Protein AF-0000000081061338 (afdb_homodimer)

InterPro domains:
  IPR000101 Gamma-glutamyltranspeptidase [PTHR11686] (64-704)
  IPR029055 Nucleophile aminohydrolases, N-terminal [SSF56235] (80-704)
  IPR043137 Gamma-glutamyltranspeptidase, small subunit, C-terminal domain [G3DSA:3.60.20.40] (489-704)
  IPR043138 Gamma-glutamyltranspeptidase, large subunit [G3DSA:1.10.246.130] (345-452)

Foldseek 3Di:
DDDDYDDDDDYDDDDDDDDDDDDDDDDDDDDDDDDPDPPPPPPPPPVPPPCVCPPPCPVPVPPDPPLLVVCCVFFKDFQFFFKWKFWLAAVLQVQLFVCQVVPKFQLLSVLLSLLQCCQQAVQFFHQQFWKKKKWKAAQVQLVVLVVVPVPDDAQDAAEPAPDPFQDADRITIWMKGQGFFAAQPDDLCVCVPHPPCQLFAFLALGTQGGHQQRSLNSCSRHIDDQLLVSLVVSLCCQAVFDFHAQLSQLLLVVVLPDPCNVVPPLVVLQPQQADPPPDSPGGDHGGDTRHQNLQSVLSVQCSVPNPCSCLHDDNLVLVQVLSVVRVHDHDSVSSNPRHMYIYHWAWADAPQKIKTKDAPLALQRLLLLLLRNLLSLDPCSCPDPVDLLNQLSSQLSNLQSLLLSLQAFFCVQVPPSNVVSSCLRGDDCNSVVSSVVADSQAGDQLQQRNHPVRRDDDSCWQPDDDDAALLAQVSPPPPPDPDDPDNNNWHFSKIWMWMAGNVGIIMTMMRGLTIRLANSRASSNNRRRHHSQSQLADDPPDAGPFQDHHRPNRGHDHRTRGRFNWIFMWMAGHDPPPDDSHRHHTFKTKFWGTTVLRNQLRSQLCCVCPVVNDDSSVSNLAWTKDHNCHGNRHRATETEFAQFPSGDTHGDDPVSVVSSVSRHGVHYYYHHDRIWMWMKGADPVPRGIMTGGHSNSDIGMDHD/DDDDDDDDDDDDDDDDDDDDDDDDDDDDDDPDDDPPPPDPPPPPPPVPPVPVCPPPCPVPVPPDPPLLVVCCVFFKDFQFFFKWKFWLAAVLQVQLFVCQVVPKAFLLSVLLSLLQCCQQAVQFFHQQFWKKKKWKAAQVQLVVLVVVPVPDDAQDAAEPAPDPFQDADRITIWMKGQGFFAAQPDDLQVCVPHDPCQLFAFLALGTQGGHQQRSLNSCSRHIDDQLLVSLVVSLCCQAVFDFHAQLSQLLLVVVLPDPCNVVPPLVVLVPQQADDPPDSPGGDHGGDTRHQNLQSVLSVQCSVPNCCSCLHDDNLVLVVVLSVVRVHPHDSVSSNPRHMYIYHWAWADAPQKIKTKDAPLALQRLLLLLLRNLLSLDPCSCDDPVDLLNQLSSQLSNLQSLLLSLQAFFCVQVPPSNVVSSCLRGDDCNSVVSSVVADSQAGDQLQQRNHPVRRDDDSCWQPDDDDAALLAQVSPPPPPDPDDPDNNNWHFSKIWMWMAGNVGIIMTMMRGLTIRLANSRASSNNRRRHHSQSQLADDPPDAGPFQDHHHPNRGHDGRTRGRFNWIFMWMAGHDPPPDDSHRHHTFKTKFWTTTVLRNQLRSQLCCVCPVVNDDSSVSNLAWTKDHNCHGNRHRATETEFAQFPSGDTHGDDPVSVVSSVSRHGVHYYYYHDRIWMWMKGADPVPRGIMTGGHSNSDIGMDHD

Nearest PDB structures (foldseek):
  2e0w-assembly1_A  TM=9.041E-01  e=1.246E-39  Escherichia coli K-12
  4y23-assembly1_A  TM=8.844E-01  e=1.683E-40  Bacillus licheniformis
  2e0w-assembly2_B  TM=9.032E-01  e=5.740E-39  Escherichia coli K-12
  2dbx-assembly1_A  TM=8.922E-01  e=1.754E-20  Escherichia coli K-12
  2v36-assembly2_C  TM=8.513E-01  e=5.893E-20  Bacillus subtilis

Organism: NCBI:txid2856

Solvent-accessible surface area (backbone atoms only — not comparable to full-atom values): 71264 Å² total; per-residue (Å²): 144,84,86,88,88,91,81,93,82,88,88,88,95,88,82,88,88,88,83,85,84,87,84,84,78,88,83,84,81,90,85,84,91,77,78,72,83,70,71,73,70,69,73,69,61,72,73,63,67,75,64,71,69,63,70,73,72,66,66,71,64,70,74,71,70,60,61,63,66,65,48,42,75,59,17,39,47,67,79,27,69,42,30,35,18,6,16,62,35,49,68,29,8,46,50,16,36,50,38,36,75,72,69,25,40,22,50,31,15,48,45,26,22,52,49,24,36,24,63,63,39,50,44,16,17,34,68,22,9,17,27,42,37,37,38,37,36,50,37,68,58,30,53,53,35,48,61,60,35,77,70,74,83,66,67,75,64,43,83,65,47,87,55,77,73,51,51,41,93,67,27,32,39,46,26,40,40,5,56,31,25,33,28,71,76,46,46,63,62,70,59,71,92,46,62,85,54,43,35,43,40,36,18,61,0,40,37,42,52,18,27,52,50,28,43,51,42,48,35,62,43,61,34,68,58,60,67,44,66,40,43,43,62,32,28,51,33,18,54,73,28,36,61,30,43,65,58,55,22,33,49,50,56,53,52,62,68,31,69,72,45,57,72,62,41,52,56,56,36,52,56,70,50,30,72,62,97,80,50,92,85,48,58,54,45,60,66,39,68,49,64,36,55,38,31,18,51,46,44,50,42,26,44,72,54,36,59,52,34,53,32,34,66,68,52,24,50,50,48,32,50,48,37,39,72,47,62,21,64,55,45,62,66,46,43,56,66,61,57,20,31,38,36,47,58,40,67,36,79,43,60,56,25,26,41,34,20,40,46,61,31,26,46,11,20,38,32,36,43,16,24,48,46,24,43,54,69,40,79,44,44,57,37,10,76,79,32,50,61,36,54,49,50,49,44,54,23,28,30,30,22,43,28,36,46,55,51,44,19,28,50,90,81,47,40,66,58,22,49,51,45,42,44,40,31,45,41,84,59,53,36,47,54,54,46,70,74,53,56,91,67,34,65,77,62,57,39,52,34,34,40,92,85,36,34,82,51,49,66,71,54,27,76,57,92,77,88,71,66,55,32,42,48,35,65,67,57,70,83,71,50,84,77,75,81,82,70,54,54,58,27,46,2,38,36,28,37,8,30,37,30,65,86,68,23,27,29,14,34,22,31,24,12,45,34,56,42,20,10,46,45,40,27,70,82,43,44,42,53,30,11,12,48,49,31,51,23,25,39,92,96,39,57,38,92,80,16,42,75,52,32,82,66,27,43,46,39,51,60,38,38,46,43,38,33,53,26,25,30,42,34,15,42,47,51,93,77,41,80,78,60,36,51,47,48,76,34,36,30,27,24,20,19,37,48,70,28,15,29,41,38,48,45,49,31,45,44,31,29,56,54,48,12,39,57,67,64,62,23,64,66,50,56,41,62,45,49,62,59,32,52,67,55,24,52,42,45,33,33,21,48,24,73,36,92,89,61,42,72,37,53,54,53,67,69,44,53,52,46,40,46,69,24,50,45,86,42,76,39,67,27,44,46,54,43,37,46,15,27,32,37,39,40,87,88,76,61,28,28,33,22,27,7,32,65,83,59,58,8,14,33,27,62,81,142,90,87,84,95,88,97,87,91,95,88,98,88,95,82,92,95,83,91,87,90,94,85,86,80,89,84,82,86,83,83,73,77,91,70,74,85,63,75,75,66,64,78,69,55,73,76,60,66,75,61,71,69,64,68,73,71,64,67,71,64,70,74,70,71,61,62,64,64,65,48,42,75,59,16,38,47,68,78,27,67,43,30,34,19,6,18,62,34,50,68,29,8,45,49,16,36,49,38,36,74,72,69,26,40,21,50,28,14,48,44,24,22,53,48,24,37,25,61,61,38,52,44,15,18,32,66,23,9,18,26,41,38,36,37,36,37,50,37,67,59,30,54,52,36,47,60,59,34,76,70,70,83,66,69,75,62,41,82,63,46,88,54,77,72,51,50,39,94,67,28,32,40,46,26,39,41,5,55,32,26,34,27,73,77,46,46,62,62,71,59,70,92,46,62,85,54,42,34,42,39,36,17,62,0,39,36,41,53,17,26,53,49,28,44,49,41,50,37,61,41,60,36,67,59,59,67,43,65,39,43,44,62,31,27,52,32,18,53,72,28,35,60,28,42,64,59,56,24,35,49,50,57,53,52,61,69,30,70,72,44,58,74,62,42,51,56,56,37,53,54,68,50,29,72,60,96,81,51,90,85,47,57,55,45,58,66,40,69,48,64,35,54,36,30,17,52,47,45,49,41,25,42,70,55,36,58,52,35,52,32,35,66,67,52,23,48,50,48,31,51,49,35,38,74,47,62,20,65,56,45,62,66,47,41,56,66,60,57,20,30,36,39,46,58,40,67,35,80,46,58,55,25,27,41,35,20,40,45,61,31,24,46,11,20,34,30,36,44,15,23,49,45,24,42,54,69,41,78,45,44,56,36,10,76,79,32,50,61,38,54,47,49,50,45,53,24,28,30,30,23,44,28,38,45,55,51,44,20,30,50,89,81,45,38,66,59,22,50,50,44,41,43,37,32,45,41,84,58,51,35,49,54,52,45,71,74,53,56,92,66,34,64,76,60,57,38,51,35,33,40,93,86,36,34,81,50,48,67,71,56,27,76,58,94,76,88,73,66,54,33,42,48,34,66,66,56,70,84,72,53,85,78,74,81,82,69,56,55,60,27,47,1,36,37,27,40,7,30,38,29,63,87,67,23,28,31,13,34,22,31,24,12,46,34,56,41,20,9,46,44,41,28,71,82,44,43,43,54,29,11,12,50,49,32,50,23,25,39,92,98,38,58,38,93,79,17,42,75,53,34,81,67,26,42,45,40,52,60,37,36,47,42,36,31,51,29,25,30,41,34,15,41,46,52,93,78,40,79,77,61,35,49,47,48,75,34,37,30,27,25,21,20,38,48,69,30,14,29,44,38,48,46,50,31,46,42,31,30,56,54,47,13,39,56,65,63,61,23,63,67,52,55,42,62,45,50,63,57,33,53,65,56,23,52,41,44,32,32,22,48,23,73,37,93,89,60,42,70,36,52,55,53,67,67,45,54,51,46,38,44,70,23,51,46,87,41,77,38,67,27,45,43,52,44,37,46,14,28,31,36,38,39,86,89,76,62,28,28,31,21,26,8,31,65,82,60,59,9,15,33,26,62,80

Radius of gyration: 39.05 Å; Cα contacts (8 Å, |Δi|>4): 3330; chains: 2; bounding box: 108×105×151 Å

pLDDT: mean 83.04, std 23.68, range [14.08, 98.94]

Sequence (1408 aa):
MKDLSPDATETTPFVKQTKKYPAPRRPNPSWVGCGFLVYLLGVGTVLLLFRVHVPQLSGQDEYHLDPIKSLQEDSSIENISHGVVASDHEVCSKIGVSILSDGGNAIDAAVSTMLCLGVANPASSGLGGGAFILIQGDKSHFENRTAAQQTANMPPFHDARDKPPLESRGKILEVIDCRETAPSASTEDMFGDMPASASSFGGLAIAVPGELRGLELAHARHGKLPWKTVVSPAISLAENGVPISTHLATDISEILNKDELKIGKFANLRAFLTKTDSGWGNYRKTGELLKNPALAETLRIVAQKGGDGFYMGEIAQQLVDDVGAENGILTIEDMKNYKATLRSPLLSSVNGFSIVGVPPPSSGGATLIGAARFLSGYKSPLASESDTLSVHRTVEALRHAFALRMSLCDPAFNTNKTREAVKDLVEGEYMENLRRISKDRDTLPLSMYGGKKWAQLQDSDGRIKSIEDAHEGDRRLKRRRLGRPFGYLEDSGTSHLSVVDIEGNAVSVTSSINQVFGSYVFSESTGVLMGNTMDDFGNPGRSNYYGLKPSPENFVAPGKRPLSSMSPTFVFREDENCGHGDIGALKLVIGGSGGPKIISSVLQVFINYCLLGMPLFEALVRPRIHEQLVYHNAAVTTTENDHLDQGPLLQVPQRTKDALLSRGHKALLDIDYAGTVQAVGVDLETDLMTGVSDPRKGGTPAGYMKDLSPDATETTPFVKQTKKYPAPRRPNPSWVGCGFLVYLLGVGTVLLLFRVHVPQLSGQDEYHLDPIKSLQEDSSIENISHGVVASDHEVCSKIGVSILSDGGNAIDAAVSTMLCLGVANPASSGLGGGAFILIQGDKSHFENRTAAQQTANMPPFHDARDKPPLESRGKILEVIDCRETAPSASTEDMFGDMPASASSFGGLAIAVPGELRGLELAHARHGKLPWKTVVSPAISLAENGVPISTHLATDISEILNKDELKIGKFANLRAFLTKTDSGWGNYRKTGELLKNPALAETLRIVAQKGGDGFYMGEIAQQLVDDVGAENGILTIEDMKNYKATLRSPLLSSVNGFSIVGVPPPSSGGATLIGAARFLSGYKSPLASESDTLSVHRTVEALRHAFALRMSLCDPAFNTNKTREAVKDLVEGEYMENLRRISKDRDTLPLSMYGGKKWAQLQDSDGRIKSIEDAHEGDRRLKRRRLGRPFGYLEDSGTSHLSVVDIEGNAVSVTSSINQVFGSYVFSESTGVLMGNTMDDFGNPGRSNYYGLKPSPENFVAPGKRPLSSMSPTFVFREDENCGHGDIGALKLVIGGSGGPKIISSVLQVFINYCLLGMPLFEALVRPRIHEQLVYHNAAVTTTENDHLDQGPLLQVPQRTKDALLSRGHKALLDIDYAGTVQAVGVDLETDLMTGVSDPRKGGTPAGY

Structure (mmCIF, N/CA/C/O backbone):
data_AF-0000000081061338-model_v1
#
loop_
_entity.id
_entity.type
_entity.pdbx_description
1 polymer Gamma-glutamyltransferase
#
loop_
_atom_site.group_PDB
_atom_site.id
_atom_site.type_symbol
_atom_site.label_atom_id
_atom_site.label_alt_id
_atom_site.label_comp_id
_atom_site.label_asym_id
_atom_site.label_entity_id
_atom_site.label_seq_id
_atom_site.pdbx_PDB_ins_code
_atom_site.Cartn_x
_atom_site.Cartn_y
_atom_site.Cartn_z
_atom_site.occupancy
_atom_site.B_iso_or_equiv
_atom_site.auth_seq_id
_atom_site.auth_comp_id
_atom_site.auth_asym_id
_atom_site.auth_atom_id
_atom_site.pdbx_PDB_model_num
ATOM 1 N N . MET A 1 1 ? 4.816 -44.406 59.094 1 15.98 1 MET A N 1
ATOM 2 C CA . MET A 1 1 ? 5.492 -44.625 60.344 1 15.98 1 MET A CA 1
ATOM 3 C C . MET A 1 1 ? 6.777 -43.781 60.438 1 15.98 1 MET A C 1
ATOM 5 O O . MET A 1 1 ? 7.738 -44.062 59.719 1 15.98 1 MET A O 1
ATOM 9 N N . LYS A 1 2 ? 6.629 -42.406 60.75 1 17.62 2 LYS A N 1
ATOM 10 C CA . LYS A 1 2 ? 6.371 -40.969 60.719 1 17.62 2 LYS A CA 1
ATOM 11 C C . LYS A 1 2 ? 7.289 -40.219 61.688 1 17.62 2 LYS A C 1
ATOM 13 O O . LYS A 1 2 ? 7.051 -39.062 62.031 1 17.62 2 LYS A O 1
ATOM 18 N N . ASP A 1 3 ? 8.656 -40.594 61.844 1 15.07 3 ASP A N 1
ATOM 19 C CA . ASP A 1 3 ? 9.414 -40.656 63.094 1 15.07 3 ASP A CA 1
ATOM 20 C C . ASP A 1 3 ? 9.914 -39.25 63.5 1 15.07 3 ASP A C 1
ATOM 22 O O . ASP A 1 3 ? 10.023 -38.375 62.656 1 15.07 3 ASP A O 1
ATOM 26 N N . LEU A 1 4 ? 10.961 -38.938 64.5 1 16.05 4 LEU A N 1
ATOM 27 C CA . LEU A 1 4 ? 11.164 -38.281 65.75 1 16.05 4 LEU A CA 1
ATOM 28 C C . LEU A 1 4 ? 11.914 -36.969 65.562 1 16.05 4 LEU A C 1
ATOM 30 O O . LEU A 1 4 ? 11.461 -35.906 66.062 1 16.05 4 LEU A O 1
ATOM 34 N N . SER A 1 5 ? 13.375 -36.594 65.688 1 15.38 5 SER A N 1
ATOM 35 C CA . SER A 1 5 ? 14.008 -36.156 66.938 1 15.38 5 SER A CA 1
ATOM 36 C C . SER A 1 5 ? 14.586 -34.75 66.75 1 15.38 5 SER A C 1
ATOM 38 O O . SER A 1 5 ? 14.789 -34.281 65.625 1 15.38 5 SER A O 1
ATOM 40 N N . PRO A 1 6 ? 15.867 -34.312 67.375 1 16.34 6 PRO A N 1
ATOM 41 C CA . PRO A 1 6 ? 16.328 -33.469 68.5 1 16.34 6 PRO A CA 1
ATOM 42 C C . PRO A 1 6 ? 17.047 -32.219 68.062 1 16.34 6 PRO A C 1
ATOM 44 O O . PRO A 1 6 ? 16.953 -31.828 66.875 1 16.34 6 PRO A O 1
ATOM 47 N N . ASP A 1 7 ? 18.562 -31.969 68.188 1 14.08 7 ASP A N 1
ATOM 48 C CA . ASP A 1 7 ? 19.328 -31.312 69.25 1 14.08 7 ASP A CA 1
ATOM 49 C C . ASP A 1 7 ? 20.125 -30.125 68.688 1 14.08 7 ASP A C 1
ATOM 51 O O . ASP A 1 7 ? 20.453 -29.188 69.438 1 14.08 7 ASP A O 1
ATOM 55 N N . ALA A 1 8 ? 20.734 -29.953 67.5 1 15.57 8 ALA A N 1
ATOM 56 C CA . ALA A 1 8 ? 22.172 -29.781 67.625 1 15.57 8 ALA A CA 1
ATOM 57 C C . ALA A 1 8 ? 22.531 -28.359 68.062 1 15.57 8 ALA A C 1
ATOM 59 O O . ALA A 1 8 ? 21.938 -27.391 67.562 1 15.57 8 ALA A O 1
ATOM 60 N N . THR A 1 9 ? 23.719 -28.016 68.625 1 15.18 9 THR A N 1
ATOM 61 C CA . THR A 1 9 ? 24.453 -27.359 69.688 1 15.18 9 THR A CA 1
ATOM 62 C C . THR A 1 9 ? 25.031 -26.031 69.188 1 15.18 9 THR A C 1
ATOM 64 O O . THR A 1 9 ? 24.828 -24.984 69.812 1 15.18 9 THR A O 1
ATOM 67 N N . GLU A 1 10 ? 26.438 -25.859 68.938 1 15.06 10 GLU A N 1
ATOM 68 C CA . GLU A 1 10 ? 27.344 -25.188 69.875 1 15.06 10 GLU A CA 1
ATOM 69 C C . GLU A 1 10 ? 27.594 -23.75 69.438 1 15.06 10 GLU A C 1
ATOM 71 O O . GLU A 1 10 ? 27.25 -23.344 68.312 1 15.06 10 GLU A O 1
ATOM 76 N N . THR A 1 11 ? 29 -23.312 69.312 1 14.88 11 THR A N 1
ATOM 77 C CA . THR A 1 11 ? 29.906 -22.562 70.125 1 14.88 11 THR A CA 1
ATOM 78 C C . THR A 1 11 ? 30.188 -21.172 69.562 1 14.88 11 THR A C 1
ATOM 80 O O . THR A 1 11 ? 29.859 -20.906 68.375 1 14.88 11 THR A O 1
ATOM 83 N N . THR A 1 12 ? 31.609 -20.719 69.25 1 14.95 12 THR A N 1
ATOM 84 C CA . THR A 1 12 ? 32.438 -19.828 70.062 1 14.95 12 THR A CA 1
ATOM 85 C C . THR A 1 12 ? 32.594 -18.469 69.375 1 14.95 12 THR A C 1
ATOM 87 O O . THR A 1 12 ? 32.344 -17.438 70 1 14.95 12 THR A O 1
ATOM 90 N N . PRO A 1 13 ? 33.875 -17.953 68.625 1 15.41 13 PRO A N 1
ATOM 91 C CA . PRO A 1 13 ? 34.875 -17.047 69.188 1 15.41 13 PRO A CA 1
ATOM 92 C C . PRO A 1 13 ? 34.781 -15.633 68.625 1 15.41 13 PRO A C 1
ATOM 94 O O . PRO A 1 13 ? 34.25 -15.43 67.562 1 15.41 13 PRO A O 1
ATOM 97 N N . PHE A 1 14 ? 35.406 -14.43 69.312 1 15.82 14 PHE A N 1
ATOM 98 C CA . PHE A 1 14 ? 35.375 -13.039 69.812 1 15.82 14 PHE A CA 1
ATOM 99 C C . PHE A 1 14 ? 36.125 -12.133 68.812 1 15.82 14 PHE A C 1
ATOM 101 O O . PHE A 1 14 ? 35.656 -11.031 68.5 1 15.82 14 PHE A O 1
ATOM 108 N N . VAL A 1 15 ? 37.375 -12.25 68.125 1 14.63 15 VAL A N 1
ATOM 109 C CA . VAL A 1 15 ? 38.469 -11.375 68.562 1 14.63 15 VAL A CA 1
ATOM 110 C C . VAL A 1 15 ? 38.469 -10.078 67.75 1 14.63 15 VAL A C 1
ATOM 112 O O . VAL A 1 15 ? 38.719 -9 68.312 1 14.63 15 VAL A O 1
ATOM 115 N N . LYS A 1 16 ? 38.469 -9.797 66.5 1 15.79 16 LYS A N 1
ATOM 116 C CA . LYS A 1 16 ? 39.625 -9.195 65.812 1 15.79 16 LYS A CA 1
ATOM 117 C C . LYS A 1 16 ? 39.656 -7.68 66 1 15.79 16 LYS A C 1
ATOM 119 O O . LYS A 1 16 ? 38.625 -7.016 65.875 1 15.79 16 LYS A O 1
ATOM 124 N N . GLN A 1 17 ? 40.875 -6.977 66.062 1 14.85 17 GLN A N 1
ATOM 125 C CA . GLN A 1 17 ? 41.594 -5.898 66.75 1 14.85 17 GLN A CA 1
ATOM 126 C C . GLN A 1 17 ? 41.25 -4.543 66.125 1 14.85 17 GLN A C 1
ATOM 128 O O . GLN A 1 17 ? 40.75 -4.48 65 1 14.85 17 GLN A O 1
ATOM 133 N N . THR A 1 18 ? 42.375 -3.557 66.188 1 14.45 18 THR A N 1
ATOM 134 C CA . THR A 1 18 ? 42.719 -2.297 66.812 1 14.45 18 THR A CA 1
ATOM 135 C C . THR A 1 18 ? 42.656 -1.143 65.812 1 14.45 18 THR A C 1
ATOM 137 O O . THR A 1 18 ? 42.781 -1.351 64.625 1 14.45 18 THR A O 1
ATOM 140 N N . LYS A 1 19 ? 42.625 0.262 66.312 1 16.73 19 LYS A N 1
ATOM 141 C CA . LYS A 1 19 ? 42.031 1.588 66.25 1 16.73 19 LYS A CA 1
ATOM 142 C C . LYS A 1 19 ? 43 2.615 65.688 1 16.73 19 LYS A C 1
ATOM 144 O O . LYS A 1 19 ? 42.719 3.82 65.75 1 16.73 19 LYS A O 1
ATOM 149 N N . LYS A 1 20 ? 43.938 2.311 64.688 1 15.84 20 LYS A N 1
ATOM 150 C CA . LYS A 1 20 ? 45.125 3.146 64.75 1 15.84 20 LYS A CA 1
ATOM 151 C C . LYS A 1 20 ? 44.781 4.625 64.625 1 15.84 20 LYS A C 1
ATOM 153 O O . LYS A 1 20 ? 43.781 4.969 63.969 1 15.84 20 LYS A O 1
ATOM 158 N N . TYR A 1 21 ? 45.906 5.605 64.75 1 14.96 21 TYR A N 1
ATOM 159 C CA . TYR A 1 21 ? 46.219 6.809 65.5 1 14.96 21 TYR A CA 1
ATOM 160 C C . TYR A 1 21 ? 45.938 8.062 64.688 1 14.96 21 TYR A C 1
ATOM 162 O O . TYR A 1 21 ? 45.156 8.93 65.125 1 14.96 21 TYR A O 1
ATOM 170 N N . PRO A 1 22 ? 46.969 8.883 64.062 1 16.25 22 PRO A N 1
ATOM 171 C CA . PRO A 1 22 ? 47.469 10.094 64.688 1 16.25 22 PRO A CA 1
ATOM 172 C C . PRO A 1 22 ? 46.938 11.375 64.062 1 16.25 22 PRO A C 1
ATOM 174 O O . PRO A 1 22 ? 46.438 11.344 62.938 1 16.25 22 PRO A O 1
ATOM 177 N N . ALA A 1 23 ? 47.562 12.547 64.562 1 17.2 23 ALA A N 1
ATOM 178 C CA . ALA A 1 23 ? 47.219 13.891 65 1 17.2 23 ALA A CA 1
ATOM 179 C C . ALA A 1 23 ? 47.25 14.883 63.844 1 17.2 23 ALA A C 1
ATOM 181 O O . ALA A 1 23 ? 47.969 14.672 62.875 1 17.2 23 ALA A O 1
ATOM 182 N N . PRO A 1 24 ? 46.781 16.172 64 1 17.2 24 PRO A N 1
ATOM 183 C CA . PRO A 1 24 ? 46 17.203 63.344 1 17.2 24 PRO A CA 1
ATOM 184 C C . PRO A 1 24 ? 46.875 18.281 62.688 1 17.2 24 PRO A C 1
ATOM 186 O O . PRO A 1 24 ? 46.375 19.25 62.125 1 17.2 24 PRO A O 1
ATOM 189 N N . ARG A 1 25 ? 48.281 18.016 62.469 1 16.66 25 ARG A N 1
ATOM 190 C CA . ARG A 1 25 ? 48.969 19.219 62.875 1 16.66 25 ARG A CA 1
ATOM 191 C C . ARG A 1 25 ? 48.594 20.406 62.031 1 16.66 25 ARG A C 1
ATOM 193 O O . ARG A 1 25 ? 48.062 20.25 60.938 1 16.66 25 ARG A O 1
ATOM 200 N N . ARG A 1 26 ? 49.625 21.484 61.938 1 16.02 26 ARG A N 1
ATOM 201 C CA . ARG A 1 26 ? 49.719 22.906 62.25 1 16.02 26 ARG A CA 1
ATOM 202 C C . ARG A 1 26 ? 49.438 23.75 61 1 16.02 26 ARG A C 1
ATOM 204 O O . ARG A 1 26 ? 49.594 23.281 59.875 1 16.02 26 ARG A O 1
ATOM 211 N N . PRO A 1 27 ? 49.438 25.219 61.125 1 18.81 27 PRO A N 1
ATOM 212 C CA . PRO A 1 27 ? 48.562 26.359 60.781 1 18.81 27 PRO A CA 1
ATOM 213 C C . PRO A 1 27 ? 49.031 27.141 59.562 1 18.81 27 PRO A C 1
ATOM 215 O O . PRO A 1 27 ? 48.312 28 59.062 1 18.81 27 PRO A O 1
ATOM 218 N N . ASN A 1 28 ? 50.219 26.703 58.875 1 17.64 28 ASN A N 1
ATOM 219 C CA . ASN A 1 28 ? 51.094 27.859 58.656 1 17.64 28 ASN A CA 1
ATOM 220 C C . ASN A 1 28 ? 50.438 28.859 57.719 1 17.64 28 ASN A C 1
ATOM 222 O O . ASN A 1 28 ? 49.75 28.484 56.781 1 17.64 28 ASN A O 1
ATOM 226 N N . PRO A 1 29 ? 50.844 30.219 57.781 1 18.27 29 PRO A N 1
ATOM 227 C CA . PRO A 1 29 ? 50.125 31.516 57.688 1 18.27 29 PRO A CA 1
ATOM 228 C C . PRO A 1 29 ? 49.906 31.969 56.25 1 18.27 29 PRO A C 1
ATOM 230 O O . PRO A 1 29 ? 48.844 32.438 55.906 1 18.27 29 PRO A O 1
ATOM 233 N N . SER A 1 30 ? 51.031 32.188 55.438 1 19.58 30 SER A N 1
ATOM 234 C CA . SER A 1 30 ? 51.375 33.531 54.969 1 19.58 30 SER A CA 1
ATOM 235 C C . SER A 1 30 ? 50.656 33.875 53.656 1 19.58 30 SER A C 1
ATOM 237 O O . SER A 1 30 ? 50.5 33 52.781 1 19.58 30 SER A O 1
ATOM 239 N N . TRP A 1 31 ? 49.969 35.125 53.344 1 18.89 31 TRP A N 1
ATOM 240 C CA . TRP A 1 31 ? 48.75 35.75 52.844 1 18.89 31 TRP A CA 1
ATOM 241 C C . TRP A 1 31 ? 48.812 35.906 51.344 1 18.89 31 TRP A C 1
ATOM 243 O O . TRP A 1 31 ? 47.875 35.531 50.625 1 18.89 31 TRP A O 1
ATOM 253 N N . VAL A 1 32 ? 49.406 37 50.719 1 20.12 32 VAL A N 1
ATOM 254 C CA . VAL A 1 32 ? 48.688 38.188 50.25 1 20.12 32 VAL A CA 1
ATOM 255 C C . VAL A 1 32 ? 48.562 38.094 48.719 1 20.12 32 VAL A C 1
ATOM 257 O O . VAL A 1 32 ? 47.5 38.344 48.156 1 20.12 32 VAL A O 1
ATOM 260 N N . GLY A 1 33 ? 49.688 38.219 47.875 1 22.03 33 GLY A N 1
ATOM 261 C CA . GLY A 1 33 ? 50 39.188 46.875 1 22.03 33 GLY A CA 1
ATOM 262 C C . GLY A 1 33 ? 49.469 38.812 45.5 1 22.03 33 GLY A C 1
ATOM 263 O O . GLY A 1 33 ? 49.812 39.469 44.5 1 22.03 33 GLY A O 1
ATOM 264 N N . CYS A 1 34 ? 48.812 37.594 45.188 1 19.94 34 CYS A N 1
ATOM 265 C CA . CYS A 1 34 ? 48.938 36.75 44 1 19.94 34 CYS A CA 1
ATOM 266 C C . CYS A 1 34 ? 48.031 37.281 42.875 1 19.94 34 CYS A C 1
ATOM 268 O O . CYS A 1 34 ? 47.969 36.656 41.812 1 19.94 34 CYS A O 1
ATOM 270 N N . GLY A 1 35 ? 46.875 38 43.031 1 21.56 35 GLY A N 1
ATOM 271 C CA . GLY A 1 35 ? 45.656 37.5 42.406 1 21.56 35 GLY A CA 1
ATOM 272 C C . GLY A 1 35 ? 45.531 37.875 40.938 1 21.56 35 GLY A C 1
ATOM 273 O O . GLY A 1 35 ? 44.531 37.531 40.281 1 21.56 35 GLY A O 1
ATOM 274 N N . PHE A 1 36 ? 46.094 39.062 40.562 1 23.72 36 PHE A N 1
ATOM 275 C CA . PHE A 1 36 ? 45.406 39.938 39.656 1 23.72 36 PHE A CA 1
ATOM 276 C C . PHE A 1 36 ? 45.438 39.375 38.25 1 23.72 36 PHE A C 1
ATOM 278 O O . PHE A 1 36 ? 44.438 39.438 37.5 1 23.72 36 PHE A O 1
ATOM 285 N N . LEU A 1 37 ? 46.656 39.219 37.688 1 25 37 LEU A N 1
ATOM 286 C CA . LEU A 1 37 ? 46.938 39.375 36.281 1 25 37 LEU A CA 1
ATOM 287 C C . LEU A 1 37 ? 46.438 38.188 35.469 1 25 37 LEU A C 1
ATOM 289 O O . LEU A 1 37 ? 46.594 38.156 34.25 1 25 37 LEU A O 1
ATOM 293 N N . VAL A 1 38 ? 46 37.094 36.094 1 24.36 38 VAL A N 1
ATOM 294 C CA . VAL A 1 38 ? 45.938 35.781 35.469 1 24.36 38 VAL A CA 1
ATOM 295 C C . VAL A 1 38 ? 44.75 35.719 34.5 1 24.36 38 VAL A C 1
ATOM 297 O O . VAL A 1 38 ? 44.594 34.719 33.781 1 24.36 38 VAL A O 1
ATOM 300 N N . TYR A 1 39 ? 43.688 36.531 34.812 1 24.78 39 TYR A N 1
ATOM 301 C CA . TYR A 1 39 ? 42.406 36.062 34.312 1 24.78 39 TYR A CA 1
ATOM 302 C C . TYR A 1 39 ? 42.312 36.219 32.812 1 24.78 39 TYR A C 1
ATOM 304 O O . TYR A 1 39 ? 41.281 35.844 32.219 1 24.78 39 TYR A O 1
ATOM 312 N N . LEU A 1 40 ? 43.094 37.125 32.25 1 26.14 40 LEU A N 1
ATOM 313 C CA . LEU A 1 40 ? 42.719 37.625 30.922 1 26.14 40 LEU A CA 1
ATOM 314 C C . LEU A 1 40 ? 42.875 36.562 29.859 1 26.14 40 LEU A C 1
ATOM 316 O O . LEU A 1 40 ? 42.312 36.656 28.781 1 26.14 40 LEU A O 1
ATOM 320 N N . LEU A 1 41 ? 43.969 35.781 29.953 1 25.48 41 LEU A N 1
ATOM 321 C CA . LEU A 1 41 ? 44.5 35.031 28.812 1 25.48 41 LEU A CA 1
ATOM 322 C C . LEU A 1 41 ? 43.562 33.906 28.406 1 25.48 41 LEU A C 1
ATOM 324 O O . LEU A 1 41 ? 43.781 33.25 27.375 1 25.48 41 LEU A O 1
ATOM 328 N N . GLY A 1 42 ? 42.844 33.281 29.328 1 24.62 42 GLY A N 1
ATOM 329 C CA . GLY A 1 42 ? 42.344 31.922 29.141 1 24.62 42 GLY A CA 1
ATOM 330 C C . GLY A 1 42 ? 41.25 31.828 28.094 1 24.62 42 GLY A C 1
ATOM 331 O O . GLY A 1 42 ? 40.75 30.734 27.812 1 24.62 42 GLY A O 1
ATOM 332 N N . VAL A 1 43 ? 40.531 32.906 27.828 1 28.02 43 VAL A N 1
ATOM 333 C CA . VAL A 1 43 ? 39.25 32.75 27.109 1 28.02 43 VAL A CA 1
ATOM 334 C C . VAL A 1 43 ? 39.531 32.406 25.641 1 28.02 43 VAL A C 1
ATOM 336 O O . VAL A 1 43 ? 38.625 32.031 24.906 1 28.02 43 VAL A O 1
ATOM 339 N N . GLY A 1 44 ? 40.688 32.812 25.109 1 26.62 44 GLY A N 1
ATOM 340 C CA . GLY A 1 44 ? 40.781 32.781 23.672 1 26.62 44 GLY A CA 1
ATOM 341 C C . GLY A 1 44 ? 40.844 31.375 23.109 1 26.62 44 GLY A C 1
ATOM 342 O O . GLY A 1 44 ? 40.625 31.172 21.906 1 26.62 44 GLY A O 1
ATOM 343 N N . THR A 1 45 ? 41.594 30.516 23.781 1 26.89 45 THR A N 1
ATOM 344 C CA . THR A 1 45 ? 42.156 29.312 23.172 1 26.89 45 THR A CA 1
ATOM 345 C C . THR A 1 45 ? 41.031 28.328 22.828 1 26.89 45 THR A C 1
ATOM 347 O O . THR A 1 45 ? 41.25 27.344 22.109 1 26.89 45 THR A O 1
ATOM 350 N N . VAL A 1 46 ? 40.031 28.312 23.672 1 26.77 46 VAL A N 1
ATOM 351 C CA . VAL A 1 46 ? 39.25 27.062 23.578 1 26.77 46 VAL A CA 1
ATOM 352 C C . VAL A 1 46 ? 38.594 26.969 22.203 1 26.77 46 VAL A C 1
ATOM 354 O O . VAL A 1 46 ? 38.031 25.938 21.844 1 26.77 46 VAL A O 1
ATOM 357 N N . LEU A 1 47 ? 38.469 28.156 21.609 1 26.81 47 LEU A N 1
ATOM 358 C CA . LEU A 1 47 ? 37.594 28.016 20.453 1 26.81 47 LEU A CA 1
ATOM 359 C C . LEU A 1 47 ? 38.281 27.188 19.359 1 26.81 47 LEU A C 1
ATOM 361 O O . LEU A 1 47 ? 37.719 26.953 18.297 1 26.81 47 LEU A O 1
ATOM 365 N N . LEU A 1 48 ? 39.656 27.219 19.453 1 25.62 48 LEU A N 1
ATOM 366 C CA . LEU A 1 48 ? 40.344 26.812 18.234 1 25.62 48 LEU A CA 1
ATOM 367 C C . LEU A 1 48 ? 40.062 25.344 17.906 1 25.62 48 LEU A C 1
ATOM 369 O O . LEU A 1 48 ? 39.938 24.984 16.734 1 25.62 48 LEU A O 1
ATOM 373 N N . LEU A 1 49 ? 40.406 24.5 18.875 1 26.25 49 LEU A N 1
ATOM 374 C CA . LEU A 1 49 ? 40.938 23.203 18.438 1 26.25 49 LEU A CA 1
ATOM 375 C C . LEU A 1 49 ? 39.844 22.359 17.812 1 26.25 49 LEU A C 1
ATOM 377 O O . LEU A 1 49 ? 40.062 21.234 17.375 1 26.25 49 LEU A O 1
ATOM 381 N N . PHE A 1 50 ? 38.656 22.547 18.344 1 25.45 50 PHE A N 1
ATOM 382 C CA . PHE A 1 50 ? 37.938 21.359 17.859 1 25.45 50 PHE A CA 1
ATOM 383 C C . PHE A 1 50 ? 37.812 21.391 16.344 1 25.45 50 PHE A C 1
ATOM 385 O O . PHE A 1 50 ? 36.938 22.094 15.812 1 25.45 50 PHE A O 1
ATOM 392 N N . ARG A 1 51 ? 38.938 21.422 15.641 1 25.81 51 ARG A N 1
ATOM 393 C CA . ARG A 1 51 ? 38.812 21.047 14.234 1 25.81 51 ARG A CA 1
ATOM 394 C C . ARG A 1 51 ? 37.938 19.812 14.07 1 25.81 51 ARG A C 1
ATOM 396 O O . ARG A 1 51 ? 38.344 18.688 14.344 1 25.81 51 ARG A O 1
ATOM 403 N N . VAL A 1 52 ? 36.75 20 14.414 1 25.53 52 VAL A N 1
ATOM 404 C CA . VAL A 1 52 ? 35.938 18.875 13.914 1 25.53 52 VAL A CA 1
ATOM 405 C C . VAL A 1 52 ? 36.312 18.609 12.453 1 25.53 52 VAL A C 1
ATOM 407 O O . VAL A 1 52 ? 36.062 19.453 11.586 1 25.53 52 VAL A O 1
ATOM 410 N N . HIS A 1 53 ? 37.469 18.125 12.273 1 26.06 53 HIS A N 1
ATOM 411 C CA . HIS A 1 53 ? 37.719 17.531 10.969 1 26.06 53 HIS A CA 1
ATOM 412 C C . HIS A 1 53 ? 36.5 16.781 10.461 1 26.06 53 HIS A C 1
ATOM 414 O O . HIS A 1 53 ? 36.156 15.727 10.984 1 26.06 53 HIS A O 1
ATOM 420 N N . VAL A 1 54 ? 35.594 17.516 10.117 1 26.03 54 VAL A N 1
ATOM 421 C CA . VAL A 1 54 ? 34.562 16.812 9.336 1 26.03 54 VAL A CA 1
ATOM 422 C C . VAL A 1 54 ? 35.219 16.172 8.109 1 26.03 54 VAL A C 1
ATOM 424 O O . VAL A 1 54 ? 35.75 16.891 7.254 1 26.03 54 VAL A O 1
ATOM 427 N N . PRO A 1 55 ? 35.844 15.078 8.312 1 28.84 55 PRO A N 1
ATOM 428 C CA . PRO A 1 55 ? 36.375 14.5 7.07 1 28.84 55 PRO A CA 1
ATOM 429 C C . PRO A 1 55 ? 35.469 14.781 5.871 1 28.84 55 PRO A C 1
ATOM 431 O O . PRO A 1 55 ? 34.25 14.828 6.012 1 28.84 55 PRO A O 1
ATOM 434 N N . GLN A 1 56 ? 36.031 15.555 5.016 1 26.66 56 GLN A N 1
ATOM 435 C CA . GLN A 1 56 ? 35.406 15.648 3.703 1 26.66 56 GLN A CA 1
ATOM 436 C C . GLN A 1 56 ? 35.062 14.266 3.148 1 26.66 56 GLN A C 1
ATOM 438 O O . GLN A 1 56 ? 35.969 13.508 2.773 1 26.66 56 GLN A O 1
ATOM 443 N N . LEU A 1 57 ? 34.312 13.516 3.84 1 26.55 57 LEU A N 1
ATOM 444 C CA . LEU A 1 57 ? 33.969 12.305 3.09 1 26.55 57 LEU A CA 1
ATOM 445 C C . LEU A 1 57 ? 33.688 12.633 1.626 1 26.55 57 LEU A C 1
ATOM 447 O O . LEU A 1 57 ? 32.688 13.281 1.305 1 26.55 57 LEU A O 1
ATOM 451 N N . SER A 1 58 ? 34.75 13.055 0.959 1 28.75 58 SER A N 1
ATOM 452 C CA . SER A 1 58 ? 34.75 13.07 -0.5 1 28.75 58 SER A CA 1
ATOM 453 C C . SER A 1 58 ? 34.125 11.805 -1.066 1 28.75 58 SER A C 1
ATOM 455 O O . SER A 1 58 ? 34.281 11.492 -2.246 1 28.75 58 SER A O 1
ATOM 457 N N . GLY A 1 59 ? 34 10.789 -0.166 1 26.73 59 GLY A N 1
ATOM 458 C CA . GLY A 1 59 ? 33.562 9.625 -0.914 1 26.73 59 GLY A CA 1
ATOM 459 C C . GLY A 1 59 ? 32.375 9.93 -1.822 1 26.73 59 GLY A C 1
ATOM 460 O O . GLY A 1 59 ? 31.312 10.336 -1.354 1 26.73 59 GLY A O 1
ATOM 461 N N . GLN A 1 60 ? 32.719 10.469 -2.902 1 28.38 60 GLN A N 1
ATOM 462 C CA . GLN A 1 60 ? 31.75 10.367 -3.996 1 28.38 60 GLN A CA 1
ATOM 463 C C . GLN A 1 60 ? 30.953 9.07 -3.904 1 28.38 60 GLN A C 1
ATOM 465 O O . GLN A 1 60 ? 31.422 8.023 -4.363 1 28.38 60 GLN A O 1
ATOM 470 N N . ASP A 1 61 ? 30.625 8.727 -2.75 1 30.64 61 ASP A N 1
ATOM 471 C CA . ASP A 1 61 ? 29.844 7.492 -2.699 1 30.64 61 ASP A CA 1
ATOM 472 C C . ASP A 1 61 ? 28.859 7.418 -3.869 1 30.64 61 ASP A C 1
ATOM 474 O O . ASP A 1 61 ? 27.984 8.266 -4.008 1 30.64 61 ASP A O 1
ATOM 478 N N . GLU A 1 62 ? 29.391 7.059 -4.941 1 31.45 62 GLU A N 1
ATOM 479 C CA . GLU A 1 62 ? 28.609 6.566 -6.07 1 31.45 62 GLU A CA 1
ATOM 480 C C . GLU A 1 62 ? 27.312 5.902 -5.594 1 31.45 62 GLU A C 1
ATOM 482 O O . GLU A 1 62 ? 27.359 4.918 -4.852 1 31.45 62 GLU A O 1
ATOM 487 N N . TYR A 1 63 ? 26.422 6.629 -5.105 1 33.97 63 TYR A N 1
ATOM 488 C CA . TYR A 1 63 ? 25.094 6.145 -4.715 1 33.97 63 TYR A CA 1
ATOM 489 C C . TYR A 1 63 ? 24.656 4.984 -5.602 1 33.97 63 TYR A C 1
ATOM 491 O O . TYR A 1 63 ? 24.625 5.113 -6.828 1 33.97 63 TYR A O 1
ATOM 499 N N . HIS A 1 64 ? 25.109 3.887 -5.434 1 41.69 64 HIS A N 1
ATOM 500 C CA . HIS A 1 64 ? 24.797 2.627 -6.094 1 41.69 64 HIS A CA 1
ATOM 501 C C . HIS A 1 64 ? 23.281 2.414 -6.172 1 41.69 64 HIS A C 1
ATOM 503 O O . HIS A 1 64 ? 22.562 2.701 -5.215 1 41.69 64 HIS A O 1
ATOM 509 N N . LEU A 1 65 ? 22.656 2.467 -7.387 1 47.28 65 LEU A N 1
ATOM 510 C CA . LEU A 1 65 ? 21.297 2.074 -7.75 1 47.28 65 LEU A CA 1
ATOM 511 C C . LEU A 1 65 ? 20.844 0.878 -6.918 1 47.28 65 LEU A C 1
ATOM 513 O O . LEU A 1 65 ? 21.656 0.033 -6.539 1 47.28 65 LEU A O 1
ATOM 517 N N . ASP A 1 66 ? 19.625 0.95 -6.445 1 65.88 66 ASP A N 1
ATOM 518 C CA . ASP A 1 66 ? 19.016 -0.256 -5.906 1 65.88 66 ASP A CA 1
ATOM 519 C C . ASP A 1 66 ? 19.188 -1.439 -6.852 1 65.88 66 ASP A C 1
ATOM 521 O O . ASP A 1 66 ? 18.703 -1.415 -7.984 1 65.88 66 ASP A O 1
ATOM 525 N N . PRO A 1 67 ? 20.172 -2.258 -6.605 1 73.69 67 PRO A N 1
ATOM 526 C CA . PRO A 1 67 ? 20.484 -3.393 -7.477 1 73.69 67 PRO A CA 1
ATOM 527 C C . PRO A 1 67 ? 19.234 -4.121 -7.965 1 73.69 67 PRO A C 1
ATOM 529 O O . PRO A 1 67 ? 19.234 -4.652 -9.078 1 73.69 67 PRO A O 1
ATOM 532 N N . ILE A 1 68 ? 18.234 -4.051 -7.285 1 83.56 68 ILE A N 1
ATOM 533 C CA . ILE A 1 68 ? 17.016 -4.73 -7.688 1 83.56 68 ILE A CA 1
ATOM 534 C C . ILE A 1 68 ? 16.312 -3.924 -8.781 1 83.56 68 ILE A C 1
ATOM 536 O O . ILE A 1 68 ? 15.789 -4.492 -9.742 1 83.56 68 ILE A O 1
ATOM 540 N N . LYS A 1 69 ? 16.297 -2.65 -8.664 1 80.56 69 LYS A N 1
ATOM 541 C CA . LYS A 1 69 ? 15.641 -1.79 -9.633 1 80.56 69 LYS A CA 1
ATOM 542 C C . LYS A 1 69 ? 16.312 -1.883 -11 1 80.56 69 LYS A C 1
ATOM 544 O O . LYS A 1 69 ? 15.656 -1.71 -12.031 1 80.56 69 LYS A O 1
ATOM 549 N N . SER A 1 70 ? 17.547 -2.229 -11.016 1 82.25 70 SER A N 1
ATOM 550 C CA . SER A 1 70 ? 18.281 -2.344 -12.273 1 82.25 70 SER A CA 1
ATOM 551 C C . SER A 1 70 ? 17.766 -3.523 -13.102 1 82.25 70 SER A C 1
ATOM 553 O O . SER A 1 70 ? 17.953 -3.561 -14.32 1 82.25 70 SER A O 1
ATOM 555 N N . LEU A 1 71 ? 17.125 -4.43 -12.508 1 89.56 71 LEU A N 1
ATOM 556 C CA . LEU A 1 71 ? 16.625 -5.617 -13.188 1 89.56 71 LEU A CA 1
ATOM 557 C C . LEU A 1 71 ? 15.344 -5.297 -13.961 1 89.56 71 LEU A C 1
ATOM 559 O O . LEU A 1 71 ? 14.898 -6.09 -14.789 1 89.56 71 LEU A O 1
ATOM 563 N N . GLN A 1 72 ? 14.789 -4.184 -13.703 1 90.19 72 GLN A N 1
ATOM 564 C CA . GLN A 1 72 ? 13.516 -3.816 -14.312 1 90.19 72 GLN A CA 1
ATOM 565 C C . GLN A 1 72 ? 13.648 -3.703 -15.828 1 90.19 72 GLN A C 1
ATOM 567 O O . GLN A 1 72 ? 12.727 -4.051 -16.562 1 90.19 72 GLN A O 1
ATOM 572 N N . GLU A 1 73 ? 14.734 -3.262 -16.344 1 88 73 GLU A N 1
ATOM 573 C CA . GLU A 1 73 ? 14.945 -3.037 -17.766 1 88 73 GLU A CA 1
ATOM 574 C C . GLU A 1 73 ? 14.766 -4.328 -18.562 1 88 73 GLU A C 1
ATOM 576 O O . GLU A 1 73 ? 14.211 -4.316 -19.656 1 88 73 GLU A O 1
ATOM 581 N N . ASP A 1 74 ? 15.164 -5.398 -17.969 1 90.06 74 ASP A N 1
ATOM 582 C CA . ASP A 1 74 ? 15.102 -6.676 -18.688 1 90.06 74 ASP A CA 1
ATOM 583 C C . ASP A 1 74 ? 13.836 -7.445 -18.312 1 90.06 74 ASP A C 1
ATOM 585 O O . ASP A 1 74 ? 13.344 -8.25 -19.109 1 90.06 74 ASP A O 1
ATOM 589 N N . SER A 1 75 ? 13.344 -7.195 -17.203 1 95.38 75 SER A N 1
ATOM 590 C CA . SER A 1 75 ? 12.297 -8.055 -16.641 1 95.38 75 SER A CA 1
ATOM 591 C C . SER A 1 75 ? 10.922 -7.43 -16.812 1 95.38 75 SER A C 1
ATOM 593 O O . SER A 1 75 ? 9.906 -8.023 -16.422 1 95.38 75 SER A O 1
ATOM 595 N N . SER A 1 76 ? 10.891 -6.23 -17.406 1 96.38 76 SER A N 1
ATOM 596 C CA . SER A 1 76 ? 9.602 -5.547 -17.5 1 96.38 76 SER A CA 1
ATOM 597 C C . SER A 1 76 ? 9.484 -4.758 -18.797 1 96.38 76 SER A C 1
ATOM 599 O O . SER A 1 76 ? 10.484 -4.262 -19.312 1 96.38 76 SER A O 1
ATOM 601 N N . ILE A 1 77 ? 8.312 -4.766 -19.375 1 96.75 77 ILE A N 1
ATOM 602 C CA . ILE A 1 77 ? 7.941 -3.842 -20.453 1 96.75 77 ILE A CA 1
ATOM 603 C C . ILE A 1 77 ? 6.664 -3.092 -20.062 1 96.75 77 ILE A C 1
ATOM 605 O O . ILE A 1 77 ? 5.773 -3.658 -19.422 1 96.75 77 ILE A O 1
ATOM 609 N N . GLU A 1 78 ? 6.629 -1.825 -20.344 1 94.38 78 GLU A N 1
ATOM 610 C CA . GLU A 1 78 ? 5.516 -0.987 -19.922 1 94.38 78 GLU A CA 1
ATOM 611 C C . GLU A 1 78 ? 4.93 -0.202 -21.094 1 94.38 78 GLU A C 1
ATOM 613 O O . GLU A 1 78 ? 5.562 -0.09 -22.141 1 94.38 78 GLU A O 1
ATOM 618 N N . ASN A 1 79 ? 3.732 0.201 -20.922 1 93.56 79 ASN A N 1
ATOM 619 C CA . ASN A 1 79 ? 3.039 1.071 -21.859 1 93.56 79 ASN A CA 1
ATOM 620 C C . ASN A 1 79 ? 2.91 0.419 -23.234 1 93.56 79 ASN A C 1
ATOM 622 O O . ASN A 1 79 ? 3.205 1.045 -24.266 1 93.56 79 ASN A O 1
ATOM 626 N N . ILE A 1 80 ? 2.516 -0.833 -23.188 1 97.19 80 ILE A N 1
ATOM 627 C CA . ILE A 1 80 ? 2.328 -1.573 -24.422 1 97.19 80 ILE A CA 1
ATOM 628 C C . ILE A 1 80 ? 0.856 -1.538 -24.828 1 97.19 80 ILE A C 1
ATOM 630 O O . ILE A 1 80 ? -0.026 -1.795 -24.016 1 97.19 80 ILE A O 1
ATOM 634 N N . SER A 1 81 ? 0.552 -1.322 -26.125 1 96.19 81 SER A N 1
ATOM 635 C CA . SER A 1 81 ? -0.828 -1.059 -26.531 1 96.19 81 SER A CA 1
ATOM 636 C C . SER A 1 81 ? -1.429 -2.252 -27.266 1 96.19 81 SER A C 1
ATOM 638 O O . SER A 1 81 ? -2.648 -2.428 -27.281 1 96.19 81 SER A O 1
ATOM 640 N N . HIS A 1 82 ? -0.641 -3.143 -27.859 1 96.81 82 HIS A N 1
ATOM 641 C CA . HIS A 1 82 ? -1.219 -4.078 -28.828 1 96.81 82 HIS A CA 1
ATOM 642 C C . HIS A 1 82 ? -1.25 -5.496 -28.25 1 96.81 82 HIS A C 1
ATOM 644 O O . HIS A 1 82 ? -2.182 -6.258 -28.531 1 96.81 82 HIS A O 1
ATOM 650 N N . GLY A 1 83 ? -0.205 -5.914 -27.578 1 98.25 83 GLY A N 1
ATOM 651 C CA . GLY A 1 83 ? -0.155 -7.242 -26.984 1 98.25 83 GLY A CA 1
ATOM 652 C C . GLY A 1 83 ? 1.097 -7.488 -26.172 1 98.25 83 GLY A C 1
ATOM 653 O O . GLY A 1 83 ? 2.162 -6.949 -26.469 1 98.25 83 GLY A O 1
ATOM 654 N N . VAL A 1 84 ? 0.925 -8.312 -25.125 1 98.81 84 VAL A N 1
ATOM 655 C CA . VAL A 1 84 ? 2.045 -8.617 -24.234 1 98.81 84 VAL A CA 1
ATOM 656 C C . VAL A 1 84 ? 2.094 -10.117 -23.953 1 98.81 84 VAL A C 1
ATOM 658 O O . VAL A 1 84 ? 1.053 -10.758 -23.781 1 98.81 84 VAL A O 1
ATOM 661 N N . VAL A 1 85 ? 3.244 -10.672 -24.016 1 98.88 85 VAL A N 1
ATOM 662 C CA . VAL A 1 85 ? 3.531 -12.047 -23.625 1 98.88 85 VAL A CA 1
ATOM 663 C C . VAL A 1 85 ? 4.637 -12.055 -22.562 1 98.88 85 VAL A C 1
ATOM 665 O O . VAL A 1 85 ? 5.738 -11.555 -22.812 1 98.88 85 VAL A O 1
ATOM 668 N N . ALA A 1 86 ? 4.355 -12.562 -21.438 1 98.75 86 ALA A N 1
ATOM 669 C CA . ALA A 1 86 ? 5.348 -12.75 -20.375 1 98.75 86 ALA A CA 1
ATOM 670 C C . ALA A 1 86 ? 5.602 -14.227 -20.125 1 98.75 86 ALA A C 1
ATOM 672 O O . ALA A 1 86 ? 4.688 -14.969 -19.734 1 98.75 86 ALA A O 1
ATOM 673 N N . SER A 1 87 ? 6.809 -14.68 -20.328 1 96.75 87 SER A N 1
ATOM 674 C CA . SER A 1 87 ? 7.203 -16.062 -20.094 1 96.75 87 SER A CA 1
ATOM 675 C C . SER A 1 87 ? 8.594 -16.141 -19.484 1 96.75 87 SER A C 1
ATOM 677 O O . SER A 1 87 ? 9.211 -15.117 -19.188 1 96.75 87 SER A O 1
ATOM 679 N N . ASP A 1 88 ? 9.117 -17.391 -19.312 1 89.81 88 ASP A N 1
ATOM 680 C CA . ASP A 1 88 ? 10.391 -17.625 -18.641 1 89.81 88 ASP A CA 1
ATOM 681 C C . ASP A 1 88 ? 11.555 -17.578 -19.641 1 89.81 88 ASP A C 1
ATOM 683 O O . ASP A 1 88 ? 12.695 -17.859 -19.266 1 89.81 88 ASP A O 1
ATOM 687 N N . HIS A 1 89 ? 11.219 -17.266 -20.812 1 93.69 89 HIS A N 1
ATOM 688 C CA . HIS A 1 89 ? 12.273 -17.266 -21.812 1 93.69 89 HIS A CA 1
ATOM 689 C C . HIS A 1 89 ? 12.07 -16.141 -22.828 1 93.69 89 HIS A C 1
ATOM 691 O O . HIS A 1 89 ? 11.008 -16.047 -23.453 1 93.69 89 HIS A O 1
ATOM 697 N N . GLU A 1 90 ? 13.133 -15.445 -23.094 1 94.75 90 GLU A N 1
ATOM 698 C CA . GLU A 1 90 ? 13.062 -14.266 -23.953 1 94.75 90 GLU A CA 1
ATOM 699 C C . GLU A 1 90 ? 12.617 -14.641 -25.375 1 94.75 90 GLU A C 1
ATOM 701 O O . GLU A 1 90 ? 11.719 -14.008 -25.938 1 94.75 90 GLU A O 1
ATOM 706 N N . VAL A 1 91 ? 13.164 -15.633 -25.922 1 96.5 91 VAL A N 1
ATOM 707 C CA . VAL A 1 91 ? 12.883 -16.047 -27.297 1 96.5 91 VAL A CA 1
ATOM 708 C C . VAL A 1 91 ? 11.414 -16.453 -27.422 1 96.5 91 VAL A C 1
ATOM 710 O O . VAL A 1 91 ? 10.758 -16.141 -28.406 1 96.5 91 VAL A O 1
ATOM 713 N N . CYS A 1 92 ? 10.953 -17.125 -26.469 1 97.75 92 CYS A N 1
ATOM 714 C CA . CYS A 1 92 ? 9.578 -17.625 -26.516 1 97.75 92 CYS A CA 1
ATOM 715 C C . CYS A 1 92 ? 8.578 -16.484 -26.375 1 97.75 92 CYS A C 1
ATOM 717 O O . CYS A 1 92 ? 7.531 -16.484 -27.016 1 97.75 92 CYS A O 1
ATOM 719 N N . SER A 1 93 ? 8.875 -15.523 -25.469 1 98.25 93 SER A N 1
ATOM 720 C CA . SER A 1 93 ? 8.031 -14.336 -25.391 1 98.25 93 SER A CA 1
ATOM 721 C C . SER A 1 93 ? 7.961 -13.617 -26.734 1 98.25 93 SER A C 1
ATOM 723 O O . SER A 1 93 ? 6.887 -13.195 -27.172 1 98.25 93 SER A O 1
ATOM 725 N N . LYS A 1 94 ? 9.062 -13.5 -27.422 1 97.94 94 LYS A N 1
ATOM 726 C CA . LYS A 1 94 ? 9.133 -12.828 -28.719 1 97.94 94 LYS A CA 1
ATOM 727 C C . LYS A 1 94 ? 8.352 -13.594 -29.781 1 97.94 94 LYS A C 1
ATOM 729 O O . LYS A 1 94 ? 7.703 -12.992 -30.641 1 97.94 94 LYS A O 1
ATOM 734 N N . ILE A 1 95 ? 8.406 -14.859 -29.703 1 98.19 95 ILE A N 1
ATOM 735 C CA . ILE A 1 95 ? 7.648 -15.688 -30.641 1 98.19 95 ILE A CA 1
ATOM 736 C C . ILE A 1 95 ? 6.152 -15.461 -30.422 1 98.19 95 ILE A C 1
ATOM 738 O O . ILE A 1 95 ? 5.398 -15.312 -31.391 1 98.19 95 ILE A O 1
ATOM 742 N N . GLY A 1 96 ? 5.754 -15.477 -29.172 1 98.62 96 GLY A N 1
ATOM 743 C CA . GLY A 1 96 ? 4.359 -15.188 -28.875 1 98.62 96 GLY A CA 1
ATOM 744 C C . GLY A 1 96 ? 3.891 -13.867 -29.469 1 98.62 96 GLY A C 1
ATOM 745 O O . GLY A 1 96 ? 2.818 -13.797 -30.078 1 98.62 96 GLY A O 1
ATOM 746 N N . VAL A 1 97 ? 4.703 -12.859 -29.312 1 98.56 97 VAL A N 1
ATOM 747 C CA . VAL A 1 97 ? 4.344 -11.531 -29.812 1 98.56 97 VAL A CA 1
ATOM 748 C C . VAL A 1 97 ? 4.32 -11.547 -31.328 1 98.56 97 VAL A C 1
ATOM 750 O O . VAL A 1 97 ? 3.498 -10.867 -31.953 1 98.56 97 VAL A O 1
ATOM 753 N N . SER A 1 98 ? 5.234 -12.234 -31.922 1 98.38 98 SER A N 1
ATOM 754 C CA . SER A 1 98 ? 5.23 -12.352 -33.375 1 98.38 98 SER A CA 1
ATOM 755 C C . SER A 1 98 ? 3.932 -12.969 -33.875 1 98.38 98 SER A C 1
ATOM 757 O O . SER A 1 98 ? 3.387 -12.539 -34.906 1 98.38 98 SER A O 1
ATOM 759 N N . ILE A 1 99 ? 3.453 -13.945 -33.219 1 98.62 99 ILE A N 1
ATOM 760 C CA . ILE A 1 99 ? 2.188 -14.578 -33.562 1 98.62 99 ILE A CA 1
ATOM 761 C C . ILE A 1 99 ? 1.054 -13.562 -33.469 1 98.62 99 ILE A C 1
ATOM 763 O O . ILE A 1 99 ? 0.175 -13.523 -34.344 1 98.62 99 ILE A O 1
ATOM 767 N N . LEU A 1 100 ? 1.069 -12.773 -32.438 1 98.5 100 LEU A N 1
ATOM 768 C CA . LEU A 1 100 ? 0.067 -11.727 -32.281 1 98.5 100 LEU A CA 1
ATOM 769 C C . LEU A 1 100 ? 0.148 -10.727 -33.438 1 98.5 100 LEU A C 1
ATOM 771 O O . LEU A 1 100 ? -0.877 -10.352 -34 1 98.5 100 LEU A O 1
ATOM 775 N N . SER A 1 101 ? 1.372 -10.32 -33.75 1 97.38 101 SER A N 1
ATOM 776 C CA . SER A 1 101 ? 1.592 -9.328 -34.781 1 97.38 101 SER A CA 1
ATOM 777 C C . SER A 1 101 ? 1.182 -9.867 -36.156 1 97.38 101 SER A C 1
ATOM 779 O O . SER A 1 101 ? 0.808 -9.102 -37.062 1 97.38 101 SER A O 1
ATOM 781 N N . ASP A 1 102 ? 1.158 -11.117 -36.312 1 97.31 102 ASP A N 1
ATOM 782 C CA . ASP A 1 102 ? 0.772 -11.773 -37.562 1 97.31 102 ASP A CA 1
ATOM 783 C C . ASP A 1 102 ? -0.74 -11.977 -37.625 1 97.31 102 ASP A C 1
ATOM 785 O O . ASP A 1 102 ? -1.239 -12.672 -38.531 1 97.31 102 ASP A O 1
ATOM 789 N N . GLY A 1 103 ? -1.413 -11.477 -36.688 1 97.19 103 GLY A N 1
ATOM 790 C CA . GLY A 1 103 ? -2.865 -11.484 -36.75 1 97.19 103 GLY A CA 1
ATOM 791 C C . GLY A 1 103 ? -3.49 -12.531 -35.844 1 97.19 103 GLY A C 1
ATOM 792 O O . GLY A 1 103 ? -4.711 -12.695 -35.812 1 97.19 103 GLY A O 1
ATOM 793 N N . GLY A 1 104 ? -2.703 -13.266 -35.125 1 98.44 104 GLY A N 1
ATOM 794 C CA . GLY A 1 104 ? -3.232 -14.227 -34.156 1 98.44 104 GLY A CA 1
ATOM 795 C C . GLY A 1 104 ? -3.781 -13.578 -32.906 1 98.44 104 GLY A C 1
ATOM 796 O O . GLY A 1 104 ? -3.557 -12.391 -32.656 1 98.44 104 GLY A O 1
ATOM 797 N N . ASN A 1 105 ? -4.555 -14.336 -32.156 1 98.44 105 ASN A N 1
ATOM 798 C CA . ASN A 1 105 ? -5.043 -13.859 -30.875 1 98.44 105 ASN A CA 1
ATOM 799 C C . ASN A 1 105 ? -4.227 -14.422 -29.719 1 98.44 105 ASN A C 1
ATOM 801 O O . ASN A 1 105 ? -3.176 -15.031 -29.938 1 98.44 105 ASN A O 1
ATOM 805 N N . ALA A 1 106 ? -4.594 -14.141 -28.5 1 98.81 106 ALA A N 1
ATOM 806 C CA . ALA A 1 106 ? -3.852 -14.531 -27.297 1 98.81 106 ALA A CA 1
ATOM 807 C C . ALA A 1 106 ? -3.699 -16.047 -27.219 1 98.81 106 ALA A C 1
ATOM 809 O O . ALA A 1 106 ? -2.682 -16.547 -26.734 1 98.81 106 ALA A O 1
ATOM 810 N N . ILE A 1 107 ? -4.715 -16.797 -27.656 1 98.75 107 ILE A N 1
ATOM 811 C CA . ILE A 1 107 ? -4.68 -18.25 -27.594 1 98.75 107 ILE A CA 1
ATOM 812 C C . ILE A 1 107 ? -3.646 -18.781 -28.578 1 98.75 107 ILE A C 1
ATOM 814 O O . ILE A 1 107 ? -2.85 -19.672 -28.234 1 98.75 107 ILE A O 1
ATOM 818 N N . ASP A 1 108 ? -3.592 -18.219 -29.781 1 98.75 108 ASP A N 1
ATOM 819 C CA . ASP A 1 108 ? -2.561 -18.594 -30.75 1 98.75 108 ASP A CA 1
ATOM 820 C C . ASP A 1 108 ? -1.164 -18.375 -30.172 1 98.75 108 ASP A C 1
ATOM 822 O O . ASP A 1 108 ? -0.295 -19.234 -30.281 1 98.75 108 ASP A O 1
ATOM 826 N N . ALA A 1 109 ? -1.031 -17.203 -29.625 1 98.94 109 ALA A N 1
ATOM 827 C CA . ALA A 1 109 ? 0.259 -16.844 -29.047 1 98.94 109 ALA A CA 1
ATOM 828 C C . ALA A 1 109 ? 0.63 -17.797 -27.906 1 98.94 109 ALA A C 1
ATOM 830 O O . ALA A 1 109 ? 1.794 -18.172 -27.766 1 98.94 109 ALA A O 1
ATOM 831 N N . ALA A 1 110 ? -0.298 -18.141 -27.078 1 98.88 110 ALA A N 1
ATOM 832 C CA . ALA A 1 110 ? -0.048 -19.031 -25.938 1 98.88 110 ALA A CA 1
ATOM 833 C C . ALA A 1 110 ? 0.404 -20.406 -26.422 1 98.88 110 ALA A C 1
ATOM 835 O O . ALA A 1 110 ? 1.353 -20.969 -25.875 1 98.88 110 ALA A O 1
ATOM 836 N N . VAL A 1 111 ? -0.261 -20.938 -27.391 1 98.81 111 VAL A N 1
ATOM 837 C CA . VAL A 1 111 ? 0.083 -22.25 -27.922 1 98.81 111 VAL A CA 1
ATOM 838 C C . VAL A 1 111 ? 1.513 -22.234 -28.469 1 98.81 111 VAL A C 1
ATOM 840 O O . VAL A 1 111 ? 2.322 -23.094 -28.125 1 98.81 111 VAL A O 1
ATOM 843 N N . SER A 1 112 ? 1.798 -21.266 -29.234 1 98.81 112 SER A N 1
ATOM 844 C CA . SER A 1 112 ? 3.123 -21.188 -29.844 1 98.81 112 SER A CA 1
ATOM 845 C C . SER A 1 112 ? 4.203 -21 -28.781 1 98.81 112 SER A C 1
ATOM 847 O O . SER A 1 112 ? 5.27 -21.609 -28.859 1 98.81 112 SER A O 1
ATOM 849 N N . THR A 1 113 ? 3.941 -20.125 -27.859 1 98.75 113 THR A N 1
ATOM 850 C CA . THR A 1 113 ? 4.906 -19.844 -26.797 1 98.75 113 THR A CA 1
ATOM 851 C C . THR A 1 113 ? 5.141 -21.078 -25.938 1 98.75 113 THR A C 1
ATOM 853 O O . THR A 1 113 ? 6.277 -21.359 -25.562 1 98.75 113 THR A O 1
ATOM 856 N N . MET A 1 114 ? 4.098 -21.797 -25.562 1 98.5 114 MET A N 1
ATOM 857 C CA . MET A 1 114 ? 4.242 -23 -24.734 1 98.5 114 MET A CA 1
ATOM 858 C C . MET A 1 114 ? 5.055 -24.062 -25.453 1 98.5 114 MET A C 1
ATOM 860 O O . MET A 1 114 ? 5.898 -24.719 -24.844 1 98.5 114 MET A O 1
ATOM 864 N N . LEU A 1 115 ? 4.766 -24.234 -26.734 1 98.69 115 LEU A N 1
ATOM 865 C CA . LEU A 1 115 ? 5.551 -25.188 -27.516 1 98.69 115 LEU A CA 1
ATOM 866 C C . LEU A 1 115 ? 7.012 -24.766 -27.594 1 98.69 115 LEU A C 1
ATOM 868 O O . LEU A 1 115 ? 7.914 -25.594 -27.516 1 98.69 115 LEU A O 1
ATOM 872 N N . CYS A 1 116 ? 7.211 -23.5 -27.734 1 98.25 116 CYS A N 1
ATOM 873 C CA . CYS A 1 116 ? 8.562 -22.953 -27.719 1 98.25 116 CYS A CA 1
ATOM 874 C C . CYS A 1 116 ? 9.258 -23.25 -26.391 1 98.25 116 CYS A C 1
ATOM 876 O O . CYS A 1 116 ? 10.422 -23.656 -26.375 1 98.25 116 CYS A O 1
ATOM 878 N N . LEU A 1 117 ? 8.594 -23.047 -25.312 1 97.31 117 LEU A N 1
ATOM 879 C CA . LEU A 1 117 ? 9.172 -23.297 -23.984 1 97.31 117 LEU A CA 1
ATOM 880 C C . LEU A 1 117 ? 9.578 -24.75 -23.828 1 97.31 117 LEU A C 1
ATOM 882 O O . LEU A 1 117 ? 10.578 -25.062 -23.188 1 97.31 117 LEU A O 1
ATOM 886 N N . GLY A 1 118 ? 8.781 -25.641 -24.406 1 97.25 118 GLY A N 1
ATOM 887 C CA . GLY A 1 118 ? 9.125 -27.047 -24.375 1 97.25 118 GLY A CA 1
ATOM 888 C C . GLY A 1 118 ? 10.445 -27.344 -25.047 1 97.25 118 GLY A C 1
ATOM 889 O O . GLY A 1 118 ? 11.117 -28.328 -24.719 1 97.25 118 GLY A O 1
ATOM 890 N N . VAL A 1 119 ? 10.812 -26.516 -26 1 97.56 119 VAL A N 1
ATOM 891 C CA . VAL A 1 119 ? 12.07 -26.672 -26.719 1 97.56 119 VAL A CA 1
ATOM 892 C C . VAL A 1 119 ? 13.18 -25.922 -26 1 97.56 119 VAL A C 1
ATOM 894 O O . VAL A 1 119 ? 14.258 -26.469 -25.75 1 97.56 119 VAL A O 1
ATOM 897 N N . ALA A 1 120 ? 12.867 -24.734 -25.594 1 96.06 120 ALA A N 1
ATOM 898 C CA . ALA A 1 120 ? 13.875 -23.797 -25.078 1 96.06 120 ALA A CA 1
ATOM 899 C C . ALA A 1 120 ? 14.203 -24.094 -23.625 1 96.06 120 ALA A C 1
ATOM 901 O O . ALA A 1 120 ? 15.32 -23.828 -23.172 1 96.06 120 ALA A O 1
ATOM 902 N N . ASN A 1 121 ? 13.25 -24.594 -22.938 1 94.69 121 ASN A N 1
ATOM 903 C CA . ASN A 1 121 ? 13.445 -24.938 -21.531 1 94.69 121 ASN A CA 1
ATOM 904 C C . ASN A 1 121 ? 12.867 -26.312 -21.219 1 94.69 121 ASN A C 1
ATOM 906 O O . ASN A 1 121 ? 11.984 -26.453 -20.375 1 94.69 121 ASN A O 1
ATOM 910 N N . PRO A 1 122 ? 13.461 -27.297 -21.734 1 95.44 122 PRO A N 1
ATOM 911 C CA . PRO A 1 122 ? 12.922 -28.656 -21.562 1 95.44 122 PRO A CA 1
ATOM 912 C C . PRO A 1 122 ? 13.016 -29.141 -20.125 1 95.44 122 PRO A C 1
ATOM 914 O O . PRO A 1 122 ? 12.375 -30.141 -19.766 1 95.44 122 PRO A O 1
ATOM 917 N N . ALA A 1 123 ? 13.812 -28.484 -19.297 1 94.06 123 ALA A N 1
ATOM 918 C CA . ALA A 1 123 ? 13.93 -28.859 -17.891 1 94.06 123 ALA A CA 1
ATOM 919 C C . ALA A 1 123 ? 12.617 -28.625 -17.141 1 94.06 123 ALA A C 1
ATOM 921 O O . ALA A 1 123 ? 12.398 -29.172 -16.062 1 94.06 123 ALA A O 1
ATOM 922 N N . SER A 1 124 ? 11.742 -27.844 -17.734 1 94.38 124 SER A N 1
ATOM 923 C CA . SER A 1 124 ? 10.602 -27.375 -16.969 1 94.38 124 SER A CA 1
ATOM 924 C C . SER A 1 124 ? 9.281 -27.828 -17.594 1 94.38 124 SER A C 1
ATOM 926 O O . SER A 1 124 ? 8.281 -27.984 -16.906 1 94.38 124 SER A O 1
ATOM 928 N N . SER A 1 125 ? 9.266 -27.828 -18.875 1 95.31 125 SER A N 1
ATOM 929 C CA . SER A 1 125 ? 8.008 -28.125 -19.562 1 95.31 125 SER A CA 1
ATOM 930 C C . SER A 1 125 ? 8.25 -28.75 -20.938 1 95.31 125 SER A C 1
ATOM 932 O O . SER A 1 125 ? 9.375 -28.75 -21.422 1 95.31 125 SER A O 1
ATOM 934 N N . GLY A 1 126 ? 7.113 -29.312 -21.5 1 97.25 126 GLY A N 1
ATOM 935 C CA . GLY A 1 126 ? 7.164 -29.922 -22.812 1 97.25 126 GLY A CA 1
ATOM 936 C C . GLY A 1 126 ? 6.082 -30.953 -23.031 1 97.25 126 GLY A C 1
ATOM 937 O O . GLY A 1 126 ? 5.258 -31.203 -22.156 1 97.25 126 GLY A O 1
ATOM 938 N N . LEU A 1 127 ? 6.211 -31.594 -24.125 1 98.25 127 LEU A N 1
ATOM 939 C CA . LEU A 1 127 ? 5.184 -32.531 -24.578 1 98.25 127 LEU A CA 1
ATOM 940 C C . LEU A 1 127 ? 5.07 -33.719 -23.625 1 98.25 127 LEU A C 1
ATOM 942 O O . LEU A 1 127 ? 4.07 -34.438 -23.641 1 98.25 127 LEU A O 1
ATOM 946 N N . GLY A 1 128 ? 6.055 -33.969 -22.828 1 98.38 128 GLY A N 1
ATOM 947 C CA . GLY A 1 128 ? 6.047 -35.094 -21.906 1 98.38 128 GLY A CA 1
ATOM 948 C C . GLY A 1 128 ? 5.324 -34.781 -20.609 1 98.38 128 GLY A C 1
ATOM 949 O O . GLY A 1 128 ? 5.25 -35.656 -19.719 1 98.38 128 GLY A O 1
ATOM 950 N N . GLY A 1 129 ? 4.801 -33.625 -20.516 1 97.88 129 GLY A N 1
ATOM 951 C CA . GLY A 1 129 ? 4.137 -33.219 -19.297 1 97.88 129 GLY A CA 1
ATOM 952 C C . GLY A 1 129 ? 2.674 -32.875 -19.484 1 97.88 129 GLY A C 1
ATOM 953 O O . GLY A 1 129 ? 1.989 -33.469 -20.312 1 97.88 129 GLY A O 1
ATOM 954 N N . GLY A 1 130 ? 2.154 -32.031 -18.578 1 98.12 130 GLY A N 1
ATOM 955 C CA . GLY A 1 130 ? 0.78 -31.547 -18.578 1 98.12 130 GLY A CA 1
ATOM 956 C C . GLY A 1 130 ? 0.65 -30.094 -18.188 1 98.12 130 GLY A C 1
ATOM 957 O O . GLY A 1 130 ? 1.639 -29.453 -17.828 1 98.12 130 GLY A O 1
ATOM 958 N N . ALA A 1 131 ? -0.586 -29.594 -18.328 1 98.44 131 ALA A N 1
ATOM 959 C CA . ALA A 1 131 ? -0.795 -28.172 -18.094 1 98.44 131 ALA A CA 1
ATOM 960 C C . ALA A 1 131 ? -2.223 -27.891 -17.641 1 98.44 131 ALA A C 1
ATOM 962 O O . ALA A 1 131 ? -3.08 -28.781 -17.688 1 98.44 131 ALA A O 1
ATOM 963 N N . PHE A 1 132 ? -2.377 -26.75 -17.062 1 98.75 132 PHE A N 1
ATOM 964 C CA . PHE A 1 132 ? -3.674 -26.109 -16.875 1 98.75 132 PHE A CA 1
ATOM 965 C C . PHE A 1 132 ? -3.74 -24.781 -17.625 1 98.75 132 PHE A C 1
ATOM 967 O O . PHE A 1 132 ? -2.824 -23.969 -17.531 1 98.75 132 PHE A O 1
ATOM 974 N N . ILE A 1 133 ? -4.824 -24.625 -18.406 1 98.81 133 ILE A N 1
ATOM 975 C CA . ILE A 1 133 ? -4.969 -23.438 -19.25 1 98.81 133 ILE A CA 1
ATOM 976 C C . ILE A 1 133 ? -6.223 -22.672 -18.844 1 98.81 133 ILE A C 1
ATOM 978 O O . ILE A 1 133 ? -7.332 -23.219 -18.891 1 98.81 133 ILE A O 1
ATOM 982 N N . LEU A 1 134 ? -6.047 -21.484 -18.422 1 98.81 134 LEU A N 1
ATOM 983 C CA . LEU A 1 134 ? -7.145 -20.547 -18.172 1 98.81 134 LEU A CA 1
ATOM 984 C C . LEU A 1 134 ? -7.25 -19.531 -19.297 1 98.81 134 LEU A C 1
ATOM 986 O O . LEU A 1 134 ? -6.281 -18.828 -19.609 1 98.81 134 LEU A O 1
ATOM 990 N N . ILE A 1 135 ? -8.492 -19.438 -19.906 1 98.56 135 ILE A N 1
ATOM 991 C CA . ILE A 1 135 ? -8.648 -18.656 -21.125 1 98.56 135 ILE A CA 1
ATOM 992 C C . ILE A 1 135 ? -9.773 -17.641 -20.953 1 98.56 135 ILE A C 1
ATOM 994 O O . ILE A 1 135 ? -10.812 -17.938 -20.375 1 98.56 135 ILE A O 1
ATOM 998 N N . GLN A 1 136 ? -9.508 -16.484 -21.312 1 98.38 136 GLN A N 1
ATOM 999 C CA . GLN A 1 136 ? -10.523 -15.492 -21.641 1 98.38 136 GLN A CA 1
ATOM 1000 C C . GLN A 1 136 ? -10.523 -15.188 -23.141 1 98.38 136 GLN A C 1
ATOM 1002 O O . GLN A 1 136 ? -9.555 -14.641 -23.672 1 98.38 136 GLN A O 1
ATOM 1007 N N . GLY A 1 137 ? -11.586 -15.586 -23.859 1 97.56 137 GLY A N 1
ATOM 1008 C CA . GLY A 1 137 ? -11.695 -15.383 -25.297 1 97.56 137 GLY A CA 1
ATOM 1009 C C . GLY A 1 137 ? -12.922 -14.57 -25.688 1 97.56 137 GLY A C 1
ATOM 1010 O O . GLY A 1 137 ? -13.836 -14.391 -24.891 1 97.56 137 GLY A O 1
ATOM 1011 N N . ASP A 1 138 ? -12.867 -14.086 -26.906 1 97.25 138 ASP A N 1
ATOM 1012 C CA . ASP A 1 138 ? -14.016 -13.375 -27.453 1 97.25 138 ASP A CA 1
ATOM 1013 C C . ASP A 1 138 ? -15.211 -14.312 -27.609 1 97.25 138 ASP A C 1
ATOM 1015 O O . ASP A 1 138 ? -15.109 -15.367 -28.234 1 97.25 138 ASP A O 1
ATOM 1019 N N . LYS A 1 139 ? -16.328 -13.883 -27.078 1 94.94 139 LYS A N 1
ATOM 1020 C CA . LYS A 1 139 ? -17.5 -14.742 -27.062 1 94.94 139 LYS A CA 1
ATOM 1021 C C . LYS A 1 139 ? -17.984 -15.039 -28.484 1 94.94 139 LYS A C 1
ATOM 1023 O O . LYS A 1 139 ? -18.25 -16.188 -28.828 1 94.94 139 LYS A O 1
ATOM 1028 N N . SER A 1 140 ? -18.062 -14.062 -29.281 1 94.25 140 SER A N 1
ATOM 1029 C CA . SER A 1 140 ? -18.562 -14.242 -30.641 1 94.25 140 SER A CA 1
ATOM 1030 C C . SER A 1 140 ? -17.641 -15.141 -31.453 1 94.25 140 SER A C 1
ATOM 1032 O O . SER A 1 140 ? -18.094 -16.016 -32.188 1 94.25 140 SER A O 1
ATOM 1034 N N . HIS A 1 141 ? -16.406 -14.914 -31.297 1 92.75 141 HIS A N 1
ATOM 1035 C CA . HIS A 1 141 ? -15.438 -15.75 -31.984 1 92.75 141 HIS A CA 1
ATOM 1036 C C . HIS A 1 141 ? -15.523 -17.203 -31.531 1 92.75 141 HIS A C 1
ATOM 1038 O O . HIS A 1 141 ? -15.5 -18.125 -32.344 1 92.75 141 HIS A O 1
ATOM 1044 N N . PHE A 1 142 ? -15.594 -17.391 -30.328 1 92.12 142 PHE A N 1
ATOM 1045 C CA . PHE A 1 142 ? -15.711 -18.719 -29.719 1 92.12 142 PHE A CA 1
ATOM 1046 C C . PHE A 1 142 ? -16.938 -19.453 -30.25 1 92.12 142 PHE A C 1
ATOM 1048 O O . PHE A 1 142 ? -16.859 -20.609 -30.641 1 92.12 142 PHE A O 1
ATOM 1055 N N . GLU A 1 143 ? -18.078 -18.812 -30.266 1 90.88 143 GLU A N 1
ATOM 1056 C CA . GLU A 1 143 ? -19.328 -19.406 -30.719 1 90.88 143 GLU A CA 1
ATOM 1057 C C . GLU A 1 143 ? -19.266 -19.766 -32.188 1 90.88 143 GLU A C 1
ATOM 1059 O O . GLU A 1 143 ? -19.75 -20.828 -32.625 1 90.88 143 GLU A O 1
ATOM 1064 N N . ASN A 1 144 ? -18.656 -18.938 -32.938 1 88.56 144 ASN A N 1
ATOM 1065 C CA . ASN A 1 144 ? -18.5 -19.219 -34.375 1 88.56 144 ASN A CA 1
ATOM 1066 C C . ASN A 1 144 ? -17.578 -20.406 -34.594 1 88.56 144 ASN A C 1
ATOM 1068 O O . ASN A 1 144 ? -17.828 -21.234 -35.469 1 88.56 144 ASN A O 1
ATOM 1072 N N . ARG A 1 145 ? -16.531 -20.422 -33.812 1 86.56 145 ARG A N 1
ATOM 1073 C CA . ARG A 1 145 ? -15.555 -21.5 -33.938 1 86.56 145 ARG A CA 1
ATOM 1074 C C . ARG A 1 145 ? -16.156 -22.844 -33.531 1 86.56 145 ARG A C 1
ATOM 1076 O O . ARG A 1 145 ? -15.906 -23.859 -34.188 1 86.56 145 ARG A O 1
ATOM 1083 N N . THR A 1 146 ? -16.812 -22.859 -32.469 1 82.69 146 THR A N 1
ATOM 1084 C CA . THR A 1 146 ? -17.359 -24.109 -31.922 1 82.69 146 THR A CA 1
ATOM 1085 C C . THR A 1 146 ? -18.547 -24.578 -32.75 1 82.69 146 THR A C 1
ATOM 1087 O O . THR A 1 146 ? -18.812 -25.781 -32.875 1 82.69 146 THR A O 1
ATOM 1090 N N . ALA A 1 147 ? -19.266 -23.688 -33.375 1 78.56 147 ALA A N 1
ATOM 1091 C CA . ALA A 1 147 ? -20.344 -24.062 -34.312 1 78.56 147 ALA A CA 1
ATOM 1092 C C . ALA A 1 147 ? -19.766 -24.688 -35.562 1 78.56 147 ALA A C 1
ATOM 1094 O O . ALA A 1 147 ? -20.328 -25.656 -36.094 1 78.56 147 ALA A O 1
ATOM 1095 N N . ALA A 1 148 ? -18.75 -24.109 -36.031 1 67.81 148 ALA A N 1
ATOM 1096 C CA . ALA A 1 148 ? -18.109 -24.594 -37.25 1 67.81 148 ALA A CA 1
ATOM 1097 C C . ALA A 1 148 ? -17.484 -25.969 -37.031 1 67.81 148 ALA A C 1
ATOM 1099 O O . ALA A 1 148 ? -17.484 -26.797 -37.969 1 67.81 148 ALA A O 1
ATOM 1100 N N . GLN A 1 149 ? -16.938 -26.172 -35.938 1 63.38 149 GLN A N 1
ATOM 1101 C CA . GLN A 1 149 ? -16.188 -27.375 -35.656 1 63.38 149 GLN A CA 1
ATOM 1102 C C . GLN A 1 149 ? -17.109 -28.547 -35.344 1 63.38 149 GLN A C 1
ATOM 1104 O O . GLN A 1 149 ? -16.688 -29.703 -35.375 1 63.38 149 GLN A O 1
ATOM 1109 N N . GLN A 1 150 ? -18.344 -28.422 -34.75 1 56.88 150 GLN A N 1
ATOM 1110 C CA . GLN A 1 150 ? -19.266 -29.547 -34.625 1 56.88 150 GLN A CA 1
ATOM 1111 C C . GLN A 1 150 ? -19.25 -30.391 -35.906 1 56.88 150 GLN A C 1
ATOM 1113 O O . GLN A 1 150 ? -19.531 -31.594 -35.844 1 56.88 150 GLN A O 1
ATOM 1118 N N . THR A 1 151 ? -18.812 -29.953 -36.906 1 46.38 151 THR A N 1
ATOM 1119 C CA . THR A 1 151 ? -18.859 -30.75 -38.125 1 46.38 151 THR A CA 1
ATOM 1120 C C . THR A 1 151 ? -17.531 -31.453 -38.344 1 46.38 151 THR A C 1
ATOM 1122 O O . THR A 1 151 ? -17.484 -32.531 -38.938 1 46.38 151 THR A O 1
ATOM 1125 N N . ALA A 1 152 ? -16.438 -31.016 -38.25 1 55.75 152 ALA A N 1
ATOM 1126 C CA . ALA A 1 152 ? -15.336 -31.75 -38.844 1 55.75 152 ALA A CA 1
ATOM 1127 C C . ALA A 1 152 ? -14.266 -32.062 -37.781 1 55.75 152 ALA A C 1
ATOM 1129 O O . ALA A 1 152 ? -13.875 -33.219 -37.625 1 55.75 152 ALA A O 1
ATOM 1130 N N . ASN A 1 153 ? -13.258 -31.234 -37.188 1 68.31 153 ASN A N 1
ATOM 1131 C CA . ASN A 1 153 ? -11.906 -31.562 -36.75 1 68.31 153 ASN A CA 1
ATOM 1132 C C . ASN A 1 153 ? -11.656 -31.109 -35.312 1 68.31 153 ASN A C 1
ATOM 1134 O O . ASN A 1 153 ? -10.547 -30.672 -34.969 1 68.31 153 ASN A O 1
ATOM 1138 N N . MET A 1 154 ? -12.609 -31.438 -34.25 1 86.5 154 MET A N 1
ATOM 1139 C CA . MET A 1 154 ? -12.359 -31.125 -32.844 1 86.5 154 MET A CA 1
ATOM 1140 C C . MET A 1 154 ? -11.594 -32.25 -32.188 1 86.5 154 MET A C 1
ATOM 1142 O O . MET A 1 154 ? -11.953 -33.438 -32.312 1 86.5 154 MET A O 1
ATOM 1146 N N . PRO A 1 155 ? -10.516 -31.859 -31.469 1 92.88 155 PRO A N 1
ATOM 1147 C CA . PRO A 1 155 ? -9.852 -32.906 -30.703 1 92.88 155 PRO A CA 1
ATOM 1148 C C . PRO A 1 155 ? -10.75 -33.5 -29.625 1 92.88 155 PRO A C 1
ATOM 1150 O O . PRO A 1 155 ? -11.648 -32.844 -29.125 1 92.88 155 PRO A O 1
ATOM 1153 N N . PRO A 1 156 ? -10.578 -34.875 -29.359 1 92.75 156 PRO A N 1
ATOM 1154 C CA . PRO A 1 156 ? -11.375 -35.469 -28.297 1 92.75 156 PRO A CA 1
ATOM 1155 C C . PRO A 1 156 ? -11.141 -34.781 -26.938 1 92.75 156 PRO A C 1
ATOM 1157 O O . PRO A 1 156 ? -10.008 -34.438 -26.609 1 92.75 156 PRO A O 1
ATOM 1160 N N . PHE A 1 157 ? -12.227 -34.594 -26.203 1 95.69 157 PHE A N 1
ATOM 1161 C CA . PHE A 1 157 ? -12.125 -34.031 -24.859 1 95.69 157 PHE A CA 1
ATOM 1162 C C . PHE A 1 157 ? -13.258 -34.5 -23.969 1 95.69 157 PHE A C 1
ATOM 1164 O O . PHE A 1 157 ? -14.234 -35.094 -24.453 1 95.69 157 PHE A O 1
ATOM 1171 N N . HIS A 1 158 ? -13.016 -34.438 -22.672 1 96 158 HIS A N 1
ATOM 1172 C CA . HIS A 1 158 ? -14.047 -34.656 -21.672 1 96 158 HIS A CA 1
ATOM 1173 C C . HIS A 1 158 ? -14.633 -33.344 -21.156 1 96 158 HIS A C 1
ATOM 1175 O O . HIS A 1 158 ? -13.891 -32.438 -20.797 1 96 158 HIS A O 1
ATOM 1181 N N . ASP A 1 159 ? -15.953 -33.219 -21.125 1 95.88 159 ASP A N 1
ATOM 1182 C CA . ASP A 1 159 ? -16.609 -32.031 -20.578 1 95.88 159 ASP A CA 1
ATOM 1183 C C . ASP A 1 159 ? -17.062 -32.281 -19.141 1 95.88 159 ASP A C 1
ATOM 1185 O O . ASP A 1 159 ? -18.125 -32.875 -18.922 1 95.88 159 ASP A O 1
ATOM 1189 N N . ALA A 1 160 ? -16.25 -31.781 -18.219 1 95.94 160 ALA A N 1
ATOM 1190 C CA . ALA A 1 160 ? -16.562 -31.969 -16.797 1 95.94 160 ALA A CA 1
ATOM 1191 C C . ALA A 1 160 ? -17.078 -30.672 -16.188 1 95.94 160 ALA A C 1
ATOM 1193 O O . ALA A 1 160 ? -17.078 -30.516 -14.961 1 95.94 160 ALA A O 1
ATOM 1194 N N . ARG A 1 161 ? -17.562 -29.719 -16.859 1 94.31 161 ARG A N 1
ATOM 1195 C CA . ARG A 1 161 ? -18.094 -28.469 -16.359 1 94.31 161 ARG A CA 1
ATOM 1196 C C . ARG A 1 161 ? -19.406 -28.688 -15.602 1 94.31 161 ARG A C 1
ATOM 1198 O O . ARG A 1 161 ? -20.25 -29.453 -16.047 1 94.31 161 ARG A O 1
ATOM 1205 N N . ASP A 1 162 ? -19.516 -28.047 -14.531 1 89.75 162 ASP A N 1
ATOM 1206 C CA . ASP A 1 162 ? -20.75 -28.172 -13.742 1 89.75 162 ASP A CA 1
ATOM 1207 C C . ASP A 1 162 ? -21.594 -26.906 -13.859 1 89.75 162 ASP A C 1
ATOM 1209 O O . ASP A 1 162 ? -22.703 -26.859 -13.328 1 89.75 162 ASP A O 1
ATOM 1213 N N . LYS A 1 163 ? -21.062 -25.906 -14.531 1 89.25 163 LYS A N 1
ATOM 1214 C CA . LYS A 1 163 ? -21.734 -24.641 -14.82 1 89.25 163 LYS A CA 1
ATOM 1215 C C . LYS A 1 163 ? -21.5 -24.203 -16.266 1 89.25 163 LYS A C 1
ATOM 1217 O O . LYS A 1 163 ? -20.531 -24.641 -16.891 1 89.25 163 LYS A O 1
ATOM 1222 N N . PRO A 1 164 ? -22.438 -23.375 -16.766 1 84.12 164 PRO A N 1
ATOM 1223 C CA . PRO A 1 164 ? -22.141 -22.797 -18.078 1 84.12 164 PRO A CA 1
ATOM 1224 C C . PRO A 1 164 ? -20.859 -21.953 -18.062 1 84.12 164 PRO A C 1
ATOM 1226 O O . PRO A 1 164 ? -20.422 -21.5 -17 1 84.12 164 PRO A O 1
ATOM 1229 N N . PRO A 1 165 ? -20.344 -21.766 -19.219 1 83.94 165 PRO A N 1
ATOM 1230 C CA . PRO A 1 165 ? -19.141 -20.922 -19.25 1 83.94 165 PRO A CA 1
ATOM 1231 C C . PRO A 1 165 ? -19.375 -19.531 -18.641 1 83.94 165 PRO A C 1
ATOM 1233 O O . PRO A 1 165 ? -20.438 -18.953 -18.797 1 83.94 165 PRO A O 1
ATOM 1236 N N . LEU A 1 166 ? -18.422 -19.125 -17.891 1 89.44 166 LEU A N 1
ATOM 1237 C CA . LEU A 1 166 ? -18.484 -17.797 -17.312 1 89.44 166 LEU A CA 1
ATOM 1238 C C . LEU A 1 166 ? -18.375 -16.734 -18.406 1 89.44 166 LEU A C 1
ATOM 1240 O O . LEU A 1 166 ? -17.453 -16.766 -19.234 1 89.44 166 LEU A O 1
ATOM 1244 N N . GLU A 1 167 ? -19.391 -15.906 -18.484 1 91.31 167 GLU A N 1
ATOM 1245 C CA . GLU A 1 167 ? -19.438 -14.844 -19.484 1 91.31 167 GLU A CA 1
ATOM 1246 C C . GLU A 1 167 ? -19.484 -13.469 -18.828 1 91.31 167 GLU A C 1
ATOM 1248 O O . GLU A 1 167 ? -20.203 -13.266 -17.844 1 91.31 167 GLU A O 1
ATOM 1253 N N . SER A 1 168 ? -18.656 -12.664 -19.328 1 92.25 168 SER A N 1
ATOM 1254 C CA . SER A 1 168 ? -18.656 -11.297 -18.828 1 92.25 168 SER A CA 1
ATOM 1255 C C . SER A 1 168 ? -18.109 -10.32 -19.859 1 92.25 168 SER A C 1
ATOM 1257 O O . SER A 1 168 ? -17.047 -10.539 -20.438 1 92.25 168 SER A O 1
ATOM 1259 N N . ARG A 1 169 ? -18.859 -9.289 -20.156 1 92.94 169 ARG A N 1
ATOM 1260 C CA . ARG A 1 169 ? -18.469 -8.164 -21 1 92.94 169 ARG A CA 1
ATOM 1261 C C . ARG A 1 169 ? -18.016 -8.641 -22.375 1 92.94 169 ARG A C 1
ATOM 1263 O O . ARG A 1 169 ? -16.953 -8.234 -22.844 1 92.94 169 ARG A O 1
ATOM 1270 N N . GLY A 1 170 ? -18.719 -9.555 -22.938 1 93.81 170 GLY A N 1
ATOM 1271 C CA . GLY A 1 170 ? -18.469 -10.039 -24.281 1 93.81 170 GLY A CA 1
ATOM 1272 C C . GLY A 1 170 ? -17.359 -11.07 -24.344 1 93.81 170 GLY A C 1
ATOM 1273 O O . GLY A 1 170 ? -16.891 -11.422 -25.438 1 93.81 170 GLY A O 1
ATOM 1274 N N . LYS A 1 171 ? -16.938 -11.492 -23.234 1 96.94 171 LYS A N 1
ATOM 1275 C CA . LYS A 1 171 ? -15.883 -12.5 -23.156 1 96.94 171 LYS A CA 1
ATOM 1276 C C . LYS A 1 171 ? -16.422 -13.797 -22.547 1 96.94 171 LYS A C 1
ATOM 1278 O O . LYS A 1 171 ? -17.422 -13.789 -21.844 1 96.94 171 LYS A O 1
ATOM 1283 N N . ILE A 1 172 ? -15.781 -14.828 -22.891 1 96.5 172 ILE A N 1
ATOM 1284 C CA . ILE A 1 172 ? -16.062 -16.125 -22.297 1 96.5 172 ILE A CA 1
ATOM 1285 C C . ILE A 1 172 ? -14.805 -16.672 -21.625 1 96.5 172 ILE A C 1
ATOM 1287 O O . ILE A 1 172 ? -13.695 -16.516 -22.156 1 96.5 172 ILE A O 1
ATOM 1291 N N . LEU A 1 173 ? -14.961 -17.219 -20.438 1 97.75 173 LEU A N 1
ATOM 1292 C CA . LEU A 1 173 ? -13.836 -17.797 -19.703 1 97.75 173 LEU A CA 1
ATOM 1293 C C . LEU A 1 173 ? -13.977 -19.312 -19.609 1 97.75 173 LEU A C 1
ATOM 1295 O O . LEU A 1 173 ? -15.055 -19.828 -19.297 1 97.75 173 LEU A O 1
ATOM 1299 N N . GLU A 1 174 ? -12.852 -20.016 -19.891 1 96.31 174 GLU A N 1
ATOM 1300 C CA . GLU A 1 174 ? -12.828 -21.484 -19.844 1 96.31 174 GLU A CA 1
ATOM 1301 C C . GLU A 1 174 ? -11.547 -21.984 -19.188 1 96.31 174 GLU A C 1
ATOM 1303 O O . GLU A 1 174 ? -10.516 -21.312 -19.219 1 96.31 174 GLU A O 1
ATOM 1308 N N . VAL A 1 175 ? -11.68 -23.172 -18.625 1 98.38 175 VAL A N 1
ATOM 1309 C CA . VAL A 1 175 ? -10.523 -23.891 -18.109 1 98.38 175 VAL A CA 1
ATOM 1310 C C . VAL A 1 175 ? -10.336 -25.188 -18.875 1 98.38 175 VAL A C 1
ATOM 1312 O O . VAL A 1 175 ? -11.273 -25.984 -19 1 98.38 175 VAL A O 1
ATOM 1315 N N . ILE A 1 176 ? -9.164 -25.375 -19.375 1 98.44 176 ILE A N 1
ATOM 1316 C CA . ILE A 1 176 ? -8.773 -26.656 -19.969 1 98.44 176 ILE A CA 1
ATOM 1317 C C . ILE A 1 176 ? -7.762 -27.359 -19.062 1 98.44 176 ILE A C 1
ATOM 1319 O O . ILE A 1 176 ? -6.664 -26.844 -18.844 1 98.44 176 ILE A O 1
ATOM 1323 N N . ASP A 1 177 ? -8.164 -28.484 -18.547 1 98.62 177 ASP A N 1
ATOM 1324 C CA . ASP A 1 177 ? -7.316 -29.375 -17.75 1 98.62 177 ASP A CA 1
ATOM 1325 C C . ASP A 1 177 ? -6.648 -30.438 -18.641 1 98.62 177 ASP A C 1
ATOM 1327 O O . ASP A 1 177 ? -7.316 -31.328 -19.141 1 98.62 177 ASP A O 1
ATOM 1331 N N . CYS A 1 178 ? -5.395 -30.312 -18.844 1 98.56 178 CYS A N 1
ATOM 1332 C CA . CYS A 1 178 ? -4.641 -31.312 -19.578 1 98.56 178 CYS A CA 1
ATOM 1333 C C . CYS A 1 178 ? -3.498 -31.859 -18.734 1 98.56 178 CYS A C 1
ATOM 1335 O O . CYS A 1 178 ? -2.395 -32.094 -19.234 1 98.56 178 CYS A O 1
ATOM 1337 N N . ARG A 1 179 ? -3.76 -31.938 -17.438 1 98.19 179 ARG A N 1
ATOM 1338 C CA . ARG A 1 179 ? -2.891 -32.656 -16.516 1 98.19 179 ARG A CA 1
ATOM 1339 C C . ARG A 1 179 ? -2.738 -34.125 -16.906 1 98.19 179 ARG A C 1
ATOM 1341 O O . ARG A 1 179 ? -3.672 -34.719 -17.453 1 98.19 179 ARG A O 1
ATOM 1348 N N . GLU A 1 180 ? -1.606 -34.656 -16.641 1 98.31 180 GLU A N 1
ATOM 1349 C CA . GLU A 1 180 ? -1.336 -36.062 -16.969 1 98.31 180 GLU A CA 1
ATOM 1350 C C . GLU A 1 180 ? -2.234 -37 -16.172 1 98.31 180 GLU A C 1
ATOM 1352 O O . GLU A 1 180 ? -2.678 -36.656 -15.07 1 98.31 180 GLU A O 1
ATOM 1357 N N . THR A 1 181 ? -2.477 -38.156 -16.703 1 98.19 181 THR A N 1
ATOM 1358 C CA . THR A 1 181 ? -3.236 -39.188 -16 1 98.19 181 THR A CA 1
ATOM 1359 C C . THR A 1 181 ? -2.359 -40.406 -15.719 1 98.19 181 THR A C 1
ATOM 1361 O O . THR A 1 181 ? -1.472 -40.75 -16.516 1 98.19 181 THR A O 1
ATOM 1364 N N . ALA A 1 182 ? -2.65 -41.031 -14.609 1 98.06 182 ALA A N 1
ATOM 1365 C CA . ALA A 1 182 ? -1.966 -42.312 -14.32 1 98.06 182 ALA A CA 1
ATOM 1366 C C . ALA A 1 182 ? -2.293 -43.375 -15.367 1 98.06 182 ALA A C 1
ATOM 1368 O O . ALA A 1 182 ? -3.447 -43.5 -15.773 1 98.06 182 ALA A O 1
ATOM 1369 N N . PRO A 1 183 ? -1.256 -44.062 -15.805 1 98.38 183 PRO A N 1
ATOM 1370 C CA . PRO A 1 183 ? -1.508 -45.156 -16.75 1 98.38 183 PRO A CA 1
ATOM 1371 C C . PRO A 1 183 ? -2.525 -46.188 -16.234 1 98.38 183 PRO A C 1
ATOM 1373 O O . PRO A 1 183 ? -2.676 -46.344 -15.023 1 98.38 183 PRO A O 1
ATOM 1376 N N . SER A 1 184 ? -3.131 -46.938 -17.156 1 98 184 SER A N 1
ATOM 1377 C CA . SER A 1 184 ? -4.203 -47.875 -16.812 1 98 184 SER A CA 1
ATOM 1378 C C . SER A 1 184 ? -3.688 -49 -15.953 1 98 184 SER A C 1
ATOM 1380 O O . SER A 1 184 ? -4.441 -49.594 -15.18 1 98 184 SER A O 1
ATOM 1382 N N . ALA A 1 185 ? -2.443 -49.281 -16 1 97.19 185 ALA A N 1
ATOM 1383 C CA . ALA A 1 185 ? -1.859 -50.406 -15.258 1 97.19 185 ALA A CA 1
ATOM 1384 C C . ALA A 1 185 ? -1.409 -49.969 -13.867 1 97.19 185 ALA A C 1
ATOM 1386 O O . ALA A 1 185 ? -0.924 -50.781 -13.078 1 97.19 185 ALA A O 1
ATOM 1387 N N . SER A 1 186 ? -1.631 -48.719 -13.539 1 96.31 186 SER A N 1
ATOM 1388 C CA . SER A 1 186 ? -1.208 -48.219 -12.242 1 96.31 186 SER A CA 1
ATOM 1389 C C . SER A 1 186 ? -2.043 -48.812 -11.109 1 96.31 186 SER A C 1
ATOM 1391 O O . SER A 1 186 ? -3.219 -49.125 -11.305 1 96.31 186 SER A O 1
ATOM 1393 N N . THR A 1 187 ? -1.36 -48.938 -9.945 1 93.69 187 THR A N 1
ATOM 1394 C CA . THR A 1 187 ? -2.047 -49.406 -8.742 1 93.69 187 THR A CA 1
ATOM 1395 C C . THR A 1 187 ? -1.673 -48.531 -7.539 1 93.69 187 THR A C 1
ATOM 1397 O O . THR A 1 187 ? -0.633 -47.875 -7.547 1 93.69 187 THR A O 1
ATOM 1400 N N . GLU A 1 188 ? -2.51 -48.562 -6.605 1 90.25 188 GLU A N 1
ATOM 1401 C CA . GLU A 1 188 ? -2.359 -47.719 -5.438 1 90.25 188 GLU A CA 1
ATOM 1402 C C . GLU A 1 188 ? -1.025 -47.969 -4.738 1 90.25 188 GLU A C 1
ATOM 1404 O O . GLU A 1 188 ? -0.373 -47 -4.285 1 90.25 188 GLU A O 1
ATOM 1409 N N . ASP A 1 189 ? -0.568 -49.156 -4.691 1 88.81 189 ASP A N 1
ATOM 1410 C CA . ASP A 1 189 ? 0.605 -49.531 -3.91 1 88.81 189 ASP A CA 1
ATOM 1411 C C . ASP A 1 189 ? 1.808 -49.781 -4.816 1 88.81 189 ASP A C 1
ATOM 1413 O O . ASP A 1 189 ? 2.787 -50.406 -4.395 1 88.81 189 ASP A O 1
ATOM 1417 N N . MET A 1 190 ? 1.784 -49.312 -5.977 1 91.25 190 MET A N 1
ATOM 1418 C CA . MET A 1 190 ? 2.771 -49.688 -6.984 1 91.25 190 MET A CA 1
ATOM 1419 C C . MET A 1 190 ? 4.172 -49.25 -6.562 1 91.25 190 MET A C 1
ATOM 1421 O O . MET A 1 190 ? 5.164 -49.812 -7.012 1 91.25 190 MET A O 1
ATOM 1425 N N . PHE A 1 191 ? 4.262 -48.281 -5.699 1 89.94 191 PHE A N 1
ATOM 1426 C CA . PHE A 1 191 ? 5.574 -47.812 -5.289 1 89.94 191 PHE A CA 1
ATOM 1427 C C . PHE A 1 191 ? 5.934 -48.344 -3.9 1 89.94 191 PHE A C 1
ATOM 1429 O O . PHE A 1 191 ? 6.992 -48 -3.363 1 89.94 191 PHE A O 1
ATOM 1436 N N . GLY A 1 192 ? 5.129 -49 -3.191 1 83.69 192 GLY A N 1
ATOM 1437 C CA . GLY A 1 192 ? 5.277 -49.438 -1.804 1 83.69 192 GLY A CA 1
ATOM 1438 C C . GLY A 1 192 ? 6.574 -50.156 -1.535 1 83.69 192 GLY A C 1
ATOM 1439 O O . GLY A 1 192 ? 7.242 -49.906 -0.53 1 83.69 192 GLY A O 1
ATOM 1440 N N . ASP A 1 193 ? 6.953 -51.094 -2.311 1 83.69 193 ASP A N 1
ATOM 1441 C CA . ASP A 1 193 ? 8.133 -51.906 -2.07 1 83.69 193 ASP A CA 1
ATOM 1442 C C . ASP A 1 193 ? 9.305 -51.469 -2.947 1 83.69 193 ASP A C 1
ATOM 1444 O O . ASP A 1 193 ? 10.266 -52.219 -3.137 1 83.69 193 ASP A O 1
ATOM 1448 N N . MET A 1 194 ? 9.219 -50.281 -3.35 1 87.5 194 MET A N 1
ATOM 1449 C CA . MET A 1 194 ? 10.258 -49.75 -4.242 1 87.5 194 MET A CA 1
ATOM 1450 C C . MET A 1 194 ? 11.07 -48.656 -3.564 1 87.5 194 MET A C 1
ATOM 1452 O O . MET A 1 194 ? 10.648 -48.094 -2.555 1 87.5 194 MET A O 1
ATOM 1456 N N . PRO A 1 195 ? 12.258 -48.438 -4.121 1 84.88 195 PRO A N 1
ATOM 1457 C CA . PRO A 1 195 ? 13.008 -47.312 -3.6 1 84.88 195 PRO A CA 1
ATOM 1458 C C . PRO A 1 195 ? 12.266 -45.969 -3.773 1 84.88 195 PRO A C 1
ATOM 1460 O O . PRO A 1 195 ? 11.445 -45.844 -4.688 1 84.88 195 PRO A O 1
ATOM 1463 N N . ALA A 1 196 ? 12.562 -45.062 -2.926 1 78.62 196 ALA A N 1
ATOM 1464 C CA . ALA A 1 196 ? 11.906 -43.75 -2.93 1 78.62 196 ALA A CA 1
ATOM 1465 C C . ALA A 1 196 ? 12.07 -43.062 -4.277 1 78.62 196 ALA A C 1
ATOM 1467 O O . ALA A 1 196 ? 11.203 -42.281 -4.699 1 78.62 196 ALA A O 1
ATOM 1468 N N . SER A 1 197 ? 13.023 -43.406 -4.988 1 84.62 197 SER A N 1
ATOM 1469 C CA . SER A 1 197 ? 13.336 -42.75 -6.254 1 84.62 197 SER A CA 1
ATOM 1470 C C . SER A 1 197 ? 12.477 -43.312 -7.387 1 84.62 197 SER A C 1
ATOM 1472 O O . SER A 1 197 ? 12.422 -42.719 -8.469 1 84.62 197 SER A O 1
ATOM 1474 N N . ALA A 1 198 ? 11.742 -44.281 -7.113 1 87.06 198 ALA A N 1
ATOM 1475 C CA . ALA A 1 198 ? 11.008 -44.969 -8.18 1 87.06 198 ALA A CA 1
ATOM 1476 C C . ALA A 1 198 ? 9.891 -44.094 -8.727 1 87.06 198 ALA A C 1
ATOM 1478 O O . ALA A 1 198 ? 9.539 -44.188 -9.898 1 87.06 198 ALA A O 1
ATOM 1479 N N . SER A 1 199 ? 9.375 -43.312 -7.91 1 88.69 199 SER A N 1
ATOM 1480 C CA . SER A 1 199 ? 8.328 -42.406 -8.383 1 88.69 199 SER A CA 1
ATOM 1481 C C . SER A 1 199 ? 8.914 -41.125 -8.984 1 88.69 199 SER A C 1
ATOM 1483 O O . SER A 1 199 ? 8.195 -40.344 -9.625 1 88.69 199 SER A O 1
ATOM 1485 N N . SER A 1 200 ? 10.195 -40.906 -8.891 1 89.06 200 SER A N 1
ATOM 1486 C CA . SER A 1 200 ? 10.828 -39.688 -9.352 1 89.06 200 SER A CA 1
ATOM 1487 C C . SER A 1 200 ? 11.594 -39.938 -10.656 1 89.06 200 SER A C 1
ATOM 1489 O O . SER A 1 200 ? 11.664 -39.031 -11.508 1 89.06 200 SER A O 1
ATOM 1491 N N . PHE A 1 201 ? 12.18 -41.094 -10.734 1 91.69 201 PHE A N 1
ATOM 1492 C CA . PHE A 1 201 ? 13.016 -41.375 -11.906 1 91.69 201 PHE A CA 1
ATOM 1493 C C . PHE A 1 201 ? 12.648 -42.688 -12.555 1 91.69 201 PHE A C 1
ATOM 1495 O O . PHE A 1 201 ? 12.266 -43.625 -11.875 1 91.69 201 PHE A O 1
ATOM 1502 N N . GLY A 1 202 ? 12.75 -42.656 -13.914 1 93.94 202 GLY A N 1
ATOM 1503 C CA . GLY A 1 202 ? 12.516 -43.875 -14.656 1 93.94 202 GLY A CA 1
ATOM 1504 C C . GLY A 1 202 ? 11.109 -43.969 -15.219 1 93.94 202 GLY A C 1
ATOM 1505 O O . GLY A 1 202 ? 10.328 -43.031 -15.125 1 93.94 202 GLY A O 1
ATOM 1506 N N . GLY A 1 203 ? 10.859 -45.125 -15.781 1 96 203 GLY A N 1
ATOM 1507 C CA . GLY A 1 203 ? 9.633 -45.281 -16.547 1 96 203 GLY A CA 1
ATOM 1508 C C . GLY A 1 203 ? 8.391 -45.312 -15.672 1 96 203 GLY A C 1
ATOM 1509 O O . GLY A 1 203 ? 7.324 -44.875 -16.094 1 96 203 GLY A O 1
ATOM 1510 N N . LEU A 1 204 ? 8.484 -45.844 -14.453 1 95.75 204 LEU A N 1
ATOM 1511 C CA . LEU A 1 204 ? 7.332 -45.938 -13.562 1 95.75 204 LEU A CA 1
ATOM 1512 C C . LEU A 1 204 ? 6.871 -44.562 -13.094 1 95.75 204 LEU A C 1
ATOM 1514 O O . LEU A 1 204 ? 5.742 -44.406 -12.617 1 95.75 204 LEU A O 1
ATOM 1518 N N . ALA A 1 205 ? 7.773 -43.625 -13.219 1 95.94 205 ALA A N 1
ATOM 1519 C CA . ALA A 1 205 ? 7.477 -42.25 -12.781 1 95.94 205 ALA A CA 1
ATOM 1520 C C . ALA A 1 205 ? 6.656 -41.5 -13.828 1 95.94 205 ALA A C 1
ATOM 1522 O O . ALA A 1 205 ? 6.184 -40.406 -13.57 1 95.94 205 ALA A O 1
ATOM 1523 N N . ILE A 1 206 ? 6.426 -42.094 -14.945 1 98.06 206 ILE A N 1
ATOM 1524 C CA . ILE A 1 206 ? 5.879 -41.406 -16.109 1 98.06 206 ILE A CA 1
ATOM 1525 C C . ILE A 1 206 ? 4.371 -41.625 -16.188 1 98.06 206 ILE A C 1
ATOM 1527 O O . ILE A 1 206 ? 3.904 -42.781 -16.156 1 98.06 206 ILE A O 1
ATOM 1531 N N . ALA A 1 207 ? 3.596 -40.562 -16.219 1 98.25 207 ALA A N 1
ATOM 1532 C CA . ALA A 1 207 ? 2.16 -40.594 -16.484 1 98.25 207 ALA A CA 1
ATOM 1533 C C . ALA A 1 207 ? 1.88 -40.344 -17.969 1 98.25 207 ALA A C 1
ATOM 1535 O O . ALA A 1 207 ? 2.803 -40.062 -18.75 1 98.25 207 ALA A O 1
ATOM 1536 N N . VAL A 1 208 ? 0.651 -40.469 -18.391 1 98.69 208 VAL A N 1
ATOM 1537 C CA . VAL A 1 208 ? 0.281 -40.188 -19.781 1 98.69 208 VAL A CA 1
ATOM 1538 C C . VAL A 1 208 ? 0.366 -38.688 -20.047 1 98.69 208 VAL A C 1
ATOM 1540 O O . VAL A 1 208 ? -0.327 -37.906 -19.391 1 98.69 208 VAL A O 1
ATOM 1543 N N . PRO A 1 209 ? 1.198 -38.25 -20.953 1 98.5 209 PRO A N 1
ATOM 1544 C CA . PRO A 1 209 ? 1.362 -36.812 -21.172 1 98.5 209 PRO A CA 1
ATOM 1545 C C . PRO A 1 209 ? 0.097 -36.156 -21.703 1 98.5 209 PRO A C 1
ATOM 1547 O O . PRO A 1 209 ? -0.628 -36.75 -22.5 1 98.5 209 PRO A O 1
ATOM 1550 N N . GLY A 1 210 ? -0.159 -34.906 -21.312 1 98.56 210 GLY A N 1
ATOM 1551 C CA . GLY A 1 210 ? -1.429 -34.312 -21.688 1 98.56 210 GLY A CA 1
ATOM 1552 C C . GLY A 1 210 ? -1.276 -32.938 -22.312 1 98.56 210 GLY A C 1
ATOM 1553 O O . GLY A 1 210 ? -2.223 -32.406 -22.891 1 98.56 210 GLY A O 1
ATOM 1554 N N . GLU A 1 211 ? -0.104 -32.281 -22.328 1 98.25 211 GLU A N 1
ATOM 1555 C CA . GLU A 1 211 ? 0.085 -30.891 -22.703 1 98.25 211 GLU A CA 1
ATOM 1556 C C . GLU A 1 211 ? -0.419 -30.625 -24.109 1 98.25 211 GLU A C 1
ATOM 1558 O O . GLU A 1 211 ? -1.194 -29.688 -24.328 1 98.25 211 GLU A O 1
ATOM 1563 N N . LEU A 1 212 ? -0.016 -31.438 -25.047 1 98.62 212 LEU A N 1
ATOM 1564 C CA . LEU A 1 212 ? -0.323 -31.188 -26.453 1 98.62 212 LEU A CA 1
ATOM 1565 C C . LEU A 1 212 ? -1.828 -31.234 -26.688 1 98.62 212 LEU A C 1
ATOM 1567 O O . LEU A 1 212 ? -2.365 -30.406 -27.438 1 98.62 212 LEU A O 1
ATOM 1571 N N . ARG A 1 213 ? -2.512 -32.25 -26.109 1 98.19 213 ARG A N 1
ATOM 1572 C CA . ARG A 1 213 ? -3.955 -32.344 -26.281 1 98.19 213 ARG A CA 1
ATOM 1573 C C . ARG A 1 213 ? -4.668 -31.094 -25.766 1 98.19 213 ARG A C 1
ATOM 1575 O O . ARG A 1 213 ? -5.668 -30.672 -26.328 1 98.19 213 ARG A O 1
ATOM 1582 N N . GLY A 1 214 ? -4.215 -30.609 -24.672 1 98.44 214 GLY A N 1
ATOM 1583 C CA . GLY A 1 214 ? -4.793 -29.391 -24.125 1 98.44 214 GLY A CA 1
ATOM 1584 C C . GLY A 1 214 ? -4.562 -28.172 -25.016 1 98.44 214 GLY A C 1
ATOM 1585 O O . GLY A 1 214 ? -5.48 -27.391 -25.25 1 98.44 214 GLY A O 1
ATOM 1586 N N . LEU A 1 215 ? -3.361 -27.984 -25.484 1 98.62 215 LEU A N 1
ATOM 1587 C CA . LEU A 1 215 ? -3.035 -26.875 -26.375 1 98.62 215 LEU A CA 1
ATOM 1588 C C . LEU A 1 215 ? -3.842 -26.953 -27.672 1 98.62 215 LEU A C 1
ATOM 1590 O O . LEU A 1 215 ? -4.332 -25.938 -28.156 1 98.62 215 LEU A O 1
ATOM 1594 N N . GLU A 1 216 ? -3.982 -28.141 -28.188 1 97.88 216 GLU A N 1
ATOM 1595 C CA . GLU A 1 216 ? -4.781 -28.344 -29.391 1 97.88 216 GLU A CA 1
ATOM 1596 C C . GLU A 1 216 ? -6.238 -27.969 -29.156 1 97.88 216 GLU A C 1
ATOM 1598 O O . GLU A 1 216 ? -6.855 -27.312 -30 1 97.88 216 GLU A O 1
ATOM 1603 N N . LEU A 1 217 ? -6.715 -28.422 -28.031 1 97.12 217 LEU A N 1
ATOM 1604 C CA . LEU A 1 217 ? -8.109 -28.125 -27.703 1 97.12 217 LEU A CA 1
ATOM 1605 C C . LEU A 1 217 ? -8.32 -26.625 -27.562 1 97.12 217 LEU A C 1
ATOM 1607 O O . LEU A 1 217 ? -9.312 -26.078 -28.047 1 97.12 217 LEU A O 1
ATOM 1611 N N . ALA A 1 218 ? -7.445 -25.984 -26.891 1 97.62 218 ALA A N 1
ATOM 1612 C CA . ALA A 1 218 ? -7.523 -24.531 -26.75 1 97.62 218 ALA A CA 1
ATOM 1613 C C . ALA A 1 218 ? -7.551 -23.844 -28.109 1 97.62 218 ALA A C 1
ATOM 1615 O O . ALA A 1 218 ? -8.359 -22.953 -28.344 1 97.62 218 ALA A O 1
ATOM 1616 N N . HIS A 1 219 ? -6.664 -24.219 -28.969 1 97.44 219 HIS A N 1
ATOM 1617 C CA . HIS A 1 219 ? -6.578 -23.641 -30.312 1 97.44 219 HIS A CA 1
ATOM 1618 C C . HIS A 1 219 ? -7.852 -23.906 -31.109 1 97.44 219 HIS A C 1
ATOM 1620 O O . HIS A 1 219 ? -8.367 -23.016 -31.781 1 97.44 219 HIS A O 1
ATOM 1626 N N . ALA A 1 220 ? -8.32 -25.109 -31.016 1 95.69 220 ALA A N 1
ATOM 1627 C CA . ALA A 1 220 ? -9.516 -25.5 -31.766 1 95.69 220 ALA A CA 1
ATOM 1628 C C . ALA A 1 220 ? -10.719 -24.672 -31.328 1 95.69 220 ALA A C 1
ATOM 1630 O O . ALA A 1 220 ? -11.562 -24.297 -32.156 1 95.69 220 ALA A O 1
ATOM 1631 N N . ARG A 1 221 ? -10.734 -24.391 -30.125 1 95.12 221 ARG A N 1
ATOM 1632 C CA . ARG A 1 221 ? -11.93 -23.766 -29.562 1 95.12 221 ARG A CA 1
ATOM 1633 C C . ARG A 1 221 ? -11.828 -22.234 -29.641 1 95.12 221 ARG A C 1
ATOM 1635 O O . ARG A 1 221 ? -12.844 -21.547 -29.781 1 95.12 221 ARG A O 1
ATOM 1642 N N . HIS A 1 222 ? -10.625 -21.703 -29.609 1 96.06 222 HIS A N 1
ATOM 1643 C CA . HIS A 1 222 ? -10.508 -20.266 -29.438 1 96.06 222 HIS A CA 1
ATOM 1644 C C . HIS A 1 222 ? -9.523 -19.672 -30.453 1 96.06 222 HIS A C 1
ATOM 1646 O O . HIS A 1 222 ? -9.461 -18.438 -30.594 1 96.06 222 HIS A O 1
ATOM 1652 N N . GLY A 1 223 ? -8.695 -20.438 -31.078 1 96.38 223 GLY A N 1
ATOM 1653 C CA . GLY A 1 223 ? -7.633 -19.953 -31.938 1 96.38 223 GLY A CA 1
ATOM 1654 C C . GLY A 1 223 ? -8.148 -19.25 -33.188 1 96.38 223 GLY A C 1
ATOM 1655 O O . GLY A 1 223 ? -9.305 -19.422 -33.562 1 96.38 223 GLY A O 1
ATOM 1656 N N . LYS A 1 224 ? -7.246 -18.516 -33.75 1 96.31 224 LYS A N 1
ATOM 1657 C CA . LYS A 1 224 ? -7.598 -17.766 -34.938 1 96.31 224 LYS A CA 1
ATOM 1658 C C . LYS A 1 224 ? -6.754 -18.188 -36.156 1 96.31 224 LYS A C 1
ATOM 1660 O O . LYS A 1 224 ? -7.27 -18.328 -37.25 1 96.31 224 LYS A O 1
ATOM 1665 N N . LEU A 1 225 ? -5.496 -18.391 -35.969 1 97.75 225 LEU A N 1
ATOM 1666 C CA . LEU A 1 225 ? -4.578 -18.781 -37.031 1 97.75 225 LEU A CA 1
ATOM 1667 C C . LEU A 1 225 ? -4.629 -20.297 -37.281 1 97.75 225 LEU A C 1
ATOM 1669 O O . LEU A 1 225 ? -5.074 -21.047 -36.406 1 97.75 225 LEU A O 1
ATOM 1673 N N . PRO A 1 226 ? -4.121 -20.703 -38.469 1 96.75 226 PRO A N 1
ATOM 1674 C CA . PRO A 1 226 ? -4.047 -22.141 -38.688 1 96.75 226 PRO A CA 1
ATOM 1675 C C . PRO A 1 226 ? -3.109 -22.844 -37.719 1 96.75 226 PRO A C 1
ATOM 1677 O O . PRO A 1 226 ? -2.059 -22.312 -37.344 1 96.75 226 PRO A O 1
ATOM 1680 N N . TRP A 1 227 ? -3.432 -24.047 -37.344 1 96.94 227 TRP A N 1
ATOM 1681 C CA . TRP A 1 227 ? -2.666 -24.859 -36.406 1 96.94 227 TRP A CA 1
ATOM 1682 C C . TRP A 1 227 ? -1.209 -24.969 -36.844 1 96.94 227 TRP A C 1
ATOM 1684 O O . TRP A 1 227 ? -0.298 -24.781 -36.031 1 96.94 227 TRP A O 1
ATOM 1694 N N . LYS A 1 228 ? -0.953 -25.172 -38.094 1 97.81 228 LYS A N 1
ATOM 1695 C CA . LYS A 1 228 ? 0.403 -25.328 -38.594 1 97.81 228 LYS A CA 1
ATOM 1696 C C . LYS A 1 228 ? 1.234 -24.078 -38.344 1 97.81 228 LYS A C 1
ATOM 1698 O O . LYS A 1 228 ? 2.436 -24.156 -38.094 1 97.81 228 LYS A O 1
ATOM 1703 N N . THR A 1 229 ? 0.56 -22.969 -38.438 1 98 229 THR A N 1
ATOM 1704 C CA . THR A 1 229 ? 1.245 -21.703 -38.281 1 98 229 THR A CA 1
ATOM 1705 C C . THR A 1 229 ? 1.741 -21.547 -36.844 1 98 229 THR A C 1
ATOM 1707 O O . THR A 1 229 ? 2.85 -21.062 -36.594 1 98 229 THR A O 1
ATOM 1710 N N . VAL A 1 230 ? 0.95 -21.953 -35.844 1 98.5 230 VAL A N 1
ATOM 1711 C CA . VAL A 1 230 ? 1.301 -21.703 -34.469 1 98.5 230 VAL A CA 1
ATOM 1712 C C . VAL A 1 230 ? 2.295 -22.75 -33.969 1 98.5 230 VAL A C 1
ATOM 1714 O O . VAL A 1 230 ? 3.008 -22.547 -33 1 98.5 230 VAL A O 1
ATOM 1717 N N . VAL A 1 231 ? 2.449 -23.906 -34.688 1 98.62 231 VAL A N 1
ATOM 1718 C CA . VAL A 1 231 ? 3.371 -24.969 -34.312 1 98.62 231 VAL A CA 1
ATOM 1719 C C . VAL A 1 231 ? 4.734 -24.734 -34.938 1 98.62 231 VAL A C 1
ATOM 1721 O O . VAL A 1 231 ? 5.766 -25.125 -34.406 1 98.62 231 VAL A O 1
ATOM 1724 N N . SER A 1 232 ? 4.809 -24.031 -36 1 98.5 232 SER A N 1
ATOM 1725 C CA . SER A 1 232 ? 5.961 -23.906 -36.906 1 98.5 232 SER A CA 1
ATOM 1726 C C . SER A 1 232 ? 7.164 -23.328 -36.156 1 98.5 232 SER A C 1
ATOM 1728 O O . SER A 1 232 ? 8.289 -23.797 -36.344 1 98.5 232 SER A O 1
ATOM 1730 N N . PRO A 1 233 ? 6.957 -22.297 -35.375 1 98.56 233 PRO A N 1
ATOM 1731 C CA . PRO A 1 233 ? 8.141 -21.734 -34.719 1 98.56 233 PRO A CA 1
ATOM 1732 C C . PRO A 1 233 ? 8.875 -22.766 -33.844 1 98.56 233 PRO A C 1
ATOM 1734 O O . PRO A 1 233 ? 10.109 -22.781 -33.812 1 98.56 233 PRO A O 1
ATOM 1737 N N . ALA A 1 234 ? 8.141 -23.562 -33.156 1 98.62 234 ALA A N 1
ATOM 1738 C CA . ALA A 1 234 ? 8.766 -24.578 -32.312 1 98.62 234 ALA A CA 1
ATOM 1739 C C . ALA A 1 234 ? 9.539 -25.594 -33.156 1 98.62 234 ALA A C 1
ATOM 1741 O O . ALA A 1 234 ? 10.594 -26.078 -32.75 1 98.62 234 ALA A O 1
ATOM 1742 N N . ILE A 1 235 ? 9.039 -25.938 -34.375 1 98.69 235 ILE A N 1
ATOM 1743 C CA . ILE A 1 235 ? 9.734 -26.828 -35.281 1 98.69 235 ILE A CA 1
ATOM 1744 C C . ILE A 1 235 ? 11.094 -26.234 -35.656 1 98.69 235 ILE A C 1
ATOM 1746 O O . ILE A 1 235 ? 12.117 -26.922 -35.562 1 98.69 235 ILE A O 1
ATOM 1750 N N . SER A 1 236 ? 11.047 -25.016 -35.969 1 98.25 236 SER A N 1
ATOM 1751 C CA . SER A 1 236 ? 12.266 -24.328 -36.406 1 98.25 236 SER A CA 1
ATOM 1752 C C . SER A 1 236 ? 13.289 -24.281 -35.25 1 98.25 236 SER A C 1
ATOM 1754 O O . SER A 1 236 ? 14.484 -24.484 -35.5 1 98.25 236 SER A O 1
ATOM 1756 N N . LEU A 1 237 ? 12.859 -24.016 -34.125 1 98 237 LEU A N 1
ATOM 1757 C CA . LEU A 1 237 ? 13.758 -23.922 -32.969 1 98 237 LEU A CA 1
ATOM 1758 C C . LEU A 1 237 ? 14.352 -25.281 -32.625 1 98 237 LEU A C 1
ATOM 1760 O O . LEU A 1 237 ? 15.539 -25.375 -32.312 1 98 237 LEU A O 1
ATOM 1764 N N . ALA A 1 238 ? 13.461 -26.281 -32.625 1 98.44 238 ALA A N 1
ATOM 1765 C CA . ALA A 1 238 ? 13.945 -27.625 -32.312 1 98.44 238 ALA A CA 1
ATOM 1766 C C . ALA A 1 238 ? 14.977 -28.078 -33.344 1 98.44 238 ALA A C 1
ATOM 1768 O O . ALA A 1 238 ? 15.938 -28.781 -33 1 98.44 238 ALA A O 1
ATOM 1769 N N . GLU A 1 239 ? 14.812 -27.672 -34.562 1 97.94 239 GLU A N 1
ATOM 1770 C CA . GLU A 1 239 ? 15.68 -28.094 -35.656 1 97.94 239 GLU A CA 1
ATOM 1771 C C . GLU A 1 239 ? 16.969 -27.281 -35.656 1 97.94 239 GLU A C 1
ATOM 1773 O O . GLU A 1 239 ? 18.062 -27.844 -35.812 1 97.94 239 GLU A O 1
ATOM 1778 N N . ASN A 1 240 ? 16.844 -26 -35.5 1 96.81 240 ASN A N 1
ATOM 1779 C CA . ASN A 1 240 ? 17.969 -25.094 -35.719 1 96.81 240 ASN A CA 1
ATOM 1780 C C . ASN A 1 240 ? 18.641 -24.734 -34.406 1 96.81 240 ASN A C 1
ATOM 1782 O O . ASN A 1 240 ? 19.781 -24.25 -34.375 1 96.81 240 ASN A O 1
ATOM 1786 N N . GLY A 1 241 ? 17.938 -24.906 -33.406 1 96 241 GLY A N 1
ATOM 1787 C CA . GLY A 1 241 ? 18.516 -24.688 -32.094 1 96 241 GLY A CA 1
ATOM 1788 C C . GLY A 1 241 ? 18.062 -23.391 -31.438 1 96 241 GLY A C 1
ATOM 1789 O O . GLY A 1 241 ? 17.625 -22.469 -32.125 1 96 241 GLY A O 1
ATOM 1790 N N . VAL A 1 242 ? 18.125 -23.344 -30.172 1 95.81 242 VAL A N 1
ATOM 1791 C CA . VAL A 1 242 ? 17.828 -22.172 -29.359 1 95.81 242 VAL A CA 1
ATOM 1792 C C . VAL A 1 242 ? 18.938 -21.953 -28.344 1 95.81 242 VAL A C 1
ATOM 1794 O O . VAL A 1 242 ? 19.484 -22.906 -27.781 1 95.81 242 VAL A O 1
ATOM 1797 N N . PRO A 1 243 ? 19.328 -20.703 -28.125 1 93.88 243 PRO A N 1
ATOM 1798 C CA . PRO A 1 243 ? 20.391 -20.469 -27.141 1 93.88 243 PRO A CA 1
ATOM 1799 C C . PRO A 1 243 ? 19.984 -20.922 -25.734 1 93.88 243 PRO A C 1
ATOM 1801 O O . PRO A 1 243 ? 18.891 -20.641 -25.266 1 93.88 243 PRO A O 1
ATOM 1804 N N . ILE A 1 244 ? 20.938 -21.594 -25.125 1 94.25 244 ILE A N 1
ATOM 1805 C CA . ILE A 1 244 ? 20.719 -22.047 -23.75 1 94.25 244 ILE A CA 1
ATOM 1806 C C . ILE A 1 244 ? 20.781 -20.875 -22.797 1 94.25 244 ILE A C 1
ATOM 1808 O O . ILE A 1 244 ? 21.766 -20.125 -22.781 1 94.25 244 ILE A O 1
ATOM 1812 N N . SER A 1 245 ? 19.719 -20.688 -22.031 1 90.06 245 SER A N 1
ATOM 1813 C CA . SER A 1 245 ? 19.703 -19.641 -21.016 1 90.06 245 SER A CA 1
ATOM 1814 C C . SER A 1 245 ? 20.609 -19.969 -19.844 1 90.06 245 SER A C 1
ATOM 1816 O O . SER A 1 245 ? 21 -21.125 -19.656 1 90.06 245 SER A O 1
ATOM 1818 N N . THR A 1 246 ? 20.938 -18.953 -19.062 1 87.88 246 THR A N 1
ATOM 1819 C CA . THR A 1 246 ? 21.766 -19.156 -17.859 1 87.88 246 THR A CA 1
ATOM 1820 C C . THR A 1 246 ? 21.062 -20.094 -16.891 1 87.88 246 THR A C 1
ATOM 1822 O O . THR A 1 246 ? 21.703 -20.953 -16.266 1 87.88 246 THR A O 1
ATOM 1825 N N . HIS A 1 247 ? 19.844 -19.953 -16.812 1 86.38 247 HIS A N 1
ATOM 1826 C CA . HIS A 1 247 ? 19.062 -20.797 -15.922 1 86.38 247 HIS A CA 1
ATOM 1827 C C . HIS A 1 247 ? 19.125 -22.266 -16.344 1 86.38 247 HIS A C 1
ATOM 1829 O O . HIS A 1 247 ? 19.359 -23.141 -15.508 1 86.38 247 HIS A O 1
ATOM 1835 N N . LEU A 1 248 ? 18.875 -22.531 -17.578 1 90.44 248 LEU A N 1
ATOM 1836 C CA . LEU A 1 248 ? 18.922 -23.906 -18.078 1 90.44 248 LEU A CA 1
ATOM 1837 C C . LEU A 1 248 ? 20.328 -24.484 -17.953 1 90.44 248 LEU A C 1
ATOM 1839 O O . LEU A 1 248 ? 20.5 -25.656 -17.625 1 90.44 248 LEU A O 1
ATOM 1843 N N . ALA A 1 249 ? 21.344 -23.672 -18.219 1 90.25 249 ALA A N 1
ATOM 1844 C CA . ALA A 1 249 ? 22.734 -24.125 -18.078 1 90.25 249 ALA A CA 1
ATOM 1845 C C . ALA A 1 249 ? 23.031 -24.562 -16.641 1 90.25 249 ALA A C 1
ATOM 1847 O O . ALA A 1 249 ? 23.734 -25.547 -16.422 1 90.25 249 ALA A O 1
ATOM 1848 N N . THR A 1 250 ? 22.5 -23.859 -15.805 1 86.06 250 THR A N 1
ATOM 1849 C CA . THR A 1 250 ? 22.656 -24.203 -14.398 1 86.06 250 THR A CA 1
ATOM 1850 C C . THR A 1 250 ? 21.969 -25.516 -14.07 1 86.06 250 THR A C 1
ATOM 1852 O O . THR A 1 250 ? 22.516 -26.359 -13.367 1 86.06 250 THR A O 1
ATOM 1855 N N . ASP A 1 251 ? 20.781 -25.688 -14.594 1 88.12 251 ASP A N 1
ATOM 1856 C CA . ASP A 1 251 ? 20.062 -26.938 -14.398 1 88.12 251 ASP A CA 1
ATOM 1857 C C . ASP A 1 251 ? 20.844 -28.125 -14.969 1 88.12 251 ASP A C 1
ATOM 1859 O O . ASP A 1 251 ? 20.922 -29.188 -14.344 1 88.12 251 ASP A O 1
ATOM 1863 N N . ILE A 1 252 ? 21.375 -27.906 -16.094 1 89.19 252 ILE A N 1
ATOM 1864 C CA . ILE A 1 252 ? 22.141 -28.953 -16.766 1 89.19 252 ILE A CA 1
ATOM 1865 C C . ILE A 1 252 ? 23.359 -29.328 -15.922 1 89.19 252 ILE A C 1
ATOM 1867 O O . ILE A 1 252 ? 23.609 -30.5 -15.68 1 89.19 252 ILE A O 1
ATOM 1871 N N . SER A 1 253 ? 24.062 -28.344 -15.484 1 85.19 253 SER A N 1
ATOM 1872 C CA . SER A 1 253 ? 25.25 -28.562 -14.672 1 85.19 253 SER A CA 1
ATOM 1873 C C . SER A 1 253 ? 24.922 -29.312 -13.391 1 85.19 253 SER A C 1
ATOM 1875 O O . SER A 1 253 ? 25.641 -30.234 -12.992 1 85.19 253 SER A O 1
ATOM 1877 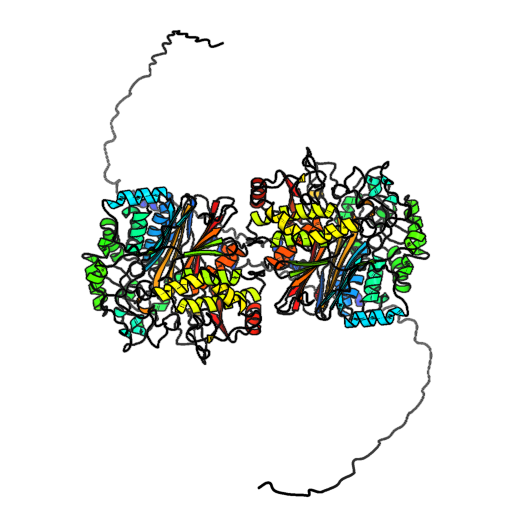N N . GLU A 1 254 ? 23.875 -29.047 -12.906 1 82.19 254 GLU A N 1
ATOM 1878 C CA . GLU A 1 254 ? 23.5 -29.625 -11.617 1 82.19 254 GLU A CA 1
ATOM 1879 C C . GLU A 1 254 ? 23.109 -31.094 -11.766 1 82.19 254 GLU A C 1
ATOM 1881 O O . GLU A 1 254 ? 23.516 -31.938 -10.961 1 82.19 254 GLU A O 1
ATOM 1886 N N . ILE A 1 255 ? 22.312 -31.406 -12.727 1 83.44 255 ILE A N 1
ATOM 1887 C CA . ILE A 1 255 ? 21.812 -32.781 -12.82 1 83.44 255 ILE A CA 1
ATOM 1888 C C . ILE A 1 255 ? 22.938 -33.688 -13.273 1 83.44 255 ILE A C 1
ATOM 1890 O O . ILE A 1 255 ? 22.969 -34.875 -12.898 1 83.44 255 ILE A O 1
ATOM 1894 N N . LEU A 1 256 ? 23.781 -33.219 -14.062 1 83.25 256 LEU A N 1
ATOM 1895 C CA . LEU A 1 256 ? 24.844 -34.062 -14.578 1 83.25 256 LEU A CA 1
ATOM 1896 C C . LEU A 1 256 ? 25.875 -34.375 -13.5 1 83.25 256 LEU A C 1
ATOM 1898 O O . LEU A 1 256 ? 26.703 -35.281 -13.648 1 83.25 256 LEU A O 1
ATOM 1902 N N . ASN A 1 257 ? 25.781 -33.656 -12.453 1 77.06 257 ASN A N 1
ATOM 1903 C CA . ASN A 1 257 ? 26.672 -33.906 -11.328 1 77.06 257 ASN A CA 1
ATOM 1904 C C . ASN A 1 257 ? 26.016 -34.781 -10.273 1 77.06 257 ASN A C 1
ATOM 1906 O O . ASN A 1 257 ? 26.641 -35.156 -9.281 1 77.06 257 ASN A O 1
ATOM 1910 N N . LYS A 1 258 ? 24.797 -35.156 -10.562 1 76.38 258 LYS A N 1
ATOM 1911 C CA . LYS A 1 258 ? 24.094 -36.062 -9.648 1 76.38 258 LYS A CA 1
ATOM 1912 C C . LYS A 1 258 ? 24.484 -37.5 -9.906 1 76.38 258 LYS A C 1
ATOM 1914 O O . LYS A 1 258 ? 24.75 -37.906 -11.039 1 76.38 258 LYS A O 1
ATOM 1919 N N . ASP A 1 259 ? 24.391 -38.312 -8.82 1 67 259 ASP A N 1
ATOM 1920 C CA . ASP A 1 259 ? 24.812 -39.688 -8.852 1 67 259 ASP A CA 1
ATOM 1921 C C . ASP A 1 259 ? 23.938 -40.5 -9.805 1 67 259 ASP A C 1
ATOM 1923 O O . ASP A 1 259 ? 24.422 -41.438 -10.469 1 67 259 ASP A O 1
ATOM 1927 N N . GLU A 1 260 ? 22.734 -40.188 -9.836 1 67.88 260 GLU A N 1
ATOM 1928 C CA . GLU A 1 260 ? 21.797 -40.938 -10.672 1 67.88 260 GLU A CA 1
ATOM 1929 C C . GLU A 1 260 ? 22.219 -40.875 -12.141 1 67.88 260 GLU A C 1
ATOM 1931 O O . GLU A 1 260 ? 22.016 -41.844 -12.875 1 67.88 260 GLU A O 1
ATOM 1936 N N . LEU A 1 261 ? 22.781 -39.844 -12.547 1 72.5 261 LEU A N 1
ATOM 1937 C CA . LEU A 1 261 ? 23.141 -39.688 -13.953 1 72.5 261 LEU A CA 1
ATOM 1938 C C . LEU A 1 261 ? 24.609 -40.031 -14.18 1 72.5 261 LEU A C 1
ATOM 1940 O O . LEU A 1 261 ? 25 -40.344 -15.305 1 72.5 261 LEU A O 1
ATOM 1944 N N . LYS A 1 262 ? 25.328 -39.969 -13.156 1 61.12 262 LYS A N 1
ATOM 1945 C CA . LYS A 1 262 ? 26.75 -40.25 -13.297 1 61.12 262 LYS A CA 1
ATOM 1946 C C . LYS A 1 262 ? 26.984 -41.719 -13.641 1 61.12 262 LYS A C 1
ATOM 1948 O O . LYS A 1 262 ? 27.875 -42.031 -14.43 1 61.12 262 LYS A O 1
ATOM 1953 N N . ILE A 1 263 ? 26.297 -42.562 -13.109 1 53.53 263 ILE A N 1
ATOM 1954 C CA . ILE A 1 263 ? 26.609 -43.969 -13.18 1 53.53 263 ILE A CA 1
ATOM 1955 C C . ILE A 1 263 ? 26 -44.594 -14.445 1 53.53 263 ILE A C 1
ATOM 1957 O O . ILE A 1 263 ? 25.75 -45.781 -14.508 1 53.53 263 ILE A O 1
ATOM 1961 N N . GLY A 1 264 ? 25.891 -43.875 -15.352 1 63.47 264 GLY A N 1
ATOM 1962 C CA . GLY A 1 264 ? 25.594 -44.438 -16.656 1 63.47 264 GLY A CA 1
ATOM 1963 C C . GLY A 1 264 ? 24.109 -44.656 -16.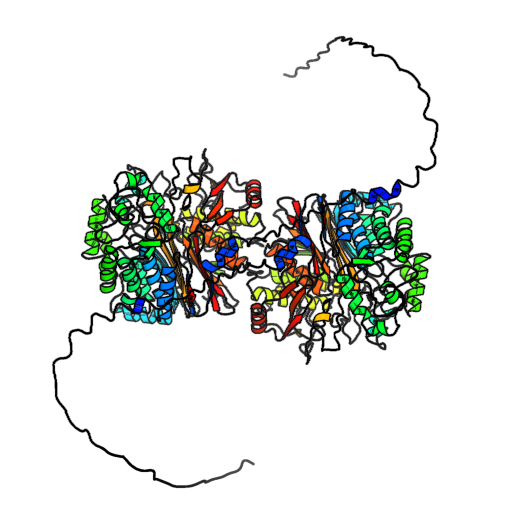891 1 63.47 264 GLY A C 1
ATOM 1964 O O . GLY A 1 264 ? 23.703 -45.125 -17.953 1 63.47 264 GLY A O 1
ATOM 1965 N N . LYS A 1 265 ? 23.422 -44.344 -15.852 1 80.12 265 LYS A N 1
ATOM 1966 C CA . LYS A 1 265 ? 21.969 -44.469 -16.047 1 80.12 265 LYS A CA 1
ATOM 1967 C C . LYS A 1 265 ? 21.422 -43.312 -16.875 1 80.12 265 LYS A C 1
ATOM 1969 O O . LYS A 1 265 ? 22.016 -42.219 -16.906 1 80.12 265 LYS A O 1
ATOM 1974 N N . PHE A 1 266 ? 20.5 -43.531 -17.75 1 88.94 266 PHE A N 1
ATOM 1975 C CA . PHE A 1 266 ? 19.781 -42.562 -18.562 1 88.94 266 PHE A CA 1
ATOM 1976 C C . PHE A 1 266 ? 20.703 -41.938 -19.609 1 88.94 266 PHE A C 1
ATOM 1978 O O . PHE A 1 266 ? 20.797 -40.719 -19.719 1 88.94 266 PHE A O 1
ATOM 1985 N N . ALA A 1 267 ? 21.344 -42.719 -20.344 1 87.38 267 ALA A N 1
ATOM 1986 C CA . ALA A 1 267 ? 22.344 -42.375 -21.328 1 87.38 267 ALA A CA 1
ATOM 1987 C C . ALA A 1 267 ? 21.766 -41.438 -22.391 1 87.38 267 ALA A C 1
ATOM 1989 O O . ALA A 1 267 ? 22.469 -40.562 -22.891 1 87.38 267 ALA A O 1
ATOM 1990 N N . ASN A 1 268 ? 20.5 -41.594 -22.719 1 90.56 268 ASN A N 1
ATOM 1991 C CA . ASN A 1 268 ? 19.891 -40.781 -23.734 1 90.56 268 ASN A CA 1
ATOM 1992 C C . ASN A 1 268 ? 19.797 -39.312 -23.297 1 90.56 268 ASN A C 1
ATOM 1994 O O . ASN A 1 268 ? 20.016 -38.406 -24.094 1 90.56 268 ASN A O 1
ATOM 1998 N N . LEU A 1 269 ? 19.438 -39.094 -22.062 1 92.5 269 LEU A N 1
ATOM 1999 C CA . LEU A 1 269 ? 19.359 -37.719 -21.547 1 92.5 269 LEU A CA 1
ATOM 2000 C C . LEU A 1 269 ? 20.75 -37.094 -21.484 1 92.5 269 LEU A C 1
ATOM 2002 O O . LEU A 1 269 ? 20.922 -35.906 -21.828 1 92.5 269 LEU A O 1
ATOM 2006 N N . ARG A 1 270 ? 21.688 -37.812 -21.031 1 89.31 270 ARG A N 1
ATOM 2007 C CA . ARG A 1 270 ? 23.062 -37.344 -20.969 1 89.31 270 ARG A CA 1
ATOM 2008 C C . ARG A 1 270 ? 23.547 -36.906 -22.359 1 89.31 270 ARG A C 1
ATOM 2010 O O . ARG A 1 270 ? 24.203 -35.844 -22.484 1 89.31 270 ARG A O 1
ATOM 2017 N N . ALA A 1 271 ? 23.25 -37.719 -23.297 1 88.38 271 ALA A N 1
ATOM 2018 C CA . ALA A 1 271 ? 23.672 -37.406 -24.656 1 88.38 271 ALA A CA 1
ATOM 2019 C C . ALA A 1 271 ? 23.016 -36.125 -25.156 1 88.38 271 ALA A C 1
ATOM 2021 O O . ALA A 1 271 ? 23.641 -35.344 -25.891 1 88.38 271 ALA A O 1
ATOM 2022 N N . PHE A 1 272 ? 21.828 -35.969 -24.812 1 91.12 272 PHE A N 1
ATOM 2023 C CA . PHE A 1 272 ? 21.078 -34.781 -25.203 1 91.12 272 PHE A CA 1
ATOM 2024 C C . PHE A 1 272 ? 21.672 -33.531 -24.578 1 91.12 272 PHE A C 1
ATOM 2026 O O . PHE A 1 272 ? 21.688 -32.469 -25.203 1 91.12 272 PHE A O 1
ATOM 2033 N N . LEU A 1 273 ? 22.219 -33.594 -23.406 1 90.88 273 LEU A N 1
ATOM 2034 C CA . LEU A 1 273 ? 22.609 -32.438 -22.625 1 90.88 273 LEU A CA 1
ATOM 2035 C C . LEU A 1 273 ? 24.109 -32.188 -22.719 1 90.88 273 LEU A C 1
ATOM 2037 O O . LEU A 1 273 ? 24.609 -31.188 -22.234 1 90.88 273 LEU A O 1
ATOM 2041 N N . THR A 1 274 ? 24.812 -33.094 -23.391 1 87.94 274 THR A N 1
ATOM 2042 C CA . THR A 1 274 ? 26.266 -32.938 -23.5 1 87.94 274 THR A CA 1
ATOM 2043 C C . THR A 1 274 ? 26.672 -32.781 -24.969 1 87.94 274 THR A C 1
ATOM 2045 O O . THR A 1 274 ? 25.875 -33.031 -25.875 1 87.94 274 THR A O 1
ATOM 2048 N N . LYS A 1 275 ? 27.781 -32.188 -25.344 1 80.19 275 LYS A N 1
ATOM 2049 C CA . LYS A 1 275 ? 28.266 -32.031 -26.719 1 80.19 275 LYS A CA 1
ATOM 2050 C C . LYS A 1 275 ? 28.766 -33.344 -27.281 1 80.19 275 LYS A C 1
ATOM 2052 O O . LYS A 1 275 ? 28.312 -33.781 -28.359 1 80.19 275 LYS A O 1
ATOM 2057 N N . THR A 1 276 ? 30.094 -33.688 -27.297 1 63.84 276 THR A N 1
ATOM 2058 C CA . THR A 1 276 ? 30.672 -34.938 -27.828 1 63.84 276 THR A CA 1
ATOM 2059 C C . THR A 1 276 ? 30.703 -36.031 -26.781 1 63.84 276 THR A C 1
ATOM 2061 O O . THR A 1 276 ? 30.781 -35.719 -25.578 1 63.84 276 THR A O 1
ATOM 2064 N N . ASP A 1 277 ? 30.062 -37.188 -27.125 1 50.47 277 ASP A N 1
ATOM 2065 C CA . ASP A 1 277 ? 30.094 -38.344 -26.219 1 50.47 277 ASP A CA 1
ATOM 2066 C C . ASP A 1 277 ? 31.375 -38.344 -25.391 1 50.47 277 ASP A C 1
ATOM 2068 O O . ASP A 1 277 ? 31.672 -39.344 -24.719 1 50.47 277 ASP A O 1
ATOM 2072 N N . SER A 1 278 ? 32.281 -37.406 -25.734 1 45.72 278 SER A N 1
ATOM 2073 C CA . SER A 1 278 ? 33.656 -37.594 -25.266 1 45.72 278 SER A CA 1
ATOM 2074 C C . SER A 1 278 ? 33.781 -37.219 -23.797 1 45.72 278 SER A C 1
ATOM 2076 O O . SER A 1 278 ? 34.906 -37.031 -23.281 1 45.72 278 SER A O 1
ATOM 2078 N N . GLY A 1 279 ? 32.969 -37.375 -22.828 1 50.75 279 GLY A N 1
ATOM 2079 C CA . GLY A 1 279 ? 33.25 -37.438 -21.391 1 50.75 279 GLY A CA 1
ATOM 2080 C C . GLY A 1 279 ? 32.375 -36.531 -20.562 1 50.75 279 GLY A C 1
ATOM 2081 O O . GLY A 1 279 ? 31.688 -35.656 -21.109 1 50.75 279 GLY A O 1
ATOM 2082 N N . TRP A 1 280 ? 32.062 -36.844 -19.312 1 57 280 TRP A N 1
ATOM 2083 C CA . TRP A 1 280 ? 31.203 -36.344 -18.25 1 57 280 TRP A CA 1
ATOM 2084 C C . TRP A 1 280 ? 31.375 -34.812 -18.094 1 57 280 TRP A C 1
ATOM 2086 O O . TRP A 1 280 ? 30.406 -34.125 -17.844 1 57 280 TRP A O 1
ATOM 2096 N N . GLY A 1 281 ? 32.406 -34.188 -18.312 1 60.41 281 GLY A N 1
ATOM 2097 C CA . GLY A 1 281 ? 32.688 -32.812 -17.938 1 60.41 281 GLY A CA 1
ATOM 2098 C C . GLY A 1 281 ? 32.312 -31.812 -19.016 1 60.41 281 GLY A C 1
ATOM 2099 O O . GLY A 1 281 ? 32.312 -30.609 -18.781 1 60.41 281 GLY A O 1
ATOM 2100 N N . ASN A 1 282 ? 31.828 -32.312 -20.125 1 77 282 ASN A N 1
ATOM 2101 C CA . ASN A 1 282 ? 31.609 -31.344 -21.203 1 77 282 ASN A CA 1
ATOM 2102 C C . ASN A 1 282 ? 30.125 -31.094 -21.453 1 77 282 ASN A C 1
ATOM 2104 O O . ASN A 1 282 ? 29.594 -31.438 -22.5 1 77 282 ASN A O 1
ATOM 2108 N N . TYR A 1 283 ? 29.391 -30.469 -20.5 1 82.31 283 TYR A N 1
ATOM 2109 C CA . TYR A 1 283 ? 27.969 -30.172 -20.594 1 82.31 283 TYR A CA 1
ATOM 2110 C C . TYR A 1 283 ? 27.719 -28.859 -21.328 1 82.31 283 TYR A C 1
ATOM 2112 O O . TYR A 1 283 ? 28.625 -28 -21.406 1 82.31 283 TYR A O 1
ATOM 2120 N N . ARG A 1 284 ? 26.531 -28.734 -21.922 1 87.81 284 ARG A N 1
ATOM 2121 C CA . ARG A 1 284 ? 26.156 -27.531 -22.656 1 87.81 284 ARG A CA 1
ATOM 2122 C C . ARG A 1 284 ? 26.078 -26.328 -21.719 1 87.81 284 ARG A C 1
ATOM 2124 O O . ARG A 1 284 ? 25.609 -26.438 -20.578 1 87.81 284 ARG A O 1
ATOM 2131 N N . LYS A 1 285 ? 26.562 -25.156 -22.266 1 90 285 LYS A N 1
ATOM 2132 C CA . LYS A 1 285 ? 26.688 -23.938 -21.453 1 90 285 LYS A CA 1
ATOM 2133 C C . LYS A 1 285 ? 25.812 -22.828 -21.984 1 90 285 LYS A C 1
ATOM 2135 O O . LYS A 1 285 ? 25.219 -22.953 -23.078 1 90 285 LYS A O 1
ATOM 2140 N N . THR A 1 286 ? 25.719 -21.766 -21.141 1 91.62 286 THR A N 1
ATOM 2141 C CA . THR A 1 286 ? 24.938 -20.578 -21.5 1 91.62 286 THR A CA 1
ATOM 2142 C C . THR A 1 286 ? 25.359 -20.047 -22.859 1 91.62 286 THR A C 1
ATOM 2144 O O . THR A 1 286 ? 26.562 -19.906 -23.141 1 91.62 286 THR A O 1
ATOM 2147 N N . GLY A 1 287 ? 24.406 -19.797 -23.703 1 92.31 287 GLY A N 1
ATOM 2148 C CA . GLY A 1 287 ? 24.672 -19.188 -24.984 1 92.31 287 GLY A CA 1
ATOM 2149 C C . GLY A 1 287 ? 24.844 -20.203 -26.109 1 92.31 287 GLY A C 1
ATOM 2150 O O . GLY A 1 287 ? 24.688 -19.859 -27.281 1 92.31 287 GLY A O 1
ATOM 2151 N N . GLU A 1 288 ? 25.172 -21.422 -25.75 1 93.19 288 GLU A N 1
ATOM 2152 C CA . GLU A 1 288 ? 25.25 -22.484 -26.75 1 93.19 288 GLU A CA 1
ATOM 2153 C C . GLU A 1 288 ? 23.859 -22.875 -27.25 1 93.19 288 GLU A C 1
ATOM 2155 O O . GLU A 1 288 ? 22.859 -22.578 -26.594 1 93.19 288 GLU A O 1
ATOM 2160 N N . LEU A 1 289 ? 23.844 -23.531 -28.391 1 94 289 LEU A N 1
ATOM 2161 C CA . LEU A 1 289 ? 22.562 -23.875 -28.984 1 94 289 LEU A CA 1
ATOM 2162 C C . LEU A 1 289 ? 22.109 -25.25 -28.531 1 94 289 LEU A C 1
ATOM 2164 O O . LEU A 1 289 ? 22.891 -26.203 -28.531 1 94 289 LEU A O 1
ATOM 2168 N N . LEU A 1 290 ? 20.969 -25.344 -28.172 1 94.56 290 LEU A N 1
ATOM 2169 C CA . LEU A 1 290 ? 20.297 -26.609 -27.891 1 94.56 290 LEU A CA 1
ATOM 2170 C C . LEU A 1 290 ? 19.469 -27.062 -29.094 1 94.56 290 LEU A C 1
ATOM 2172 O O . LEU A 1 290 ? 18.516 -26.375 -29.484 1 94.56 290 LEU A O 1
ATOM 2176 N N . LYS A 1 291 ? 19.797 -28.172 -29.641 1 95.38 291 LYS A N 1
ATOM 2177 C CA . LYS A 1 291 ? 19.078 -28.734 -30.781 1 95.38 291 LYS A CA 1
ATOM 2178 C C . LYS A 1 291 ? 18.391 -30.047 -30.406 1 95.38 291 LYS A C 1
ATOM 2180 O O . LYS A 1 291 ? 18.906 -30.797 -29.578 1 95.38 291 LYS A O 1
ATOM 2185 N N . ASN A 1 292 ? 17.312 -30.312 -30.984 1 97.56 292 ASN A N 1
ATOM 2186 C CA . ASN A 1 292 ? 16.547 -31.547 -30.844 1 97.56 292 ASN A CA 1
ATOM 2187 C C . ASN A 1 292 ? 15.844 -31.938 -32.125 1 97.56 292 ASN A C 1
ATOM 2189 O O . ASN A 1 292 ? 14.617 -31.797 -32.25 1 97.56 292 ASN A O 1
ATOM 2193 N N . PRO A 1 293 ? 16.562 -32.406 -33.062 1 97.5 293 PRO A N 1
ATOM 2194 C CA . PRO A 1 293 ? 15.992 -32.719 -34.375 1 97.5 293 PRO A CA 1
ATOM 2195 C C . PRO A 1 293 ? 14.883 -33.781 -34.281 1 97.5 293 PRO A C 1
ATOM 2197 O O . PRO A 1 293 ? 13.938 -33.719 -35.094 1 97.5 293 PRO A O 1
ATOM 2200 N N . ALA A 1 294 ? 15.016 -34.719 -33.438 1 98 294 ALA A N 1
ATOM 2201 C CA . ALA A 1 294 ? 13.953 -35.719 -33.281 1 98 294 ALA A CA 1
ATOM 2202 C C . ALA A 1 294 ? 12.633 -35.062 -32.875 1 98 294 ALA A C 1
ATOM 2204 O O . ALA A 1 294 ? 11.57 -35.438 -33.375 1 98 294 ALA A O 1
ATOM 2205 N N . LEU A 1 295 ? 12.719 -34.094 -32 1 98.62 295 LEU A N 1
ATOM 2206 C CA . LEU A 1 295 ? 11.516 -33.375 -31.594 1 98.62 295 LEU A CA 1
ATOM 2207 C C . LEU A 1 295 ? 10.961 -32.562 -32.781 1 98.62 295 LEU A C 1
ATOM 2209 O O . LEU A 1 295 ? 9.742 -32.406 -32.906 1 98.62 295 LEU A O 1
ATOM 2213 N N . ALA A 1 296 ? 11.859 -31.984 -33.562 1 98.69 296 ALA A N 1
ATOM 2214 C CA . ALA A 1 296 ? 11.406 -31.25 -34.75 1 98.69 296 ALA A CA 1
ATOM 2215 C C . ALA A 1 296 ? 10.547 -32.156 -35.656 1 98.69 296 ALA A C 1
ATOM 2217 O O . ALA A 1 296 ? 9.508 -31.703 -36.156 1 98.69 296 ALA A O 1
ATOM 2218 N N . GLU A 1 297 ? 10.977 -33.344 -35.812 1 98.38 297 GLU A N 1
ATOM 2219 C CA . GLU A 1 297 ? 10.219 -34.281 -36.656 1 98.38 297 GLU A CA 1
ATOM 2220 C C . GLU A 1 297 ? 8.875 -34.625 -36 1 98.38 297 GLU A C 1
ATOM 2222 O O . GLU A 1 297 ? 7.859 -34.688 -36.688 1 98.38 297 GLU A O 1
ATOM 2227 N N . THR A 1 298 ? 8.945 -34.906 -34.75 1 98.69 298 THR A N 1
ATOM 2228 C CA . THR A 1 298 ? 7.699 -35.125 -34.031 1 98.69 298 THR A CA 1
ATOM 2229 C C . THR A 1 298 ? 6.727 -33.969 -34.219 1 98.69 298 THR A C 1
ATOM 2231 O O . THR A 1 298 ? 5.551 -34.188 -34.531 1 98.69 298 THR A O 1
ATOM 2234 N N . LEU A 1 299 ? 7.195 -32.75 -34.062 1 98.75 299 LEU A N 1
ATOM 2235 C CA . LEU A 1 299 ? 6.359 -31.547 -34.188 1 98.75 299 LEU A CA 1
ATOM 2236 C C . LEU A 1 299 ? 5.875 -31.359 -35.625 1 98.75 299 LEU A C 1
ATOM 2238 O O . LEU A 1 299 ? 4.77 -30.859 -35.844 1 98.75 299 LEU A O 1
ATOM 2242 N N . ARG A 1 300 ? 6.652 -31.75 -36.594 1 98.5 300 ARG A N 1
ATOM 2243 C CA . ARG A 1 300 ? 6.199 -31.703 -37.969 1 98.5 300 ARG A CA 1
ATOM 2244 C C . ARG A 1 300 ? 4.988 -32.594 -38.188 1 98.5 300 ARG A C 1
ATOM 2246 O O . ARG A 1 300 ? 4.051 -32.219 -38.906 1 98.5 300 ARG A O 1
ATOM 2253 N N . ILE A 1 301 ? 5.043 -33.75 -37.656 1 98.38 301 ILE A N 1
ATOM 2254 C CA . ILE A 1 301 ? 3.926 -34.688 -37.75 1 98.38 301 ILE A CA 1
ATOM 2255 C C . ILE A 1 301 ? 2.711 -34.125 -37.031 1 98.38 301 ILE A C 1
ATOM 2257 O O . ILE A 1 301 ? 1.586 -34.188 -37.531 1 98.38 301 ILE A O 1
ATOM 2261 N N . VAL A 1 302 ? 2.955 -33.562 -35.906 1 98 302 VAL A N 1
ATOM 2262 C CA . VAL A 1 302 ? 1.891 -32.938 -35.125 1 98 302 VAL A CA 1
ATOM 2263 C C . VAL A 1 302 ? 1.288 -31.781 -35.906 1 98 302 VAL A C 1
ATOM 2265 O O . VAL A 1 302 ? 0.075 -31.562 -35.875 1 98 302 VAL A O 1
ATOM 2268 N N . ALA A 1 303 ? 2.15 -30.984 -36.531 1 98.25 303 ALA A N 1
ATOM 2269 C CA . ALA A 1 303 ? 1.676 -29.859 -37.344 1 98.25 303 ALA A CA 1
ATOM 2270 C C . ALA A 1 303 ? 0.753 -30.344 -38.469 1 98.25 303 ALA A C 1
ATOM 2272 O O . ALA A 1 303 ? -0.199 -29.656 -38.844 1 98.25 303 ALA A O 1
ATOM 2273 N N . GLN A 1 304 ? 0.958 -31.516 -38.938 1 96.62 304 GLN A N 1
ATOM 2274 C CA . GLN A 1 304 ? 0.214 -32.062 -40.062 1 96.62 304 GLN A CA 1
ATOM 2275 C C . GLN A 1 304 ? -1.034 -32.812 -39.594 1 96.62 304 GLN A C 1
ATOM 2277 O O . GLN A 1 304 ? -2.102 -32.688 -40.219 1 96.62 304 GLN A O 1
ATOM 2282 N N . LYS A 1 305 ? -0.896 -33.531 -38.562 1 95.62 305 LYS A N 1
ATOM 2283 C CA . LYS A 1 305 ? -1.954 -34.469 -38.188 1 95.62 305 LYS A CA 1
ATOM 2284 C C . LYS A 1 305 ? -2.678 -34.031 -36.938 1 95.62 305 LYS A C 1
ATOM 2286 O O . LYS A 1 305 ? -3.605 -34.688 -36.469 1 95.62 305 LYS A O 1
ATOM 2291 N N . GLY A 1 306 ? -2.227 -32.938 -36.438 1 95.06 306 GLY A N 1
ATOM 2292 C CA . GLY A 1 306 ? -2.756 -32.562 -35.156 1 95.06 306 GLY A CA 1
ATOM 2293 C C . GLY A 1 306 ? -2.229 -33.406 -34 1 95.06 306 GLY A C 1
ATOM 2294 O O . GLY A 1 306 ? -1.191 -34.062 -34.156 1 95.06 306 GLY A O 1
ATOM 2295 N N . GLY A 1 307 ? -2.904 -33.344 -32.906 1 96.12 307 GLY A N 1
ATOM 2296 C CA . GLY A 1 307 ? -2.498 -34.094 -31.734 1 96.12 307 GLY A CA 1
ATOM 2297 C C . GLY A 1 307 ? -2.492 -35.594 -31.969 1 96.12 307 GLY A C 1
ATOM 2298 O O . GLY A 1 307 ? -1.739 -36.344 -31.312 1 96.12 307 GLY A O 1
ATOM 2299 N N . ASP A 1 308 ? -3.281 -36.062 -32.844 1 96.06 308 ASP A N 1
ATOM 2300 C CA . ASP A 1 308 ? -3.336 -37.5 -33.156 1 96.06 308 ASP A CA 1
ATOM 2301 C C . ASP A 1 308 ? -1.985 -38 -33.656 1 96.06 308 ASP A C 1
ATOM 2303 O O . ASP A 1 308 ? -1.659 -39.188 -33.469 1 96.06 308 ASP A O 1
ATOM 2307 N N . GLY A 1 309 ? -1.239 -37.125 -34.25 1 97.06 309 GLY A N 1
ATOM 2308 C CA . GLY A 1 309 ? 0.103 -37.5 -34.656 1 97.06 309 GLY A CA 1
ATOM 2309 C C . GLY A 1 309 ? 1.004 -37.906 -33.5 1 97.06 309 GLY A C 1
ATOM 2310 O O . GLY A 1 309 ? 1.983 -38.625 -33.688 1 97.06 309 GLY A O 1
ATOM 2311 N N . PHE A 1 310 ? 0.73 -37.469 -32.375 1 98.12 310 PHE A N 1
ATOM 2312 C CA . PHE A 1 310 ? 1.501 -37.75 -31.172 1 98.12 310 PHE A CA 1
ATOM 2313 C C . PHE A 1 310 ? 0.872 -38.875 -30.375 1 98.12 310 PHE A C 1
ATOM 2315 O O . PHE A 1 310 ? 1.581 -39.719 -29.812 1 98.12 310 PHE A O 1
ATOM 2322 N N . TYR A 1 311 ? -0.427 -39 -30.328 1 98.12 311 TYR A N 1
ATOM 2323 C CA . TYR A 1 311 ? -1.134 -39.875 -29.422 1 98.12 311 TYR A CA 1
ATOM 2324 C C . TYR A 1 311 ? -1.478 -41.188 -30.125 1 98.12 311 TYR A C 1
ATOM 2326 O O . TYR A 1 311 ? -1.868 -42.156 -29.469 1 98.12 311 TYR A O 1
ATOM 2334 N N . MET A 1 312 ? -1.319 -41.188 -31.406 1 97 312 MET A N 1
ATOM 2335 C CA . MET A 1 312 ? -1.581 -42.375 -32.188 1 97 312 MET A CA 1
ATOM 2336 C C . MET A 1 312 ? -0.486 -42.594 -33.25 1 97 312 MET A C 1
ATOM 2338 O O . MET A 1 312 ? 0.329 -41.688 -33.5 1 97 312 MET A O 1
ATOM 2342 N N . GLY A 1 313 ? -0.403 -43.781 -33.781 1 95.81 313 GLY A N 1
ATOM 2343 C CA . GLY A 1 313 ? 0.487 -44.062 -34.906 1 95.81 313 GLY A CA 1
ATOM 2344 C C . GLY A 1 313 ? 1.926 -44.281 -34.469 1 95.81 313 GLY A C 1
ATOM 2345 O O . GLY A 1 313 ? 2.184 -44.812 -33.406 1 95.81 313 GLY A O 1
ATOM 2346 N N . GLU A 1 314 ? 2.834 -43.938 -35.344 1 96.56 314 GLU A N 1
ATOM 2347 C CA . GLU A 1 314 ? 4.242 -44.281 -35.188 1 96.56 314 GLU A CA 1
ATOM 2348 C C . GLU A 1 314 ? 4.883 -43.594 -34 1 96.56 314 GLU A C 1
ATOM 2350 O O . GLU A 1 314 ? 5.633 -44.188 -33.25 1 96.56 314 GLU A O 1
ATOM 2355 N N . ILE A 1 315 ? 4.609 -42.312 -33.875 1 97.56 315 ILE A N 1
ATOM 2356 C CA . ILE A 1 315 ? 5.215 -41.562 -32.781 1 97.56 315 ILE A CA 1
ATOM 2357 C C . ILE A 1 315 ? 4.773 -42.156 -31.438 1 97.56 315 ILE A C 1
ATOM 2359 O O . ILE A 1 315 ? 5.594 -42.312 -30.531 1 97.56 315 ILE A O 1
ATOM 2363 N N . ALA A 1 316 ? 3.506 -42.438 -31.281 1 98.12 316 ALA A N 1
ATOM 2364 C CA . ALA A 1 316 ? 2.984 -43.031 -30.047 1 98.12 316 ALA A CA 1
ATOM 2365 C C . ALA A 1 316 ? 3.672 -44.344 -29.734 1 98.12 316 ALA A C 1
ATOM 2367 O O . ALA A 1 316 ? 4.051 -44.594 -28.594 1 98.12 316 ALA A O 1
ATOM 2368 N N . GLN A 1 317 ? 3.814 -45.156 -30.766 1 97.94 317 GLN A N 1
ATOM 2369 C CA . GLN A 1 317 ? 4.457 -46.469 -30.594 1 97.94 317 GLN A CA 1
ATOM 2370 C C . GLN A 1 317 ? 5.91 -46.312 -30.156 1 97.94 317 GLN A C 1
ATOM 2372 O O . GLN A 1 317 ? 6.371 -47 -29.25 1 97.94 317 GLN A O 1
ATOM 2377 N N . GLN A 1 318 ? 6.59 -45.438 -30.844 1 97.81 318 GLN A N 1
ATOM 2378 C CA . GLN A 1 318 ? 7.984 -45.188 -30.484 1 97.81 318 GLN A CA 1
ATOM 2379 C C . GLN A 1 318 ? 8.109 -44.719 -29.047 1 97.81 318 GLN A C 1
ATOM 2381 O O . GLN A 1 318 ? 8.984 -45.188 -28.312 1 97.81 318 GLN A O 1
ATOM 2386 N N . LEU A 1 319 ? 7.285 -43.844 -28.672 1 97.75 319 LEU A N 1
ATOM 2387 C CA . LEU A 1 319 ? 7.301 -43.281 -27.328 1 97.75 319 LEU A CA 1
ATOM 2388 C C . LEU A 1 319 ? 7.055 -44.375 -26.297 1 97.75 319 LEU A C 1
ATOM 2390 O O . LEU A 1 319 ? 7.773 -44.469 -25.297 1 97.75 319 LEU A O 1
ATOM 2394 N N . VAL A 1 320 ? 6.027 -45.188 -26.5 1 98.12 320 VAL A N 1
ATOM 2395 C CA . VAL A 1 320 ? 5.668 -46.281 -25.578 1 98.12 320 VAL A CA 1
ATOM 2396 C C . VAL A 1 320 ? 6.82 -47.281 -25.484 1 98.12 320 VAL A C 1
ATOM 2398 O O . VAL A 1 320 ? 7.129 -47.781 -24.391 1 98.12 320 VAL A O 1
ATOM 2401 N N . ASP A 1 321 ? 7.449 -47.594 -26.594 1 97.94 321 ASP A N 1
ATOM 2402 C CA . ASP A 1 321 ? 8.586 -48.5 -26.609 1 97.94 321 ASP A CA 1
ATOM 2403 C C . ASP A 1 321 ? 9.75 -47.938 -25.797 1 97.94 321 ASP A C 1
ATOM 2405 O O . ASP A 1 321 ? 10.367 -48.656 -25.016 1 97.94 321 ASP A O 1
ATOM 2409 N N . ASP A 1 322 ? 10.039 -46.719 -26.047 1 97.06 322 ASP A N 1
ATOM 2410 C CA . ASP A 1 322 ? 11.141 -46.094 -25.328 1 97.06 322 ASP A CA 1
ATOM 2411 C C . ASP A 1 322 ? 10.867 -46.031 -23.828 1 97.06 322 ASP A C 1
ATOM 2413 O O . ASP A 1 322 ? 11.773 -46.219 -23.016 1 97.06 322 ASP A O 1
ATOM 2417 N N . VAL A 1 323 ? 9.648 -45.688 -23.406 1 97.5 323 VAL A N 1
ATOM 2418 C CA . VAL A 1 323 ? 9.258 -45.656 -22 1 97.5 323 VAL A CA 1
ATOM 2419 C C . VAL A 1 323 ? 9.336 -47.062 -21.406 1 97.5 323 VAL A C 1
ATOM 2421 O O . VAL A 1 323 ? 9.789 -47.25 -20.281 1 97.5 323 VAL A O 1
ATOM 2424 N N . GLY A 1 324 ? 8.883 -48.062 -22.172 1 96.81 324 GLY A N 1
ATOM 2425 C CA . GLY A 1 324 ? 8.961 -49.438 -21.766 1 96.81 324 GLY A CA 1
ATOM 2426 C C . GLY A 1 324 ? 10.375 -49.938 -21.562 1 96.81 324 GLY A C 1
ATOM 2427 O O . GLY A 1 324 ? 10.641 -50.75 -20.672 1 96.81 324 GLY A O 1
ATOM 2428 N N . ALA A 1 325 ? 11.258 -49.438 -22.328 1 95.62 325 ALA A N 1
ATOM 2429 C CA . ALA A 1 325 ? 12.664 -49.812 -22.219 1 95.62 325 ALA A CA 1
ATOM 2430 C C . ALA A 1 325 ? 13.242 -49.344 -20.875 1 95.62 325 ALA A C 1
ATOM 2432 O O . ALA A 1 325 ? 14.258 -49.875 -20.422 1 95.62 325 ALA A O 1
ATOM 2433 N N . GLU A 1 326 ? 12.617 -48.438 -20.328 1 95 326 GLU A N 1
ATOM 2434 C CA . GLU A 1 326 ? 13.023 -47.938 -19.016 1 95 326 GLU A CA 1
ATOM 2435 C C . GLU A 1 326 ? 12.078 -48.438 -17.922 1 95 326 GLU A C 1
ATOM 2437 O O . GLU A 1 326 ? 11.898 -47.75 -16.906 1 95 326 GLU A O 1
ATOM 2442 N N . ASN A 1 327 ? 11.336 -49.469 -18.156 1 93.75 327 ASN A N 1
ATOM 2443 C CA . ASN A 1 327 ? 10.469 -50.156 -17.219 1 93.75 327 ASN A CA 1
ATOM 2444 C C . ASN A 1 327 ? 9.18 -49.375 -16.953 1 93.75 327 ASN A C 1
ATOM 2446 O O . ASN A 1 327 ? 8.648 -49.438 -15.844 1 93.75 327 ASN A O 1
ATOM 2450 N N . GLY A 1 328 ? 8.781 -48.562 -17.922 1 96.75 328 GLY A N 1
ATOM 2451 C CA . GLY A 1 328 ? 7.512 -47.875 -17.797 1 96.75 328 GLY A CA 1
ATOM 2452 C C . GLY A 1 328 ? 6.312 -48.75 -18.109 1 96.75 328 GLY A C 1
ATOM 2453 O O . GLY A 1 328 ? 6.453 -49.812 -18.688 1 96.75 328 GLY A O 1
ATOM 2454 N N . ILE A 1 329 ? 5.137 -48.281 -17.656 1 97.56 329 ILE A N 1
ATOM 2455 C CA . ILE A 1 329 ? 3.938 -49.094 -17.797 1 97.56 329 ILE A CA 1
ATOM 2456 C C . ILE A 1 329 ? 2.967 -48.438 -18.766 1 97.56 329 ILE A C 1
ATOM 2458 O O . ILE A 1 329 ? 1.801 -48.812 -18.859 1 97.56 329 ILE A O 1
ATOM 2462 N N . LEU A 1 330 ? 3.416 -47.406 -19.438 1 97.88 330 LEU A N 1
ATOM 2463 C CA . LEU A 1 330 ? 2.617 -46.719 -20.438 1 97.88 330 LEU A CA 1
ATOM 2464 C C . LEU A 1 330 ? 2.283 -47.625 -21.609 1 97.88 330 LEU A C 1
ATOM 2466 O O . LEU A 1 330 ? 3.154 -48.344 -22.109 1 97.88 330 LEU A O 1
ATOM 2470 N N . THR A 1 331 ? 1.022 -47.594 -22.047 1 98.19 331 THR A N 1
ATOM 2471 C CA . THR A 1 331 ? 0.617 -48.406 -23.188 1 98.19 331 THR A CA 1
ATOM 2472 C C . THR A 1 331 ? 0.104 -47.531 -24.328 1 98.19 331 THR A C 1
ATOM 2474 O O . THR A 1 331 ? -0.163 -46.344 -24.141 1 98.19 331 THR A O 1
ATOM 2477 N N . ILE A 1 332 ? -0.004 -48.188 -25.484 1 98 332 ILE A N 1
ATOM 2478 C CA . ILE A 1 332 ? -0.542 -47.469 -26.641 1 98 332 ILE A CA 1
ATOM 2479 C C . ILE A 1 332 ? -1.997 -47.094 -26.375 1 98 332 ILE A C 1
ATOM 2481 O O . ILE A 1 332 ? -2.457 -46.031 -26.828 1 98 332 ILE A O 1
ATOM 2485 N N . GLU A 1 333 ? -2.721 -47.938 -25.688 1 98 333 GLU A N 1
ATOM 2486 C CA . GLU A 1 333 ? -4.109 -47.625 -25.344 1 98 333 GLU A CA 1
ATOM 2487 C C . GLU A 1 333 ? -4.203 -46.438 -24.422 1 98 333 GLU A C 1
ATOM 2489 O O . GLU A 1 333 ? -5.137 -45.625 -24.516 1 98 333 GLU A O 1
ATOM 2494 N N . ASP A 1 334 ? -3.281 -46.344 -23.484 1 98.44 334 ASP A N 1
ATOM 2495 C CA . ASP A 1 334 ? -3.23 -45.156 -22.625 1 98.44 334 ASP A CA 1
ATOM 2496 C C . ASP A 1 334 ? -3.107 -43.875 -23.469 1 98.44 334 ASP A C 1
ATOM 2498 O O . ASP A 1 334 ? -3.814 -42.906 -23.219 1 98.44 334 ASP A O 1
ATOM 2502 N N . MET A 1 335 ? -2.174 -43.875 -24.422 1 98.44 335 MET A N 1
ATOM 2503 C CA . MET A 1 335 ? -1.958 -42.719 -25.297 1 98.44 335 MET A CA 1
ATOM 2504 C C . MET A 1 335 ? -3.213 -42.406 -26.094 1 98.44 335 MET A C 1
ATOM 2506 O O . MET A 1 335 ? -3.688 -41.25 -26.094 1 98.44 335 MET A O 1
ATOM 2510 N N . LYS A 1 336 ? -3.787 -43.375 -26.672 1 97.44 336 LYS A N 1
ATOM 2511 C CA . LYS A 1 336 ? -4.949 -43.219 -27.531 1 97.44 336 LYS A CA 1
ATOM 2512 C C . LYS A 1 336 ? -6.148 -42.688 -26.766 1 97.44 336 LYS A C 1
ATOM 2514 O O . LYS A 1 336 ? -6.945 -41.906 -27.297 1 97.44 336 LYS A O 1
ATOM 2519 N N . ASN A 1 337 ? -6.285 -43.062 -25.578 1 97.38 337 ASN A N 1
ATOM 2520 C CA . ASN A 1 337 ? -7.48 -42.75 -24.797 1 97.38 337 ASN A CA 1
ATOM 2521 C C . ASN A 1 337 ? -7.336 -41.438 -24.031 1 97.38 337 ASN A C 1
ATOM 2523 O O . ASN A 1 337 ? -8.297 -40.969 -23.406 1 97.38 337 ASN A O 1
ATOM 2527 N N . TYR A 1 338 ? -6.195 -40.875 -24.078 1 98.06 338 TYR A N 1
ATOM 2528 C CA . TYR A 1 338 ? -6.027 -39.625 -23.328 1 98.06 338 TYR A CA 1
ATOM 2529 C C . TYR A 1 338 ? -6.906 -38.531 -23.891 1 98.06 338 TYR A C 1
ATOM 2531 O O . TYR A 1 338 ? -6.977 -38.344 -25.109 1 98.06 338 TYR A O 1
ATOM 2539 N N . LYS A 1 339 ? -7.535 -37.781 -22.953 1 97.75 339 LYS A N 1
ATOM 2540 C CA . LYS A 1 339 ? -8.352 -36.625 -23.297 1 97.75 339 LYS A CA 1
ATOM 2541 C C . LYS A 1 339 ? -8.094 -35.469 -22.344 1 97.75 339 LYS A C 1
ATOM 2543 O O . LYS A 1 339 ? -7.918 -35.656 -21.141 1 97.75 339 LYS A O 1
ATOM 2548 N N . ALA A 1 340 ? -8.016 -34.25 -22.953 1 98.19 340 ALA A N 1
ATOM 2549 C CA . ALA A 1 340 ? -8.109 -33.062 -22.109 1 98.19 340 ALA A CA 1
ATOM 2550 C C . ALA A 1 340 ? -9.516 -32.875 -21.547 1 98.19 340 ALA A C 1
ATOM 2552 O O . ALA A 1 340 ? -10.477 -33.438 -22.094 1 98.19 340 ALA A O 1
ATOM 2553 N N . THR A 1 341 ? -9.617 -32.156 -20.422 1 98 341 THR A N 1
ATOM 2554 C CA . THR A 1 341 ? -10.906 -32.031 -19.75 1 98 341 THR A CA 1
ATOM 2555 C C . THR A 1 341 ? -11.281 -30.547 -19.625 1 98 341 THR A C 1
ATOM 2557 O O . THR A 1 341 ? -10.477 -29.734 -19.156 1 98 341 THR A O 1
ATOM 2560 N N . LEU A 1 342 ? -12.523 -30.188 -20.062 1 97.19 342 LEU A N 1
ATOM 2561 C CA . LEU A 1 342 ? -13.078 -28.875 -19.781 1 97.19 342 LEU A CA 1
ATOM 2562 C C . LEU A 1 342 ? -13.656 -28.797 -18.375 1 97.19 342 LEU A C 1
ATOM 2564 O O . LEU A 1 342 ? -14.352 -29.719 -17.938 1 97.19 342 LEU A O 1
ATOM 2568 N N . ARG A 1 343 ? -13.273 -27.766 -17.656 1 97.06 343 ARG A N 1
ATOM 2569 C CA . ARG A 1 343 ? -13.781 -27.578 -16.297 1 97.06 343 ARG A CA 1
ATOM 2570 C C . ARG A 1 343 ? -14.297 -26.156 -16.094 1 97.06 343 ARG A C 1
ATOM 2572 O O . ARG A 1 343 ? -13.891 -25.234 -16.812 1 97.06 343 ARG A O 1
ATOM 2579 N N . SER A 1 344 ? -15.25 -25.984 -15.141 1 96.19 344 SER A N 1
ATOM 2580 C CA . SER A 1 344 ? -15.727 -24.641 -14.789 1 96.19 344 SER A CA 1
ATOM 2581 C C . SER A 1 344 ? -14.695 -23.891 -13.945 1 96.19 344 SER A C 1
ATOM 2583 O O . SER A 1 344 ? -14.188 -24.422 -12.961 1 96.19 344 SER A O 1
ATOM 2585 N N . PRO A 1 345 ? -14.414 -22.641 -14.336 1 97.5 345 PRO A N 1
ATOM 2586 C CA . PRO A 1 345 ? -13.477 -21.891 -13.508 1 97.5 345 PRO A CA 1
ATOM 2587 C C . PRO A 1 345 ? -14.031 -21.562 -12.125 1 97.5 345 PRO A C 1
ATOM 2589 O O . PRO A 1 345 ? -15.25 -21.531 -11.938 1 97.5 345 PRO A O 1
ATOM 2592 N N . LEU A 1 346 ? -13.148 -21.406 -11.18 1 97.81 346 LEU A N 1
ATOM 2593 C CA . LEU A 1 346 ? -13.516 -20.891 -9.867 1 97.81 346 LEU A CA 1
ATOM 2594 C C . LEU A 1 346 ? -13.609 -19.359 -9.898 1 97.81 346 LEU A C 1
ATOM 2596 O O . LEU A 1 346 ? -12.852 -18.703 -10.617 1 97.81 346 LEU A O 1
ATOM 2600 N N . LEU A 1 347 ? -14.555 -18.844 -9.156 1 96.56 347 LEU A N 1
ATOM 2601 C CA . LEU A 1 347 ? -14.75 -17.406 -9.086 1 96.56 347 LEU A CA 1
ATOM 2602 C C . LEU A 1 347 ? -15.062 -16.969 -7.66 1 96.56 347 LEU A C 1
ATOM 2604 O O . LEU A 1 347 ? -15.891 -17.594 -6.984 1 96.56 347 LEU A O 1
ATOM 2608 N N . SER A 1 348 ? -14.359 -15.922 -7.184 1 96.25 348 SER A N 1
ATOM 2609 C CA . SER A 1 348 ? -14.695 -15.312 -5.902 1 96.25 348 SER A CA 1
ATOM 2610 C C . SER A 1 348 ? -14.398 -13.812 -5.906 1 96.25 348 SER A C 1
ATOM 2612 O O . SER A 1 348 ? -13.469 -13.359 -6.578 1 96.25 348 SER A O 1
ATOM 2614 N N . SER A 1 349 ? -15.172 -13.109 -5.164 1 91.94 349 SER A N 1
ATOM 2615 C CA . SER A 1 349 ? -14.93 -11.68 -4.965 1 91.94 349 SER A CA 1
ATOM 2616 C C . SER A 1 349 ? -14.141 -11.43 -3.684 1 91.94 349 SER A C 1
ATOM 2618 O O . SER A 1 349 ? -14.531 -11.883 -2.607 1 91.94 349 SER A O 1
ATOM 2620 N N . VAL A 1 350 ? -13.031 -10.734 -3.857 1 90.06 350 VAL A N 1
ATOM 2621 C CA . VAL A 1 350 ? -12.164 -10.43 -2.729 1 90.06 350 VAL A CA 1
ATOM 2622 C C . VAL A 1 350 ? -11.797 -8.945 -2.748 1 90.06 350 VAL A C 1
ATOM 2624 O O . VAL A 1 350 ? -10.977 -8.508 -3.564 1 90.06 350 VAL A O 1
ATOM 2627 N N . ASN A 1 351 ? -12.281 -8.148 -1.762 1 85 351 ASN A N 1
ATOM 2628 C CA . ASN A 1 351 ? -11.93 -6.746 -1.551 1 85 351 ASN A CA 1
ATOM 2629 C C . ASN A 1 351 ? -12.023 -5.941 -2.844 1 85 351 ASN A C 1
ATOM 2631 O O . ASN A 1 351 ? -11.102 -5.207 -3.191 1 85 351 ASN A O 1
ATOM 2635 N N . GLY A 1 352 ? -13.055 -6.168 -3.629 1 83.75 352 GLY A N 1
ATOM 2636 C CA . GLY A 1 352 ? -13.297 -5.371 -4.82 1 83.75 352 GLY A CA 1
ATOM 2637 C C . GLY A 1 352 ? -12.68 -5.973 -6.07 1 83.75 352 GLY A C 1
ATOM 2638 O O . GLY A 1 352 ? -12.711 -5.359 -7.141 1 83.75 352 GLY A O 1
ATOM 2639 N N . PHE A 1 353 ? -12.164 -7.184 -5.988 1 90.44 353 PHE A N 1
ATOM 2640 C CA . PHE A 1 353 ? -11.578 -7.891 -7.121 1 90.44 353 PHE A CA 1
ATOM 2641 C C . PHE A 1 353 ? -12.219 -9.258 -7.293 1 90.44 353 PHE A C 1
ATOM 2643 O O . PHE A 1 353 ? -12.516 -9.945 -6.309 1 90.44 353 PHE A O 1
ATOM 2650 N N . SER A 1 354 ? -12.508 -9.578 -8.539 1 94.75 354 SER A N 1
ATOM 2651 C CA . SER A 1 354 ? -12.891 -10.945 -8.875 1 94.75 354 SER A CA 1
ATOM 2652 C C . SER A 1 354 ? -11.68 -11.789 -9.234 1 94.75 354 SER A C 1
ATOM 2654 O O . SER A 1 354 ? -10.938 -11.461 -10.164 1 94.75 354 SER A O 1
ATOM 2656 N N . ILE A 1 355 ? -11.477 -12.852 -8.5 1 97.25 355 ILE A N 1
ATOM 2657 C CA . ILE A 1 355 ? -10.375 -13.766 -8.781 1 97.25 355 ILE A CA 1
ATOM 2658 C C . ILE A 1 355 ? -10.914 -15.023 -9.469 1 97.25 355 ILE A C 1
ATOM 2660 O O . ILE A 1 355 ? -11.836 -15.664 -8.961 1 97.25 355 ILE A O 1
ATOM 2664 N N . VAL A 1 356 ? -10.359 -15.32 -10.602 1 98.44 356 VAL A N 1
ATOM 2665 C CA . VAL A 1 356 ? -10.727 -16.516 -11.352 1 98.44 356 VAL A CA 1
ATOM 2666 C C . VAL A 1 356 ? -9.547 -17.484 -11.383 1 98.44 356 VAL A C 1
ATOM 2668 O O . VAL A 1 356 ? -8.438 -17.125 -11.766 1 98.44 356 VAL A O 1
ATOM 2671 N N . GLY A 1 357 ? -9.75 -18.688 -10.922 1 98.25 357 GLY A N 1
ATOM 2672 C CA . GLY A 1 357 ? -8.703 -19.703 -10.875 1 98.25 357 GLY A CA 1
ATOM 2673 C C . GLY A 1 357 ? -9.133 -21.031 -11.445 1 98.25 357 GLY A C 1
ATOM 2674 O O . GLY A 1 357 ? -10.266 -21.188 -11.906 1 98.25 357 GLY A O 1
ATOM 2675 N N . VAL A 1 358 ? -8.203 -21.969 -11.5 1 98.38 358 VAL A N 1
ATOM 2676 C CA . VAL A 1 358 ? -8.414 -23.312 -12.016 1 98.38 358 VAL A CA 1
ATOM 2677 C C . VAL A 1 358 ? -8.852 -24.234 -10.883 1 98.38 358 VAL A C 1
ATOM 2679 O O . VAL A 1 358 ? -8.289 -24.188 -9.789 1 98.38 358 VAL A O 1
ATOM 2682 N N . PRO A 1 359 ? -9.859 -25.031 -11.055 1 97.88 359 PRO A N 1
ATOM 2683 C CA . PRO A 1 359 ? -10.32 -25.969 -10.031 1 97.88 359 PRO A CA 1
ATOM 2684 C C . PRO A 1 359 ? -9.477 -27.234 -9.977 1 97.88 359 PRO A C 1
ATOM 2686 O O . PRO A 1 359 ? -8.578 -27.422 -10.797 1 97.88 359 PRO A O 1
ATOM 2689 N N . PRO A 1 360 ? -9.672 -28.078 -8.953 1 96.88 360 PRO A N 1
ATOM 2690 C CA . PRO A 1 360 ? -8.969 -29.375 -8.914 1 96.88 360 PRO A CA 1
ATOM 2691 C C . PRO A 1 360 ? -9.133 -30.172 -10.211 1 96.88 360 PRO A C 1
ATOM 2693 O O . PRO A 1 360 ? -10.164 -30.078 -10.875 1 96.88 360 PRO A O 1
ATOM 2696 N N . PRO A 1 361 ? -8.094 -30.859 -10.625 1 96.56 361 PRO A N 1
ATOM 2697 C CA . PRO A 1 361 ? -7.004 -31.328 -9.766 1 96.56 361 PRO A CA 1
ATOM 2698 C C . PRO A 1 361 ? -5.93 -30.266 -9.547 1 96.56 361 PRO A C 1
ATOM 2700 O O . PRO A 1 361 ? -4.93 -30.516 -8.875 1 96.56 361 PRO A O 1
ATOM 2703 N N . SER A 1 362 ? -6.055 -29.078 -10.109 1 97.06 362 SER A N 1
ATOM 2704 C CA . SER A 1 362 ? -5.227 -27.969 -9.641 1 97.06 362 SER A CA 1
ATOM 2705 C C . SER A 1 362 ? -5.676 -27.484 -8.258 1 97.06 362 SER A C 1
ATOM 2707 O O . SER A 1 362 ? -6.832 -27.109 -8.078 1 97.06 362 SER A O 1
ATOM 2709 N N . SER A 1 363 ? -4.828 -27.547 -7.348 1 96 363 SER A N 1
ATOM 2710 C CA . SER A 1 363 ? -5.203 -27.047 -6.027 1 96 363 SER A CA 1
ATOM 2711 C C . SER A 1 363 ? -4.949 -25.547 -5.906 1 96 363 SER A C 1
ATOM 2713 O O . SER A 1 363 ? -5.316 -24.938 -4.902 1 96 363 SER A O 1
ATOM 2715 N N . GLY A 1 364 ? -4.301 -24.953 -6.91 1 96.94 364 GLY A N 1
ATOM 2716 C CA . GLY A 1 364 ? -3.818 -23.594 -6.832 1 96.94 364 GLY A CA 1
ATOM 2717 C C . GLY A 1 364 ? -4.934 -22.562 -6.707 1 96.94 364 GLY A C 1
ATOM 2718 O O . GLY A 1 364 ? -4.898 -21.703 -5.824 1 96.94 364 GLY A O 1
ATOM 2719 N N . GLY A 1 365 ? -5.957 -22.672 -7.566 1 97.69 365 GLY A N 1
ATOM 2720 C CA . GLY A 1 365 ? -7.035 -21.703 -7.602 1 97.69 365 GLY A CA 1
ATOM 2721 C C . GLY A 1 365 ? -7.793 -21.594 -6.293 1 97.69 365 GLY A C 1
ATOM 2722 O O . GLY A 1 365 ? -7.91 -20.516 -5.723 1 97.69 365 GLY A O 1
ATOM 2723 N N . ALA A 1 366 ? -8.234 -22.719 -5.82 1 98.44 366 ALA A N 1
ATOM 2724 C CA . ALA A 1 366 ? -9.055 -22.75 -4.609 1 98.44 366 ALA A CA 1
ATOM 2725 C C . ALA A 1 366 ? -8.242 -22.297 -3.395 1 98.44 366 ALA A C 1
ATOM 2727 O O . ALA A 1 366 ? -8.734 -21.516 -2.57 1 98.44 366 ALA A O 1
ATOM 2728 N N . THR A 1 367 ? -7.047 -22.781 -3.293 1 98.38 367 THR A N 1
ATOM 2729 C CA . THR A 1 367 ? -6.203 -22.469 -2.143 1 98.38 367 THR A CA 1
ATOM 2730 C C . THR A 1 367 ? -5.848 -20.984 -2.113 1 98.38 367 THR A C 1
ATOM 2732 O O . THR A 1 367 ? -5.895 -20.359 -1.058 1 98.38 367 THR A O 1
ATOM 2735 N N . LEU A 1 368 ? -5.492 -20.484 -3.266 1 98.38 368 LEU A N 1
ATOM 2736 C CA . LEU A 1 368 ? -5.164 -19.078 -3.402 1 98.38 368 LEU A CA 1
ATOM 2737 C C . LEU A 1 368 ? -6.359 -18.203 -3.033 1 98.38 368 LEU A C 1
ATOM 2739 O O . LEU A 1 368 ? -6.227 -17.266 -2.252 1 98.38 368 LEU A O 1
ATOM 2743 N N . ILE A 1 369 ? -7.512 -18.5 -3.545 1 98.5 369 ILE A N 1
ATOM 2744 C CA . ILE A 1 369 ? -8.734 -17.75 -3.283 1 98.5 369 ILE A CA 1
ATOM 2745 C C . ILE A 1 369 ? -9.086 -17.828 -1.8 1 98.5 369 ILE A C 1
ATOM 2747 O O . ILE A 1 369 ? -9.453 -16.828 -1.186 1 98.5 369 ILE A O 1
ATOM 2751 N N . GLY A 1 370 ? -8.969 -19.062 -1.262 1 98.62 370 GLY A N 1
ATOM 2752 C CA . GLY A 1 370 ? -9.242 -19.219 0.157 1 98.62 370 GLY A CA 1
ATOM 2753 C C . GLY A 1 370 ? -8.383 -18.344 1.04 1 98.62 370 GLY A C 1
ATOM 2754 O O . GLY A 1 370 ? -8.883 -17.688 1.959 1 98.62 370 GLY A O 1
ATOM 2755 N N . ALA A 1 371 ? -7.078 -18.328 0.766 1 97.69 371 ALA A N 1
ATOM 2756 C CA . ALA A 1 371 ? -6.16 -17.484 1.531 1 97.69 371 ALA A CA 1
ATOM 2757 C C . ALA A 1 371 ? -6.508 -16 1.374 1 97.69 371 ALA A C 1
ATOM 2759 O O . ALA A 1 371 ? -6.469 -15.25 2.346 1 97.69 371 ALA A O 1
ATOM 2760 N N . ALA A 1 372 ? -6.828 -15.594 0.182 1 95.25 372 ALA A N 1
ATOM 2761 C CA . ALA A 1 372 ? -7.195 -14.203 -0.083 1 95.25 372 ALA A CA 1
ATOM 2762 C C . ALA A 1 372 ? -8.469 -13.82 0.67 1 95.25 372 ALA A C 1
ATOM 2764 O O . ALA A 1 372 ? -8.562 -12.719 1.214 1 95.25 372 ALA A O 1
ATOM 2765 N N . ARG A 1 373 ? -9.422 -14.695 0.683 1 95.69 373 ARG A N 1
ATOM 2766 C CA . ARG A 1 373 ? -10.672 -14.453 1.391 1 95.69 373 ARG A CA 1
ATOM 2767 C C . ARG A 1 373 ? -10.438 -14.344 2.895 1 95.69 373 ARG A C 1
ATOM 2769 O O . ARG A 1 373 ? -11.047 -13.508 3.564 1 95.69 373 ARG A O 1
ATOM 2776 N N . PHE A 1 374 ? -9.586 -15.188 3.418 1 95.62 374 PHE A N 1
ATOM 2777 C CA . PHE A 1 374 ? -9.195 -15.109 4.82 1 95.62 374 PHE A CA 1
ATOM 2778 C C . PHE A 1 374 ? -8.664 -13.727 5.16 1 95.62 374 PHE A C 1
ATOM 2780 O O . PHE A 1 374 ? -9.094 -13.109 6.137 1 95.62 374 PHE A O 1
ATOM 2787 N N . LEU A 1 375 ? -7.801 -13.227 4.375 1 91.31 375 LEU A N 1
ATOM 2788 C CA . LEU A 1 375 ? -7.145 -11.945 4.609 1 91.31 375 LEU A CA 1
ATOM 2789 C C . LEU A 1 375 ? -8.125 -10.789 4.441 1 91.31 375 LEU A C 1
ATOM 2791 O O . LEU A 1 375 ? -8.016 -9.773 5.129 1 91.31 375 LEU A O 1
ATOM 2795 N N . SER A 1 376 ? -9.086 -10.922 3.588 1 87.62 376 SER A N 1
ATOM 2796 C CA . SER A 1 376 ? -10.039 -9.867 3.273 1 87.62 376 SER A CA 1
ATOM 2797 C C . SER A 1 376 ? -10.977 -9.594 4.445 1 87.62 376 SER A C 1
ATOM 2799 O O . SER A 1 376 ? -11.648 -8.562 4.488 1 87.62 376 SER A O 1
ATOM 2801 N N . GLY A 1 377 ? -10.984 -10.453 5.406 1 86.25 377 GLY A N 1
ATOM 2802 C CA . GLY A 1 377 ? -11.852 -10.297 6.559 1 86.25 377 GLY A CA 1
ATOM 2803 C C . GLY A 1 377 ? -11.344 -9.266 7.551 1 86.25 377 GLY A C 1
ATOM 2804 O O . GLY A 1 377 ? -12.086 -8.812 8.422 1 86.25 377 GLY A O 1
ATOM 2805 N N . TYR A 1 378 ? -10.117 -8.875 7.406 1 81.12 378 TYR A N 1
ATOM 2806 C CA . TYR A 1 378 ? -9.547 -7.871 8.297 1 81.12 378 TYR A CA 1
ATOM 2807 C C . TYR A 1 378 ? -9.922 -6.465 7.84 1 81.12 378 TYR A C 1
ATOM 2809 O O . TYR A 1 378 ? -10.07 -6.211 6.641 1 81.12 378 TYR A O 1
ATOM 2817 N N . LYS A 1 379 ? -10.188 -5.559 8.836 1 68.94 379 LYS A N 1
ATOM 2818 C CA . LYS A 1 379 ? -10.523 -4.168 8.547 1 68.94 379 LYS A CA 1
ATOM 2819 C C . LYS A 1 379 ? -9.414 -3.498 7.73 1 68.94 379 LYS A C 1
ATOM 2821 O O . LYS A 1 379 ? -9.695 -2.689 6.84 1 68.94 379 LYS A O 1
ATOM 2826 N N . SER A 1 380 ? -8.336 -3.682 8.273 1 61.09 380 SER A N 1
ATOM 2827 C CA . SER A 1 380 ? -7.168 -3.236 7.52 1 61.09 380 SER A CA 1
ATOM 2828 C C . SER A 1 380 ? -6.293 -4.418 7.113 1 61.09 380 SER A C 1
ATOM 2830 O O . SER A 1 380 ? -5.324 -4.746 7.801 1 61.09 380 SER A O 1
ATOM 2832 N N . PRO A 1 381 ? -6.992 -5.16 6.199 1 50.81 381 PRO A N 1
ATOM 2833 C CA . PRO A 1 381 ? -6.367 -6.453 5.918 1 50.81 381 PRO A CA 1
ATOM 2834 C C . PRO A 1 381 ? -4.879 -6.332 5.602 1 50.81 381 PRO A C 1
ATOM 2836 O O . PRO A 1 381 ? -4.121 -7.289 5.797 1 50.81 381 PRO A O 1
ATOM 2839 N N . LEU A 1 382 ? -4.629 -5.184 4.879 1 56.31 382 LEU A N 1
ATOM 2840 C CA . LEU A 1 382 ? -3.266 -5.086 4.367 1 56.31 382 LEU A CA 1
ATOM 2841 C C . LEU A 1 382 ? -2.486 -4 5.102 1 56.31 382 LEU A C 1
ATOM 2843 O O . LEU A 1 382 ? -2.207 -2.941 4.535 1 56.31 382 LEU A O 1
ATOM 2847 N N . ALA A 1 383 ? -2.865 -3.92 6.391 1 52.25 383 ALA A N 1
ATOM 2848 C CA . ALA A 1 383 ? -2.004 -2.971 7.09 1 52.25 383 ALA A CA 1
ATOM 2849 C C . ALA A 1 383 ? -0.641 -2.863 6.414 1 52.25 383 ALA A C 1
ATOM 2851 O O . ALA A 1 383 ? -0.186 -3.809 5.766 1 52.25 383 ALA A O 1
ATOM 2852 N N . SER A 1 384 ? 0.038 -1.812 6.219 1 46.56 384 SER A N 1
ATOM 2853 C CA . SER A 1 384 ? 1.164 -1.327 5.426 1 46.56 384 SER A CA 1
ATOM 2854 C C . SER A 1 384 ? 2.297 -2.35 5.395 1 46.56 384 SER A C 1
ATOM 2856 O O . SER A 1 384 ? 2.389 -3.211 6.27 1 46.56 384 SER A O 1
ATOM 2858 N N . GLU A 1 385 ? 2.855 -2.686 4.09 1 43.16 385 GLU A N 1
ATOM 2859 C CA . GLU A 1 385 ? 4.117 -3.398 3.906 1 43.16 385 GLU A CA 1
ATOM 2860 C C . GLU A 1 385 ? 4.941 -3.396 5.188 1 43.16 385 GLU A C 1
ATOM 2862 O O . GLU A 1 385 ? 5.477 -4.434 5.59 1 43.16 385 GLU A O 1
ATOM 2867 N N . SER A 1 386 ? 5.172 -2.168 5.672 1 51.53 386 SER A N 1
ATOM 2868 C CA . SER A 1 386 ? 6.074 -2.154 6.82 1 51.53 386 SER A CA 1
ATOM 2869 C C . SER A 1 386 ? 5.496 -2.949 7.988 1 51.53 386 SER A C 1
ATOM 2871 O O . SER A 1 386 ? 6.18 -3.184 8.984 1 51.53 386 SER A O 1
ATOM 2873 N N . ASP A 1 387 ? 4.25 -3.623 7.621 1 63.06 387 ASP A N 1
ATOM 2874 C CA . ASP A 1 387 ? 3.57 -4.137 8.805 1 63.06 387 ASP A CA 1
ATOM 2875 C C . ASP A 1 387 ? 3.859 -5.621 9.008 1 63.06 387 ASP A C 1
ATOM 2877 O O . ASP A 1 387 ? 3.5 -6.449 8.164 1 63.06 387 ASP A O 1
ATOM 2881 N N . THR A 1 388 ? 4.684 -6.02 9.812 1 82.75 388 THR A N 1
ATOM 2882 C CA . THR A 1 388 ? 5.055 -7.355 10.258 1 82.75 388 THR A CA 1
ATOM 2883 C C . THR A 1 388 ? 3.816 -8.156 10.656 1 82.75 388 THR A C 1
ATOM 2885 O O . THR A 1 388 ? 3.793 -9.383 10.523 1 82.75 388 THR A O 1
ATOM 2888 N N . LEU A 1 389 ? 2.73 -7.5 10.969 1 85.31 389 LEU A N 1
ATOM 2889 C CA . LEU A 1 389 ? 1.488 -8.18 11.312 1 85.31 389 LEU A CA 1
ATOM 2890 C C . LEU A 1 389 ? 0.826 -8.773 10.078 1 85.31 389 LEU A C 1
ATOM 2892 O O . LEU A 1 389 ? 0.282 -9.875 10.125 1 85.31 389 LEU A O 1
ATOM 2896 N N . SER A 1 390 ? 0.867 -7.949 9 1 85.69 390 SER A N 1
ATOM 2897 C CA . SER A 1 390 ? 0.292 -8.445 7.754 1 85.69 390 SER A CA 1
ATOM 2898 C C . SER A 1 390 ? 0.997 -9.719 7.289 1 85.69 390 SER A C 1
ATOM 2900 O O . SER A 1 390 ? 0.371 -10.602 6.695 1 85.69 390 SER A O 1
ATOM 2902 N N . VAL A 1 391 ? 2.311 -9.812 7.473 1 90.44 391 VAL A N 1
ATOM 2903 C CA . VAL A 1 391 ? 3.07 -11.008 7.105 1 90.44 391 VAL A CA 1
ATOM 2904 C C . VAL A 1 391 ? 2.611 -12.195 7.953 1 90.44 391 VAL A C 1
ATOM 2906 O O . VAL A 1 391 ? 2.389 -13.289 7.426 1 90.44 391 VAL A O 1
ATOM 2909 N N . HIS A 1 392 ? 2.469 -11.945 9.266 1 92.25 392 HIS A N 1
ATOM 2910 C CA . HIS A 1 392 ? 1.956 -12.984 10.156 1 92.25 392 HIS A CA 1
ATOM 2911 C C . HIS A 1 392 ? 0.583 -13.469 9.703 1 92.25 392 HIS A C 1
ATOM 2913 O O . HIS A 1 392 ? 0.343 -14.672 9.625 1 92.25 392 HIS A O 1
ATOM 2919 N N . ARG A 1 393 ? -0.273 -12.562 9.391 1 91.94 393 ARG A N 1
ATOM 2920 C CA . ARG A 1 393 ? -1.624 -12.906 8.961 1 91.94 393 ARG A CA 1
ATOM 2921 C C . ARG A 1 393 ? -1.6 -13.68 7.645 1 91.94 393 ARG A C 1
ATOM 2923 O O . ARG A 1 393 ? -2.43 -14.562 7.422 1 91.94 393 ARG A O 1
ATOM 2930 N N . THR A 1 394 ? -0.674 -13.32 6.754 1 93.69 394 THR A N 1
ATOM 2931 C CA . THR A 1 394 ? -0.516 -14.055 5.5 1 93.69 394 THR A CA 1
ATOM 2932 C C . THR A 1 394 ? -0.1 -15.5 5.77 1 93.69 394 THR A C 1
ATOM 2934 O O . THR A 1 394 ? -0.609 -16.422 5.133 1 93.69 394 THR A O 1
ATOM 2937 N N . VAL A 1 395 ? 0.802 -15.68 6.715 1 96.06 395 VAL A N 1
ATOM 2938 C CA . VAL A 1 395 ? 1.229 -17.031 7.086 1 96.06 395 VAL A CA 1
ATOM 2939 C C . VAL A 1 395 ? 0.04 -17.812 7.629 1 96.06 395 VAL A C 1
ATOM 2941 O O . VAL A 1 395 ? -0.18 -18.969 7.242 1 96.06 395 VAL A O 1
ATOM 2944 N N . GLU A 1 396 ? -0.727 -17.172 8.516 1 96 396 GLU A N 1
ATOM 2945 C CA . GLU A 1 396 ? -1.904 -17.828 9.078 1 96 396 GLU A CA 1
ATOM 2946 C C . GLU A 1 396 ? -2.902 -18.203 7.98 1 96 396 GLU A C 1
ATOM 2948 O O . GLU A 1 396 ? -3.477 -19.281 8 1 96 396 GLU A O 1
ATOM 2953 N N . ALA A 1 397 ? -3.102 -17.312 7.059 1 96.69 397 ALA A N 1
ATOM 2954 C CA . ALA A 1 397 ? -4.004 -17.562 5.941 1 96.69 397 ALA A CA 1
ATOM 2955 C C . ALA A 1 397 ? -3.547 -18.781 5.141 1 96.69 397 ALA A C 1
ATOM 2957 O O . ALA A 1 397 ? -4.355 -19.656 4.797 1 96.69 397 ALA A O 1
ATOM 2958 N N . LEU A 1 398 ? -2.27 -18.859 4.82 1 97.88 398 LEU A N 1
ATOM 2959 C CA . LEU A 1 398 ? -1.715 -19.953 4.043 1 97.88 398 LEU A CA 1
ATOM 2960 C C . LEU A 1 398 ? -1.813 -21.266 4.812 1 97.88 398 LEU A C 1
ATOM 2962 O O . LEU A 1 398 ? -2.127 -22.312 4.234 1 97.88 398 LEU A O 1
ATOM 2966 N N . ARG A 1 399 ? -1.558 -21.219 6.121 1 97.38 399 ARG A N 1
ATOM 2967 C CA . ARG A 1 399 ? -1.66 -22.438 6.926 1 97.38 399 ARG A CA 1
ATOM 2968 C C . ARG A 1 399 ? -3.068 -23.016 6.859 1 97.38 399 ARG A C 1
ATOM 2970 O O . ARG A 1 399 ? -3.24 -24.219 6.629 1 97.38 399 ARG A O 1
ATOM 2977 N N . HIS A 1 400 ? -4.027 -22.188 7.016 1 98.44 400 HIS A N 1
ATOM 2978 C CA . HIS A 1 400 ? -5.406 -22.656 6.949 1 98.44 400 HIS A CA 1
ATOM 2979 C C . HIS A 1 400 ? -5.758 -23.141 5.551 1 98.44 400 HIS A C 1
ATOM 2981 O O . HIS A 1 400 ? -6.379 -24.203 5.398 1 98.44 400 HIS A O 1
ATOM 2987 N N . ALA A 1 401 ? -5.418 -22.406 4.543 1 98.44 401 ALA A N 1
ATOM 2988 C CA . ALA A 1 401 ? -5.754 -22.766 3.168 1 98.44 401 ALA A CA 1
ATOM 2989 C C . ALA A 1 401 ? -5.078 -24.078 2.77 1 98.44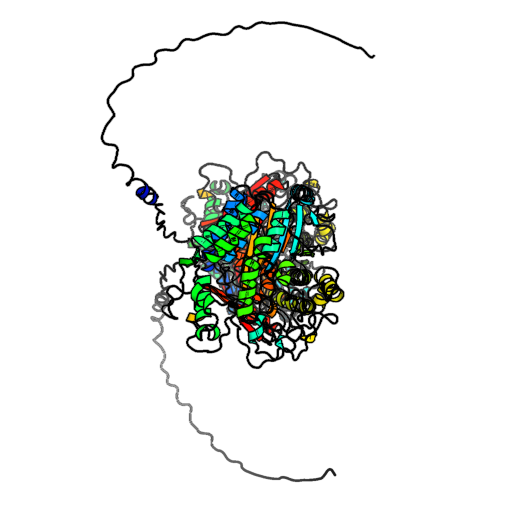 401 ALA A C 1
ATOM 2991 O O . ALA A 1 401 ? -5.691 -24.922 2.113 1 98.44 401 ALA A O 1
ATOM 2992 N N . PHE A 1 402 ? -3.812 -24.266 3.154 1 97.06 402 PHE A N 1
ATOM 2993 C CA . PHE A 1 402 ? -3.088 -25.484 2.816 1 97.06 402 PHE A CA 1
ATOM 2994 C C . PHE A 1 402 ? -3.645 -26.672 3.586 1 97.06 402 PHE A C 1
ATOM 2996 O O . PHE A 1 402 ? -3.557 -27.812 3.125 1 97.06 402 PHE A O 1
ATOM 3003 N N . ALA A 1 403 ? -4.188 -26.422 4.762 1 96.31 403 ALA A N 1
ATOM 3004 C CA . ALA A 1 403 ? -4.863 -27.5 5.469 1 96.31 403 ALA A CA 1
ATOM 3005 C C . ALA A 1 403 ? -6.059 -28.016 4.668 1 96.31 403 ALA A C 1
ATOM 3007 O O . ALA A 1 403 ? -6.254 -29.234 4.547 1 96.31 403 ALA A O 1
ATOM 3008 N N . LEU A 1 404 ? -6.832 -27.109 4.137 1 97.31 404 LEU A N 1
ATOM 3009 C CA . LEU A 1 404 ? -7.961 -27.516 3.311 1 97.31 404 LEU A CA 1
ATOM 3010 C C . LEU A 1 404 ? -7.48 -28.172 2.018 1 97.31 404 LEU A C 1
ATOM 3012 O O . LEU A 1 404 ? -8.125 -29.094 1.508 1 97.31 404 LEU A O 1
ATOM 3016 N N . ARG A 1 405 ? -6.375 -27.688 1.497 1 95.81 405 ARG A N 1
ATOM 3017 C CA . ARG A 1 405 ? -5.793 -28.234 0.271 1 95.81 405 ARG A CA 1
ATOM 3018 C C . ARG A 1 405 ? -5.559 -29.734 0.386 1 95.81 405 ARG A C 1
ATOM 3020 O O . ARG A 1 405 ? -5.676 -30.453 -0.601 1 95.81 405 ARG A O 1
ATOM 3027 N N . MET A 1 406 ? -5.262 -30.203 1.561 1 92.06 406 MET A N 1
ATOM 3028 C CA . MET A 1 406 ? -4.953 -31.609 1.782 1 92.06 406 MET A CA 1
ATOM 3029 C C . MET A 1 406 ? -6.164 -32.469 1.473 1 92.06 406 MET A C 1
ATOM 3031 O O . MET A 1 406 ? -6.031 -33.688 1.3 1 92.06 406 MET A O 1
ATOM 3035 N N . SER A 1 407 ? -7.32 -31.859 1.326 1 92.19 407 SER A N 1
ATOM 3036 C CA . SER A 1 407 ? -8.539 -32.625 1.051 1 92.19 407 SER A CA 1
ATOM 3037 C C . SER A 1 407 ? -8.906 -32.562 -0.427 1 92.19 407 SER A C 1
ATOM 3039 O O . SER A 1 407 ? -9.953 -33.062 -0.836 1 92.19 407 SER A O 1
ATOM 3041 N N . LEU A 1 408 ? -8.078 -31.969 -1.2 1 94.69 408 LEU A N 1
ATOM 3042 C CA . LEU A 1 408 ? -8.344 -31.828 -2.629 1 94.69 408 LEU A CA 1
ATOM 3043 C C . LEU A 1 408 ? -7.699 -32.969 -3.41 1 94.69 408 LEU A C 1
ATOM 3045 O O . LEU A 1 408 ? -6.641 -33.469 -3.027 1 94.69 408 LEU A O 1
ATOM 3049 N N . CYS A 1 409 ? -8.344 -33.406 -4.449 1 93.88 409 CYS A N 1
ATOM 3050 C CA . CYS A 1 409 ? -7.84 -34.406 -5.387 1 93.88 409 CYS A CA 1
ATOM 3051 C C . CYS A 1 409 ? -8.578 -34.312 -6.715 1 93.88 409 CYS A C 1
ATOM 3053 O O . CYS A 1 409 ? -9.25 -33.312 -7 1 93.88 409 CYS A O 1
ATOM 3055 N N . ASP A 1 410 ? -8.328 -35.25 -7.57 1 95.06 410 ASP A N 1
ATOM 3056 C CA . ASP A 1 410 ? -9.07 -35.375 -8.82 1 95.06 410 ASP A CA 1
ATOM 3057 C C . ASP A 1 410 ? -10.57 -35.5 -8.562 1 95.06 410 ASP A C 1
ATOM 3059 O O . ASP A 1 410 ? -11.016 -36.469 -7.934 1 95.06 410 ASP A O 1
ATOM 3063 N N . PRO A 1 411 ? -11.336 -34.562 -9.047 1 94.44 411 PRO A N 1
ATOM 3064 C CA . PRO A 1 411 ? -12.766 -34.594 -8.742 1 94.44 411 PRO A CA 1
ATOM 3065 C C . PRO A 1 411 ? -13.484 -35.812 -9.305 1 94.44 411 PRO A C 1
ATOM 3067 O O . PRO A 1 411 ? -14.602 -36.125 -8.883 1 94.44 411 PRO A O 1
ATOM 3070 N N . ALA A 1 412 ? -12.953 -36.5 -10.195 1 92.19 412 ALA A N 1
ATOM 3071 C CA . ALA A 1 412 ? -13.555 -37.688 -10.75 1 92.19 412 ALA A CA 1
ATOM 3072 C C . ALA A 1 412 ? -13.477 -38.844 -9.75 1 92.19 412 ALA A C 1
ATOM 3074 O O . ALA A 1 412 ? -14.211 -39.844 -9.875 1 92.19 412 ALA A O 1
ATOM 3075 N N . PHE A 1 413 ? -12.703 -39.031 -8.758 1 89.81 413 PHE A N 1
ATOM 3076 C CA . PHE A 1 413 ? -12.492 -40.125 -7.852 1 89.81 413 PHE A CA 1
ATOM 3077 C C . PHE A 1 413 ? -13.008 -39.812 -6.453 1 89.81 413 PHE A C 1
ATOM 3079 O O . PHE A 1 413 ? -13.461 -40.688 -5.727 1 89.81 413 PHE A O 1
ATOM 3086 N N . ASN A 1 414 ? -13.039 -38.688 -5.844 1 79.69 414 ASN A N 1
ATOM 3087 C CA . ASN A 1 414 ? -13.57 -38.188 -4.574 1 79.69 414 ASN A CA 1
ATOM 3088 C C . ASN A 1 414 ? -14.25 -36.844 -4.734 1 79.69 414 ASN A C 1
ATOM 3090 O O . ASN A 1 414 ? -13.898 -35.875 -4.055 1 79.69 414 ASN A O 1
ATOM 3094 N N . THR A 1 415 ? -15.312 -37 -5.211 1 80.5 415 THR A N 1
ATOM 3095 C CA . THR A 1 415 ? -15.961 -35.812 -5.742 1 80.5 415 THR A CA 1
ATOM 3096 C C . THR A 1 415 ? -16.562 -34.969 -4.613 1 80.5 415 THR A C 1
ATOM 3098 O O . THR A 1 415 ? -16.344 -33.75 -4.551 1 80.5 415 THR A O 1
ATOM 3101 N N . ASN A 1 416 ? -17.156 -35.625 -3.725 1 89.56 416 ASN A N 1
ATOM 3102 C CA . ASN A 1 416 ? -17.906 -34.875 -2.729 1 89.56 416 ASN A CA 1
ATOM 3103 C C . ASN A 1 416 ? -16.984 -34.125 -1.78 1 89.56 416 ASN A C 1
ATOM 3105 O O . ASN A 1 416 ? -17.219 -32.938 -1.503 1 89.56 416 ASN A O 1
ATOM 3109 N N . LYS A 1 417 ? -15.984 -34.812 -1.338 1 91.06 417 LYS A N 1
ATOM 3110 C CA . LYS A 1 417 ? -15.062 -34.156 -0.406 1 91.06 417 LYS A CA 1
ATOM 3111 C C . LYS A 1 417 ? -14.32 -33 -1.07 1 91.06 417 LYS A C 1
ATOM 3113 O O . LYS A 1 417 ? -14.18 -31.938 -0.482 1 91.06 417 LYS A O 1
ATOM 3118 N N . THR A 1 418 ? -13.82 -33.312 -2.219 1 95 418 THR A N 1
ATOM 3119 C CA . THR A 1 418 ? -13.125 -32.25 -2.973 1 95 418 THR A CA 1
ATOM 3120 C C . THR A 1 418 ? -14.047 -31.078 -3.254 1 95 418 THR A C 1
ATOM 3122 O O . THR A 1 418 ? -13.656 -29.922 -3.088 1 95 418 THR A O 1
ATOM 3125 N N . ARG A 1 419 ? -15.25 -31.328 -3.58 1 94.94 419 ARG A N 1
ATOM 3126 C CA . ARG A 1 419 ? -16.219 -30.297 -3.889 1 94.94 419 ARG A CA 1
ATOM 3127 C C . ARG A 1 419 ? -16.531 -29.453 -2.652 1 94.94 419 ARG A C 1
ATOM 3129 O O . ARG A 1 419 ? -16.641 -28.219 -2.738 1 94.94 419 ARG A O 1
ATOM 3136 N N . GLU A 1 420 ? -16.703 -30.094 -1.574 1 96.19 420 GLU A N 1
ATOM 3137 C CA . GLU A 1 420 ? -17.016 -29.391 -0.335 1 96.19 420 GLU A CA 1
ATOM 3138 C C . GLU A 1 420 ? -15.852 -28.516 0.117 1 96.19 420 GLU A C 1
ATOM 3140 O O . GLU A 1 420 ? -16.047 -27.391 0.587 1 96.19 420 GLU A O 1
ATOM 3145 N N . ALA A 1 421 ? -14.656 -29.078 0.01 1 96.94 421 ALA A N 1
ATOM 3146 C CA . ALA A 1 421 ? -13.477 -28.312 0.384 1 96.94 421 ALA A CA 1
ATOM 3147 C C . ALA A 1 421 ? -13.328 -27.062 -0.49 1 96.94 421 ALA A C 1
ATOM 3149 O O . ALA A 1 421 ? -13.008 -25.984 0.007 1 96.94 421 ALA A O 1
ATOM 3150 N N . VAL A 1 422 ? -13.547 -27.25 -1.773 1 98 422 VAL A N 1
ATOM 3151 C CA . VAL A 1 422 ? -13.477 -26.125 -2.699 1 98 422 VAL A CA 1
ATOM 3152 C C . VAL A 1 422 ? -14.508 -25.078 -2.314 1 98 422 VAL A C 1
ATOM 3154 O O . VAL A 1 422 ? -14.211 -23.875 -2.293 1 98 422 VAL A O 1
ATOM 3157 N N . LYS A 1 423 ? -15.695 -25.469 -1.989 1 97.69 423 LYS A N 1
ATOM 3158 C CA . LYS A 1 423 ? -16.766 -24.562 -1.606 1 97.69 423 LYS A CA 1
ATOM 3159 C C . LYS A 1 423 ? -16.375 -23.734 -0.379 1 97.69 423 LYS A C 1
ATOM 3161 O O . LYS A 1 423 ? -16.562 -22.516 -0.357 1 97.69 423 LYS A O 1
ATOM 3166 N N . ASP A 1 424 ? -15.828 -24.375 0.583 1 98.31 424 ASP A N 1
ATOM 3167 C CA . ASP A 1 424 ? -15.445 -23.703 1.817 1 98.31 424 ASP A CA 1
ATOM 3168 C C . ASP A 1 424 ? -14.312 -22.703 1.567 1 98.31 424 ASP A C 1
ATOM 3170 O O . ASP A 1 424 ? -14.219 -21.672 2.242 1 98.31 424 ASP A O 1
ATOM 3174 N N . LEU A 1 425 ? -13.492 -23.031 0.574 1 98.62 425 LEU A N 1
ATOM 3175 C CA . LEU A 1 425 ? -12.383 -22.156 0.245 1 98.62 425 LEU A CA 1
ATOM 3176 C C . LEU A 1 425 ? -12.859 -20.938 -0.536 1 98.62 425 LEU A C 1
ATOM 3178 O O . LEU A 1 425 ? -12.398 -19.812 -0.296 1 98.62 425 LEU A O 1
ATOM 3182 N N . VAL A 1 426 ? -13.867 -21.062 -1.45 1 98.12 426 VAL A N 1
ATOM 3183 C CA . VAL A 1 426 ? -14.094 -20.031 -2.461 1 98.12 426 VAL A CA 1
ATOM 3184 C C . VAL A 1 426 ? -15.398 -19.297 -2.166 1 98.12 426 VAL A C 1
ATOM 3186 O O . VAL A 1 426 ? -15.633 -18.203 -2.688 1 98.12 426 VAL A O 1
ATOM 3189 N N . GLU A 1 427 ? -16.219 -19.875 -1.298 1 96.44 427 GLU A N 1
ATOM 3190 C CA . GLU A 1 427 ? -17.5 -19.234 -0.968 1 96.44 427 GLU A CA 1
ATOM 3191 C C . GLU A 1 427 ? -17.906 -19.516 0.475 1 96.44 427 GLU A C 1
ATOM 3193 O O . GLU A 1 427 ? -17.266 -20.328 1.156 1 96.44 427 GLU A O 1
ATOM 3198 N N . GLY A 1 428 ? -18.828 -18.75 0.917 1 96 428 GLY A N 1
ATOM 3199 C CA . GLY A 1 428 ? -19.375 -18.969 2.246 1 96 428 GLY A CA 1
ATOM 3200 C C . GLY A 1 428 ? -18.547 -18.328 3.346 1 96 428 GLY A C 1
ATOM 3201 O O . GLY A 1 428 ? -17.672 -17.5 3.072 1 96 428 GLY A O 1
ATOM 3202 N N . GLU A 1 429 ? -18.75 -18.766 4.633 1 96.94 429 GLU A N 1
ATOM 3203 C CA . GLU A 1 429 ? -18.172 -18.047 5.781 1 96.94 429 GLU A CA 1
ATOM 3204 C C . GLU A 1 429 ? -17.047 -18.859 6.418 1 96.94 429 GLU A C 1
ATOM 3206 O O . GLU A 1 429 ? -16.469 -18.438 7.414 1 96.94 429 GLU A O 1
ATOM 3211 N N . TYR A 1 430 ? -16.781 -19.969 5.828 1 98.06 430 TYR A N 1
ATOM 3212 C CA . TYR A 1 430 ? -15.859 -20.875 6.5 1 98.06 430 TYR A CA 1
ATOM 3213 C C . TYR A 1 430 ? -14.5 -20.219 6.688 1 98.06 430 TYR A C 1
ATOM 3215 O O . TYR A 1 430 ? -13.906 -20.297 7.766 1 98.06 430 TYR A O 1
ATOM 3223 N N . MET A 1 431 ? -13.953 -19.609 5.645 1 97.88 431 MET A N 1
ATOM 3224 C CA . MET A 1 431 ? -12.641 -18.969 5.762 1 97.88 431 MET A CA 1
ATOM 3225 C C . MET A 1 431 ? -12.688 -17.812 6.766 1 97.88 431 MET A C 1
ATOM 3227 O O . MET A 1 431 ? -11.703 -17.562 7.465 1 97.88 431 MET A O 1
ATOM 3231 N N . GLU A 1 432 ? -13.797 -17.062 6.824 1 96.06 432 GLU A N 1
ATOM 3232 C CA . GLU A 1 432 ? -13.984 -16.016 7.824 1 96.06 432 GLU A CA 1
ATOM 3233 C C . GLU A 1 432 ? -13.969 -16.594 9.234 1 96.06 432 GLU A C 1
ATOM 3235 O O . GLU A 1 432 ? -13.414 -15.984 10.156 1 96.06 432 GLU A O 1
ATOM 3240 N N . ASN A 1 433 ? -14.609 -17.688 9.414 1 97.5 433 ASN A N 1
ATOM 3241 C CA . ASN A 1 433 ? -14.602 -18.359 10.711 1 97.5 433 ASN A CA 1
ATOM 3242 C C . ASN A 1 433 ? -13.188 -18.75 11.133 1 97.5 433 ASN A C 1
ATOM 3244 O O . ASN A 1 433 ? -12.836 -18.641 12.305 1 97.5 433 ASN A O 1
ATOM 3248 N N . LEU A 1 434 ? -12.422 -19.203 10.195 1 98.12 434 LEU A N 1
ATOM 3249 C CA . LEU A 1 434 ? -11.039 -19.547 10.484 1 98.12 434 LEU A CA 1
ATOM 3250 C C . LEU A 1 434 ? -10.234 -18.312 10.875 1 98.12 434 LEU A C 1
ATOM 3252 O O . LEU A 1 434 ? -9.375 -18.375 11.758 1 98.12 434 LEU A O 1
ATOM 3256 N N . ARG A 1 435 ? -10.469 -17.172 10.203 1 94.5 435 ARG A N 1
ATOM 3257 C CA . ARG A 1 435 ? -9.812 -15.914 10.562 1 94.5 435 ARG A CA 1
ATOM 3258 C C . ARG A 1 435 ? -10.117 -15.531 12.008 1 94.5 435 ARG A C 1
ATOM 3260 O O . ARG A 1 435 ? -9.227 -15.109 12.742 1 94.5 435 ARG A O 1
ATOM 3267 N N . ARG A 1 436 ? -11.352 -15.695 12.445 1 93 436 ARG A N 1
ATOM 3268 C CA . ARG A 1 436 ? -11.805 -15.281 13.766 1 93 436 ARG A CA 1
ATOM 3269 C C . ARG A 1 436 ? -11.109 -16.078 14.867 1 93 436 ARG A C 1
ATOM 3271 O O . ARG A 1 436 ? -10.883 -15.555 15.961 1 93 436 ARG A O 1
ATOM 3278 N N . ILE A 1 437 ? -10.719 -17.297 14.578 1 94.81 437 ILE A N 1
ATOM 3279 C CA . ILE A 1 437 ? -10.094 -18.109 15.609 1 94.81 437 ILE A CA 1
ATOM 3280 C C . ILE A 1 437 ? -8.578 -17.922 15.562 1 94.81 437 ILE A C 1
ATOM 3282 O O . ILE A 1 437 ? -7.855 -18.406 16.438 1 94.81 437 ILE A O 1
ATOM 3286 N N . SER A 1 438 ? -8.039 -17.312 14.547 1 94.31 438 SER A N 1
ATOM 3287 C CA . SER A 1 438 ? -6.609 -17.047 14.438 1 94.31 438 SER A CA 1
ATOM 3288 C C . SER A 1 438 ? -6.203 -15.859 15.305 1 94.31 438 SER A C 1
ATOM 3290 O O . SER A 1 438 ? -7.027 -15 15.617 1 94.31 438 SER A O 1
ATOM 3292 N N . LYS A 1 439 ? -4.973 -15.828 15.695 1 91.38 439 LYS A N 1
ATOM 3293 C CA . LYS A 1 439 ? -4.496 -14.828 16.641 1 91.38 439 LYS A CA 1
ATOM 3294 C C . LYS A 1 439 ? -3.459 -13.914 16 1 91.38 439 LYS A C 1
ATOM 3296 O O . LYS A 1 439 ? -2.637 -14.359 15.203 1 91.38 439 LYS A O 1
ATOM 3301 N N . ASP A 1 440 ? -3.457 -12.633 16.391 1 86.5 440 ASP A N 1
ATOM 3302 C CA . ASP A 1 440 ? -2.488 -11.672 15.875 1 86.5 440 ASP A CA 1
ATOM 3303 C C . ASP A 1 440 ? -1.167 -11.758 16.625 1 86.5 440 ASP A C 1
ATOM 3305 O O . ASP A 1 440 ? -0.131 -11.312 16.141 1 86.5 440 ASP A O 1
ATOM 3309 N N . ARG A 1 441 ? -1.123 -12.383 17.828 1 88.25 441 ARG A N 1
ATOM 3310 C CA . ARG A 1 441 ? 0.08 -12.359 18.656 1 88.25 441 ARG A CA 1
ATOM 3311 C C . ARG A 1 441 ? 0.603 -13.773 18.891 1 88.25 441 ARG A C 1
ATOM 3313 O O . ARG A 1 441 ? 1.47 -13.984 19.734 1 88.25 441 ARG A O 1
ATOM 3320 N N . ASP A 1 442 ? -0.009 -14.734 18.219 1 93.81 442 ASP A N 1
ATOM 3321 C CA . ASP A 1 442 ? 0.406 -16.125 18.359 1 93.81 442 ASP A CA 1
ATOM 3322 C C . ASP A 1 442 ? -0.038 -16.969 17.172 1 93.81 442 ASP A C 1
ATOM 3324 O O . ASP A 1 442 ? -0.718 -16.469 16.266 1 93.81 442 ASP A O 1
ATOM 3328 N N . THR A 1 443 ? 0.453 -18.219 17.125 1 95.94 443 THR A N 1
ATOM 3329 C CA . THR A 1 443 ? 0.006 -19.188 16.141 1 95.94 443 THR A CA 1
ATOM 3330 C C . THR A 1 443 ? -0.869 -20.266 16.781 1 95.94 443 THR A C 1
ATOM 3332 O O . THR A 1 443 ? -0.926 -20.359 18.016 1 95.94 443 THR A O 1
ATOM 3335 N N . LEU A 1 444 ? -1.592 -20.984 16 1 96.12 444 LEU A N 1
ATOM 3336 C CA . LEU A 1 444 ? -2.385 -22.109 16.469 1 96.12 444 LEU A CA 1
ATOM 3337 C C . LEU A 1 444 ? -1.558 -23.391 16.484 1 96.12 444 LEU A C 1
ATOM 3339 O O . LEU A 1 444 ? -0.554 -23.5 15.773 1 96.12 444 LEU A O 1
ATOM 3343 N N . PRO A 1 445 ? -2.041 -24.375 17.359 1 94.25 445 PRO A N 1
ATOM 3344 C CA . PRO A 1 445 ? -1.462 -25.719 17.156 1 94.25 445 PRO A CA 1
ATOM 3345 C C . PRO A 1 445 ? -1.718 -26.266 15.758 1 94.25 445 PRO A C 1
ATOM 3347 O O . PRO A 1 445 ? -2.779 -26.016 15.18 1 94.25 445 PRO A O 1
ATOM 3350 N N . LEU A 1 446 ? -0.744 -27.047 15.305 1 93.19 446 LEU A N 1
ATOM 3351 C CA . LEU A 1 446 ? -0.8 -27.562 13.938 1 93.19 446 LEU A CA 1
ATOM 3352 C C . LEU A 1 446 ? -2.119 -28.297 13.688 1 93.19 446 LEU A C 1
ATOM 3354 O O . LEU A 1 446 ? -2.678 -28.203 12.586 1 93.19 446 LEU A O 1
ATOM 3358 N N . SER A 1 447 ? -2.689 -28.938 14.656 1 94.06 447 SER A N 1
ATOM 3359 C CA . SER A 1 447 ? -3.885 -29.766 14.539 1 94.06 447 SER A CA 1
ATOM 3360 C C . SER A 1 447 ? -5.141 -28.906 14.414 1 94.06 447 SER A C 1
ATOM 3362 O O . SER A 1 447 ? -6.215 -29.422 14.086 1 94.06 447 SER A O 1
ATOM 3364 N N . MET A 1 448 ? -4.984 -27.656 14.562 1 96.12 448 MET A N 1
ATOM 3365 C CA . MET A 1 448 ? -6.164 -26.797 14.57 1 96.12 448 MET A CA 1
ATOM 3366 C C . MET A 1 448 ? -6.32 -26.078 13.227 1 96.12 448 MET A C 1
ATOM 3368 O O . MET A 1 448 ? -7.371 -25.5 12.945 1 96.12 448 MET A O 1
ATOM 3372 N N . TYR A 1 449 ? -5.281 -26.094 12.469 1 97.06 449 TYR A N 1
ATOM 3373 C CA . TYR A 1 449 ? -5.383 -25.406 11.18 1 97.06 449 TYR A CA 1
ATOM 3374 C C . TYR A 1 449 ? -6.34 -26.141 10.25 1 97.06 449 TYR A C 1
ATOM 3376 O O . TYR A 1 449 ? -6.305 -27.375 10.148 1 97.06 449 TYR A O 1
ATOM 3384 N N . GLY A 1 450 ? -7.219 -25.422 9.516 1 97.5 450 GLY A N 1
ATOM 3385 C CA . GLY A 1 450 ? -8.281 -25.953 8.688 1 97.5 450 GLY A CA 1
ATOM 3386 C C . GLY A 1 450 ? -9.586 -26.156 9.438 1 97.5 450 GLY A C 1
ATOM 3387 O O . GLY A 1 450 ? -10.609 -26.484 8.836 1 97.5 450 GLY A O 1
ATOM 3388 N N . GLY A 1 451 ? -9.492 -25.844 10.766 1 96.62 451 GLY A N 1
ATOM 3389 C CA . GLY A 1 451 ? -10.688 -26.016 11.578 1 96.62 451 GLY A CA 1
ATOM 3390 C C . GLY A 1 451 ? -11.047 -27.469 11.805 1 96.62 451 GLY A C 1
ATOM 3391 O O . GLY A 1 451 ? -10.367 -28.375 11.297 1 96.62 451 GLY A O 1
ATOM 3392 N N . LYS A 1 452 ? -12.125 -27.688 12.531 1 93.31 452 LYS A N 1
ATOM 3393 C CA . LYS A 1 452 ? -12.555 -29.031 12.906 1 93.31 452 LYS A CA 1
ATOM 3394 C C . LYS A 1 452 ? -12.898 -29.875 11.68 1 93.31 452 LYS A C 1
ATOM 3396 O O . LYS A 1 452 ? -12.688 -31.078 11.672 1 93.31 452 LYS A O 1
ATOM 3401 N N . LYS A 1 453 ? -13.273 -29.219 10.695 1 94.75 453 LYS A N 1
ATOM 3402 C CA . LYS A 1 453 ? -13.805 -29.906 9.516 1 94.75 453 LYS A CA 1
ATOM 3403 C C . LYS A 1 453 ? -12.68 -30.438 8.633 1 94.75 453 LYS A C 1
ATOM 3405 O O . LYS A 1 453 ? -12.812 -31.5 8.023 1 94.75 453 LYS A O 1
ATOM 3410 N N . TRP A 1 454 ? -11.523 -29.734 8.562 1 95.81 454 TRP A N 1
ATOM 3411 C CA . TRP A 1 454 ? -10.578 -30.047 7.5 1 95.81 454 TRP A CA 1
ATOM 3412 C C . TRP A 1 454 ? -9.188 -30.312 8.07 1 95.81 454 TRP A C 1
ATOM 3414 O O . TRP A 1 454 ? -8.266 -30.656 7.332 1 95.81 454 TRP A O 1
ATOM 3424 N N . ALA A 1 455 ? -9.047 -30.156 9.391 1 93.5 455 ALA A N 1
ATOM 3425 C CA . ALA A 1 455 ? -7.754 -30.422 10 1 93.5 455 ALA A CA 1
ATOM 3426 C C . ALA A 1 455 ? -7.375 -31.891 9.852 1 93.5 455 ALA A C 1
ATOM 3428 O O . ALA A 1 455 ? -8.188 -32.781 10.109 1 93.5 455 ALA A O 1
ATOM 3429 N N . GLN A 1 456 ? -6.105 -32.125 9.375 1 89.06 456 GLN A N 1
ATOM 3430 C CA . GLN A 1 456 ? -5.691 -33.5 9.156 1 89.06 456 GLN A CA 1
ATOM 3431 C C . GLN A 1 456 ? -4.375 -33.812 9.867 1 89.06 456 GLN A C 1
ATOM 3433 O O . GLN A 1 456 ? -3.984 -34.969 9.992 1 89.06 456 GLN A O 1
ATOM 3438 N N . LEU A 1 457 ? -3.695 -32.75 10.352 1 90.12 457 LEU A N 1
ATOM 3439 C CA . LEU A 1 457 ? -2.387 -32.938 10.969 1 90.12 457 LEU A CA 1
ATOM 3440 C C . LEU A 1 457 ? -2.504 -33 12.484 1 90.12 457 LEU A C 1
ATOM 3442 O O . LEU A 1 457 ? -3.496 -32.531 13.055 1 90.12 457 LEU A O 1
ATOM 3446 N N . GLN A 1 458 ? -1.52 -33.625 13.047 1 90.12 458 GLN A N 1
ATOM 3447 C CA . GLN A 1 458 ? -1.362 -33.688 14.492 1 90.12 458 GLN A CA 1
ATOM 3448 C C . GLN A 1 458 ? -0.265 -32.719 14.961 1 90.12 458 GLN A C 1
ATOM 3450 O O . GLN A 1 458 ? 0.626 -32.375 14.188 1 90.12 458 GLN A O 1
ATOM 3455 N N . ASP A 1 459 ? -0.367 -32.312 16.188 1 90.06 459 ASP A N 1
ATOM 3456 C CA . ASP A 1 459 ? 0.591 -31.375 16.719 1 90.06 459 ASP A CA 1
ATOM 3457 C C . ASP A 1 459 ? 2.004 -31.953 16.734 1 90.06 459 ASP A C 1
ATOM 3459 O O . ASP A 1 459 ? 2.986 -31.203 16.734 1 90.06 459 ASP A O 1
ATOM 3463 N N . SER A 1 460 ? 2.076 -33.219 16.719 1 85.5 460 SER A N 1
ATOM 3464 C CA . SER A 1 460 ? 3.379 -33.875 16.734 1 85.5 460 SER A CA 1
ATOM 3465 C C . SER A 1 460 ? 3.99 -33.938 15.336 1 85.5 460 SER A C 1
ATOM 3467 O O . SER A 1 460 ? 5.184 -34.219 15.188 1 85.5 460 SER A O 1
ATOM 3469 N N . ASP A 1 461 ? 3.162 -33.562 14.43 1 82.25 461 ASP A N 1
ATOM 3470 C CA . ASP A 1 461 ? 3.67 -33.562 13.062 1 82.25 461 ASP A CA 1
ATOM 3471 C C . ASP A 1 461 ? 4.691 -32.438 12.852 1 82.25 461 ASP A C 1
ATOM 3473 O O . ASP A 1 461 ? 4.539 -31.344 13.383 1 82.25 461 ASP A O 1
ATOM 3477 N N . GLY A 1 462 ? 5.809 -32.688 12.227 1 74.69 462 GLY A N 1
ATOM 3478 C CA . GLY A 1 462 ? 6.773 -31.656 11.867 1 74.69 462 GLY A CA 1
ATOM 3479 C C . GLY A 1 462 ? 7.828 -31.422 12.93 1 74.69 462 GLY A C 1
ATOM 3480 O O . GLY A 1 462 ? 8.641 -30.5 12.828 1 74.69 462 GLY A O 1
ATOM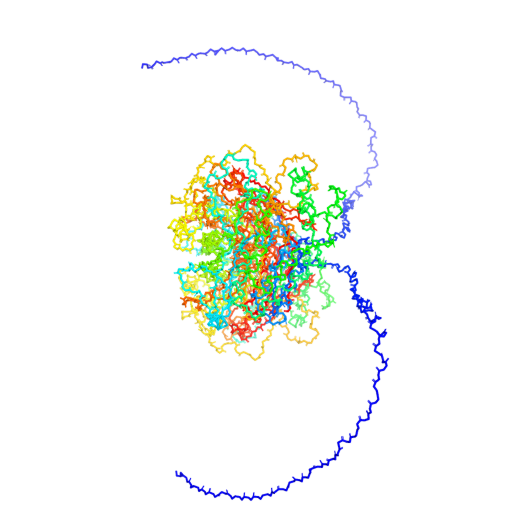 3481 N N . ARG A 1 463 ? 7.664 -32.125 14.039 1 71.56 463 ARG A N 1
ATOM 3482 C CA . ARG A 1 463 ? 8.688 -32.031 15.07 1 71.56 463 ARG A CA 1
ATOM 3483 C C . ARG A 1 463 ? 9.93 -32.812 14.703 1 71.56 463 ARG A C 1
ATOM 3485 O O . ARG A 1 463 ? 9.93 -34.062 14.812 1 71.56 463 ARG A O 1
ATOM 3492 N N . ILE A 1 464 ? 10.812 -32.094 13.977 1 71.69 464 ILE A N 1
ATOM 3493 C CA . ILE A 1 464 ? 12.031 -32.781 13.562 1 71.69 464 ILE A CA 1
ATOM 3494 C C . ILE A 1 464 ? 13.242 -32.094 14.18 1 71.69 464 ILE A C 1
ATOM 3496 O O . ILE A 1 464 ? 13.18 -30.922 14.555 1 71.69 464 ILE A O 1
ATOM 3500 N N . LYS A 1 465 ? 14.266 -32.875 14.32 1 61.56 465 LYS A N 1
ATOM 3501 C CA . LYS A 1 465 ? 15.477 -32.438 15.023 1 61.56 465 LYS A CA 1
ATOM 3502 C C . LYS A 1 465 ? 16.25 -31.406 14.195 1 61.56 465 LYS A C 1
ATOM 3504 O O . LYS A 1 465 ? 16.766 -30.422 14.742 1 61.56 465 LYS A O 1
ATOM 3509 N N . SER A 1 466 ? 16.375 -31.641 12.812 1 70.44 466 SER A N 1
ATOM 3510 C CA . SER A 1 466 ? 17.172 -30.75 11.977 1 70.44 466 SER A CA 1
ATOM 3511 C C . SER A 1 466 ? 16.328 -30.188 10.828 1 70.44 466 SER A C 1
ATOM 3513 O O . SER A 1 466 ? 15.703 -30.938 10.086 1 70.44 466 SER A O 1
ATOM 3515 N N . ILE A 1 467 ? 16.266 -28.891 10.852 1 69.88 467 ILE A N 1
ATOM 3516 C CA . ILE A 1 467 ? 15.492 -28.172 9.836 1 69.88 467 ILE A CA 1
ATOM 3517 C C . ILE A 1 467 ? 16.438 -27.547 8.82 1 69.88 467 ILE A C 1
ATOM 3519 O O . ILE A 1 467 ? 17.312 -26.75 9.195 1 69.88 467 ILE A O 1
ATOM 3523 N N . GLU A 1 468 ? 16.453 -28.047 7.504 1 65.38 468 GLU A N 1
ATOM 3524 C CA . GLU A 1 468 ? 17.344 -27.516 6.48 1 65.38 468 GLU A CA 1
ATOM 3525 C C . GLU A 1 468 ? 16.578 -27.156 5.215 1 65.38 468 GLU A C 1
ATOM 3527 O O . GLU A 1 468 ? 15.508 -27.719 4.949 1 65.38 468 GLU A O 1
ATOM 3532 N N . ASP A 1 469 ? 17.109 -26.172 4.57 1 66.81 469 ASP A N 1
ATOM 3533 C CA . ASP A 1 469 ? 16.562 -25.828 3.262 1 66.81 469 ASP A CA 1
ATOM 3534 C C . ASP A 1 469 ? 16.719 -27 2.281 1 66.81 469 ASP A C 1
ATOM 3536 O O . ASP A 1 469 ? 17.797 -27.594 2.184 1 66.81 469 ASP A O 1
ATOM 3540 N N . ALA A 1 470 ? 15.594 -27.297 1.589 1 55.88 470 ALA A N 1
ATOM 3541 C CA . ALA A 1 470 ? 15.641 -28.406 0.628 1 55.88 470 ALA A CA 1
ATOM 3542 C C . ALA A 1 470 ? 16.188 -27.938 -0.717 1 55.88 470 ALA A C 1
ATOM 3544 O O . ALA A 1 470 ? 16.469 -28.75 -1.597 1 55.88 470 ALA A O 1
ATOM 3545 N N . HIS A 1 471 ? 16.547 -26.578 -0.779 1 52.19 471 HIS A N 1
ATOM 3546 C CA . HIS A 1 471 ? 17.109 -25.922 -1.956 1 52.19 471 HIS A CA 1
ATOM 3547 C C . HIS A 1 471 ? 16.297 -26.219 -3.201 1 52.19 471 HIS A C 1
ATOM 3549 O O . HIS A 1 471 ? 16.844 -26.578 -4.246 1 52.19 471 HIS A O 1
ATOM 3555 N N . GLU A 1 472 ? 14.984 -26.297 -2.838 1 49.91 472 GLU A N 1
ATOM 3556 C CA . GLU A 1 472 ? 14.055 -26.547 -3.939 1 49.91 472 GLU A CA 1
ATOM 3557 C C . GLU A 1 472 ? 14.031 -25.359 -4.906 1 49.91 472 GLU A C 1
ATOM 3559 O O . GLU A 1 472 ? 13.734 -24.234 -4.512 1 49.91 472 GLU A O 1
ATOM 3564 N N . GLY A 1 473 ? 14.492 -25.547 -5.992 1 44.22 473 GLY A N 1
ATOM 3565 C CA . GLY A 1 473 ? 14.406 -24.5 -6.988 1 44.22 473 GLY A CA 1
ATOM 3566 C C . GLY A 1 473 ? 15.664 -23.656 -7.074 1 44.22 473 GLY A C 1
ATOM 3567 O O . GLY A 1 473 ? 15.734 -22.719 -7.879 1 44.22 473 GLY A O 1
ATOM 3568 N N . ASP A 1 474 ? 16.641 -23.797 -6 1 48.66 474 ASP A N 1
ATOM 3569 C CA . ASP A 1 474 ? 17.844 -23 -5.988 1 48.66 474 ASP A CA 1
ATOM 3570 C C . ASP A 1 474 ? 18.859 -23.516 -7.004 1 48.66 474 ASP A C 1
ATOM 3572 O O . ASP A 1 474 ? 19.406 -24.609 -6.852 1 48.66 474 ASP A O 1
ATOM 3576 N N . ARG A 1 475 ? 18.859 -23 -8.156 1 44.53 475 ARG A N 1
ATOM 3577 C CA . ARG A 1 475 ? 19.719 -23.375 -9.266 1 44.53 475 ARG A CA 1
ATOM 3578 C C . ARG A 1 475 ? 21.156 -22.922 -9.031 1 44.53 475 ARG A C 1
ATOM 3580 O O . ARG A 1 475 ? 22.031 -23.172 -9.859 1 44.53 475 ARG A O 1
ATOM 3587 N N . ARG A 1 476 ? 21.469 -22.266 -7.879 1 47.44 476 ARG A N 1
ATOM 3588 C CA . ARG A 1 476 ? 22.719 -21.531 -7.762 1 47.44 476 ARG A CA 1
ATOM 3589 C C . ARG A 1 476 ? 23.656 -22.219 -6.766 1 47.44 476 ARG A C 1
ATOM 3591 O O . ARG A 1 476 ? 24.656 -21.625 -6.344 1 47.44 476 ARG A O 1
ATOM 3598 N N . LEU A 1 477 ? 23.5 -23.516 -6.383 1 40.97 477 LEU A N 1
ATOM 3599 C CA . LEU A 1 477 ? 24.234 -24.047 -5.23 1 40.97 477 LEU A CA 1
ATOM 3600 C C . LEU A 1 477 ? 25.734 -23.984 -5.473 1 40.97 477 LEU A C 1
ATOM 3602 O O . LEU A 1 477 ? 26.516 -24.375 -4.609 1 40.97 477 LEU A O 1
ATOM 3606 N N . LYS A 1 478 ? 26.25 -24.016 -6.676 1 39.19 478 LYS A N 1
ATOM 3607 C CA . LYS A 1 478 ? 27.672 -24.328 -6.602 1 39.19 478 LYS A CA 1
ATOM 3608 C C . LYS A 1 478 ? 28.422 -23.344 -5.703 1 39.19 478 LYS A C 1
ATOM 3610 O O . LYS A 1 478 ? 29.484 -23.656 -5.168 1 39.19 478 LYS A O 1
ATOM 3615 N N . ARG A 1 479 ? 28.266 -22.125 -5.801 1 34.69 479 ARG A N 1
ATOM 3616 C CA . ARG A 1 479 ? 29.359 -21.344 -5.254 1 34.69 479 ARG A CA 1
ATOM 3617 C C . ARG A 1 479 ? 29.438 -21.5 -3.74 1 34.69 479 ARG A C 1
ATOM 3619 O O . ARG A 1 479 ? 30.422 -21.078 -3.123 1 34.69 479 ARG A O 1
ATOM 3626 N N . ARG A 1 480 ? 28.219 -21.891 -3.176 1 33.94 480 ARG A N 1
ATOM 3627 C CA . ARG A 1 480 ? 28.406 -21.859 -1.729 1 33.94 480 ARG A CA 1
ATOM 3628 C C . ARG A 1 480 ? 28.891 -23.219 -1.221 1 33.94 480 ARG A C 1
ATOM 3630 O O . ARG A 1 480 ? 29.094 -23.406 -0.018 1 33.94 480 ARG A O 1
ATOM 3637 N N . ARG A 1 481 ? 28.531 -24.344 -1.783 1 32.09 481 ARG A N 1
ATOM 3638 C CA . ARG A 1 481 ? 28.844 -25.578 -1.072 1 32.09 481 ARG A CA 1
ATOM 3639 C C . ARG A 1 481 ? 30.312 -25.953 -1.248 1 32.09 481 ARG A C 1
ATOM 3641 O O . ARG A 1 481 ? 30.672 -26.625 -2.221 1 32.09 481 ARG A O 1
ATOM 3648 N N . LEU A 1 482 ? 31.281 -25.484 -0.966 1 31.42 482 LEU A N 1
ATOM 3649 C CA . LEU A 1 482 ? 32.344 -26.453 -0.685 1 31.42 482 LEU A CA 1
ATOM 3650 C C . LEU A 1 482 ? 31.812 -27.578 0.215 1 31.42 482 LEU A C 1
ATOM 3652 O O . LEU A 1 482 ? 32.281 -28.703 0.15 1 31.42 482 LEU A O 1
ATOM 3656 N N . GLY A 1 483 ? 31.172 -27.484 1.562 1 28.42 483 GLY A N 1
ATOM 3657 C CA . GLY A 1 483 ? 31.188 -28.609 2.492 1 28.42 483 GLY A CA 1
ATOM 3658 C C . GLY A 1 483 ? 30 -29.531 2.346 1 28.42 483 GLY A C 1
ATOM 3659 O O . GLY A 1 483 ? 29.938 -30.578 2.99 1 28.42 483 GLY A O 1
ATOM 3660 N N . ARG A 1 484 ? 28.609 -29.062 2.496 1 30.73 484 ARG A N 1
ATOM 3661 C CA . ARG A 1 484 ? 27.703 -30.094 2.986 1 30.73 484 ARG A CA 1
ATOM 3662 C C . ARG A 1 484 ? 27.188 -30.953 1.839 1 30.73 484 ARG A C 1
ATOM 3664 O O . ARG A 1 484 ? 26.859 -30.438 0.768 1 30.73 484 ARG A O 1
ATOM 3671 N N . PRO A 1 485 ? 27.328 -32.344 1.986 1 28.77 485 PRO A N 1
ATOM 3672 C CA . PRO A 1 485 ? 27.047 -33.375 0.982 1 28.77 485 PRO A CA 1
ATOM 3673 C C . PRO A 1 485 ? 25.672 -33.25 0.338 1 28.77 485 PRO A C 1
ATOM 3675 O O . PRO A 1 485 ? 25.547 -33.375 -0.882 1 28.77 485 PRO A O 1
ATOM 3678 N N . PHE A 1 486 ? 24.625 -33.656 1.149 1 29.62 486 PHE A N 1
ATOM 3679 C CA . PHE A 1 486 ? 23.391 -34.219 0.611 1 29.62 486 PHE A CA 1
ATOM 3680 C C . PHE A 1 486 ? 22.453 -33.125 0.125 1 29.62 486 PHE A C 1
ATOM 3682 O O . PHE A 1 486 ? 21.266 -33.375 -0.056 1 29.62 486 PHE A O 1
ATOM 3689 N N . GLY A 1 487 ? 22.859 -32.25 -0.646 1 29.38 487 GLY A N 1
ATOM 3690 C CA . GLY A 1 487 ? 22.016 -31.125 -1.021 1 29.38 487 GLY A CA 1
ATOM 3691 C C . GLY A 1 487 ? 20.953 -31.5 -2.035 1 29.38 487 GLY A C 1
ATOM 3692 O O . GLY A 1 487 ? 21.266 -31.875 -3.166 1 29.38 487 GLY A O 1
ATOM 3693 N N . TYR A 1 488 ? 19.938 -32.156 -1.618 1 31.11 488 TYR A N 1
ATOM 3694 C CA . TYR A 1 488 ? 18.828 -32.375 -2.549 1 31.11 488 TYR A CA 1
ATOM 3695 C C . TYR A 1 488 ? 18.359 -31.047 -3.15 1 31.11 488 TYR A C 1
ATOM 3697 O O . TYR A 1 488 ? 17.938 -30.141 -2.424 1 31.11 488 TYR A O 1
ATOM 3705 N N . LEU A 1 489 ? 19 -30.562 -4.164 1 35.06 489 LEU A N 1
ATOM 3706 C CA . LEU A 1 489 ? 18.688 -29.328 -4.859 1 35.06 489 LEU A CA 1
ATOM 3707 C C . LEU A 1 489 ? 17.469 -29.5 -5.758 1 35.06 489 LEU A C 1
ATOM 3709 O O . LEU A 1 489 ? 17.562 -30.109 -6.824 1 35.06 489 LEU A O 1
ATOM 3713 N N . GLU A 1 490 ? 16.375 -30.172 -5.562 1 37.91 490 GLU A N 1
ATOM 3714 C CA . GLU A 1 490 ? 15.367 -30.578 -6.531 1 37.91 490 GLU A CA 1
ATOM 3715 C C . GLU A 1 490 ? 14.375 -29.438 -6.793 1 37.91 490 GLU A C 1
ATOM 3717 O O . GLU A 1 490 ? 13.734 -28.953 -5.863 1 37.91 490 GLU A O 1
ATOM 3722 N N . ASP A 1 491 ? 14.664 -28.609 -7.801 1 45.75 491 ASP A N 1
ATOM 3723 C CA . ASP A 1 491 ? 13.898 -27.469 -8.312 1 45.75 491 ASP A CA 1
ATOM 3724 C C . ASP A 1 491 ? 12.695 -27.953 -9.117 1 45.75 491 ASP A C 1
ATOM 3726 O O . ASP A 1 491 ? 12.711 -29.047 -9.672 1 45.75 491 ASP A O 1
ATOM 3730 N N . SER A 1 492 ? 11.508 -27.344 -9.031 1 61.56 492 SER A N 1
ATOM 3731 C CA . SER A 1 492 ? 10.281 -27.688 -9.734 1 61.56 492 SER A CA 1
ATOM 3732 C C . SER A 1 492 ? 10.398 -27.406 -11.227 1 61.56 492 SER A C 1
ATOM 3734 O O . SER A 1 492 ? 11.023 -26.422 -11.633 1 61.56 492 SER A O 1
ATOM 3736 N N . GLY A 1 493 ? 10.352 -28.344 -12.102 1 75.62 493 GLY A N 1
ATOM 3737 C CA . GLY A 1 493 ? 10.242 -28.359 -13.555 1 75.62 493 GLY A CA 1
ATOM 3738 C C . GLY A 1 493 ? 8.93 -27.812 -14.062 1 75.62 493 GLY A C 1
ATOM 3739 O O . GLY A 1 493 ? 8.18 -28.5 -14.75 1 75.62 493 GLY A O 1
ATOM 3740 N N . THR A 1 494 ? 8.68 -26.5 -13.781 1 81.94 494 THR A N 1
ATOM 3741 C CA . THR A 1 494 ? 7.426 -25.875 -14.172 1 81.94 494 THR A CA 1
ATOM 3742 C C . THR A 1 494 ? 7.688 -24.547 -14.898 1 81.94 494 THR A C 1
ATOM 3744 O O . THR A 1 494 ? 8.648 -23.844 -14.594 1 81.94 494 THR A O 1
ATOM 3747 N N . SER A 1 495 ? 6.941 -24.297 -15.961 1 90.75 495 SER A N 1
ATOM 3748 C CA . SER A 1 495 ? 6.938 -23.031 -16.688 1 90.75 495 SER A CA 1
ATOM 3749 C C . SER A 1 495 ? 5.555 -22.391 -16.656 1 90.75 495 SER A C 1
ATOM 3751 O O . SER A 1 495 ? 4.547 -23.078 -16.516 1 90.75 495 SER A O 1
ATOM 3753 N N . HIS A 1 496 ? 5.57 -21.094 -16.781 1 96.94 496 HIS A N 1
ATOM 3754 C CA . HIS A 1 496 ? 4.309 -20.359 -16.859 1 96.94 496 HIS A CA 1
ATOM 3755 C C . HIS A 1 496 ? 4.371 -19.25 -17.906 1 96.94 496 HIS A C 1
ATOM 3757 O O . HIS A 1 496 ? 5.449 -18.734 -18.203 1 96.94 496 HIS A O 1
ATOM 3763 N N . LEU A 1 497 ? 3.156 -19.047 -18.453 1 96.81 497 LEU A N 1
ATOM 3764 C CA . LEU A 1 497 ? 2.988 -18.016 -19.453 1 96.81 497 LEU A CA 1
ATOM 3765 C C . LEU A 1 497 ? 1.73 -17.188 -19.188 1 96.81 497 LEU A C 1
ATOM 3767 O O . LEU A 1 497 ? 0.686 -17.75 -18.844 1 96.81 497 LEU A O 1
ATOM 3771 N N . SER A 1 498 ? 1.857 -15.828 -19.281 1 98.81 498 SER A N 1
ATOM 3772 C CA . SER A 1 498 ? 0.722 -14.906 -19.281 1 98.81 498 SER A CA 1
ATOM 3773 C C . SER A 1 498 ? 0.679 -14.086 -20.562 1 98.81 498 SER A C 1
ATOM 3775 O O . SER A 1 498 ? 1.689 -13.508 -20.969 1 98.81 498 SER A O 1
ATOM 3777 N N . VAL A 1 499 ? -0.496 -14.031 -21.219 1 98.81 499 VAL A N 1
ATOM 3778 C CA . VAL A 1 499 ? -0.646 -13.328 -22.484 1 98.81 499 VAL A CA 1
ATOM 3779 C C . VAL A 1 499 ? -1.919 -12.484 -22.469 1 98.81 499 VAL A C 1
ATOM 3781 O O . VAL A 1 499 ? -2.945 -12.914 -21.938 1 98.81 499 VAL A O 1
ATOM 3784 N N . VAL A 1 500 ? -1.848 -11.297 -22.984 1 98.81 500 VAL A N 1
ATOM 3785 C CA . VAL A 1 500 ? -3.002 -10.461 -23.297 1 98.81 500 VAL A CA 1
ATOM 3786 C C . VAL A 1 500 ? -2.844 -9.859 -24.688 1 98.81 500 VAL A C 1
ATOM 3788 O O . VAL A 1 500 ? -1.761 -9.398 -25.062 1 98.81 500 VAL A O 1
ATOM 3791 N N . ASP A 1 501 ? -3.875 -9.898 -25.516 1 98.62 501 ASP A N 1
ATOM 3792 C CA . ASP A 1 501 ? -3.801 -9.32 -26.859 1 98.62 501 ASP A CA 1
ATOM 3793 C C . ASP A 1 501 ? -4.598 -8.023 -26.953 1 98.62 501 ASP A C 1
ATOM 3795 O O . ASP A 1 501 ? -5.137 -7.547 -25.938 1 98.62 501 ASP A O 1
ATOM 3799 N N . ILE A 1 502 ? -4.641 -7.434 -28.109 1 96.44 502 ILE A N 1
ATOM 3800 C CA . ILE A 1 502 ? -5.172 -6.094 -28.312 1 96.44 502 ILE A CA 1
ATOM 3801 C C . ILE A 1 502 ? -6.688 -6.102 -28.109 1 96.44 502 ILE A C 1
ATOM 3803 O O . ILE A 1 502 ? -7.277 -5.074 -27.766 1 96.44 502 ILE A O 1
ATOM 3807 N N . GLU A 1 503 ? -7.344 -7.238 -28.312 1 96.38 503 GLU A N 1
ATOM 3808 C CA . GLU A 1 503 ? -8.797 -7.316 -28.188 1 96.38 503 GLU A CA 1
ATOM 3809 C C . GLU A 1 503 ? -9.227 -7.656 -26.766 1 96.38 503 GLU A C 1
ATOM 3811 O O . GLU A 1 503 ? -10.414 -7.82 -26.5 1 96.38 503 GLU A O 1
ATOM 3816 N N . GLY A 1 504 ? -8.258 -7.863 -25.891 1 96.81 504 GLY A N 1
ATOM 3817 C CA . GLY A 1 504 ? -8.562 -8.148 -24.5 1 96.81 504 GLY A CA 1
ATOM 3818 C C . GLY A 1 504 ? -8.68 -9.633 -24.203 1 96.81 504 GLY A C 1
ATOM 3819 O O . GLY A 1 504 ? -9.102 -10.031 -23.109 1 96.81 504 GLY A O 1
ATOM 3820 N N . ASN A 1 505 ? -8.43 -10.484 -25.234 1 98.56 505 ASN A N 1
ATOM 3821 C CA . ASN A 1 505 ? -8.281 -11.898 -24.922 1 98.56 505 ASN A CA 1
ATOM 3822 C C . ASN A 1 505 ? -7.051 -12.164 -24.062 1 98.56 505 ASN A C 1
ATOM 3824 O O . ASN A 1 505 ? -6.059 -11.43 -24.156 1 98.56 505 ASN A O 1
ATOM 3828 N N . ALA A 1 506 ? -7.141 -13.164 -23.25 1 98.88 506 ALA A N 1
ATOM 3829 C CA . ALA A 1 506 ? -6.047 -13.445 -22.312 1 98.88 506 ALA A CA 1
ATOM 3830 C C . ALA A 1 506 ? -5.922 -14.945 -22.062 1 98.88 506 ALA A C 1
ATOM 3832 O O . ALA A 1 506 ? -6.906 -15.68 -22.125 1 98.88 506 ALA A O 1
ATOM 3833 N N . VAL A 1 507 ? -4.703 -15.367 -21.812 1 98.94 507 VAL A N 1
ATOM 3834 C CA . VAL A 1 507 ? -4.438 -16.75 -21.438 1 98.94 507 VAL A CA 1
ATOM 3835 C C . VAL A 1 507 ? -3.416 -16.812 -20.297 1 98.94 507 VAL A C 1
ATOM 3837 O O . VAL A 1 507 ? -2.41 -16.094 -20.328 1 98.94 507 VAL A O 1
ATOM 3840 N N . SER A 1 508 ? -3.672 -17.5 -19.266 1 98.88 508 SER A N 1
ATOM 3841 C CA . SER A 1 508 ? -2.746 -17.938 -18.234 1 98.88 508 SER A CA 1
ATOM 3842 C C . SER A 1 508 ? -2.553 -19.438 -18.25 1 98.88 508 SER A C 1
ATOM 3844 O O . SER A 1 508 ? -3.514 -20.203 -18.094 1 98.88 508 SER A O 1
ATOM 3846 N N . VAL A 1 509 ? -1.336 -19.875 -18.469 1 98.62 509 VAL A N 1
ATOM 3847 C CA . VAL A 1 509 ? -1.109 -21.312 -18.594 1 98.62 509 VAL A CA 1
ATOM 3848 C C . VAL A 1 509 ? 0.155 -21.703 -17.828 1 98.62 509 VAL A C 1
ATOM 3850 O O . VAL A 1 509 ? 1.188 -21.047 -17.953 1 98.62 509 VAL A O 1
ATOM 3853 N N . THR A 1 510 ? 0.054 -22.672 -17 1 98.25 510 THR A N 1
ATOM 3854 C CA . THR A 1 510 ? 1.188 -23.297 -16.312 1 98.25 510 THR A CA 1
ATOM 3855 C C . THR A 1 510 ? 1.389 -24.734 -16.812 1 98.25 510 THR A C 1
ATOM 3857 O O . THR A 1 510 ? 0.449 -25.531 -16.812 1 98.25 510 THR A O 1
ATOM 3860 N N . SER A 1 511 ? 2.539 -25 -17.266 1 97.56 511 SER A N 1
ATOM 3861 C CA . SER A 1 511 ? 2.912 -26.328 -17.766 1 97.56 511 SER A CA 1
ATOM 3862 C C . SER A 1 511 ? 4.105 -26.891 -17 1 97.56 511 SER A C 1
ATOM 3864 O O . SER A 1 511 ? 5.004 -26.141 -16.609 1 97.56 511 SER A O 1
ATOM 3866 N N . SER A 1 512 ? 4.051 -28.234 -16.828 1 96.5 512 SER A N 1
ATOM 3867 C CA . SER A 1 512 ? 5.105 -28.828 -16.016 1 96.5 512 SER A CA 1
ATOM 3868 C C . SER A 1 512 ? 5.391 -30.266 -16.422 1 96.5 512 SER A C 1
ATOM 3870 O O . SER A 1 512 ? 4.48 -30.984 -16.844 1 96.5 512 SER A O 1
ATOM 3872 N N . ILE A 1 513 ? 6.617 -30.578 -16.375 1 96.62 513 ILE A N 1
ATOM 3873 C CA . ILE A 1 513 ? 6.996 -31.984 -16.391 1 96.62 513 ILE A CA 1
ATOM 3874 C C . ILE A 1 513 ? 7.332 -32.438 -14.969 1 96.62 513 ILE A C 1
ATOM 3876 O O . ILE A 1 513 ? 7.977 -33.469 -14.781 1 96.62 513 ILE A O 1
ATOM 3880 N N . ASN A 1 514 ? 6.938 -31.578 -13.992 1 93.44 514 ASN A N 1
ATOM 3881 C CA . ASN A 1 514 ? 6.934 -31.812 -12.547 1 93.44 514 ASN A CA 1
ATOM 3882 C C . ASN A 1 514 ? 8.273 -31.453 -11.922 1 93.44 514 ASN A C 1
ATOM 3884 O O . ASN A 1 514 ? 8.477 -30.312 -11.492 1 93.44 514 ASN A O 1
ATOM 3888 N N . GLN A 1 515 ? 9.305 -32.344 -12.016 1 91 515 GLN A N 1
ATOM 3889 C CA . GLN A 1 515 ? 10.633 -31.984 -11.516 1 91 515 GLN A CA 1
ATOM 3890 C C . GLN A 1 515 ? 11.562 -31.578 -12.656 1 91 515 GLN A C 1
ATOM 3892 O O . GLN A 1 515 ? 11.234 -31.781 -13.828 1 91 515 GLN A O 1
ATOM 3897 N N . VAL A 1 516 ? 12.711 -30.984 -12.32 1 91.06 516 VAL A N 1
ATOM 3898 C CA . VAL A 1 516 ? 13.688 -30.562 -13.312 1 91.06 516 VAL A CA 1
ATOM 3899 C C . VAL A 1 516 ? 14.141 -31.766 -14.141 1 91.06 516 VAL A C 1
ATOM 3901 O O . VAL A 1 516 ? 14.625 -32.75 -13.594 1 91.06 516 VAL A O 1
ATOM 3904 N N . PHE A 1 517 ? 13.859 -31.719 -15.367 1 93.62 517 PHE A N 1
ATOM 3905 C CA . PHE A 1 517 ? 14.156 -32.75 -16.359 1 93.62 517 PHE A CA 1
ATOM 3906 C C . PHE A 1 517 ? 13.312 -34 -16.141 1 93.62 517 PHE A C 1
ATOM 3908 O O . PHE A 1 517 ? 13.656 -35.062 -16.609 1 93.62 517 PHE A O 1
ATOM 3915 N N . GLY A 1 518 ? 12.32 -33.906 -15.336 1 93.81 518 GLY A N 1
ATOM 3916 C CA . GLY A 1 518 ? 11.289 -34.906 -15.195 1 93.81 518 GLY A CA 1
ATOM 3917 C C . GLY A 1 518 ? 11.82 -36.25 -14.695 1 93.81 518 GLY A C 1
ATOM 3918 O O . GLY A 1 518 ? 12.531 -36.281 -13.688 1 93.81 518 GLY A O 1
ATOM 3919 N N . SER A 1 519 ? 11.477 -37.344 -15.414 1 95.19 519 SER A N 1
ATOM 3920 C CA . SER A 1 519 ? 11.812 -38.719 -15.047 1 95.19 519 SER A CA 1
ATOM 3921 C C . SER A 1 519 ? 13.227 -39.062 -15.484 1 95.19 519 SER A C 1
ATOM 3923 O O . SER A 1 519 ? 13.703 -40.188 -15.227 1 95.19 519 SER A O 1
ATOM 3925 N N . TYR A 1 520 ? 13.844 -38.188 -16.156 1 94 520 TYR A N 1
ATOM 3926 C CA . TYR A 1 520 ? 15.156 -38.375 -16.75 1 94 520 TYR A CA 1
ATOM 3927 C C . TYR A 1 520 ? 15.07 -39.312 -17.953 1 94 520 TYR A C 1
ATOM 3929 O O . TYR A 1 520 ? 16.094 -39.625 -18.594 1 94 520 TYR A O 1
ATOM 3937 N N . VAL A 1 521 ? 13.898 -39.781 -18.281 1 96.44 521 VAL A N 1
ATOM 3938 C CA . VAL A 1 521 ? 13.719 -40.594 -19.469 1 96.44 521 VAL A CA 1
ATOM 3939 C C . VAL A 1 521 ? 13.555 -39.719 -20.703 1 96.44 521 VAL A C 1
ATOM 3941 O O . VAL A 1 521 ? 12.578 -38.969 -20.812 1 96.44 521 VAL A O 1
ATOM 3944 N N . PHE A 1 522 ? 14.539 -39.844 -21.578 1 96.88 522 PHE A N 1
ATOM 3945 C CA . PHE A 1 522 ? 14.523 -39.125 -22.844 1 96.88 522 PHE A CA 1
ATOM 3946 C C . PHE A 1 522 ? 14.258 -40.062 -24 1 96.88 522 PHE A C 1
ATOM 3948 O O . PHE A 1 522 ? 15.031 -41 -24.25 1 96.88 522 PHE A O 1
ATOM 3955 N N . SER A 1 523 ? 13.133 -39.844 -24.672 1 97.69 523 SER A N 1
ATOM 3956 C CA . SER A 1 523 ? 12.82 -40.656 -25.859 1 97.69 523 SER A CA 1
ATOM 3957 C C . SER A 1 523 ? 13.648 -40.188 -27.062 1 97.69 523 SER A C 1
ATOM 3959 O O . SER A 1 523 ? 13.312 -39.219 -27.719 1 97.69 523 SER A O 1
ATOM 3961 N N . GLU A 1 524 ? 14.594 -40.906 -27.359 1 94.06 524 GLU A N 1
ATOM 3962 C CA . GLU A 1 524 ? 15.508 -40.531 -28.438 1 94.06 524 GLU A CA 1
ATOM 3963 C C . GLU A 1 524 ? 14.812 -40.562 -29.797 1 94.06 524 GLU A C 1
ATOM 3965 O O . GLU A 1 524 ? 15.133 -39.781 -30.703 1 94.06 524 GLU A O 1
ATOM 3970 N N . SER A 1 525 ? 13.906 -41.469 -29.891 1 96.88 525 SER A N 1
ATOM 3971 C CA . SER A 1 525 ? 13.219 -41.656 -31.172 1 96.88 525 SER A CA 1
ATOM 3972 C C . SER A 1 525 ? 12.289 -40.469 -31.484 1 96.88 525 SER A C 1
ATOM 3974 O O . SER A 1 525 ? 12.055 -40.156 -32.656 1 96.88 525 SER A O 1
ATOM 3976 N N . THR A 1 526 ? 11.781 -39.906 -30.438 1 98.19 526 THR A N 1
ATOM 3977 C CA . THR A 1 526 ? 10.781 -38.844 -30.656 1 98.19 526 THR A CA 1
ATOM 3978 C C . THR A 1 526 ? 11.305 -37.5 -30.203 1 98.19 526 THR A C 1
ATOM 3980 O O . THR A 1 526 ? 10.742 -36.469 -30.547 1 98.19 526 THR A O 1
ATOM 3983 N N . GLY A 1 527 ? 12.312 -37.438 -29.438 1 98.25 527 GLY A N 1
ATOM 3984 C CA . GLY A 1 527 ? 12.875 -36.219 -28.906 1 98.25 527 GLY A CA 1
ATOM 3985 C C . GLY A 1 527 ? 12.133 -35.688 -27.688 1 98.25 527 GLY A C 1
ATOM 3986 O O . GLY A 1 527 ? 12.43 -34.625 -27.188 1 98.25 527 GLY A O 1
ATOM 3987 N N . VAL A 1 528 ? 11.203 -36.438 -27.109 1 98.62 528 VAL A N 1
ATOM 3988 C CA . VAL A 1 528 ? 10.367 -35.969 -26 1 98.62 528 VAL A CA 1
ATOM 3989 C C . VAL A 1 528 ? 11.016 -36.344 -24.672 1 98.62 528 VAL A C 1
ATOM 3991 O O . VAL A 1 528 ? 11.406 -37.5 -24.469 1 98.62 528 VAL A O 1
ATOM 3994 N N . LEU A 1 529 ? 11.242 -35.375 -23.844 1 97.88 529 LEU A N 1
ATOM 3995 C CA . LEU A 1 529 ? 11.609 -35.625 -22.453 1 97.88 529 LEU A CA 1
ATOM 3996 C C . LEU A 1 529 ? 10.375 -35.875 -21.594 1 97.88 529 LEU A C 1
ATOM 3998 O O . LEU A 1 529 ? 9.461 -35.062 -21.547 1 97.88 529 LEU A O 1
ATOM 4002 N N . MET A 1 530 ? 10.344 -37 -20.922 1 98.06 530 MET A N 1
ATOM 4003 C CA . MET A 1 530 ? 9.148 -37.438 -20.219 1 98.06 530 MET A CA 1
ATOM 4004 C C . MET A 1 530 ? 9.148 -36.906 -18.781 1 98.06 530 MET A C 1
ATOM 4006 O O . MET A 1 530 ? 10.18 -36.906 -18.125 1 98.06 530 MET A O 1
ATOM 4010 N N . GLY A 1 531 ? 7.949 -36.5 -18.344 1 96.94 531 GLY A N 1
ATOM 4011 C CA . GLY A 1 531 ? 7.801 -36.031 -16.969 1 96.94 531 GLY A CA 1
ATOM 4012 C C . GLY A 1 531 ? 7.75 -37.156 -15.945 1 96.94 531 GLY A C 1
ATOM 4013 O O . GLY A 1 531 ? 7.824 -38.312 -16.312 1 96.94 531 GLY A O 1
ATOM 4014 N N . ASN A 1 532 ? 7.699 -36.781 -14.648 1 96 532 ASN A N 1
ATOM 4015 C CA . ASN A 1 532 ? 7.559 -37.719 -13.547 1 96 532 ASN A CA 1
ATOM 4016 C C . ASN A 1 532 ? 6.383 -37.344 -12.641 1 96 532 ASN A C 1
ATOM 4018 O O . ASN A 1 532 ? 6.512 -37.344 -11.422 1 96 532 ASN A O 1
ATOM 4022 N N . THR A 1 533 ? 5.297 -37.125 -13.25 1 95.31 533 THR A N 1
ATOM 4023 C CA . THR A 1 533 ? 4.121 -36.594 -12.562 1 95.31 533 THR A CA 1
ATOM 4024 C C . THR A 1 533 ? 3.547 -37.625 -11.602 1 95.31 533 THR A C 1
ATOM 4026 O O . THR A 1 533 ? 2.803 -37.281 -10.68 1 95.31 533 THR A O 1
ATOM 4029 N N . MET A 1 534 ? 3.875 -38.875 -11.742 1 94.25 534 MET A N 1
ATOM 4030 C CA . MET A 1 534 ? 3.402 -39.906 -10.805 1 94.25 534 MET A CA 1
ATOM 4031 C C . MET A 1 534 ? 3.859 -39.594 -9.383 1 94.25 534 MET A C 1
ATOM 4033 O O . MET A 1 534 ? 3.23 -40.031 -8.422 1 94.25 534 MET A O 1
ATOM 4037 N N . ASP A 1 535 ? 4.891 -38.781 -9.312 1 92.06 535 ASP A N 1
ATOM 4038 C CA . ASP A 1 535 ? 5.434 -38.406 -8.008 1 92.06 535 ASP A CA 1
ATOM 4039 C C . ASP A 1 535 ? 4.488 -37.469 -7.266 1 92.06 535 ASP A C 1
ATOM 4041 O O . ASP A 1 535 ? 4.617 -37.281 -6.055 1 92.06 535 ASP A O 1
ATOM 4045 N N . ASP A 1 536 ? 3.604 -36.875 -7.91 1 91.44 536 ASP A N 1
ATOM 4046 C CA . ASP A 1 536 ? 2.684 -35.938 -7.297 1 91.44 536 ASP A CA 1
ATOM 4047 C C . ASP A 1 536 ? 1.548 -36.656 -6.57 1 91.44 536 ASP A C 1
ATOM 4049 O O . ASP A 1 536 ? 0.792 -36.031 -5.82 1 91.44 536 ASP A O 1
ATOM 4053 N N . PHE A 1 537 ? 1.416 -37.938 -6.824 1 91.25 537 PHE A N 1
ATOM 4054 C CA . PHE A 1 537 ? 0.489 -38.719 -6.02 1 91.25 537 PHE A CA 1
ATOM 4055 C C . PHE A 1 537 ? 1.044 -38.938 -4.617 1 91.25 537 PHE A C 1
ATOM 4057 O O . PHE A 1 537 ? 2.256 -38.875 -4.406 1 91.25 537 PHE A O 1
ATOM 4064 N N . GLY A 1 538 ? 0.117 -39.094 -3.744 1 84.5 538 GLY A N 1
ATOM 4065 C CA . GLY A 1 538 ? 0.528 -39.531 -2.418 1 84.5 538 GLY A CA 1
ATOM 4066 C C . GLY A 1 538 ? 0.918 -41 -2.367 1 84.5 538 GLY A C 1
ATOM 4067 O O . GLY A 1 538 ? 0.288 -41.844 -3.016 1 84.5 538 GLY A O 1
ATOM 4068 N N . ASN A 1 539 ? 2.102 -41.125 -1.81 1 77.62 539 ASN A N 1
ATOM 4069 C CA . ASN A 1 539 ? 2.525 -42.469 -1.474 1 77.62 539 ASN A CA 1
ATOM 4070 C C . ASN A 1 539 ? 2.363 -42.75 0.017 1 77.62 539 ASN A C 1
ATOM 4072 O O . ASN A 1 539 ? 2.848 -42 0.855 1 77.62 539 ASN A O 1
ATOM 4076 N N . PRO A 1 540 ? 1.582 -43.781 0.29 1 72.94 540 PRO A N 1
ATOM 4077 C CA . PRO A 1 540 ? 1.378 -44.031 1.715 1 72.94 540 PRO A CA 1
ATOM 4078 C C . PRO A 1 540 ? 2.684 -44.062 2.506 1 72.94 540 PRO A C 1
ATOM 4080 O O . PRO A 1 540 ? 3.629 -44.75 2.129 1 72.94 540 PRO A O 1
ATOM 4083 N N . GLY A 1 541 ? 2.719 -43.219 3.578 1 66.19 541 GLY A N 1
ATOM 4084 C CA . GLY A 1 541 ? 3.82 -43.25 4.527 1 66.19 541 GLY A CA 1
ATOM 4085 C C . GLY A 1 541 ? 5.004 -42.406 4.09 1 66.19 541 GLY A C 1
ATOM 4086 O O . GLY A 1 541 ? 5.996 -42.312 4.816 1 66.19 541 GLY A O 1
ATOM 4087 N N . ARG A 1 542 ? 4.938 -41.719 2.867 1 70.94 542 ARG A N 1
ATOM 4088 C CA . ARG A 1 542 ? 6.094 -41 2.381 1 70.94 542 ARG A CA 1
ATOM 4089 C C . ARG A 1 542 ? 5.676 -39.656 1.789 1 70.94 542 ARG A C 1
ATOM 4091 O O . ARG A 1 542 ? 4.664 -39.562 1.09 1 70.94 542 ARG A O 1
ATOM 4098 N N . SER A 1 543 ? 6.488 -38.625 2.104 1 68.88 543 SER A N 1
ATOM 4099 C CA . SER A 1 543 ? 6.262 -37.312 1.481 1 68.88 543 SER A CA 1
ATOM 4100 C C . SER A 1 543 ? 6.746 -37.312 0.035 1 68.88 543 SER A C 1
ATOM 4102 O O . SER A 1 543 ? 7.637 -38.062 -0.335 1 68.88 543 SER A O 1
ATOM 4104 N N . ASN A 1 544 ? 6.133 -36.469 -0.716 1 66.25 544 ASN A N 1
ATOM 4105 C CA . ASN A 1 544 ? 6.613 -36.312 -2.086 1 66.25 544 ASN A CA 1
ATOM 4106 C C . ASN A 1 544 ? 7.836 -35.406 -2.156 1 66.25 544 ASN A C 1
ATOM 4108 O O . ASN A 1 544 ? 8.383 -35 -1.124 1 66.25 544 ASN A O 1
ATOM 4112 N N . TYR A 1 545 ? 8.195 -35.062 -3.396 1 56.31 545 TYR A N 1
ATOM 4113 C CA . TYR A 1 545 ? 9.398 -34.281 -3.645 1 56.31 545 TYR A CA 1
ATOM 4114 C C . TYR A 1 545 ? 9.305 -32.938 -2.98 1 56.31 545 TYR A C 1
ATOM 4116 O O . TYR A 1 545 ? 10.305 -32.406 -2.482 1 56.31 545 TYR A O 1
ATOM 4124 N N . TYR A 1 546 ? 8.164 -32.469 -2.812 1 60.62 546 TYR A N 1
ATOM 4125 C CA . TYR A 1 546 ? 7.969 -31.094 -2.316 1 60.62 546 TYR A CA 1
ATOM 4126 C C . TYR A 1 546 ? 7.73 -31.094 -0.81 1 60.62 546 TYR A C 1
ATOM 4128 O O . TYR A 1 546 ? 7.414 -30.062 -0.226 1 60.62 546 TYR A O 1
ATOM 4136 N N . GLY A 1 547 ? 7.871 -32.25 -0.21 1 65.31 547 GLY A N 1
ATOM 4137 C CA . GLY A 1 547 ? 7.766 -32.344 1.237 1 65.31 547 GLY A CA 1
ATOM 4138 C C . GLY A 1 547 ? 6.336 -32.281 1.737 1 65.31 547 GLY A C 1
ATOM 4139 O O . GLY A 1 547 ? 6.094 -31.969 2.904 1 65.31 547 GLY A O 1
ATOM 4140 N N . LEU A 1 548 ? 5.43 -32.469 0.909 1 65.81 548 LEU A N 1
ATOM 4141 C CA . LEU A 1 548 ? 4.027 -32.469 1.312 1 65.81 548 LEU A CA 1
ATOM 4142 C C . LEU A 1 548 ? 3.656 -33.844 1.915 1 65.81 548 LEU A C 1
ATOM 4144 O O . LEU A 1 548 ? 3.984 -34.875 1.354 1 65.81 548 LEU A O 1
ATOM 4148 N N . LYS A 1 549 ? 3.035 -33.781 3.02 1 70.62 549 LYS A N 1
ATOM 4149 C CA . LYS A 1 549 ? 2.518 -35 3.623 1 70.62 549 LYS A CA 1
ATOM 4150 C C . LYS A 1 549 ? 1.41 -35.625 2.768 1 70.62 549 LYS A C 1
ATOM 4152 O O . LYS A 1 549 ? 0.547 -34.906 2.258 1 70.62 549 LYS A O 1
ATOM 4157 N N . PRO A 1 550 ? 1.485 -36.938 2.582 1 73.81 550 PRO A N 1
ATOM 4158 C CA . PRO A 1 550 ? 0.497 -37.594 1.71 1 73.81 550 PRO A CA 1
ATOM 4159 C C . PRO A 1 550 ? -0.909 -37.562 2.307 1 73.81 550 PRO A C 1
ATOM 4161 O O . PRO A 1 550 ? -1.069 -37.719 3.52 1 73.81 550 PRO A O 1
ATOM 4164 N N . SER A 1 551 ? -1.796 -37.312 1.438 1 77.25 551 SER A N 1
ATOM 4165 C CA . SER A 1 551 ? -3.213 -37.406 1.767 1 77.25 551 SER A CA 1
ATOM 4166 C C . SER A 1 551 ? -3.848 -38.594 1.048 1 77.25 551 SER A C 1
ATOM 4168 O O . SER A 1 551 ? -3.6 -38.812 -0.14 1 77.25 551 SER A O 1
ATOM 4170 N N . PRO A 1 552 ? -4.594 -39.375 1.736 1 78.31 552 PRO A N 1
ATOM 4171 C CA . PRO A 1 552 ? -5.23 -40.531 1.107 1 78.31 552 PRO A CA 1
ATOM 4172 C C . PRO A 1 552 ? -6.07 -40.156 -0.109 1 78.31 552 PRO A C 1
ATOM 4174 O O . PRO A 1 552 ? -6.215 -40.969 -1.037 1 78.31 552 PRO A O 1
ATOM 4177 N N . GLU A 1 553 ? -6.547 -38.969 -0.137 1 82.31 553 GLU A N 1
ATOM 4178 C CA . GLU A 1 553 ? -7.383 -38.531 -1.244 1 82.31 553 GLU A CA 1
ATOM 4179 C C . GLU A 1 553 ? -6.594 -38.469 -2.551 1 82.31 553 GLU A C 1
ATOM 4181 O O . GLU A 1 553 ? -7.168 -38.625 -3.633 1 82.31 553 GLU A O 1
ATOM 4186 N N . ASN A 1 554 ? -5.332 -38.469 -2.521 1 88.81 554 ASN A N 1
ATOM 4187 C CA . ASN A 1 554 ? -4.492 -38.312 -3.699 1 88.81 554 ASN A CA 1
ATOM 4188 C C . ASN A 1 554 ? -3.637 -39.531 -3.967 1 88.81 554 ASN A C 1
ATOM 4190 O O . ASN A 1 554 ? -2.592 -39.438 -4.613 1 88.81 554 ASN A O 1
ATOM 4194 N N . PHE A 1 555 ? -4.051 -40.656 -3.531 1 89.81 555 PHE A N 1
ATOM 4195 C CA . PHE A 1 555 ? -3.326 -41.906 -3.842 1 89.81 555 PHE A CA 1
ATOM 4196 C C . PHE A 1 555 ? -3.543 -42.312 -5.297 1 89.81 555 PHE A C 1
ATOM 4198 O O . PHE A 1 555 ? -4.531 -41.906 -5.914 1 89.81 555 PHE A O 1
ATOM 4205 N N . VAL A 1 556 ? -2.66 -43.094 -5.812 1 93.19 556 VAL A N 1
ATOM 4206 C CA . VAL A 1 556 ? -2.627 -43.5 -7.215 1 93.19 556 VAL A CA 1
ATOM 4207 C C . VAL A 1 556 ? -3.855 -44.344 -7.547 1 93.19 556 VAL A C 1
ATOM 4209 O O . VAL A 1 556 ? -4.277 -45.156 -6.742 1 93.19 556 VAL A O 1
ATOM 4212 N N . ALA A 1 557 ? -4.438 -44.062 -8.602 1 94.69 557 ALA A N 1
ATOM 4213 C CA . ALA A 1 557 ? -5.457 -44.906 -9.227 1 94.69 557 ALA A CA 1
ATOM 4214 C C . ALA A 1 557 ? -5.41 -44.781 -10.742 1 94.69 557 ALA A C 1
ATOM 4216 O O . ALA A 1 557 ? -5.035 -43.75 -11.289 1 94.69 557 ALA A O 1
ATOM 4217 N N . PRO A 1 558 ? -5.758 -45.875 -11.453 1 96.62 558 PRO A N 1
ATOM 4218 C CA . PRO A 1 558 ? -5.73 -45.844 -12.914 1 96.62 558 PRO A CA 1
ATOM 4219 C C . PRO A 1 558 ? -6.594 -44.719 -13.477 1 96.62 558 PRO A C 1
ATOM 4221 O O . PRO A 1 558 ? -7.777 -44.594 -13.141 1 96.62 558 PRO A O 1
ATOM 4224 N N . GLY A 1 559 ? -5.973 -43.875 -14.312 1 96.81 559 GLY A N 1
ATOM 4225 C CA . GLY A 1 559 ? -6.707 -42.812 -14.984 1 96.81 559 GLY A CA 1
ATOM 4226 C C . GLY A 1 559 ? -6.859 -41.562 -14.148 1 96.81 559 GLY A C 1
ATOM 4227 O O . GLY A 1 559 ? -7.379 -40.562 -14.625 1 96.81 559 GLY A O 1
ATOM 4228 N N . LYS A 1 560 ? -6.387 -41.656 -12.953 1 96.31 560 LYS A N 1
ATOM 4229 C CA . LYS A 1 560 ? -6.504 -40.531 -12.039 1 96.31 560 LYS A CA 1
ATOM 4230 C C . LYS A 1 560 ? -5.473 -39.469 -12.359 1 96.31 560 LYS A C 1
ATOM 4232 O O . LYS A 1 560 ? -4.383 -39.75 -12.844 1 96.31 560 LYS A O 1
ATOM 4237 N N . ARG A 1 561 ? -5.832 -38.219 -12.203 1 97.06 561 ARG A N 1
ATOM 4238 C CA . ARG A 1 561 ? -4.902 -37.094 -12.297 1 97.06 561 ARG A CA 1
ATOM 4239 C C . ARG A 1 561 ? -4.379 -36.688 -10.922 1 97.06 561 ARG A C 1
ATOM 4241 O O . ARG A 1 561 ? -5.164 -36.5 -9.992 1 97.06 561 ARG A O 1
ATOM 4248 N N . PRO A 1 562 ? -3.1 -36.594 -10.781 1 95.19 562 PRO A N 1
ATOM 4249 C CA . PRO A 1 562 ? -2.568 -36.219 -9.469 1 95.19 562 PRO A CA 1
ATOM 4250 C C . PRO A 1 562 ? -2.807 -34.75 -9.156 1 95.19 562 PRO A C 1
ATOM 4252 O O . PRO A 1 562 ? -2.922 -33.906 -10.07 1 95.19 562 PRO A O 1
ATOM 4255 N N . LEU A 1 563 ? -2.848 -34.438 -7.887 1 94.31 563 LEU A N 1
ATOM 4256 C CA . LEU A 1 563 ? -3.02 -33.062 -7.426 1 94.31 563 LEU A CA 1
ATOM 4257 C C . LEU A 1 563 ? -1.835 -32.188 -7.84 1 94.31 563 LEU A C 1
ATOM 4259 O O . LEU A 1 563 ? -0.686 -32.656 -7.777 1 94.31 563 LEU A O 1
ATOM 4263 N N . SER A 1 564 ? -2.113 -30.938 -8.281 1 95 564 SER A N 1
ATOM 4264 C CA . SER A 1 564 ? -1.096 -30 -8.734 1 95 564 SER A CA 1
ATOM 4265 C C . SER A 1 564 ? -1.204 -28.672 -7.996 1 95 564 SER A C 1
ATOM 4267 O O . SER A 1 564 ? -2.268 -28.328 -7.477 1 95 564 SER A O 1
ATOM 4269 N N . SER A 1 565 ? -0.054 -27.953 -7.926 1 94.5 565 SER A N 1
ATOM 4270 C CA . SER A 1 565 ? -0.043 -26.625 -7.328 1 94.5 565 SER A CA 1
ATOM 4271 C C . SER A 1 565 ? -0.082 -25.547 -8.398 1 94.5 565 SER A C 1
ATOM 4273 O O . SER A 1 565 ? -0.1 -24.344 -8.086 1 94.5 565 SER A O 1
ATOM 4275 N N . MET A 1 566 ? -0.122 -25.891 -9.672 1 96.88 566 MET A N 1
ATOM 4276 C CA . MET A 1 566 ? -0.197 -24.922 -10.75 1 96.88 566 MET A CA 1
ATOM 4277 C C . MET A 1 566 ? -1.39 -23.984 -10.555 1 96.88 566 MET A C 1
ATOM 4279 O O . MET A 1 566 ? -2.492 -24.438 -10.242 1 96.88 566 MET A O 1
ATOM 4283 N N . SER A 1 567 ? -1.126 -22.641 -10.727 1 97.38 567 SER A N 1
ATOM 4284 C CA . SER A 1 567 ? -2.145 -21.688 -10.328 1 97.38 567 SER A CA 1
ATOM 4285 C C . SER A 1 567 ? -2.346 -20.609 -11.398 1 97.38 567 SER A C 1
ATOM 4287 O O . SER A 1 567 ? -2.279 -19.422 -11.117 1 97.38 567 SER A O 1
ATOM 4289 N N . PRO A 1 568 ? -2.734 -20.984 -12.617 1 98.69 568 PRO A N 1
ATOM 4290 C CA . PRO A 1 568 ? -3.172 -19.922 -13.508 1 98.69 568 PRO A CA 1
ATOM 4291 C C . PRO A 1 568 ? -4.309 -19.078 -12.922 1 98.69 568 PRO A C 1
ATOM 4293 O O . PRO A 1 568 ? -5.277 -19.641 -12.398 1 98.69 568 PRO A O 1
ATOM 4296 N N . THR A 1 569 ? -4.184 -17.75 -12.992 1 98.88 569 THR A N 1
ATOM 4297 C CA . THR A 1 569 ? -5.133 -16.891 -12.297 1 98.88 569 THR A CA 1
ATOM 4298 C C . THR A 1 569 ? -5.395 -15.617 -13.102 1 98.88 569 THR A C 1
ATOM 4300 O O . THR A 1 569 ? -4.473 -15.031 -13.672 1 98.88 569 THR A O 1
ATOM 4303 N N . PHE A 1 570 ? -6.711 -15.266 -13.188 1 98.75 570 PHE A N 1
ATOM 4304 C CA . PHE A 1 570 ? -7.113 -13.93 -13.625 1 98.75 570 PHE A CA 1
ATOM 4305 C C . PHE A 1 570 ? -7.645 -13.109 -12.453 1 98.75 570 PHE A C 1
ATOM 4307 O O . PHE A 1 570 ? -8.289 -13.656 -11.547 1 98.75 570 PHE A O 1
ATOM 4314 N N . VAL A 1 571 ? -7.352 -11.852 -12.484 1 97.25 571 VAL A N 1
ATOM 4315 C CA . VAL A 1 571 ? -7.938 -10.914 -11.531 1 97.25 571 VAL A CA 1
ATOM 4316 C C . VAL A 1 571 ? -8.656 -9.789 -12.289 1 97.25 571 VAL A C 1
ATOM 4318 O O . VAL A 1 571 ? -8.086 -9.188 -13.203 1 97.25 571 VAL A O 1
ATOM 4321 N N . PHE A 1 572 ? -9.875 -9.602 -11.859 1 95.06 572 PHE A N 1
ATOM 4322 C CA . PHE A 1 572 ? -10.688 -8.531 -12.43 1 95.06 572 PHE A CA 1
ATOM 4323 C C . PHE A 1 572 ? -11.008 -7.473 -11.375 1 95.06 572 PHE A C 1
ATOM 4325 O O . PHE A 1 572 ? -11.164 -7.793 -10.195 1 95.06 572 PHE A O 1
ATOM 4332 N N . ARG A 1 573 ? -11.008 -6.273 -11.766 1 90.75 573 ARG A N 1
ATOM 4333 C CA . ARG A 1 573 ? -11.438 -5.203 -10.875 1 90.75 573 ARG A CA 1
ATOM 4334 C C . ARG A 1 573 ? -12.945 -4.969 -10.984 1 90.75 573 ARG A C 1
ATOM 4336 O O . ARG A 1 573 ? -13.453 -4.703 -12.07 1 90.75 573 ARG A O 1
ATOM 4343 N N . GLU A 1 574 ? -13.562 -5.039 -9.852 1 87.62 574 GLU A N 1
ATOM 4344 C CA . GLU A 1 574 ? -15.008 -4.832 -9.812 1 87.62 574 GLU A CA 1
ATOM 4345 C C . GLU A 1 574 ? -15.352 -3.35 -9.891 1 87.62 574 GLU A C 1
ATOM 4347 O O . GLU A 1 574 ? -14.562 -2.498 -9.477 1 87.62 574 GLU A O 1
ATOM 4352 N N . ASP A 1 575 ? -16.359 -3.01 -10.484 1 79.62 575 ASP A N 1
ATOM 4353 C CA . ASP A 1 575 ? -16.891 -1.652 -10.492 1 79.62 575 ASP A CA 1
ATOM 4354 C C . ASP A 1 575 ? -18.375 -1.649 -10.148 1 79.62 575 ASP A C 1
ATOM 4356 O O . ASP A 1 575 ? -18.922 -2.662 -9.703 1 79.62 575 ASP A O 1
ATOM 4360 N N . GLU A 1 576 ? -18.953 -0.478 -10.141 1 67.75 576 GLU A N 1
ATOM 4361 C CA . GLU A 1 576 ? -20.328 -0.28 -9.672 1 67.75 576 GLU A CA 1
ATOM 4362 C C . GLU A 1 576 ? -21.312 -1.133 -10.469 1 67.75 576 GLU A C 1
ATOM 4364 O O . GLU A 1 576 ? -22.422 -1.412 -10.008 1 67.75 576 GLU A O 1
ATOM 4369 N N . ASN A 1 577 ? -20.859 -1.576 -11.641 1 66.75 577 ASN A N 1
ATOM 4370 C CA . ASN A 1 577 ? -21.766 -2.342 -12.492 1 66.75 577 ASN A CA 1
ATOM 4371 C C . ASN A 1 577 ? -21.656 -3.84 -12.227 1 66.75 577 ASN A C 1
ATOM 4373 O O . ASN A 1 577 ? -22.391 -4.637 -12.805 1 66.75 577 ASN A O 1
ATOM 4377 N N . CYS A 1 578 ? -20.766 -4.086 -11.273 1 72.31 578 CYS A N 1
ATOM 4378 C CA . CYS A 1 578 ? -20.562 -5.504 -11 1 72.31 578 CYS A CA 1
ATOM 4379 C C . CYS A 1 578 ? -21.703 -6.09 -10.195 1 72.31 578 CYS A C 1
ATOM 4381 O O . CYS A 1 578 ? -22.297 -5.402 -9.359 1 72.31 578 CYS A O 1
ATOM 4383 N N . GLY A 1 579 ? -22.297 -7.445 -10.359 1 64.19 579 GLY A N 1
ATOM 4384 C CA . GLY A 1 579 ? -23.391 -8.078 -9.648 1 64.19 579 GLY A CA 1
ATOM 4385 C C . GLY A 1 579 ? -24.344 -8.836 -10.562 1 64.19 579 GLY A C 1
ATOM 4386 O O . GLY A 1 579 ? -25.047 -9.742 -10.117 1 64.19 579 GLY A O 1
ATOM 4387 N N . HIS A 1 580 ? -24.391 -8.781 -11.703 1 65 580 HIS A N 1
ATOM 4388 C CA . HIS A 1 580 ? -25.281 -9.484 -12.625 1 65 580 HIS A CA 1
ATOM 4389 C C . HIS A 1 580 ? -24.484 -10.32 -13.625 1 65 580 HIS A C 1
ATOM 4391 O O . HIS A 1 580 ? -24.766 -10.305 -14.82 1 65 580 HIS A O 1
ATOM 4397 N N . GLY A 1 581 ? -23.594 -10.953 -13.094 1 79.12 581 GLY A N 1
ATOM 4398 C CA . GLY A 1 581 ? -22.797 -11.773 -13.992 1 79.12 581 GLY A CA 1
ATOM 4399 C C . GLY A 1 581 ? -21.547 -11.07 -14.508 1 79.12 581 GLY A C 1
ATOM 4400 O O . GLY A 1 581 ? -20.688 -11.695 -15.117 1 79.12 581 GLY A O 1
ATOM 4401 N N . ASP A 1 582 ? -21.438 -9.859 -14.227 1 90.44 582 ASP A N 1
ATOM 4402 C CA . ASP A 1 582 ? -20.266 -9.086 -14.609 1 90.44 582 ASP A CA 1
ATOM 4403 C C . ASP A 1 582 ? -19.172 -9.18 -13.539 1 90.44 582 ASP A C 1
ATOM 4405 O O . ASP A 1 582 ? -19.406 -8.852 -12.375 1 90.44 582 ASP A O 1
ATOM 4409 N N . ILE A 1 583 ? -18.062 -9.625 -13.984 1 93.81 583 ILE A N 1
ATOM 4410 C CA . ILE A 1 583 ? -17.031 -9.883 -12.984 1 93.81 583 ILE A CA 1
ATOM 4411 C C . ILE A 1 583 ? -16.016 -8.742 -12.992 1 93.81 583 ILE A C 1
ATOM 4413 O O . ILE A 1 583 ? -15.008 -8.805 -12.281 1 93.81 583 ILE A O 1
ATOM 4417 N N . GLY A 1 584 ? -16.234 -7.758 -13.82 1 92.69 584 GLY A N 1
ATOM 4418 C CA . GLY A 1 584 ? -15.359 -6.594 -13.828 1 92.69 584 GLY A CA 1
ATOM 4419 C C . GLY A 1 584 ? -14.398 -6.578 -15 1 92.69 584 GLY A C 1
ATOM 4420 O O . GLY A 1 584 ? -14.57 -7.328 -15.961 1 92.69 584 GLY A O 1
ATOM 4421 N N . ALA A 1 585 ? -13.438 -5.621 -14.945 1 92.56 585 ALA A N 1
ATOM 4422 C CA . ALA A 1 585 ? -12.453 -5.453 -16.016 1 92.56 585 ALA A CA 1
ATOM 4423 C C . ALA A 1 585 ? -11.172 -6.223 -15.719 1 92.56 585 ALA A C 1
ATOM 4425 O O . ALA A 1 585 ? -10.719 -6.25 -14.57 1 92.56 585 ALA A O 1
ATOM 4426 N N . LEU A 1 586 ? -10.625 -6.859 -16.766 1 96.5 586 LEU A N 1
ATOM 4427 C CA . LEU A 1 586 ? -9.398 -7.625 -16.594 1 96.5 586 LEU A CA 1
ATOM 4428 C C . LEU A 1 586 ? -8.258 -6.727 -16.125 1 96.5 586 LEU A C 1
ATOM 4430 O O . LEU A 1 586 ? -7.914 -5.754 -16.797 1 96.5 586 LEU A O 1
ATOM 4434 N N . LYS A 1 587 ? -7.703 -7.07 -14.992 1 95.12 587 LYS A N 1
ATOM 4435 C CA . LYS A 1 587 ? -6.672 -6.238 -14.375 1 95.12 587 LYS A CA 1
ATOM 4436 C C . LYS A 1 587 ? -5.32 -6.949 -14.383 1 95.12 587 LYS A C 1
ATOM 4438 O O . LYS A 1 587 ? -4.277 -6.305 -14.5 1 95.12 587 LYS A O 1
ATOM 4443 N N . LEU A 1 588 ? -5.32 -8.242 -14.234 1 97.62 588 LEU A N 1
ATOM 4444 C CA . LEU A 1 588 ? -4.078 -8.977 -14.031 1 97.62 588 LEU A CA 1
ATOM 4445 C C . LEU A 1 588 ? -4.199 -10.406 -14.539 1 97.62 588 LEU A C 1
ATOM 4447 O O . LEU A 1 588 ? -5.176 -11.102 -14.234 1 97.62 588 LEU A O 1
ATOM 4451 N N . VAL A 1 589 ? -3.316 -10.844 -15.383 1 98.88 589 VAL A N 1
ATOM 4452 C CA . VAL A 1 589 ? -3.102 -12.227 -15.797 1 98.88 589 VAL A CA 1
ATOM 4453 C C . VAL A 1 589 ? -1.805 -12.758 -15.18 1 98.88 589 VAL A C 1
ATOM 4455 O O . VAL A 1 589 ? -0.732 -12.188 -15.406 1 98.88 589 VAL A O 1
ATOM 4458 N N . ILE A 1 590 ? -1.918 -13.852 -14.391 1 98.75 590 ILE A N 1
ATOM 4459 C CA . ILE A 1 590 ? -0.761 -14.164 -13.555 1 98.75 590 ILE A CA 1
ATOM 4460 C C . ILE A 1 590 ? -0.704 -15.672 -13.312 1 98.75 590 ILE A C 1
ATOM 4462 O O . ILE A 1 590 ? -1.716 -16.359 -13.43 1 98.75 590 ILE A O 1
ATOM 4466 N N . GLY A 1 591 ? 0.393 -16.203 -13.031 1 98.31 591 GLY A N 1
ATOM 4467 C CA . GLY A 1 591 ? 0.726 -17.562 -12.625 1 98.31 591 GLY A CA 1
ATOM 4468 C C . GLY A 1 591 ? 2.207 -17.75 -12.359 1 98.31 591 GLY A C 1
ATOM 4469 O O . GLY A 1 591 ? 2.982 -16.797 -12.406 1 98.31 591 GLY A O 1
ATOM 4470 N N . GLY A 1 592 ? 2.535 -19.031 -12.094 1 96.38 592 GLY A N 1
ATOM 4471 C CA . GLY A 1 592 ? 3.936 -19.156 -11.727 1 96.38 592 GLY A CA 1
ATOM 4472 C C . GLY A 1 592 ? 4.43 -20.594 -11.766 1 96.38 592 GLY A C 1
ATOM 4473 O O . GLY A 1 592 ? 3.764 -21.469 -12.32 1 96.38 592 GLY A O 1
ATOM 4474 N N . SER A 1 593 ? 5.703 -20.734 -11.297 1 94.25 593 SER A N 1
ATOM 4475 C CA . SER A 1 593 ? 6.395 -22.016 -11.148 1 94.25 593 SER A CA 1
ATOM 4476 C C . SER A 1 593 ? 7.016 -22.141 -9.766 1 94.25 593 SER A C 1
ATOM 4478 O O . SER A 1 593 ? 7.242 -21.141 -9.078 1 94.25 593 SER A O 1
ATOM 4480 N N . GLY A 1 594 ? 7.145 -23.359 -9.32 1 91.19 594 GLY A N 1
ATOM 4481 C CA . GLY A 1 594 ? 7.809 -23.578 -8.039 1 91.19 594 GLY A CA 1
ATOM 4482 C C . GLY A 1 594 ? 7.047 -24.5 -7.117 1 91.19 594 GLY A C 1
ATOM 4483 O O . GLY A 1 594 ? 7.102 -24.359 -5.895 1 91.19 594 GLY A O 1
ATOM 4484 N N . GLY A 1 595 ? 6.355 -25.438 -7.668 1 91 595 GLY A N 1
ATOM 4485 C CA . GLY A 1 595 ? 5.605 -26.359 -6.816 1 91 595 GLY A CA 1
ATOM 4486 C C . GLY A 1 595 ? 4.57 -25.656 -5.957 1 91 595 GLY A C 1
ATOM 4487 O O . GLY A 1 595 ? 3.846 -24.781 -6.438 1 91 595 GLY A O 1
ATOM 4488 N N . PRO A 1 596 ? 4.508 -26.047 -4.703 1 92 596 PRO A N 1
ATOM 4489 C CA . PRO A 1 596 ? 3.516 -25.406 -3.834 1 92 596 PRO A CA 1
ATOM 4490 C C . PRO A 1 596 ? 3.766 -23.922 -3.645 1 92 596 PRO A C 1
ATOM 4492 O O . PRO A 1 596 ? 2.85 -23.172 -3.285 1 92 596 PRO A O 1
ATOM 4495 N N . LYS A 1 597 ? 4.996 -23.484 -3.9 1 94.38 597 LYS A N 1
ATOM 4496 C CA . LYS A 1 597 ? 5.352 -22.078 -3.754 1 94.38 597 LYS A CA 1
ATOM 4497 C C . LYS A 1 597 ? 4.641 -21.219 -4.793 1 94.38 597 LYS A C 1
ATOM 4499 O O . LYS A 1 597 ? 4.562 -20 -4.648 1 94.38 597 LYS A O 1
ATOM 4504 N N . ILE A 1 598 ? 4.066 -21.844 -5.836 1 96.44 598 ILE A N 1
ATOM 4505 C CA . ILE A 1 598 ? 3.299 -21.109 -6.832 1 96.44 598 ILE A CA 1
ATOM 4506 C C . ILE A 1 598 ? 2.135 -20.391 -6.156 1 96.44 598 ILE A C 1
ATOM 4508 O O . ILE A 1 598 ? 1.897 -19.203 -6.406 1 96.44 598 ILE A O 1
ATOM 4512 N N . ILE A 1 599 ? 1.494 -21.094 -5.258 1 97.25 599 ILE A N 1
ATOM 4513 C CA . ILE A 1 599 ? 0.29 -20.578 -4.617 1 97.25 599 ILE A CA 1
ATOM 4514 C C . ILE A 1 599 ? 0.636 -19.344 -3.783 1 97.25 599 ILE A C 1
ATOM 4516 O O . ILE A 1 599 ? 0.009 -18.297 -3.926 1 97.25 599 ILE A O 1
ATOM 4520 N N . SER A 1 600 ? 1.688 -19.453 -2.951 1 96.75 600 SER A N 1
ATOM 4521 C CA . SER A 1 600 ? 2.053 -18.344 -2.076 1 96.75 600 SER A CA 1
ATOM 4522 C C . SER A 1 600 ? 2.623 -17.172 -2.871 1 96.75 600 SER A C 1
ATOM 4524 O O . SER A 1 600 ? 2.389 -16.016 -2.531 1 96.75 600 SER A O 1
ATOM 4526 N N . SER A 1 601 ? 3.393 -17.469 -3.914 1 97.25 601 SER A N 1
ATOM 4527 C CA . SER A 1 601 ? 3.992 -16.391 -4.703 1 97.25 601 SER A CA 1
ATOM 4528 C C . SER A 1 601 ? 2.93 -15.609 -5.469 1 97.25 601 SER A C 1
ATOM 4530 O O . SER A 1 601 ? 2.949 -14.375 -5.477 1 97.25 601 SER A O 1
ATOM 4532 N N . VAL A 1 602 ? 1.973 -16.281 -6.105 1 98.12 602 VAL A N 1
ATOM 4533 C CA . VAL A 1 602 ? 0.911 -15.625 -6.859 1 98.12 602 VAL A CA 1
ATOM 4534 C C . VAL A 1 602 ? 0.032 -14.812 -5.914 1 98.12 602 VAL A C 1
ATOM 4536 O O . VAL A 1 602 ? -0.35 -13.68 -6.227 1 98.12 602 VAL A O 1
ATOM 4539 N N . LEU A 1 603 ? -0.249 -15.344 -4.715 1 97.19 603 LEU A N 1
ATOM 4540 C CA . LEU A 1 603 ? -1.031 -14.633 -3.711 1 97.19 603 LEU A CA 1
ATOM 4541 C C . LEU A 1 603 ? -0.356 -13.32 -3.324 1 97.19 603 LEU A C 1
ATOM 4543 O O . LEU A 1 603 ? -1.008 -12.273 -3.266 1 97.19 603 LEU A O 1
ATOM 4547 N N . GLN A 1 604 ? 0.909 -13.414 -3.078 1 95.31 604 GLN A N 1
ATOM 4548 C CA . GLN A 1 604 ? 1.63 -12.242 -2.592 1 95.31 604 GLN A CA 1
ATOM 4549 C C . GLN A 1 604 ? 1.752 -11.18 -3.68 1 95.31 604 GLN A C 1
ATOM 4551 O O . GLN A 1 604 ? 1.685 -9.977 -3.395 1 95.31 604 GLN A O 1
ATOM 4556 N N . VAL A 1 605 ? 1.928 -11.547 -4.957 1 95.94 605 VAL A N 1
ATOM 4557 C CA . VAL A 1 605 ? 1.95 -10.57 -6.039 1 95.94 605 VAL A CA 1
ATOM 4558 C C . VAL A 1 605 ? 0.572 -9.93 -6.188 1 95.94 605 VAL A C 1
ATOM 4560 O O . VAL A 1 605 ? 0.464 -8.727 -6.434 1 95.94 605 VAL A O 1
ATOM 4563 N N . PHE A 1 606 ? -0.529 -10.672 -6.012 1 94.06 606 PHE A N 1
ATOM 4564 C CA . PHE A 1 606 ? -1.883 -10.133 -6.02 1 94.06 606 PHE A CA 1
ATOM 4565 C C . PHE A 1 606 ? -2.047 -9.07 -4.941 1 94.06 606 PHE A C 1
ATOM 4567 O O . PHE A 1 606 ? -2.549 -7.977 -5.211 1 94.06 606 PHE A O 1
ATOM 4574 N N . ILE A 1 607 ? -1.611 -9.438 -3.76 1 89.12 607 ILE A N 1
ATOM 4575 C CA . ILE A 1 607 ? -1.727 -8.516 -2.631 1 89.12 607 ILE A CA 1
ATOM 4576 C C . ILE A 1 607 ? -0.949 -7.238 -2.928 1 89.12 607 ILE A C 1
ATOM 4578 O O . ILE A 1 607 ? -1.493 -6.137 -2.822 1 89.12 607 ILE A O 1
ATOM 4582 N N . ASN A 1 608 ? 0.292 -7.367 -3.357 1 87.94 608 ASN A N 1
ATOM 4583 C CA . ASN A 1 608 ? 1.167 -6.227 -3.604 1 87.94 608 ASN A CA 1
ATOM 4584 C C . ASN A 1 608 ? 0.62 -5.332 -4.711 1 87.94 608 ASN A C 1
ATOM 4586 O O . ASN A 1 608 ? 0.591 -4.105 -4.566 1 87.94 608 ASN A O 1
ATOM 4590 N N . TYR A 1 609 ? 0.142 -5.883 -5.742 1 89.81 609 TYR A N 1
ATOM 4591 C CA . TYR A 1 609 ? -0.231 -5.141 -6.941 1 89.81 609 TYR A CA 1
ATOM 4592 C C . TYR A 1 609 ? -1.66 -4.621 -6.836 1 89.81 609 TYR A C 1
ATOM 4594 O O . TYR A 1 609 ? -1.921 -3.445 -7.109 1 89.81 609 TYR A O 1
ATOM 4602 N N . CYS A 1 610 ? -2.564 -5.516 -6.445 1 88.06 610 CYS A N 1
ATOM 4603 C CA . CYS A 1 610 ? -3.979 -5.16 -6.508 1 88.06 610 CYS A CA 1
ATOM 4604 C C . CYS A 1 610 ? -4.43 -4.492 -5.215 1 88.06 610 CYS A C 1
ATOM 4606 O O . CYS A 1 610 ? -5.133 -3.48 -5.242 1 88.06 610 CYS A O 1
ATOM 4608 N N . LEU A 1 611 ? -4.02 -5.02 -4.117 1 82.75 611 LEU A N 1
ATOM 4609 C CA . LEU A 1 611 ? -4.539 -4.504 -2.855 1 82.75 611 LEU A CA 1
ATOM 4610 C C . LEU A 1 611 ? -3.691 -3.34 -2.352 1 82.75 611 LEU A C 1
ATOM 4612 O O . LEU A 1 611 ? -4.223 -2.361 -1.821 1 82.75 611 LEU A O 1
ATOM 4616 N N . LEU A 1 612 ? -2.336 -3.422 -2.539 1 80.25 612 LEU A N 1
ATOM 4617 C CA . LEU A 1 612 ? -1.446 -2.391 -2.018 1 80.25 612 LEU A CA 1
ATOM 4618 C C . LEU A 1 612 ? -1.113 -1.365 -3.096 1 80.25 612 LEU A C 1
ATOM 4620 O O . LEU A 1 612 ? -0.563 -0.302 -2.799 1 80.25 612 LEU A O 1
ATOM 4624 N N . GLY A 1 613 ? -1.312 -1.765 -4.355 1 79.56 613 GLY A N 1
ATOM 4625 C CA . GLY A 1 613 ? -1.178 -0.796 -5.434 1 79.56 613 GLY A CA 1
ATOM 4626 C C . GLY A 1 613 ? 0.257 -0.603 -5.887 1 79.56 613 GLY A C 1
ATOM 4627 O O . GLY A 1 613 ? 0.586 0.408 -6.512 1 79.56 613 GLY A O 1
ATOM 4628 N N . MET A 1 614 ? 1.139 -1.458 -5.703 1 83.69 614 MET A N 1
ATOM 4629 C CA . MET A 1 614 ? 2.525 -1.358 -6.152 1 83.69 614 MET A CA 1
ATOM 4630 C C . MET A 1 614 ? 2.617 -1.479 -7.668 1 83.69 614 MET A C 1
ATOM 4632 O O . MET A 1 614 ? 1.806 -2.166 -8.289 1 83.69 614 MET A O 1
ATOM 4636 N N . PRO A 1 615 ? 3.68 -0.759 -8.234 1 85.94 615 PRO A N 1
ATOM 4637 C CA . PRO A 1 615 ? 3.953 -1.097 -9.633 1 85.94 615 PRO A CA 1
ATOM 4638 C C . PRO A 1 615 ? 4.23 -2.584 -9.836 1 85.94 615 PRO A C 1
ATOM 4640 O O . PRO A 1 615 ? 4.82 -3.232 -8.969 1 85.94 615 PRO A O 1
ATOM 4643 N N . LEU A 1 616 ? 3.836 -3.074 -10.969 1 93.56 616 LEU A N 1
ATOM 4644 C CA . LEU A 1 616 ? 3.824 -4.516 -11.188 1 93.56 616 LEU A CA 1
ATOM 4645 C C . LEU A 1 616 ? 5.219 -5.105 -11 1 93.56 616 LEU A C 1
ATOM 4647 O O . LEU A 1 616 ? 5.375 -6.156 -10.367 1 93.56 616 LEU A O 1
ATOM 4651 N N . PHE A 1 617 ? 6.301 -4.445 -11.477 1 95.75 617 PHE A N 1
ATOM 4652 C CA . PHE A 1 617 ? 7.656 -4.953 -11.312 1 95.75 617 PHE A CA 1
ATOM 4653 C C . PHE A 1 617 ? 8.023 -5.035 -9.836 1 95.75 617 PHE A C 1
ATOM 4655 O O . PHE A 1 617 ? 8.555 -6.051 -9.375 1 95.75 617 PHE A O 1
ATOM 4662 N N . GLU A 1 618 ? 7.73 -3.979 -9.102 1 90.38 618 GLU A N 1
ATOM 4663 C CA . GLU A 1 618 ? 8.031 -3.949 -7.676 1 90.38 618 GLU A CA 1
ATOM 4664 C C . GLU A 1 618 ? 7.258 -5.031 -6.93 1 90.38 618 GLU A C 1
ATOM 4666 O O . GLU A 1 618 ? 7.777 -5.633 -5.988 1 90.38 618 GLU A O 1
ATOM 4671 N N . ALA A 1 619 ? 6.039 -5.246 -7.328 1 91.75 619 ALA A N 1
ATOM 4672 C CA . ALA A 1 619 ? 5.195 -6.266 -6.707 1 91.75 619 ALA A CA 1
ATOM 4673 C C . ALA A 1 619 ? 5.816 -7.652 -6.852 1 91.75 619 ALA A C 1
ATOM 4675 O O . ALA A 1 619 ? 5.695 -8.492 -5.953 1 91.75 619 ALA A O 1
ATOM 4676 N N . LEU A 1 620 ? 6.473 -7.902 -7.977 1 95.75 620 LEU A N 1
ATOM 4677 C CA . LEU A 1 620 ? 7.004 -9.227 -8.281 1 95.75 620 LEU A CA 1
ATOM 4678 C C . LEU A 1 620 ? 8.344 -9.445 -7.59 1 95.75 620 LEU A C 1
ATOM 4680 O O . LEU A 1 620 ? 8.695 -10.57 -7.242 1 95.75 620 LEU A O 1
ATOM 4684 N N . VAL A 1 621 ? 9.102 -8.391 -7.344 1 94.44 621 VAL A N 1
ATOM 4685 C CA . VAL A 1 621 ? 10.469 -8.602 -6.879 1 94.44 621 VAL A CA 1
ATOM 4686 C C . VAL A 1 621 ? 10.523 -8.477 -5.355 1 94.44 621 VAL A C 1
ATOM 4688 O O . VAL A 1 621 ? 11.602 -8.555 -4.758 1 94.44 621 VAL A O 1
ATOM 4691 N N . ARG A 1 622 ? 9.383 -8.32 -4.719 1 92.38 622 ARG A N 1
ATOM 4692 C CA . ARG A 1 622 ? 9.375 -8.312 -3.258 1 92.38 622 ARG A CA 1
ATOM 4693 C C . ARG A 1 622 ? 9.75 -9.688 -2.705 1 92.38 622 ARG A C 1
ATOM 4695 O O . ARG A 1 622 ? 9.312 -10.711 -3.236 1 92.38 622 ARG A O 1
ATOM 4702 N N . PRO A 1 623 ? 10.57 -9.711 -1.58 1 94 623 PRO A N 1
ATOM 4703 C CA . PRO A 1 623 ? 10.836 -11.008 -0.943 1 94 623 PRO A CA 1
ATOM 4704 C C . PRO A 1 623 ? 9.57 -11.688 -0.444 1 94 623 PRO A C 1
ATOM 4706 O O . PRO A 1 623 ? 8.633 -11.016 -0.005 1 94 623 PRO A O 1
ATOM 4709 N N . ARG A 1 624 ? 9.609 -13.023 -0.452 1 95.62 624 ARG A N 1
ATOM 4710 C CA . ARG A 1 624 ? 8.367 -13.758 -0.217 1 95.62 624 ARG A CA 1
ATOM 4711 C C . ARG A 1 624 ? 8.484 -14.648 1.015 1 95.62 624 ARG A C 1
ATOM 4713 O O . ARG A 1 624 ? 9.586 -14.977 1.446 1 95.62 624 ARG A O 1
ATOM 4720 N N . ILE A 1 625 ? 7.316 -14.914 1.567 1 95 625 ILE A N 1
ATOM 4721 C CA . ILE A 1 625 ? 7.137 -15.945 2.582 1 95 625 ILE A CA 1
ATOM 4722 C C . ILE A 1 625 ? 6.383 -17.141 1.984 1 95 625 ILE A C 1
ATOM 4724 O O . ILE A 1 625 ? 5.504 -16.953 1.137 1 95 625 ILE A O 1
ATOM 4728 N N . HIS A 1 626 ? 6.793 -18.344 2.34 1 94.75 626 HIS A N 1
ATOM 4729 C CA . HIS A 1 626 ? 6.043 -19.531 1.942 1 94.75 626 HIS A CA 1
ATOM 4730 C C . HIS A 1 626 ? 5.68 -20.375 3.154 1 94.75 626 HIS A C 1
ATOM 4732 O O . HIS A 1 626 ? 6.496 -20.562 4.059 1 94.75 626 HIS A O 1
ATOM 4738 N N . GLU A 1 627 ? 4.441 -20.75 3.18 1 93.81 627 GLU A N 1
ATOM 4739 C CA . GLU A 1 627 ? 3.934 -21.625 4.227 1 93.81 627 GLU A CA 1
ATOM 4740 C C . GLU A 1 627 ? 3.018 -22.703 3.646 1 93.81 627 GLU A C 1
ATOM 4742 O O . GLU A 1 627 ? 2.066 -22.391 2.926 1 93.81 627 GLU A O 1
ATOM 4747 N N . GLN A 1 628 ? 3.379 -23.953 3.977 1 92.06 628 GLN A N 1
ATOM 4748 C CA . GLN A 1 628 ? 2.584 -25.078 3.477 1 92.06 628 GLN A CA 1
ATOM 4749 C C . GLN A 1 628 ? 2.289 -26.078 4.586 1 92.06 628 GLN A C 1
ATOM 4751 O O . GLN A 1 628 ? 2.16 -27.281 4.324 1 92.06 628 GLN A O 1
ATOM 4756 N N . LEU A 1 629 ? 2.27 -25.641 5.91 1 89.94 629 LEU A N 1
ATOM 4757 C CA . LEU A 1 629 ? 1.99 -26.391 7.129 1 89.94 629 LEU A CA 1
ATOM 4758 C C . LEU A 1 629 ? 3.211 -27.203 7.562 1 89.94 629 LEU A C 1
ATOM 4760 O O . LEU A 1 629 ? 3.744 -27 8.656 1 89.94 629 LEU A O 1
ATOM 4764 N N . VAL A 1 630 ? 3.584 -28.125 6.711 1 87.25 630 VAL A N 1
ATOM 4765 C CA . VAL A 1 630 ? 4.781 -28.922 6.965 1 87.25 630 VAL A CA 1
ATOM 4766 C C . VAL A 1 630 ? 5.684 -28.891 5.734 1 87.25 630 VAL A C 1
ATOM 4768 O O . VAL A 1 630 ? 5.285 -29.344 4.656 1 87.25 630 VAL A O 1
ATOM 4771 N N . TYR A 1 631 ? 6.824 -28.328 5.926 1 85.25 631 TYR A N 1
ATOM 4772 C CA . TYR A 1 631 ? 7.832 -28.234 4.875 1 85.25 631 TYR A CA 1
ATOM 4773 C C . TYR A 1 631 ? 8.922 -29.281 5.078 1 85.25 631 TYR A C 1
ATOM 4775 O O . TYR A 1 631 ? 9.773 -29.141 5.961 1 85.25 631 TYR A O 1
ATOM 4783 N N . HIS A 1 632 ? 8.922 -30.328 4.238 1 81.62 632 HIS A N 1
ATOM 4784 C CA . HIS A 1 632 ? 9.883 -31.422 4.352 1 81.62 632 HIS A CA 1
ATOM 4785 C C . HIS A 1 632 ? 9.93 -31.969 5.773 1 81.62 632 HIS A C 1
ATOM 4787 O O . HIS A 1 632 ? 11 -32.062 6.379 1 81.62 632 HIS A O 1
ATOM 4793 N N . ASN A 1 633 ? 8.695 -32.219 6.293 1 79.56 633 ASN A N 1
ATOM 4794 C CA . ASN A 1 633 ? 8.453 -32.875 7.574 1 79.56 633 ASN A CA 1
ATOM 4795 C C . ASN A 1 633 ? 8.734 -31.938 8.75 1 79.56 633 ASN A C 1
ATOM 4797 O O . ASN A 1 633 ? 8.734 -32.375 9.898 1 79.56 633 ASN A O 1
ATOM 4801 N N . ALA A 1 634 ? 8.961 -30.719 8.453 1 84.81 634 ALA A N 1
ATOM 4802 C CA . ALA A 1 634 ? 9.188 -29.734 9.516 1 84.81 634 ALA A CA 1
ATOM 4803 C C . ALA A 1 634 ? 8.062 -28.703 9.547 1 84.81 634 ALA A C 1
ATOM 4805 O O . ALA A 1 634 ? 7.691 -28.141 8.508 1 84.81 634 ALA A O 1
ATOM 4806 N N . ALA A 1 635 ? 7.551 -28.516 10.742 1 87.75 635 ALA A N 1
ATOM 4807 C CA . ALA A 1 635 ? 6.586 -27.438 10.922 1 87.75 635 ALA A CA 1
ATOM 4808 C C . ALA A 1 635 ? 7.293 -26.094 11.094 1 87.75 635 ALA A C 1
ATOM 4810 O O . ALA A 1 635 ? 7.504 -25.641 12.219 1 87.75 635 ALA A O 1
ATOM 4811 N N . VAL A 1 636 ? 7.672 -25.453 9.922 1 90.25 636 VAL A N 1
ATOM 4812 C CA . VAL A 1 636 ? 8.461 -24.219 9.945 1 90.25 636 VAL A CA 1
ATOM 4813 C C . VAL A 1 636 ? 7.883 -23.219 8.945 1 90.25 636 VAL A C 1
ATOM 4815 O O . VAL A 1 636 ? 7.262 -23.609 7.957 1 90.25 636 VAL A O 1
ATOM 4818 N N . THR A 1 637 ? 7.992 -21.953 9.344 1 92.62 637 THR A N 1
ATOM 4819 C CA . THR A 1 637 ? 7.711 -20.891 8.398 1 92.62 637 THR A CA 1
ATOM 4820 C C . THR A 1 637 ? 8.953 -20.547 7.578 1 92.62 637 THR A C 1
ATOM 4822 O O . THR A 1 637 ? 10.023 -20.281 8.133 1 92.62 637 THR A O 1
ATOM 4825 N N . THR A 1 638 ? 8.836 -20.531 6.23 1 93.69 638 THR A N 1
ATOM 4826 C CA . THR A 1 638 ? 10.008 -20.281 5.398 1 93.69 638 THR A CA 1
ATOM 4827 C C . THR A 1 638 ? 10.039 -18.828 4.926 1 93.69 638 THR A C 1
ATOM 4829 O O . THR A 1 638 ? 9 -18.234 4.637 1 93.69 638 THR A O 1
ATOM 4832 N N . THR A 1 639 ? 11.234 -18.281 4.945 1 94.69 639 THR A N 1
ATOM 4833 C CA . THR A 1 639 ? 11.492 -16.922 4.484 1 94.69 639 THR A CA 1
ATOM 4834 C C . THR A 1 639 ? 12.5 -16.906 3.342 1 94.69 639 THR A C 1
ATOM 4836 O O . THR A 1 639 ? 13.453 -17.703 3.342 1 94.69 639 THR A O 1
ATOM 4839 N N . GLU A 1 640 ? 12.273 -16.078 2.365 1 94.5 640 GLU A N 1
ATOM 4840 C CA . GLU A 1 640 ? 13.141 -16.047 1.188 1 94.5 640 GLU A CA 1
ATOM 4841 C C . GLU A 1 640 ? 14.484 -15.406 1.507 1 94.5 640 GLU A C 1
ATOM 4843 O O . GLU A 1 640 ? 14.547 -14.383 2.195 1 94.5 640 GLU A O 1
ATOM 4848 N N . ASN A 1 641 ? 15.523 -15.984 1.178 1 93.44 641 ASN A N 1
ATOM 4849 C CA . ASN A 1 641 ? 16.906 -15.523 1.121 1 93.44 641 ASN A CA 1
ATOM 4850 C C . ASN A 1 641 ? 17.609 -15.992 -0.156 1 93.44 641 ASN A C 1
ATOM 4852 O O . ASN A 1 641 ? 18.359 -16.969 -0.137 1 93.44 641 ASN A O 1
ATOM 4856 N N . ASP A 1 642 ? 17.312 -15.25 -1.232 1 90.81 642 ASP A N 1
ATOM 4857 C CA . ASP A 1 642 ? 17.656 -15.688 -2.578 1 90.81 642 ASP A CA 1
ATOM 4858 C C . ASP A 1 642 ? 18.688 -14.758 -3.211 1 90.81 642 ASP A C 1
ATOM 4860 O O . ASP A 1 642 ? 18.391 -13.594 -3.486 1 90.81 642 ASP A O 1
ATOM 4864 N N . HIS A 1 643 ? 19.891 -15.281 -3.463 1 88.69 643 HIS A N 1
ATOM 4865 C CA . HIS A 1 643 ? 20.875 -14.562 -4.27 1 88.69 643 HIS A CA 1
ATOM 4866 C C . HIS A 1 643 ? 20.641 -14.797 -5.758 1 88.69 643 HIS A C 1
ATOM 4868 O O . HIS A 1 643 ? 20.969 -15.859 -6.285 1 88.69 643 HIS A O 1
ATOM 4874 N N . LEU A 1 644 ? 20.125 -13.836 -6.422 1 86.31 644 LEU A N 1
ATOM 4875 C CA . LEU A 1 644 ? 19.812 -13.977 -7.844 1 86.31 644 LEU A CA 1
ATOM 4876 C C . LEU A 1 644 ? 21.094 -14.109 -8.664 1 86.31 644 LEU A C 1
ATOM 4878 O O . LEU A 1 644 ? 22.141 -13.578 -8.281 1 86.31 644 LEU A O 1
ATOM 4882 N N . ASP A 1 645 ? 20.969 -14.711 -9.758 1 77.81 645 ASP A N 1
ATOM 4883 C CA . ASP A 1 645 ? 22.109 -14.891 -10.648 1 77.81 645 ASP A CA 1
ATOM 4884 C C . ASP A 1 645 ? 22.656 -13.539 -11.109 1 77.81 645 ASP A C 1
ATOM 4886 O O . ASP A 1 645 ? 23.859 -13.398 -11.344 1 77.81 645 ASP A O 1
ATOM 4890 N N . GLN A 1 646 ? 21.781 -12.625 -11.133 1 80 646 GLN A N 1
ATOM 4891 C CA . GLN A 1 646 ? 22.156 -11.305 -11.633 1 80 646 GLN A CA 1
ATOM 4892 C C . GLN A 1 646 ? 22.875 -10.492 -10.555 1 80 646 GLN A C 1
ATOM 4894 O O . GLN A 1 646 ? 23.438 -9.43 -10.844 1 80 646 GLN A O 1
ATOM 4899 N N . GLY A 1 647 ? 22.812 -10.891 -9.305 1 80.44 647 GLY A N 1
ATOM 4900 C CA . GLY A 1 647 ? 23.594 -10.211 -8.289 1 80.44 647 GLY A CA 1
ATOM 4901 C C . GLY A 1 647 ? 22.781 -9.82 -7.066 1 80.44 647 GLY A C 1
ATOM 4902 O O . GLY A 1 647 ? 23.156 -10.164 -5.941 1 80.44 647 GLY A O 1
ATOM 4903 N N . PRO A 1 648 ? 21.672 -9.281 -7.285 1 87 648 PRO A N 1
ATOM 4904 C CA . PRO A 1 648 ? 20.922 -8.766 -6.137 1 87 648 PRO A CA 1
ATOM 4905 C C . PRO A 1 648 ? 20.438 -9.875 -5.207 1 87 648 PRO A C 1
ATOM 4907 O O . PRO A 1 648 ? 20.234 -11.016 -5.641 1 87 648 PRO A O 1
ATOM 4910 N N . LEU A 1 649 ? 20.281 -9.508 -3.922 1 91 649 LEU A N 1
ATOM 4911 C CA . LEU A 1 649 ? 19.766 -10.391 -2.881 1 91 649 LEU A CA 1
ATOM 4912 C C . LEU A 1 649 ? 18.312 -10.039 -2.549 1 91 649 LEU A C 1
ATOM 4914 O O . LEU A 1 649 ? 18 -8.883 -2.262 1 91 649 LEU A O 1
ATOM 4918 N N . LEU A 1 650 ? 17.469 -10.992 -2.725 1 92.69 650 LEU A N 1
ATOM 4919 C CA . LEU A 1 650 ? 16.109 -10.883 -2.207 1 92.69 650 LEU A CA 1
ATOM 4920 C C . LEU A 1 650 ? 15.984 -11.57 -0.851 1 92.69 650 LEU A C 1
ATOM 4922 O O . LEU A 1 650 ? 16.078 -12.789 -0.761 1 92.69 650 LEU A O 1
ATOM 4926 N N . GLN A 1 651 ? 15.773 -10.758 0.167 1 93.5 651 GLN A N 1
ATOM 4927 C CA . GLN A 1 651 ? 15.789 -11.305 1.519 1 93.5 651 GLN A CA 1
ATOM 4928 C C . GLN A 1 651 ? 14.68 -10.688 2.373 1 93.5 651 GLN A C 1
ATOM 4930 O O . GLN A 1 651 ? 14.539 -9.469 2.422 1 93.5 651 GLN A O 1
ATOM 4935 N N . VAL A 1 652 ? 13.883 -11.555 3.025 1 93.5 652 VAL A N 1
ATOM 4936 C CA . VAL A 1 652 ? 12.953 -11.062 4.039 1 93.5 652 VAL A CA 1
ATOM 4937 C C . VAL A 1 652 ? 13.734 -10.391 5.168 1 93.5 652 VAL A C 1
ATOM 4939 O O . VAL A 1 652 ? 14.672 -10.977 5.715 1 93.5 652 VAL A O 1
ATOM 4942 N N . PRO A 1 653 ? 13.406 -9.172 5.543 1 89.06 653 PRO A N 1
ATOM 4943 C CA . PRO A 1 653 ? 14.164 -8.43 6.551 1 89.06 653 PRO A CA 1
ATOM 4944 C C . PRO A 1 653 ? 14.156 -9.109 7.914 1 89.06 653 PRO A C 1
ATOM 4946 O O . PRO A 1 653 ? 13.164 -9.734 8.289 1 89.06 653 PRO A O 1
ATOM 4949 N N . GLN A 1 654 ? 15.305 -8.891 8.688 1 90.5 654 GLN A N 1
ATOM 4950 C CA . GLN A 1 654 ? 15.43 -9.453 10.023 1 90.5 654 GLN A CA 1
ATOM 4951 C C . GLN A 1 654 ? 14.305 -8.969 10.938 1 90.5 654 GLN A C 1
ATOM 4953 O O . GLN A 1 654 ? 13.82 -9.719 11.781 1 90.5 654 GLN A O 1
ATOM 4958 N N . ARG A 1 655 ? 13.859 -7.762 10.789 1 86 655 ARG A N 1
ATOM 4959 C CA . ARG A 1 655 ? 12.758 -7.203 11.57 1 86 655 ARG A CA 1
ATOM 4960 C C . ARG A 1 655 ? 11.5 -8.055 11.43 1 86 655 ARG A C 1
ATOM 4962 O O . ARG A 1 655 ? 10.805 -8.312 12.414 1 86 655 ARG A O 1
ATOM 4969 N N . THR A 1 656 ? 11.211 -8.406 10.195 1 90.5 656 THR A N 1
ATOM 4970 C CA . THR A 1 656 ? 10.047 -9.242 9.93 1 90.5 656 THR A CA 1
ATOM 4971 C C . THR A 1 656 ? 10.211 -10.617 10.578 1 90.5 656 THR A C 1
ATOM 4973 O O . THR A 1 656 ? 9.273 -11.148 11.172 1 90.5 656 THR A O 1
ATOM 4976 N N . LYS A 1 657 ? 11.383 -11.195 10.461 1 93.56 657 LYS A N 1
ATOM 4977 C CA . LYS A 1 657 ? 11.664 -12.5 11.062 1 93.56 657 LYS A CA 1
ATOM 4978 C C . LYS A 1 657 ? 11.508 -12.453 12.578 1 93.56 657 LYS A C 1
ATOM 4980 O O . LYS A 1 657 ? 10.883 -13.336 13.172 1 93.56 657 LYS A O 1
ATOM 4985 N N . ASP A 1 658 ? 12.055 -11.383 13.164 1 92 658 ASP A N 1
ATOM 4986 C CA . ASP A 1 658 ? 11.938 -11.219 14.609 1 92 658 ASP A CA 1
ATOM 4987 C C . ASP A 1 658 ? 10.484 -11.078 15.039 1 92 658 ASP A C 1
ATOM 4989 O O . ASP A 1 658 ? 10.078 -11.609 16.078 1 92 658 ASP A O 1
ATOM 4993 N N . ALA A 1 659 ? 9.789 -10.344 14.258 1 90.62 659 ALA A N 1
ATOM 4994 C CA . ALA A 1 659 ? 8.375 -10.148 14.555 1 90.62 659 ALA A CA 1
ATOM 4995 C C . ALA A 1 659 ? 7.609 -11.469 14.484 1 90.62 659 ALA A C 1
ATOM 4997 O O . ALA A 1 659 ? 6.73 -11.734 15.312 1 90.62 659 ALA A O 1
ATOM 4998 N N . LEU A 1 660 ? 7.848 -12.305 13.492 1 94.31 660 LEU A N 1
ATOM 4999 C CA . LEU A 1 660 ? 7.207 -13.609 13.367 1 94.31 660 LEU A CA 1
ATOM 5000 C C . LEU A 1 660 ? 7.527 -14.484 14.57 1 94.31 660 LEU A C 1
ATOM 5002 O O . LEU A 1 660 ? 6.641 -15.141 15.117 1 94.31 660 LEU A O 1
ATOM 5006 N N . LEU A 1 661 ? 8.805 -14.461 14.969 1 95 661 LEU A N 1
ATOM 5007 C CA . LEU A 1 661 ? 9.211 -15.234 16.141 1 95 661 LEU A CA 1
ATOM 5008 C C . LEU A 1 661 ? 8.469 -14.766 17.391 1 95 661 LEU A C 1
ATOM 5010 O O . LEU A 1 661 ? 8.031 -15.586 18.203 1 95 661 LEU A O 1
ATOM 5014 N N . SER A 1 662 ? 8.32 -13.469 17.531 1 92.25 662 SER A N 1
ATOM 5015 C CA . SER A 1 662 ? 7.645 -12.891 18.688 1 92.25 662 SER A CA 1
ATOM 5016 C C . SER A 1 662 ? 6.156 -13.227 18.672 1 92.25 662 SER A C 1
ATOM 5018 O O . SER A 1 662 ? 5.484 -13.133 19.703 1 92.25 662 SER A O 1
ATOM 5020 N N . ARG A 1 663 ? 5.641 -13.633 17.484 1 92.94 663 ARG A N 1
ATOM 5021 C CA . ARG A 1 663 ? 4.219 -13.938 17.359 1 92.94 663 ARG A CA 1
ATOM 5022 C C . ARG A 1 663 ? 3.984 -15.445 17.359 1 92.94 663 ARG A C 1
ATOM 5024 O O . ARG A 1 663 ? 3.062 -15.938 16.703 1 92.94 663 ARG A O 1
ATOM 5031 N N . GLY A 1 664 ? 4.84 -16.172 17.875 1 94.19 664 GLY A N 1
ATOM 5032 C CA . GLY A 1 664 ? 4.59 -17.578 18.172 1 94.19 664 GLY A CA 1
ATOM 5033 C C . GLY A 1 664 ? 5.141 -18.516 17.109 1 94.19 664 GLY A C 1
ATOM 5034 O O . GLY A 1 664 ? 5.035 -19.734 17.234 1 94.19 664 GLY A O 1
ATOM 5035 N N . HIS A 1 665 ? 5.738 -18 15.977 1 94 665 HIS A N 1
ATOM 5036 C CA . HIS A 1 665 ? 6.398 -18.875 15.023 1 94 665 HIS A CA 1
ATOM 5037 C C . HIS A 1 665 ? 7.641 -19.516 15.641 1 94 665 HIS A C 1
ATOM 5039 O O . HIS A 1 665 ? 8.625 -18.828 15.906 1 94 665 HIS A O 1
ATOM 5045 N N . LYS A 1 666 ? 7.617 -20.703 15.891 1 86.06 666 LYS A N 1
ATOM 5046 C CA . LYS A 1 666 ? 8.641 -21.375 16.688 1 86.06 666 LYS A CA 1
ATOM 5047 C C . LYS A 1 666 ? 9.953 -21.484 15.906 1 86.06 666 LYS A C 1
ATOM 5049 O O . LYS A 1 666 ? 11.023 -21.578 16.5 1 86.06 666 LYS A O 1
ATOM 5054 N N . ALA A 1 667 ? 9.883 -21.703 14.602 1 89.88 667 ALA A N 1
ATOM 5055 C CA . ALA A 1 667 ? 11.078 -21.844 13.773 1 89.88 667 ALA A CA 1
ATOM 5056 C C . ALA A 1 667 ? 10.875 -21.203 12.398 1 89.88 667 ALA A C 1
ATOM 5058 O O . ALA A 1 667 ? 9.789 -21.297 11.82 1 89.88 667 ALA A O 1
ATOM 5059 N N . LEU A 1 668 ? 11.961 -20.531 12.039 1 93.5 668 LEU A N 1
ATOM 5060 C CA . LEU A 1 668 ? 12 -19.969 10.695 1 93.5 668 LEU A CA 1
ATOM 5061 C C . LEU A 1 668 ? 13.102 -20.625 9.867 1 93.5 668 LEU A C 1
ATOM 5063 O O . LEU A 1 668 ? 14.117 -21.062 10.414 1 93.5 668 LEU A O 1
ATOM 5067 N N . LEU A 1 669 ? 12.875 -20.781 8.594 1 92.5 669 LEU A N 1
ATOM 5068 C CA . LEU A 1 669 ? 13.859 -21.344 7.684 1 92.5 669 LEU A CA 1
ATOM 5069 C C . LEU A 1 669 ? 14.062 -20.453 6.465 1 92.5 669 LEU A C 1
ATOM 5071 O O . LEU A 1 669 ? 13.109 -20.172 5.738 1 92.5 669 LEU A O 1
ATOM 5075 N N . ASP A 1 670 ? 15.297 -20.016 6.289 1 91.88 670 ASP A N 1
ATOM 5076 C CA . ASP A 1 670 ? 15.633 -19.297 5.055 1 91.88 670 ASP A CA 1
ATOM 5077 C C . ASP A 1 670 ? 15.719 -20.266 3.875 1 91.88 670 ASP A C 1
ATOM 5079 O O . ASP A 1 670 ? 16.375 -21.312 3.961 1 91.88 670 ASP A O 1
ATOM 5083 N N . ILE A 1 671 ? 14.953 -19.906 2.883 1 90.31 671 ILE A N 1
ATOM 5084 C CA . ILE A 1 671 ? 15.023 -20.703 1.667 1 90.31 671 ILE A CA 1
ATOM 5085 C C . ILE A 1 671 ? 15.547 -19.844 0.516 1 90.31 671 ILE A C 1
ATOM 5087 O O . ILE A 1 671 ? 15.359 -18.625 0.496 1 90.31 671 ILE A O 1
ATOM 5091 N N . ASP A 1 672 ? 16.156 -20.438 -0.454 1 88.31 672 ASP A N 1
ATOM 5092 C CA . ASP A 1 672 ? 16.844 -19.703 -1.51 1 88.31 672 ASP A CA 1
ATOM 5093 C C . ASP A 1 672 ? 15.984 -19.609 -2.764 1 88.31 672 ASP A C 1
ATOM 5095 O O . ASP A 1 672 ? 16.453 -19.156 -3.811 1 88.31 672 ASP A O 1
ATOM 5099 N N . TYR A 1 673 ? 14.773 -20.109 -2.682 1 87.94 673 TYR A N 1
ATOM 5100 C CA . TYR A 1 673 ? 13.836 -20.016 -3.801 1 87.94 673 TYR A CA 1
ATOM 5101 C C . TYR A 1 673 ? 12.398 -19.969 -3.305 1 87.94 673 TYR A C 1
ATOM 5103 O O . TYR A 1 673 ? 11.961 -20.844 -2.561 1 87.94 673 TYR A O 1
ATOM 5111 N N . ALA A 1 674 ? 11.68 -18.953 -3.74 1 90.75 674 ALA A N 1
ATOM 5112 C CA . ALA A 1 674 ? 10.328 -18.781 -3.232 1 90.75 674 ALA A CA 1
ATOM 5113 C C . ALA A 1 674 ? 9.336 -18.594 -4.375 1 90.75 674 ALA A C 1
ATOM 5115 O O . ALA A 1 674 ? 8.438 -17.75 -4.293 1 90.75 674 ALA A O 1
ATOM 5116 N N . GLY A 1 675 ? 9.5 -19.328 -5.484 1 92.44 675 GLY A N 1
ATOM 5117 C CA . GLY A 1 675 ? 8.555 -19.312 -6.594 1 92.44 675 GLY A CA 1
ATOM 5118 C C . GLY A 1 675 ? 8.867 -18.234 -7.621 1 92.44 675 GLY A C 1
ATOM 5119 O O . GLY A 1 675 ? 9.508 -17.234 -7.305 1 92.44 675 GLY A O 1
ATOM 5120 N N . THR A 1 676 ? 8.5 -18.469 -8.883 1 94.62 676 THR A N 1
ATOM 5121 C CA . THR A 1 676 ? 8.672 -17.562 -10.008 1 94.62 676 THR A CA 1
ATOM 5122 C C . THR A 1 676 ? 7.32 -17.219 -10.633 1 94.62 676 THR A C 1
ATOM 5124 O O . THR A 1 676 ? 6.5 -18.094 -10.875 1 94.62 676 THR A O 1
ATOM 5127 N N . VAL A 1 677 ? 7.098 -15.914 -10.891 1 97.31 677 VAL A N 1
ATOM 5128 C CA . VAL A 1 677 ? 5.789 -15.477 -11.375 1 97.31 677 VAL A CA 1
ATOM 5129 C C . VAL A 1 677 ? 5.945 -14.781 -12.719 1 97.31 677 VAL A C 1
ATOM 5131 O O . VAL A 1 677 ? 6.926 -14.062 -12.945 1 97.31 677 VAL A O 1
ATOM 5134 N N . GLN A 1 678 ? 5.086 -15.047 -13.688 1 98.25 678 GLN A N 1
ATOM 5135 C CA . GLN A 1 678 ? 4.879 -14.289 -14.914 1 98.25 678 GLN A CA 1
ATOM 5136 C C . GLN A 1 678 ? 3.537 -13.562 -14.891 1 98.25 678 GLN A C 1
ATOM 5138 O O . GLN A 1 678 ? 2.504 -14.156 -14.594 1 98.25 678 GLN A O 1
ATOM 5143 N N . ALA A 1 679 ? 3.598 -12.234 -15.195 1 98.69 679 ALA A N 1
ATOM 5144 C CA . ALA A 1 679 ? 2.357 -11.484 -15.047 1 98.69 679 ALA A CA 1
ATOM 5145 C C . ALA A 1 679 ? 2.211 -10.445 -16.156 1 98.69 679 ALA A C 1
ATOM 5147 O O . ALA A 1 679 ? 3.205 -9.906 -16.656 1 98.69 679 ALA A O 1
ATOM 5148 N N . VAL A 1 680 ? 0.987 -10.211 -16.578 1 98.75 680 VAL A N 1
ATOM 5149 C CA . VAL A 1 680 ? 0.604 -9.086 -17.422 1 98.75 680 VAL A CA 1
ATOM 5150 C C . VAL A 1 680 ? -0.49 -8.273 -16.734 1 98.75 680 VAL A C 1
ATOM 5152 O O . VAL A 1 680 ? -1.551 -8.805 -16.406 1 98.75 680 VAL A O 1
ATOM 5155 N N . GLY A 1 681 ? -0.16 -7.027 -16.5 1 97.19 681 GLY A N 1
ATOM 5156 C CA . GLY A 1 681 ? -1.14 -6.094 -15.953 1 97.19 681 GLY A CA 1
ATOM 5157 C C . GLY A 1 681 ? -1.751 -5.195 -17.016 1 97.19 681 GLY A C 1
ATOM 5158 O O . GLY A 1 681 ? -1.082 -4.816 -17.984 1 97.19 681 GLY A O 1
ATOM 5159 N N . VAL A 1 682 ? -3.012 -4.836 -16.812 1 95.81 682 VAL A N 1
ATOM 5160 C CA . VAL A 1 682 ? -3.709 -3.906 -17.688 1 95.81 682 VAL A CA 1
ATOM 5161 C C . VAL A 1 682 ? -4.09 -2.646 -16.922 1 95.81 682 VAL A C 1
ATOM 5163 O O . VAL A 1 682 ? -4.746 -2.725 -15.875 1 95.81 682 VAL A O 1
ATOM 5166 N N . ASP A 1 683 ? -3.6 -1.524 -17.406 1 90.88 683 ASP A N 1
ATOM 5167 C CA . ASP A 1 683 ? -4.023 -0.249 -16.844 1 90.88 683 ASP A CA 1
ATOM 5168 C C . ASP A 1 683 ? -5.453 0.088 -17.25 1 90.88 683 ASP A C 1
ATOM 5170 O O . ASP A 1 683 ? -5.738 0.283 -18.438 1 90.88 683 ASP A O 1
ATOM 5174 N N . LEU A 1 684 ? -6.355 0.185 -16.359 1 87.62 684 LEU A N 1
ATOM 5175 C CA . LEU A 1 684 ? -7.781 0.271 -16.656 1 87.62 684 LEU A CA 1
ATOM 5176 C C . LEU A 1 684 ? -8.164 1.688 -17.062 1 87.62 684 LEU A C 1
ATOM 5178 O O . LEU A 1 684 ? -9.273 1.916 -17.547 1 87.62 684 LEU A O 1
ATOM 5182 N N . GLU A 1 685 ? -7.238 2.658 -16.906 1 83.12 685 GLU A N 1
ATOM 5183 C CA . GLU A 1 685 ? -7.488 4.016 -17.391 1 83.12 685 GLU A CA 1
ATOM 5184 C C . GLU A 1 685 ? -7.094 4.16 -18.859 1 83.12 685 GLU A C 1
ATOM 5186 O O . GLU A 1 685 ? -7.75 4.879 -19.609 1 83.12 685 GLU A O 1
ATOM 5191 N N . THR A 1 686 ? -6.004 3.527 -19.25 1 86.38 686 THR A N 1
ATOM 5192 C CA . THR A 1 686 ? -5.422 3.779 -20.562 1 86.38 686 THR A CA 1
ATOM 5193 C C . THR A 1 686 ? -5.512 2.533 -21.453 1 86.38 686 THR A C 1
ATOM 5195 O O . THR A 1 686 ? -5.301 2.605 -22.656 1 86.38 686 THR A O 1
ATOM 5198 N N . ASP A 1 687 ? -5.766 1.324 -20.828 1 90.69 687 ASP A N 1
ATOM 5199 C CA . ASP A 1 687 ? -5.793 0.018 -21.484 1 90.69 687 ASP A CA 1
ATOM 5200 C C . ASP A 1 687 ? -4.387 -0.427 -21.875 1 90.69 687 ASP A C 1
ATOM 5202 O O . ASP A 1 687 ? -4.219 -1.443 -22.547 1 90.69 687 ASP A O 1
ATOM 5206 N N . LEU A 1 688 ? -3.385 0.391 -21.516 1 94.31 688 LEU A N 1
ATOM 5207 C CA . LEU A 1 688 ? -2.008 -0.012 -21.781 1 94.31 688 LEU A CA 1
ATOM 5208 C C . LEU A 1 688 ? -1.604 -1.182 -20.891 1 94.31 688 LEU A C 1
ATOM 5210 O O . LEU A 1 688 ? -2.117 -1.327 -19.781 1 94.31 688 LEU A O 1
ATOM 5214 N N . MET A 1 689 ? -0.694 -1.986 -21.438 1 97.44 689 MET A N 1
ATOM 5215 C CA . MET A 1 689 ? -0.328 -3.217 -20.734 1 97.44 689 MET A CA 1
ATOM 5216 C C . MET A 1 689 ? 1.11 -3.152 -20.234 1 97.44 689 MET A C 1
ATOM 5218 O O . MET A 1 689 ? 1.944 -2.457 -20.812 1 97.44 689 MET A O 1
ATOM 5222 N N . THR A 1 690 ? 1.33 -3.787 -19.109 1 97.5 690 THR A N 1
ATOM 5223 C CA . THR A 1 690 ? 2.654 -4.02 -18.547 1 97.5 690 THR A CA 1
ATOM 5224 C C . THR A 1 690 ? 2.922 -5.516 -18.391 1 97.5 690 THR A C 1
ATOM 5226 O O . THR A 1 690 ? 2.098 -6.246 -17.844 1 97.5 690 THR A O 1
ATOM 5229 N N . GLY A 1 691 ? 4.016 -5.996 -18.984 1 98.38 691 GLY A N 1
ATOM 5230 C CA . GLY A 1 691 ? 4.457 -7.367 -18.781 1 98.38 691 GLY A CA 1
ATOM 5231 C C . GLY A 1 691 ? 5.688 -7.477 -17.906 1 98.38 691 GLY A C 1
ATOM 5232 O O . GLY A 1 691 ? 6.621 -6.68 -18.031 1 98.38 691 GLY A O 1
ATOM 5233 N N . VAL A 1 692 ? 5.637 -8.375 -16.938 1 98.31 692 VAL A N 1
ATOM 5234 C CA . VAL A 1 692 ? 6.789 -8.602 -16.078 1 98.31 692 VAL A CA 1
ATOM 5235 C C . VAL A 1 692 ? 7.078 -10.102 -15.984 1 98.31 692 VAL A C 1
ATOM 5237 O O . VAL A 1 692 ? 6.172 -10.898 -15.734 1 98.31 692 VAL A O 1
ATOM 5240 N N . SER A 1 693 ? 8.266 -10.484 -16.234 1 97.31 693 SER A N 1
ATOM 5241 C CA . SER A 1 693 ? 8.789 -11.82 -15.969 1 97.31 693 SER A CA 1
ATOM 5242 C C . SER A 1 693 ? 9.742 -11.82 -14.781 1 97.31 693 SER A C 1
ATOM 5244 O O . SER A 1 693 ? 10.648 -10.992 -14.711 1 97.31 693 SER A O 1
ATOM 5246 N N . ASP A 1 694 ? 9.547 -12.711 -13.914 1 94.69 694 ASP A N 1
ATOM 5247 C CA . ASP A 1 694 ? 10.258 -12.773 -12.641 1 94.69 694 ASP A CA 1
ATOM 5248 C C . ASP A 1 694 ? 11.766 -12.93 -12.859 1 94.69 694 ASP A C 1
ATOM 5250 O O . ASP A 1 694 ? 12.211 -13.906 -13.469 1 94.69 694 ASP A O 1
ATOM 5254 N N . PRO A 1 695 ? 12.594 -12.055 -12.344 1 92.19 695 PRO A N 1
ATOM 5255 C CA . PRO A 1 695 ? 14.047 -12.18 -12.531 1 92.19 695 PRO A CA 1
ATOM 5256 C C . PRO A 1 695 ? 14.625 -13.406 -11.828 1 92.19 695 PRO A C 1
ATOM 5258 O O . PRO A 1 695 ? 15.75 -13.82 -12.133 1 92.19 695 PRO A O 1
ATOM 5261 N N . ARG A 1 696 ? 13.883 -13.93 -10.906 1 90.44 696 ARG A N 1
ATOM 5262 C CA . ARG A 1 696 ? 14.344 -15.109 -10.18 1 90.44 696 ARG A CA 1
ATOM 5263 C C . ARG A 1 696 ? 14.695 -16.234 -11.148 1 90.44 696 ARG A C 1
ATOM 5265 O O . ARG A 1 696 ? 15.562 -17.062 -10.852 1 90.44 696 ARG A O 1
ATOM 5272 N N . LYS A 1 697 ? 14.008 -16.328 -12.297 1 88.38 697 LYS A N 1
ATOM 5273 C CA . LYS A 1 697 ? 14.242 -17.375 -13.281 1 88.38 697 LYS A CA 1
ATOM 5274 C C . LYS A 1 697 ? 14.82 -16.797 -14.57 1 88.38 697 LYS A C 1
ATOM 5276 O O . LYS A 1 697 ? 15.008 -17.531 -15.547 1 88.38 697 LYS A O 1
ATOM 5281 N N . GLY A 1 698 ? 14.914 -15.516 -14.648 1 85.38 698 GLY A N 1
ATOM 5282 C CA . GLY A 1 698 ? 15.57 -14.875 -15.766 1 85.38 698 GLY A CA 1
ATOM 5283 C C . GLY A 1 698 ? 14.664 -14.703 -16.969 1 85.38 698 GLY A C 1
ATOM 5284 O O . GLY A 1 698 ? 15.141 -14.609 -18.109 1 85.38 698 GLY A O 1
ATOM 5285 N N . GLY A 1 699 ? 13.445 -14.758 -16.859 1 88.31 699 GLY A N 1
ATOM 5286 C CA . GLY A 1 699 ? 12.523 -14.539 -17.969 1 88.31 699 GLY A CA 1
ATOM 5287 C C . GLY A 1 699 ? 12.461 -13.094 -18.422 1 88.31 699 GLY A C 1
ATOM 5288 O O . GLY A 1 699 ? 12.883 -12.195 -17.703 1 88.31 699 GLY A O 1
ATOM 5289 N N . THR A 1 700 ? 12.055 -12.891 -19.688 1 95 700 THR A N 1
ATOM 5290 C CA . THR A 1 700 ? 11.875 -11.57 -20.281 1 95 700 THR A CA 1
ATOM 5291 C C . THR A 1 700 ? 10.562 -11.492 -21.047 1 95 700 THR A C 1
ATOM 5293 O O . THR A 1 700 ? 10.289 -12.328 -21.922 1 95 700 THR A O 1
ATOM 5296 N N . PRO A 1 701 ? 9.734 -10.5 -20.672 1 98.19 701 PRO A N 1
ATOM 5297 C CA . PRO A 1 701 ? 8.5 -10.336 -21.438 1 98.19 701 PRO A CA 1
ATOM 5298 C C . PRO A 1 701 ? 8.727 -9.664 -22.797 1 98.19 701 PRO A C 1
ATOM 5300 O O . PRO A 1 701 ? 9.812 -9.125 -23.047 1 98.19 701 PRO A O 1
ATOM 5303 N N . ALA A 1 702 ? 7.762 -9.773 -23.656 1 98.44 702 ALA A N 1
ATOM 5304 C CA . ALA A 1 702 ? 7.77 -9.078 -24.938 1 98.44 702 ALA A CA 1
ATOM 5305 C C . ALA A 1 702 ? 6.414 -8.438 -25.219 1 98.44 702 ALA A C 1
ATOM 5307 O O . ALA A 1 702 ? 5.391 -8.875 -24.703 1 98.44 702 ALA A O 1
ATOM 5308 N N . GLY A 1 703 ? 6.461 -7.367 -25.938 1 97.81 703 GLY A N 1
ATOM 5309 C CA . GLY A 1 703 ? 5.266 -6.645 -26.328 1 97.81 703 GLY A CA 1
ATOM 5310 C C . GLY A 1 703 ? 5.434 -5.895 -27.641 1 97.81 703 GLY A C 1
ATOM 5311 O O . GLY A 1 703 ? 6.539 -5.809 -28.172 1 97.81 703 GLY A O 1
ATOM 5312 N N . TYR A 1 704 ? 4.309 -5.367 -28.188 1 95.38 704 TYR A N 1
ATOM 5313 C CA . TYR A 1 704 ? 4.387 -4.559 -29.391 1 95.38 704 TYR A CA 1
ATOM 5314 C C . TYR A 1 704 ? 3.246 -3.549 -29.453 1 95.38 704 TYR A C 1
ATOM 5316 O O . TYR A 1 704 ? 2.207 -3.74 -28.812 1 95.38 704 TYR A O 1
ATOM 5324 N N . MET B 1 1 ? -56.062 20.484 -41.656 1 14.46 1 MET B N 1
ATOM 5325 C CA . MET B 1 1 ? -56.344 20.812 -43.031 1 14.46 1 MET B CA 1
ATOM 5326 C C . MET B 1 1 ? -55.156 20.406 -43.938 1 14.46 1 MET B C 1
ATOM 5328 O O . MET B 1 1 ? -54.031 20.797 -43.688 1 14.46 1 MET B O 1
ATOM 5332 N N . LYS B 1 2 ? -55.125 19.219 -44.781 1 18.69 2 LYS B N 1
ATOM 5333 C CA . LYS B 1 2 ? -54.75 17.812 -44.969 1 18.69 2 LYS B CA 1
ATOM 5334 C C . LYS B 1 2 ? -53.812 17.656 -46.188 1 18.69 2 LYS B C 1
ATOM 5336 O O . LYS B 1 2 ? -53.438 16.531 -46.531 1 18.69 2 LYS B O 1
ATOM 5341 N N . ASP B 1 3 ? -53.188 18.766 -46.906 1 14.61 3 ASP B N 1
ATOM 5342 C CA . ASP B 1 3 ? -53.062 18.797 -48.344 1 14.61 3 ASP B CA 1
ATOM 5343 C C . ASP B 1 3 ? -51.781 18.109 -48.812 1 14.61 3 ASP B C 1
ATOM 5345 O O . ASP B 1 3 ? -50.781 18.109 -48.094 1 14.61 3 ASP B O 1
ATOM 5349 N N . LEU B 1 4 ? -51.438 17.453 -50.188 1 16.58 4 LEU B N 1
ATOM 5350 C CA . LEU B 1 4 ? -51.062 16.391 -51.094 1 16.58 4 LEU B CA 1
ATOM 5351 C C . LEU B 1 4 ? -49.781 16.734 -51.844 1 16.58 4 LEU B C 1
ATOM 5353 O O . LEU B 1 4 ? -49.25 15.922 -52.594 1 16.58 4 LEU B O 1
ATOM 5357 N N . SER B 1 5 ? -48.75 17.656 -51.844 1 14.18 5 SER B N 1
ATOM 5358 C CA . SER B 1 5 ? -48.406 18.203 -53.156 1 14.18 5 SER B CA 1
ATOM 5359 C C . SER B 1 5 ? -47.25 17.406 -53.812 1 14.18 5 SER B C 1
ATOM 5361 O O . SER B 1 5 ? -46.312 17 -53.125 1 14.18 5 SER B O 1
ATOM 5363 N N . PRO B 1 6 ? -46.844 17.172 -55.281 1 15.98 6 PRO B N 1
ATOM 5364 C CA . PRO B 1 6 ? -46.531 16.297 -56.438 1 15.98 6 PRO B CA 1
ATOM 5365 C C . PRO B 1 6 ? -45.094 16.469 -56.906 1 15.98 6 PRO B C 1
ATOM 5367 O O . PRO B 1 6 ? -44.406 15.484 -57.219 1 15.98 6 PRO B O 1
ATOM 5370 N N . ASP B 1 7 ? -44.094 17.422 -57.25 1 14.37 7 ASP B N 1
ATOM 5371 C CA . ASP B 1 7 ? -43.719 17.766 -58.625 1 14.37 7 ASP B CA 1
ATOM 5372 C C . ASP B 1 7 ? -42.406 17.125 -59.031 1 14.37 7 ASP B C 1
ATOM 5374 O O . ASP B 1 7 ? -41.531 16.906 -58.188 1 14.37 7 ASP B O 1
ATOM 5378 N N . ALA B 1 8 ? -41.75 16.969 -60.594 1 15.88 8 ALA B N 1
ATOM 5379 C CA . ALA B 1 8 ? -41.25 16.266 -61.781 1 15.88 8 ALA B CA 1
ATOM 5380 C C . ALA B 1 8 ? -39.781 16.594 -62.031 1 15.88 8 ALA B C 1
ATOM 5382 O O . ALA B 1 8 ? -39 15.711 -62.375 1 15.88 8 ALA B O 1
ATOM 5383 N N . THR B 1 9 ? -38.969 17.656 -62.219 1 14.55 9 THR B N 1
ATOM 5384 C CA . THR B 1 9 ? -38.5 18.031 -63.562 1 14.55 9 THR B CA 1
ATOM 5385 C C . THR B 1 9 ? -37.094 17.516 -63.812 1 14.55 9 THR B C 1
ATOM 5387 O O . THR B 1 9 ? -36.375 17.156 -62.875 1 14.55 9 THR B O 1
ATOM 5390 N N . GLU B 1 10 ? -35.812 18.203 -64.312 1 14.7 10 GLU B N 1
ATOM 5391 C CA . GLU B 1 10 ? -35.219 18.438 -65.625 1 14.7 10 GLU B CA 1
ATOM 5392 C C . GLU B 1 10 ? -33.844 17.781 -65.75 1 14.7 10 GLU B C 1
ATOM 5394 O O . GLU B 1 10 ? -33.219 17.469 -64.75 1 14.7 10 GLU B O 1
ATOM 5399 N N . THR B 1 11 ? -32.594 18.266 -66.625 1 14.76 11 THR B N 1
ATOM 5400 C CA . THR B 1 11 ? -32.031 18.203 -68 1 14.76 11 THR B CA 1
ATOM 5401 C C . THR B 1 11 ? -30.547 17.828 -67.938 1 14.76 11 THR B C 1
ATOM 5403 O O . THR B 1 11 ? -30.125 16.906 -68.625 1 14.76 11 THR B O 1
ATOM 5406 N N . THR B 1 12 ? -29.188 18.5 -67.75 1 14.89 12 THR B N 1
ATOM 5407 C CA . THR B 1 12 ? -28.375 18.922 -68.938 1 14.89 12 THR B CA 1
ATOM 5408 C C . THR B 1 12 ? -27.125 18.047 -69 1 14.89 12 THR B C 1
ATOM 5410 O O . THR B 1 12 ? -26.672 17.453 -68.062 1 14.89 12 THR B O 1
ATOM 5413 N N . PRO B 1 13 ? -25.703 18.266 -70 1 15.2 13 PRO B N 1
ATOM 5414 C CA . PRO B 1 13 ? -25.031 17.844 -71.25 1 15.2 13 PRO B CA 1
ATOM 5415 C C . PRO B 1 13 ? -23.578 17.469 -71.062 1 15.2 13 PRO B C 1
ATOM 5417 O O . PRO B 1 13 ? -23.031 16.641 -71.75 1 15.2 13 PRO B O 1
ATOM 5420 N N . PHE B 1 14 ? -22.453 17.641 -70.125 1 15.07 14 PHE B N 1
ATOM 5421 C CA . PHE B 1 14 ? -21.234 18.234 -70.688 1 15.07 14 PHE B CA 1
ATOM 5422 C C . PHE B 1 14 ? -20.219 17.172 -71.062 1 15.07 14 PHE B C 1
ATOM 5424 O O . PHE B 1 14 ? -20.125 16.125 -70.438 1 15.07 14 PHE B O 1
ATOM 5431 N N . VAL B 1 15 ? -19.031 17.281 -72.125 1 14.68 15 VAL B N 1
ATOM 5432 C CA . VAL B 1 15 ? -18.328 16.828 -73.375 1 14.68 15 VAL B CA 1
ATOM 5433 C C . VAL B 1 15 ? -16.891 16.469 -73 1 14.68 15 VAL B C 1
ATOM 5435 O O . VAL B 1 15 ? -16.203 15.828 -73.812 1 14.68 15 VAL B O 1
ATOM 5438 N N . LYS B 1 16 ? -16.016 16.328 -72.062 1 15.25 16 LYS B N 1
ATOM 5439 C CA . LYS B 1 16 ? -14.672 16.875 -72.25 1 15.25 16 LYS B CA 1
ATOM 5440 C C . LYS B 1 16 ? -13.773 15.859 -72.938 1 15.25 16 LYS B C 1
ATOM 5442 O O . LYS B 1 16 ? -13.945 14.648 -72.812 1 15.25 16 LYS B O 1
ATOM 5447 N N . GLN B 1 17 ? -12.164 16.062 -73.25 1 14.98 17 GLN B N 1
ATOM 5448 C CA . GLN B 1 17 ? -11.219 16.172 -74.312 1 14.98 17 GLN B CA 1
ATOM 5449 C C . GLN B 1 17 ? -10.188 15.047 -74.25 1 14.98 17 GLN B C 1
ATOM 5451 O O . GLN B 1 17 ? -9.906 14.5 -73.188 1 14.98 17 GLN B O 1
ATOM 5456 N N . THR B 1 18 ? -9.242 14.656 -75.438 1 15.27 18 THR B N 1
ATOM 5457 C CA . THR B 1 18 ? -8.711 13.625 -76.312 1 15.27 18 THR B CA 1
ATOM 5458 C C . THR B 1 18 ? -7.211 13.453 -76.125 1 15.27 18 THR B C 1
ATOM 5460 O O . THR B 1 18 ? -6.594 12.57 -76.688 1 15.27 18 THR B O 1
ATOM 5463 N N . LYS B 1 19 ? -6.262 13.961 -75.188 1 16.34 19 LYS B N 1
ATOM 5464 C CA . LYS B 1 19 ? -5.02 14.367 -75.875 1 16.34 19 LYS B CA 1
ATOM 5465 C C . LYS B 1 19 ? -4.145 13.164 -76.188 1 16.34 19 LYS B C 1
ATOM 5467 O O . LYS B 1 19 ? -4.227 12.133 -75.5 1 16.34 19 LYS B O 1
ATOM 5472 N N . LYS B 1 20 ? -2.625 13.273 -76.75 1 16.38 20 LYS B N 1
ATOM 5473 C CA . LYS B 1 20 ? -1.828 13.008 -77.938 1 16.38 20 LYS B CA 1
ATOM 5474 C C . LYS B 1 20 ? -0.67 12.062 -77.625 1 16.38 20 LYS B C 1
ATOM 5476 O O . LYS B 1 20 ? -0.259 11.273 -78.5 1 16.38 20 LYS B O 1
ATOM 5481 N N . TYR B 1 21 ? 0.236 11.734 -76.438 1 16.59 21 TYR B N 1
ATOM 5482 C CA . TYR B 1 21 ? 1.669 11.945 -76.625 1 16.59 21 TYR B CA 1
ATOM 5483 C C . TYR B 1 21 ? 2.334 10.719 -77.25 1 16.59 21 TYR B C 1
ATOM 5485 O O . TYR B 1 21 ? 1.843 9.594 -77.062 1 16.59 21 TYR B O 1
ATOM 5493 N N . PRO B 1 22 ? 3.83 10.703 -77.625 1 16.98 22 PRO B N 1
ATOM 5494 C CA . PRO B 1 22 ? 4.668 10.367 -78.75 1 16.98 22 PRO B CA 1
ATOM 5495 C C . PRO B 1 22 ? 5.379 9.031 -78.625 1 16.98 22 PRO B C 1
ATOM 5497 O O . PRO B 1 22 ? 5.41 8.469 -77.5 1 16.98 22 PRO B O 1
ATOM 5500 N N . ALA B 1 23 ? 6.809 8.836 -79.25 1 18.59 23 ALA B N 1
ATOM 5501 C CA . ALA B 1 23 ? 7.438 7.961 -80.188 1 18.59 23 ALA B CA 1
ATOM 5502 C C . ALA B 1 23 ? 8.359 6.945 -79.562 1 18.59 23 ALA B C 1
ATOM 5504 O O . ALA B 1 23 ? 9.109 7.293 -78.625 1 18.59 23 ALA B O 1
ATOM 5505 N N . PRO B 1 24 ? 8.539 5.566 -79.875 1 18.94 24 PRO B N 1
ATOM 5506 C CA . PRO B 1 24 ? 8.953 4.309 -79.25 1 18.94 24 PRO B CA 1
ATOM 5507 C C . PRO B 1 24 ? 10.422 3.975 -79.5 1 18.94 24 PRO B C 1
ATOM 5509 O O . PRO B 1 24 ? 10.859 2.848 -79.25 1 18.94 24 PRO B O 1
ATOM 5512 N N . ARG B 1 25 ? 11.352 4.84 -79.188 1 17.03 25 ARG B N 1
ATOM 5513 C CA . ARG B 1 25 ? 12.609 4.734 -79.938 1 17.03 25 ARG B CA 1
ATOM 5514 C C . ARG B 1 25 ? 13.273 3.383 -79.688 1 17.03 25 ARG B C 1
ATOM 5516 O O . ARG B 1 25 ? 13.023 2.734 -78.625 1 17.03 25 ARG B O 1
ATOM 5523 N N . ARG B 1 26 ? 14.625 3.16 -80.312 1 17.81 26 ARG B N 1
ATOM 5524 C CA . ARG B 1 26 ? 15.273 2.123 -81.125 1 17.81 26 ARG B CA 1
ATOM 5525 C C . ARG B 1 26 ? 16.016 1.133 -80.188 1 17.81 26 ARG B C 1
ATOM 5527 O O . ARG B 1 26 ? 16.406 1.467 -79.062 1 17.81 26 ARG B O 1
ATOM 5534 N N . PRO B 1 27 ? 16.688 -0.048 -80.688 1 20.28 27 PRO B N 1
ATOM 5535 C CA . PRO B 1 27 ? 16.703 -1.501 -80.5 1 20.28 27 PRO B CA 1
ATOM 5536 C C . PRO B 1 27 ? 18.016 -1.995 -79.875 1 20.28 27 PRO B C 1
ATOM 5538 O O . PRO B 1 27 ? 18.125 -3.174 -79.562 1 20.28 27 PRO B O 1
ATOM 5541 N N . ASN B 1 28 ? 19.016 -1.052 -79.562 1 18.22 28 ASN B N 1
ATOM 5542 C CA . ASN B 1 28 ? 20.312 -1.472 -80.125 1 18.22 28 ASN B CA 1
ATOM 5543 C C . ASN B 1 28 ? 20.828 -2.727 -79.438 1 18.22 28 ASN B C 1
ATOM 5545 O O . ASN B 1 28 ? 20.422 -3.023 -78.312 1 18.22 28 ASN B O 1
ATOM 5549 N N . PRO B 1 29 ? 22.141 -3.176 -79.688 1 21.02 29 PRO B N 1
ATOM 5550 C CA . PRO B 1 29 ? 22.719 -4.422 -80.188 1 21.02 29 PRO B CA 1
ATOM 5551 C C . PRO B 1 29 ? 23.156 -5.371 -79.125 1 21.02 29 PRO B C 1
ATOM 5553 O O . PRO B 1 29 ? 22.828 -6.562 -79.125 1 21.02 29 PRO B O 1
ATOM 5556 N N . SER B 1 30 ? 24.25 -5.07 -78.375 1 20.27 30 SER B N 1
ATOM 5557 C CA . SER B 1 30 ? 25.594 -5.652 -78.5 1 20.27 30 SER B CA 1
ATOM 5558 C C . SER B 1 30 ? 25.828 -6.684 -77.375 1 20.27 30 SER B C 1
ATOM 5560 O O . SER B 1 30 ? 26.938 -7.203 -77.25 1 20.27 30 SER B O 1
ATOM 5562 N N . TRP B 1 31 ? 24.922 -7.074 -76.375 1 20.97 31 TRP B N 1
ATOM 5563 C CA . TRP B 1 31 ? 25.266 -7.262 -75 1 20.97 31 TRP B CA 1
ATOM 5564 C C . TRP B 1 31 ? 25.719 -8.688 -74.75 1 20.97 31 TRP B C 1
ATOM 5566 O O . TRP B 1 31 ? 24.953 -9.531 -74.25 1 20.97 31 TRP B O 1
ATOM 5576 N N . VAL B 1 32 ? 26.391 -9.352 -75.688 1 22.02 32 VAL B N 1
ATOM 5577 C CA . VAL B 1 32 ? 26.234 -10.805 -75.688 1 22.02 32 VAL B CA 1
ATOM 5578 C C . VAL B 1 32 ? 26.844 -11.391 -74.438 1 22.02 32 VAL B C 1
ATOM 5580 O O . VAL B 1 32 ? 26.312 -12.352 -73.875 1 22.02 32 VAL B O 1
ATOM 5583 N N . GLY B 1 33 ? 28.141 -11.055 -74.25 1 21.52 33 GLY B N 1
ATOM 5584 C CA . GLY B 1 33 ? 29.203 -12.031 -74.062 1 21.52 33 GLY B CA 1
ATOM 5585 C C . GLY B 1 33 ? 29.031 -12.82 -72.75 1 21.52 33 GLY B C 1
ATOM 5586 O O . GLY B 1 33 ? 29.031 -14.055 -72.75 1 21.52 33 GLY B O 1
ATOM 5587 N N . CYS B 1 34 ? 30.047 -12.609 -71.75 1 24.31 34 CYS B N 1
ATOM 5588 C CA . CYS B 1 34 ? 30.938 -13.352 -70.875 1 24.31 34 CYS B CA 1
ATOM 5589 C C . CYS B 1 34 ? 30.219 -13.781 -69.625 1 24.31 34 CYS B C 1
ATOM 5591 O O . CYS B 1 34 ? 30.031 -12.977 -68.688 1 24.31 34 CYS B O 1
ATOM 5593 N N . GLY B 1 35 ? 29.156 -14.555 -69.562 1 22.55 35 GLY B N 1
ATOM 5594 C CA . GLY B 1 35 ? 28 -14.656 -68.688 1 22.55 35 GLY B CA 1
ATOM 5595 C C . GLY B 1 35 ? 28.297 -15.414 -67.438 1 22.55 35 GLY B C 1
ATOM 5596 O O . GLY B 1 35 ? 27.391 -15.656 -66.625 1 22.55 35 GLY B O 1
ATOM 5597 N N . PHE B 1 36 ? 29.312 -16.297 -67.625 1 25.47 36 PHE B N 1
ATOM 5598 C CA . PHE B 1 36 ? 29.234 -17.531 -66.875 1 25.47 36 PHE B CA 1
ATOM 5599 C C . PHE B 1 36 ? 29.438 -17.266 -65.375 1 25.47 36 PHE B C 1
ATOM 5601 O O . PHE B 1 36 ? 28.828 -17.922 -64.5 1 25.47 36 PHE B O 1
ATOM 5608 N N . LEU B 1 37 ? 30.609 -16.609 -65.125 1 25.59 37 LEU B N 1
ATOM 5609 C CA . LEU B 1 37 ? 31.344 -16.703 -63.875 1 25.59 37 LEU B CA 1
ATOM 5610 C C . LEU B 1 37 ? 30.531 -16.094 -62.75 1 25.59 37 LEU B C 1
ATOM 5612 O O . LEU B 1 37 ? 31 -16.047 -61.594 1 25.59 37 LEU B O 1
ATOM 5616 N N . VAL B 1 38 ? 29.391 -15.516 -63 1 24.5 38 VAL B N 1
ATOM 5617 C CA . VAL B 1 38 ? 28.844 -14.469 -62.156 1 24.5 38 VAL B CA 1
ATOM 5618 C C . VAL B 1 38 ? 28.266 -15.086 -60.875 1 24.5 38 VAL B C 1
ATOM 5620 O O . VAL B 1 38 ? 27.984 -14.375 -59.906 1 24.5 38 VAL B O 1
ATOM 5623 N N . TYR B 1 39 ? 27.719 -16.297 -61.031 1 25 39 TYR B N 1
ATOM 5624 C CA . TYR B 1 39 ? 26.578 -16.609 -60.156 1 25 39 TYR B CA 1
ATOM 5625 C C . TYR B 1 39 ? 27.047 -16.844 -58.719 1 25 39 TYR B C 1
ATOM 5627 O O . TYR B 1 39 ? 26.219 -17.109 -57.844 1 25 39 TYR B O 1
ATOM 5635 N N . LEU B 1 40 ? 28.266 -17.312 -58.594 1 26.36 40 LEU B N 1
ATOM 5636 C CA . LEU B 1 40 ? 28.719 -17.922 -57.344 1 26.36 40 LEU B CA 1
ATOM 5637 C C . LEU B 1 40 ? 28.719 -16.891 -56.219 1 26.36 40 LEU B C 1
ATOM 5639 O O . LEU B 1 40 ? 28.781 -17.25 -55.031 1 26.36 40 LEU B O 1
ATOM 5643 N N . LEU B 1 41 ? 29.062 -15.648 -56.562 1 25.19 41 LEU B N 1
ATOM 5644 C CA . LEU B 1 41 ? 29.562 -14.695 -55.594 1 25.19 41 LEU B CA 1
ATOM 5645 C C . LEU B 1 41 ? 28.422 -14.25 -54.656 1 25.19 41 LEU B C 1
ATOM 5647 O O . LEU B 1 41 ? 28.656 -13.508 -53.688 1 25.19 41 LEU B O 1
ATOM 5651 N N . GLY B 1 42 ? 27.203 -14.227 -55.125 1 24.05 42 GLY B N 1
ATOM 5652 C CA . GLY B 1 42 ? 26.234 -13.297 -54.562 1 24.05 42 GLY B CA 1
ATOM 5653 C C . GLY B 1 42 ? 25.828 -13.641 -53.156 1 24.05 42 GLY B C 1
ATOM 5654 O O . GLY B 1 42 ? 25.188 -12.836 -52.469 1 24.05 42 GLY B O 1
ATOM 5655 N N . VAL B 1 43 ? 25.734 -14.906 -52.875 1 28.3 43 VAL B N 1
ATOM 5656 C CA . VAL B 1 43 ? 24.953 -15.32 -51.688 1 28.3 43 VAL B CA 1
ATOM 5657 C C . VAL B 1 43 ? 25.703 -14.93 -50.406 1 28.3 43 VAL B C 1
ATOM 5659 O O . VAL B 1 43 ? 25.188 -15.125 -49.312 1 28.3 43 VAL B O 1
ATOM 5662 N N . GLY B 1 44 ? 27 -14.758 -50.531 1 26.2 44 GLY B N 1
ATOM 5663 C CA . GLY B 1 44 ? 27.766 -14.555 -49.312 1 26.2 44 GLY B CA 1
ATOM 5664 C C . GLY B 1 44 ? 27.422 -13.266 -48.594 1 26.2 44 GLY B C 1
ATOM 5665 O O . GLY B 1 44 ? 27.828 -13.055 -47.438 1 26.2 44 GLY B O 1
ATOM 5666 N N . THR B 1 45 ? 27.203 -12.219 -49.375 1 26.69 45 THR B N 1
ATOM 5667 C CA . THR B 1 45 ? 27.344 -10.844 -48.906 1 26.69 45 THR B CA 1
ATOM 5668 C C . THR B 1 45 ? 26.281 -10.516 -47.875 1 26.69 45 THR B C 1
ATOM 5670 O O . THR B 1 45 ? 26.391 -9.5 -47.156 1 26.69 45 THR B O 1
ATOM 5673 N N . VAL B 1 46 ? 25.109 -11.039 -48.094 1 26.86 46 VAL B N 1
ATOM 5674 C CA . VAL B 1 46 ? 24.047 -10.305 -47.375 1 26.86 46 VAL B CA 1
ATOM 5675 C C . VAL B 1 46 ? 24.266 -10.398 -45.875 1 26.86 46 VAL B C 1
ATOM 5677 O O . VAL B 1 46 ? 23.547 -9.766 -45.094 1 26.86 46 VAL B O 1
ATOM 5680 N N . LEU B 1 47 ? 25.016 -11.414 -45.531 1 26.81 47 LEU B N 1
ATOM 5681 C CA . LEU B 1 47 ? 25.031 -11.578 -44.094 1 26.81 47 LEU B CA 1
ATOM 5682 C C . LEU B 1 47 ? 25.734 -10.398 -43.406 1 26.81 47 LEU B C 1
ATOM 5684 O O . LEU B 1 47 ? 25.844 -10.352 -42.188 1 26.81 47 LEU B O 1
ATOM 5688 N N . LEU B 1 48 ? 26.672 -9.789 -44.219 1 25.56 48 LEU B N 1
ATOM 5689 C CA . LEU B 1 48 ? 27.625 -8.938 -43.531 1 25.56 48 LEU B CA 1
ATOM 5690 C C . LEU B 1 48 ? 26.938 -7.75 -42.875 1 25.56 48 LEU B C 1
ATOM 5692 O O . LEU B 1 48 ? 27.344 -7.309 -41.812 1 25.56 48 LEU B O 1
ATOM 5696 N N . LEU B 1 49 ? 26.281 -6.969 -43.75 1 26.17 49 LEU B N 1
ATOM 5697 C CA . LEU B 1 49 ? 26.328 -5.535 -43.5 1 26.17 49 LEU B CA 1
ATOM 5698 C C . LEU B 1 49 ? 25.516 -5.191 -42.25 1 26.17 49 LEU B C 1
ATOM 5700 O O . LEU B 1 49 ? 25.453 -4.027 -41.844 1 26.17 49 LEU B O 1
ATOM 5704 N N . PHE B 1 50 ? 24.438 -5.93 -42.125 1 25.83 50 PHE B N 1
ATOM 5705 C CA . PHE B 1 50 ? 23.703 -5.137 -41.125 1 25.83 50 PHE B CA 1
ATOM 5706 C C . PHE B 1 50 ? 24.484 -5.039 -39.812 1 25.83 50 PHE B C 1
ATOM 5708 O O . PHE B 1 50 ? 24.5 -5.98 -39.031 1 25.83 50 PHE B O 1
ATOM 5715 N N . ARG B 1 51 ? 25.688 -4.535 -39.969 1 25.27 51 ARG B N 1
ATOM 5716 C CA . ARG B 1 51 ? 26.281 -4.105 -38.719 1 25.27 51 ARG B CA 1
ATOM 5717 C C . ARG B 1 51 ? 25.266 -3.365 -37.844 1 25.27 51 ARG B C 1
ATOM 5719 O O . ARG B 1 51 ? 24.953 -2.199 -38.125 1 25.27 51 ARG B O 1
ATOM 5726 N N . VAL B 1 52 ? 24.312 -4.066 -37.469 1 25.64 52 VAL B N 1
ATOM 5727 C CA . VAL B 1 52 ? 23.594 -3.348 -36.406 1 25.64 52 VAL B CA 1
ATOM 5728 C C . VAL B 1 52 ? 24.594 -2.717 -35.438 1 25.64 52 VAL B C 1
ATOM 5730 O O . VAL B 1 52 ? 25.312 -3.424 -34.75 1 25.64 52 VAL B O 1
ATOM 5733 N N . HIS B 1 53 ? 25.266 -1.731 -35.938 1 25.92 53 HIS B N 1
ATOM 5734 C CA . HIS B 1 53 ? 25.938 -0.891 -34.969 1 25.92 53 HIS B CA 1
ATOM 5735 C C . HIS B 1 53 ? 25.062 -0.716 -33.719 1 25.92 53 HIS B C 1
ATOM 5737 O O . HIS B 1 53 ? 24.062 -0.01 -33.75 1 25.92 53 HIS B O 1
ATOM 5743 N N . VAL B 1 54 ? 25 -1.717 -33.062 1 25.92 54 VAL B N 1
ATOM 5744 C CA . VAL B 1 54 ? 24.453 -1.431 -31.719 1 25.92 54 VAL B CA 1
ATOM 5745 C C . VAL B 1 54 ? 25.328 -0.379 -31.031 1 25.92 54 VAL B C 1
ATOM 5747 O O . VAL B 1 54 ? 26.516 -0.605 -30.797 1 25.92 54 VAL B O 1
ATOM 5750 N N . PRO B 1 55 ? 25.109 0.823 -31.422 1 28.22 55 PRO B N 1
ATOM 5751 C CA . PRO B 1 55 ? 25.938 1.755 -30.656 1 28.22 55 PRO B CA 1
ATOM 5752 C C . PRO B 1 55 ? 26.203 1.274 -29.219 1 28.22 55 PRO B C 1
ATOM 5754 O O . PRO B 1 55 ? 25.328 0.643 -28.609 1 28.22 55 PRO B O 1
ATOM 5757 N N . GLN B 1 56 ? 27.438 0.969 -29.031 1 26.25 56 GLN B N 1
ATOM 5758 C CA . GLN B 1 56 ? 27.844 0.815 -27.641 1 26.25 56 GLN B CA 1
ATOM 5759 C C . GLN B 1 56 ? 27.312 1.959 -26.781 1 26.25 56 GLN B C 1
ATOM 5761 O O . GLN B 1 56 ? 27.781 3.094 -26.891 1 26.25 56 GLN B O 1
ATOM 5766 N N . LEU B 1 57 ? 26.062 2.139 -26.781 1 26 57 LEU B N 1
ATOM 5767 C CA . LEU B 1 57 ? 25.734 3.15 -25.781 1 26 57 LEU B CA 1
ATOM 5768 C C . LEU B 1 57 ? 26.578 2.979 -24.531 1 26 57 LEU B C 1
ATOM 5770 O O . LEU B 1 57 ? 26.422 2.002 -23.797 1 26 57 LEU B O 1
ATOM 5774 N N . SER B 1 58 ? 27.859 3.186 -24.719 1 28.25 58 SER B N 1
ATOM 5775 C CA . SER B 1 58 ? 28.734 3.424 -23.578 1 28.25 58 SER B CA 1
ATOM 5776 C C . SER B 1 58 ? 28.078 4.344 -22.562 1 28.25 58 SER B C 1
ATOM 5778 O O . SER B 1 58 ? 28.75 4.934 -21.719 1 28.25 58 SER B O 1
ATOM 5780 N N . GLY B 1 59 ? 27 5 -23.031 1 26.55 59 GLY B N 1
ATOM 5781 C CA . GLY B 1 59 ? 26.594 5.926 -21.984 1 26.55 59 GLY B CA 1
ATOM 5782 C C . GLY B 1 59 ? 26.531 5.281 -20.609 1 26.55 59 GLY B C 1
ATOM 5783 O O . GLY B 1 59 ? 25.734 4.367 -20.391 1 26.55 59 GLY B O 1
ATOM 5784 N N . GLN B 1 60 ? 27.656 5.121 -20.078 1 28.14 60 GLN B N 1
ATOM 5785 C CA . GLN B 1 60 ? 27.656 4.988 -18.625 1 28.14 60 GLN B CA 1
ATOM 5786 C C . GLN B 1 60 ? 26.5 5.758 -18 1 28.14 60 GLN B C 1
ATOM 5788 O O . GLN B 1 60 ? 26.609 6.965 -17.766 1 28.14 60 GLN B O 1
ATOM 5793 N N . ASP B 1 61 ? 25.438 5.723 -18.656 1 30.42 61 ASP B N 1
ATOM 5794 C CA . ASP B 1 61 ? 24.344 6.445 -18 1 30.42 61 ASP B CA 1
ATOM 5795 C C . ASP B 1 61 ? 24.406 6.285 -16.484 1 30.42 61 ASP B C 1
ATOM 5797 O O . ASP B 1 61 ? 24.297 5.172 -15.969 1 30.42 61 ASP B O 1
ATOM 5801 N N . GLU B 1 62 ? 25.266 7 -15.938 1 31.22 62 GLU B N 1
ATOM 5802 C CA . GLU B 1 62 ? 25.234 7.281 -14.508 1 31.22 62 GLU B CA 1
ATOM 5803 C C . GLU B 1 62 ? 23.812 7.227 -13.961 1 31.22 62 GLU B C 1
ATOM 5805 O O . GLU B 1 62 ? 22.953 7.996 -14.383 1 31.22 62 GLU B O 1
ATOM 5810 N N . TYR B 1 63 ? 23.234 6.109 -13.898 1 33.78 63 TYR B N 1
ATOM 5811 C CA . TYR B 1 63 ? 21.922 5.891 -13.281 1 33.78 63 TYR B CA 1
ATOM 5812 C C . TYR B 1 63 ? 21.688 6.883 -12.148 1 33.78 63 TYR B C 1
ATOM 5814 O O . TYR B 1 63 ? 22.469 6.969 -11.211 1 33.78 63 TYR B O 1
ATOM 5822 N N . HIS B 1 64 ? 21.391 8.023 -12.406 1 41.41 64 HIS B N 1
ATOM 5823 C CA . HIS B 1 64 ? 21.062 9.125 -11.508 1 41.41 64 HIS B CA 1
ATOM 5824 C C . HIS B 1 64 ? 20.031 8.695 -10.477 1 41.41 64 HIS B C 1
ATOM 5826 O O . HIS B 1 64 ? 19.078 7.969 -10.789 1 41.41 64 HIS B O 1
ATOM 5832 N N . LEU B 1 65 ? 20.391 8.586 -9.164 1 47.53 65 LEU B N 1
ATOM 5833 C CA . LEU B 1 65 ? 19.547 8.43 -7.977 1 47.53 65 LEU B CA 1
ATOM 5834 C C . LEU B 1 65 ? 18.234 9.172 -8.148 1 47.53 65 LEU B C 1
ATOM 5836 O O . LEU B 1 65 ? 18.172 10.211 -8.812 1 47.53 65 LEU B O 1
ATOM 5840 N N . ASP B 1 66 ? 17.156 8.523 -7.793 1 65.94 66 ASP B N 1
ATOM 5841 C CA . ASP B 1 66 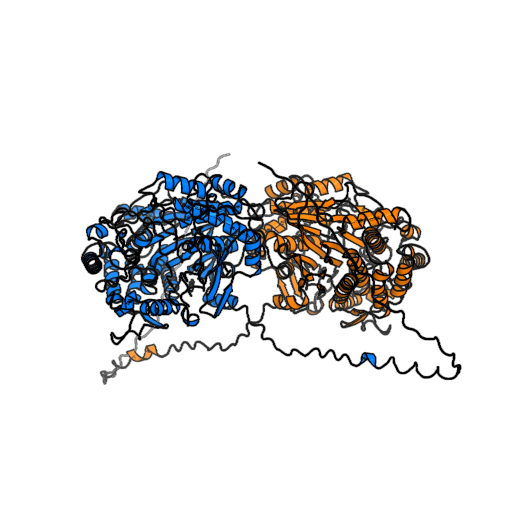? 15.898 9.258 -7.633 1 65.94 66 ASP B CA 1
ATOM 5842 C C . ASP B 1 66 ? 16.109 10.539 -6.832 1 65.94 66 ASP B C 1
ATOM 5844 O O . ASP B 1 66 ? 16.5 10.492 -5.668 1 65.94 66 ASP B O 1
ATOM 5848 N N . PRO B 1 67 ? 16.25 11.656 -7.5 1 74.19 67 PRO B N 1
ATOM 5849 C CA . PRO B 1 67 ? 16.531 12.938 -6.844 1 74.19 67 PRO B CA 1
ATOM 5850 C C . PRO B 1 67 ? 15.703 13.133 -5.574 1 74.19 67 PRO B C 1
ATOM 5852 O O . PRO B 1 67 ? 16.156 13.781 -4.629 1 74.19 67 PRO B O 1
ATOM 5855 N N . ILE B 1 68 ? 14.641 12.523 -5.477 1 83.94 68 ILE B N 1
ATOM 5856 C CA . ILE B 1 68 ? 13.797 12.672 -4.293 1 83.94 68 ILE B CA 1
ATOM 5857 C C . ILE B 1 68 ? 14.359 11.828 -3.152 1 83.94 68 ILE B C 1
ATOM 5859 O O . ILE B 1 68 ? 14.375 12.266 -1.999 1 83.94 68 ILE B O 1
ATOM 5863 N N . LYS B 1 69 ? 14.836 10.672 -3.443 1 80.94 69 LYS B N 1
ATOM 5864 C CA . LYS B 1 69 ? 15.375 9.781 -2.424 1 80.94 69 LYS B CA 1
ATOM 5865 C C . LYS B 1 69 ? 16.625 10.367 -1.781 1 80.94 69 LYS B C 1
ATOM 5867 O O . LYS B 1 69 ? 16.906 10.102 -0.612 1 80.94 69 LYS B O 1
ATOM 5872 N N . SER B 1 70 ? 17.297 11.203 -2.484 1 82.44 70 SER B N 1
ATOM 5873 C CA . SER B 1 70 ? 18.516 11.82 -1.953 1 82.44 70 SER B CA 1
ATOM 5874 C C . SER B 1 70 ? 18.188 12.789 -0.818 1 82.44 70 SER B C 1
ATOM 5876 O O . SER B 1 70 ? 19.062 13.094 0.006 1 82.44 70 SER B O 1
ATOM 5878 N N . LEU B 1 71 ? 17.016 13.227 -0.727 1 89.5 71 LEU B N 1
ATOM 5879 C CA . LEU B 1 71 ? 16.594 14.172 0.302 1 89.5 71 LEU B CA 1
ATOM 5880 C C . LEU B 1 71 ? 16.375 13.469 1.636 1 89.5 71 LEU B C 1
ATOM 5882 O O . LEU B 1 71 ? 16.266 14.117 2.678 1 89.5 71 LEU B O 1
ATOM 5886 N N . GLN B 1 72 ? 16.328 12.203 1.602 1 90.31 72 GLN B N 1
ATOM 5887 C CA . GLN B 1 72 ? 16.031 11.43 2.803 1 90.31 72 GLN B CA 1
ATOM 5888 C C . GLN B 1 72 ? 17.109 11.625 3.865 1 90.31 72 GLN B C 1
ATOM 5890 O O . GLN B 1 72 ? 16.812 11.656 5.062 1 90.31 72 GLN B O 1
ATOM 5895 N N . GLU B 1 73 ? 18.328 11.789 3.521 1 88.12 73 GLU B N 1
ATOM 5896 C CA . GLU B 1 73 ? 19.453 11.906 4.453 1 88.12 73 GLU B CA 1
ATOM 5897 C C . GLU B 1 73 ? 19.266 13.102 5.379 1 88.12 73 GLU B C 1
ATOM 5899 O O . GLU B 1 73 ? 19.594 13.023 6.566 1 88.12 73 GLU B O 1
ATOM 5904 N N . ASP B 1 74 ? 18.703 14.133 4.852 1 90 74 ASP B N 1
ATOM 5905 C CA . ASP B 1 74 ? 18.562 15.352 5.637 1 90 74 ASP B CA 1
ATOM 5906 C C . ASP B 1 74 ? 17.172 15.438 6.266 1 90 74 ASP B C 1
ATOM 5908 O O . ASP B 1 74 ? 16.984 16.078 7.309 1 90 74 ASP B O 1
ATOM 5912 N N . SER B 1 75 ? 16.266 14.812 5.68 1 95.25 75 SER B N 1
ATOM 5913 C CA . SER B 1 75 ? 14.875 15.039 6.043 1 95.25 75 SER B CA 1
ATOM 5914 C C . SER B 1 75 ? 14.344 13.922 6.93 1 95.25 75 SER B C 1
ATOM 5916 O O . SER B 1 75 ? 13.188 13.953 7.363 1 95.25 75 SER B O 1
ATOM 5918 N N . SER B 1 76 ? 15.203 12.93 7.199 1 96.38 76 SER B N 1
ATOM 5919 C CA . SER B 1 76 ? 14.719 11.789 7.961 1 96.38 76 SER B CA 1
ATOM 5920 C C . SER B 1 76 ? 15.789 11.25 8.898 1 96.38 76 SER B C 1
ATOM 5922 O O . SER B 1 76 ? 16.984 11.32 8.602 1 96.38 76 SER B O 1
ATOM 5924 N N . ILE B 1 77 ? 15.383 10.852 10.086 1 96.75 77 ILE B N 1
ATOM 5925 C CA . ILE B 1 77 ? 16.203 10.047 10.984 1 96.75 77 ILE B CA 1
ATOM 5926 C C . ILE B 1 77 ? 15.445 8.773 11.359 1 96.75 77 ILE B C 1
ATOM 5928 O O . ILE B 1 77 ? 14.219 8.789 11.516 1 96.75 77 ILE B O 1
ATOM 5932 N N . GLU B 1 78 ? 16.141 7.68 11.391 1 94.31 78 GLU B N 1
ATOM 5933 C CA . GLU B 1 78 ? 15.492 6.387 11.625 1 94.31 78 GLU B CA 1
ATOM 5934 C C . GLU B 1 78 ? 16.188 5.629 12.758 1 94.31 78 GLU B C 1
ATOM 5936 O O . GLU B 1 78 ? 17.297 5.973 13.156 1 94.31 78 GLU B O 1
ATOM 5941 N N . ASN B 1 79 ? 15.461 4.727 13.312 1 93.5 79 ASN B N 1
ATOM 5942 C CA . ASN B 1 79 ? 15.969 3.809 14.32 1 93.5 79 ASN B CA 1
ATOM 5943 C C . ASN B 1 79 ? 16.453 4.555 15.562 1 93.5 79 ASN B C 1
ATOM 5945 O O . ASN B 1 79 ? 17.547 4.289 16.062 1 93.5 79 ASN B O 1
ATOM 5949 N N . ILE B 1 80 ? 15.633 5.488 15.977 1 97.25 80 ILE B N 1
ATOM 5950 C CA . ILE B 1 80 ? 15.969 6.266 17.172 1 97.25 80 ILE B CA 1
ATOM 5951 C C . ILE B 1 80 ? 15.266 5.664 18.391 1 97.25 80 ILE B C 1
ATOM 5953 O O . ILE B 1 80 ? 14.07 5.383 18.344 1 97.25 80 ILE B O 1
ATOM 5957 N N . SER B 1 81 ? 15.969 5.555 19.531 1 96.25 81 SER B N 1
ATOM 5958 C CA . SER B 1 81 ? 15.43 4.789 20.641 1 96.25 81 SER B CA 1
ATOM 5959 C C . SER B 1 81 ? 14.977 5.711 21.781 1 96.25 81 SER B C 1
ATOM 5961 O O . SER B 1 81 ? 14.117 5.348 22.578 1 96.25 81 SER B O 1
ATOM 5963 N N . HIS B 1 82 ? 15.484 6.945 21.891 1 96.81 82 HIS B N 1
ATOM 5964 C CA . HIS B 1 82 ? 15.305 7.684 23.125 1 96.81 82 HIS B CA 1
ATOM 5965 C C . HIS B 1 82 ? 14.32 8.836 22.953 1 96.81 82 HIS B C 1
ATOM 5967 O O . HIS B 1 82 ? 13.555 9.156 23.859 1 96.81 82 HIS B O 1
ATOM 5973 N N . GLY B 1 83 ? 14.406 9.539 21.844 1 98.25 83 GLY B N 1
ATOM 5974 C CA . GLY B 1 83 ? 13.508 10.648 21.578 1 98.25 83 GLY B CA 1
ATOM 5975 C C . GLY B 1 83 ? 13.711 11.266 20.219 1 98.25 83 GLY B C 1
ATOM 5976 O O . GLY B 1 83 ? 14.828 11.289 19.703 1 98.25 83 GLY B O 1
ATOM 5977 N N . VAL B 1 84 ? 12.586 11.758 19.641 1 98.81 84 VAL B N 1
ATOM 5978 C CA . VAL B 1 84 ? 12.641 12.367 18.312 1 98.81 84 VAL B CA 1
ATOM 5979 C C . VAL B 1 84 ? 11.852 13.672 18.328 1 98.81 84 VAL B C 1
ATOM 5981 O O . VAL B 1 84 ? 10.789 13.766 18.938 1 98.81 84 VAL B O 1
ATOM 5984 N N . VAL B 1 85 ? 12.414 14.68 17.75 1 98.88 85 VAL B N 1
ATOM 5985 C CA . VAL B 1 85 ? 11.766 15.953 17.484 1 98.88 85 VAL B CA 1
ATOM 5986 C C . VAL B 1 85 ? 11.828 16.266 15.992 1 98.88 85 VAL B C 1
ATOM 5988 O O . VAL B 1 85 ? 12.914 16.328 15.414 1 98.88 85 VAL B O 1
ATOM 5991 N N . ALA B 1 86 ? 10.719 16.406 15.375 1 98.75 86 ALA B N 1
ATOM 5992 C CA . ALA B 1 86 ? 10.633 16.828 13.977 1 98.75 86 ALA B CA 1
ATOM 5993 C C . ALA B 1 86 ? 10 18.219 13.859 1 98.75 86 ALA B C 1
ATOM 5995 O O . ALA B 1 86 ? 8.852 18.422 14.258 1 98.75 86 ALA B O 1
ATOM 5996 N N . SER B 1 87 ? 10.734 19.172 13.359 1 96.69 87 SER B N 1
ATOM 5997 C CA . SER B 1 87 ? 10.25 20.531 13.148 1 96.69 87 SER B CA 1
ATOM 5998 C C . SER B 1 87 ? 10.75 21.109 11.828 1 96.69 87 SER B C 1
ATOM 6000 O O . SER B 1 87 ? 11.43 20.406 11.062 1 96.69 87 SER B O 1
ATOM 6002 N N . ASP B 1 88 ? 10.445 22.406 11.57 1 89.38 88 ASP B N 1
ATOM 6003 C CA . ASP B 1 88 ? 10.758 23.047 10.305 1 89.38 88 ASP B CA 1
ATOM 6004 C C . ASP B 1 88 ? 12.156 23.656 10.328 1 89.38 88 ASP B C 1
ATOM 6006 O O . ASP B 1 88 ? 12.57 24.328 9.383 1 89.38 88 ASP B O 1
ATOM 6010 N N . HIS B 1 89 ? 12.805 23.438 11.391 1 93.44 89 HIS B N 1
ATOM 6011 C CA . HIS B 1 89 ? 14.125 24.047 11.508 1 93.44 89 HIS B CA 1
ATOM 6012 C C . HIS B 1 89 ? 15.102 23.125 12.227 1 93.44 89 HIS B C 1
ATOM 6014 O O . HIS B 1 89 ? 14.828 22.672 13.344 1 93.44 89 HIS B O 1
ATOM 6020 N N . GLU B 1 90 ? 16.266 23 11.656 1 94.56 90 GLU B N 1
ATOM 6021 C CA . GLU B 1 90 ? 17.266 22.062 12.172 1 94.56 90 GLU B CA 1
ATOM 6022 C C . GLU B 1 90 ? 17.688 22.422 13.586 1 94.56 90 GLU B C 1
ATOM 6024 O O . GLU B 1 90 ? 17.719 21.562 14.477 1 94.56 90 GLU B O 1
ATOM 6029 N N . VAL B 1 91 ? 17.953 23.641 13.828 1 96.44 91 VAL B N 1
ATOM 6030 C CA . VAL B 1 91 ? 18.453 24.109 15.125 1 96.44 91 VAL B CA 1
ATOM 6031 C C . VAL B 1 91 ? 17.391 23.859 16.203 1 96.44 91 VAL B C 1
ATOM 6033 O O . VAL B 1 91 ? 17.719 23.453 17.312 1 96.44 91 VAL B O 1
ATOM 6036 N N . CYS B 1 92 ? 16.203 24.109 15.859 1 97.75 92 CYS B N 1
ATOM 6037 C CA . CYS B 1 92 ? 15.125 23.969 16.828 1 97.75 92 CYS B CA 1
ATOM 6038 C C . CYS B 1 92 ? 14.867 22.5 17.156 1 97.75 92 CYS B C 1
ATOM 6040 O O . CYS B 1 92 ? 14.586 22.156 18.312 1 97.75 92 CYS B O 1
ATOM 6042 N N . SER B 1 93 ? 14.922 21.625 16.141 1 98.25 93 SER B N 1
ATOM 6043 C CA . SER B 1 93 ? 14.828 20.188 16.422 1 98.25 93 SER B CA 1
ATOM 6044 C C . SER B 1 93 ? 15.93 19.75 17.375 1 98.25 93 SER B C 1
ATOM 6046 O O . SER B 1 93 ? 15.672 18.969 18.297 1 98.25 93 SER B O 1
ATOM 6048 N N . LYS B 1 94 ? 17.125 20.219 17.188 1 97.94 94 LYS B N 1
ATOM 6049 C CA . LYS B 1 94 ? 18.266 19.859 18.031 1 97.94 94 LYS B CA 1
ATOM 6050 C C . LYS B 1 94 ? 18.078 20.391 19.453 1 97.94 94 LYS B C 1
ATOM 6052 O O . LYS B 1 94 ? 18.453 19.719 20.422 1 97.94 94 LYS B O 1
ATOM 6057 N N . ILE B 1 95 ? 17.531 21.531 19.562 1 98.19 95 ILE B N 1
ATOM 6058 C CA . ILE B 1 95 ? 17.25 22.078 20.875 1 98.19 95 ILE B CA 1
ATOM 6059 C C . ILE B 1 95 ? 16.25 21.203 21.609 1 98.19 95 ILE B C 1
ATOM 6061 O O . ILE B 1 95 ? 16.406 20.906 22.797 1 98.19 95 ILE B O 1
ATOM 6065 N N . GLY B 1 96 ? 15.188 20.844 20.906 1 98.62 96 GLY B N 1
ATOM 6066 C CA . GLY B 1 96 ? 14.227 19.938 21.516 1 98.62 96 GLY B CA 1
ATOM 6067 C C . GLY B 1 96 ? 14.852 18.672 22.047 1 98.62 96 GLY B C 1
ATOM 6068 O O . GLY B 1 96 ? 14.555 18.234 23.156 1 98.62 96 GLY B O 1
ATOM 6069 N N . VAL B 1 97 ? 15.727 18.094 21.234 1 98.5 97 VAL B N 1
ATOM 6070 C CA . VAL B 1 97 ? 16.375 16.844 21.641 1 98.5 97 VAL B CA 1
ATOM 6071 C C . VAL B 1 97 ? 17.297 17.094 22.812 1 98.5 97 VAL B C 1
ATOM 6073 O O . VAL B 1 97 ? 17.438 16.25 23.703 1 98.5 97 VAL B O 1
ATOM 6076 N N . SER B 1 98 ? 17.969 18.203 22.828 1 98.38 98 SER B N 1
ATOM 6077 C CA . SER B 1 98 ? 18.828 18.531 23.953 1 98.38 98 SER B CA 1
ATOM 6078 C C . SER B 1 98 ? 18.016 18.609 25.25 1 98.38 98 SER B C 1
ATOM 6080 O O . SER B 1 98 ? 18.484 18.156 26.297 1 98.38 98 SER B O 1
ATOM 6082 N N . ILE B 1 99 ? 16.875 19.156 25.188 1 98.62 99 ILE B N 1
ATOM 6083 C CA . ILE B 1 99 ? 15.992 19.234 26.344 1 98.62 99 ILE B CA 1
ATOM 6084 C C . ILE B 1 99 ? 15.625 17.828 26.812 1 98.62 99 ILE B C 1
ATOM 6086 O O . ILE B 1 99 ? 15.609 17.562 28.016 1 98.62 99 ILE B O 1
ATOM 6090 N N . LEU B 1 100 ? 15.336 16.969 25.891 1 98.5 100 LEU B N 1
ATOM 6091 C CA . LEU B 1 100 ? 15.039 15.578 26.219 1 98.5 100 LEU B CA 1
ATOM 6092 C C . LEU B 1 100 ? 16.234 14.914 26.891 1 98.5 100 LEU B C 1
ATOM 6094 O O . LEU B 1 100 ? 16.078 14.234 27.906 1 98.5 100 LEU B O 1
ATOM 6098 N N . SER B 1 101 ? 17.406 15.141 26.297 1 97.38 101 SER B N 1
ATOM 6099 C CA . SER B 1 101 ? 18.625 14.523 26.812 1 97.38 101 SER B CA 1
ATOM 6100 C C . SER B 1 101 ? 18.969 15.047 28.203 1 97.38 101 SER B C 1
ATOM 6102 O O . SER B 1 101 ? 19.609 14.352 28.984 1 97.38 101 SER B O 1
ATOM 6104 N N . ASP B 1 102 ? 18.5 16.172 28.547 1 97.31 102 ASP B N 1
ATOM 6105 C CA . ASP B 1 102 ? 18.75 16.781 29.844 1 97.31 102 ASP B CA 1
ATOM 6106 C C . ASP B 1 102 ? 17.719 16.328 30.875 1 97.31 102 ASP B C 1
ATOM 6108 O O . ASP B 1 102 ? 17.641 16.875 31.969 1 97.31 102 ASP B O 1
ATOM 6112 N N . GLY B 1 103 ? 16.906 15.453 30.484 1 97.12 103 GLY B N 1
ATOM 6113 C CA . GLY B 1 103 ? 15.977 14.844 31.422 1 97.12 103 GLY B CA 1
ATOM 6114 C C . GLY B 1 103 ? 14.555 15.359 31.281 1 97.12 103 GLY B C 1
ATOM 6115 O O . GLY B 1 103 ? 13.68 14.977 32.062 1 97.12 103 GLY B O 1
ATOM 6116 N N . GLY B 1 104 ? 14.32 16.219 30.359 1 98.44 104 GLY B N 1
ATOM 6117 C CA . GLY B 1 104 ? 12.961 16.703 30.109 1 98.44 104 GLY B CA 1
ATOM 6118 C C . GLY B 1 104 ? 12.102 15.688 29.391 1 98.44 104 GLY B C 1
ATOM 6119 O O . GLY B 1 104 ? 12.609 14.688 28.875 1 98.44 104 GLY B O 1
ATOM 6120 N N . ASN B 1 105 ? 10.82 15.898 29.422 1 98.44 105 ASN B N 1
ATOM 6121 C CA . ASN B 1 105 ? 9.898 15.055 28.672 1 98.44 105 ASN B CA 1
ATOM 6122 C C . ASN B 1 105 ? 9.469 15.719 27.359 1 98.44 105 ASN B C 1
ATOM 6124 O O . ASN B 1 105 ? 10.031 16.75 26.969 1 98.44 105 ASN B O 1
ATOM 6128 N N . ALA B 1 106 ? 8.586 15.109 26.609 1 98.88 106 ALA B N 1
ATOM 6129 C CA . ALA B 1 106 ? 8.156 15.578 25.297 1 98.88 106 ALA B CA 1
ATOM 6130 C C . ALA B 1 106 ? 7.555 16.984 25.375 1 98.88 106 ALA B C 1
ATOM 6132 O O . ALA B 1 106 ? 7.703 17.781 24.453 1 98.88 106 ALA B O 1
ATOM 6133 N N . ILE B 1 107 ? 6.844 17.297 26.469 1 98.75 107 ILE B N 1
ATOM 6134 C CA . ILE B 1 107 ? 6.203 18.594 26.625 1 98.75 107 ILE B CA 1
ATOM 6135 C C . ILE B 1 107 ? 7.266 19.672 26.828 1 98.75 107 ILE B C 1
ATOM 6137 O O . ILE B 1 107 ? 7.195 20.734 26.219 1 98.75 107 ILE B O 1
ATOM 6141 N N . ASP B 1 108 ? 8.289 19.375 27.625 1 98.75 108 ASP B N 1
ATOM 6142 C CA . ASP B 1 108 ? 9.406 20.312 27.781 1 98.75 108 ASP B CA 1
ATOM 6143 C C . ASP B 1 108 ? 10.055 20.609 26.438 1 98.75 108 ASP B C 1
ATOM 6145 O O . ASP B 1 108 ? 10.328 21.781 26.125 1 98.75 108 ASP B O 1
ATOM 6149 N N . ALA B 1 109 ? 10.305 19.547 25.75 1 98.94 109 ALA B N 1
ATOM 6150 C CA . ALA B 1 109 ? 10.938 19.688 24.438 1 98.94 109 ALA B CA 1
ATOM 6151 C C . ALA B 1 109 ? 10.062 20.5 23.5 1 98.94 109 ALA B C 1
ATOM 6153 O O . ALA B 1 109 ? 10.578 21.312 22.719 1 98.94 109 ALA B O 1
ATOM 6154 N N . ALA B 1 110 ? 8.789 20.281 23.5 1 98.88 110 ALA B N 1
ATOM 6155 C CA . ALA B 1 110 ? 7.867 20.984 22.625 1 98.88 110 ALA B CA 1
ATOM 6156 C C . ALA B 1 110 ? 7.859 22.484 22.922 1 98.88 110 ALA B C 1
ATOM 6158 O O . ALA B 1 110 ? 7.895 23.312 22 1 98.88 110 ALA B O 1
ATOM 6159 N N . VAL B 1 111 ? 7.812 22.828 24.172 1 98.81 111 VAL B N 1
ATOM 6160 C CA . VAL B 1 111 ? 7.805 24.234 24.578 1 98.81 111 VAL B CA 1
ATOM 6161 C C . VAL B 1 111 ? 9.086 24.922 24.094 1 98.81 111 VAL B C 1
ATOM 6163 O O . VAL B 1 111 ? 9.031 25.984 23.469 1 98.81 111 VAL B O 1
ATOM 6166 N N . SER B 1 112 ? 10.164 24.312 24.359 1 98.81 112 SER B N 1
ATOM 6167 C CA . SER B 1 112 ? 11.445 24.891 23.984 1 98.81 112 SER B CA 1
ATOM 6168 C C . SER B 1 112 ? 11.57 25.031 22.469 1 98.81 112 SER B C 1
ATOM 6170 O O . SER B 1 112 ? 12.055 26.047 21.969 1 98.81 112 SER B O 1
ATOM 6172 N N . THR B 1 113 ? 11.203 23.984 21.781 1 98.69 113 THR B N 1
ATOM 6173 C CA . THR B 1 113 ? 11.297 23.969 20.328 1 98.69 113 THR B CA 1
ATOM 6174 C C . THR B 1 113 ? 10.383 25.031 19.719 1 98.69 113 THR B C 1
ATOM 6176 O O . THR B 1 113 ? 10.766 25.719 18.766 1 98.69 113 THR B O 1
ATOM 6179 N N . MET B 1 114 ? 9.156 25.172 20.203 1 98.5 114 MET B N 1
ATOM 6180 C CA . MET B 1 114 ? 8.219 26.156 19.672 1 98.5 114 MET B CA 1
ATOM 6181 C C . MET B 1 114 ? 8.742 27.578 19.891 1 98.5 114 MET B C 1
ATOM 6183 O O . MET B 1 114 ? 8.633 28.422 19 1 98.5 114 MET B O 1
ATOM 6187 N N . LEU B 1 115 ? 9.273 27.812 21.078 1 98.69 115 LEU B N 1
ATOM 6188 C CA . LEU B 1 115 ? 9.859 29.125 21.328 1 98.69 115 LEU B CA 1
ATOM 6189 C C . LEU B 1 115 ? 11.047 29.375 20.406 1 98.69 115 LEU B C 1
ATOM 6191 O O . LEU B 1 115 ? 11.227 30.5 19.922 1 98.69 115 LEU B O 1
ATOM 6195 N N . CYS B 1 116 ? 11.812 28.375 20.188 1 98.25 116 CYS B N 1
ATOM 6196 C CA . CYS B 1 116 ? 12.922 28.453 19.25 1 98.25 116 CYS B CA 1
ATOM 6197 C C . CYS B 1 116 ? 12.43 28.812 17.859 1 98.25 116 CYS B C 1
ATOM 6199 O O . 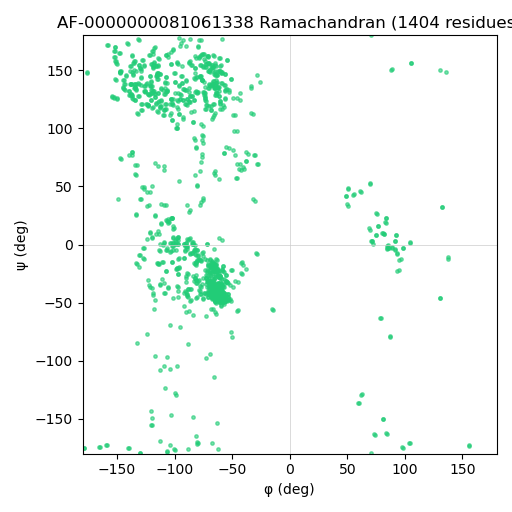CYS B 1 116 ? 13.016 29.656 17.188 1 98.25 116 CYS B O 1
ATOM 6201 N N . LEU B 1 117 ? 11.398 28.172 17.406 1 97.25 117 LEU B N 1
ATOM 6202 C CA . LEU B 1 117 ? 10.852 28.422 16.078 1 97.25 117 LEU B CA 1
ATOM 6203 C C . LEU B 1 117 ? 10.391 29.859 15.938 1 97.25 117 LEU B C 1
ATOM 6205 O O . LEU B 1 117 ? 10.508 30.469 14.867 1 97.25 117 LEU B O 1
ATOM 6209 N N . GLY B 1 118 ? 9.844 30.391 17.016 1 97.19 118 GLY B N 1
ATOM 6210 C CA . GLY B 1 118 ? 9.445 31.797 17 1 97.19 118 GLY B CA 1
ATOM 6211 C C . GLY B 1 118 ? 10.602 32.75 16.75 1 97.19 118 GLY B C 1
ATOM 6212 O O . GLY B 1 118 ? 10.414 33.844 16.234 1 97.19 118 GLY B O 1
ATOM 6213 N N . VAL B 1 119 ? 11.789 32.312 17.125 1 97.56 119 VAL B N 1
ATOM 6214 C CA . VAL B 1 119 ? 13 33.094 16.922 1 97.56 119 VAL B CA 1
ATOM 6215 C C . VAL B 1 119 ? 13.594 32.781 15.547 1 97.56 119 VAL B C 1
ATOM 6217 O O . VAL B 1 119 ? 13.914 33.688 14.781 1 97.56 119 VAL B O 1
ATOM 6220 N N . ALA B 1 120 ? 13.656 31.531 15.234 1 96 120 ALA B N 1
ATOM 6221 C CA . ALA B 1 120 ? 14.398 31.062 14.07 1 96 120 ALA B CA 1
ATOM 6222 C C . ALA B 1 120 ? 13.578 31.234 12.797 1 96 120 ALA B C 1
ATOM 6224 O O . ALA B 1 120 ? 14.141 31.406 11.711 1 96 120 ALA B O 1
ATOM 6225 N N . ASN B 1 121 ? 12.312 31.141 12.945 1 94.62 121 ASN B N 1
ATOM 6226 C CA . ASN B 1 121 ? 11.414 31.312 11.805 1 94.62 121 ASN B CA 1
ATOM 6227 C C . ASN B 1 121 ? 10.25 32.25 12.141 1 94.62 121 ASN B C 1
ATOM 6229 O O . ASN B 1 121 ? 9.086 31.828 12.055 1 94.62 121 ASN B O 1
ATOM 6233 N N . PRO B 1 122 ? 10.539 33.469 12.328 1 95.38 122 PRO B N 1
ATOM 6234 C CA . PRO B 1 122 ? 9.492 34.406 12.75 1 95.38 122 PRO B CA 1
ATOM 6235 C C . PRO B 1 122 ? 8.445 34.625 11.672 1 95.38 122 PRO B C 1
ATOM 6237 O O . PRO B 1 122 ? 7.379 35.188 11.953 1 95.38 122 PRO B O 1
ATOM 6240 N N . ALA B 1 123 ? 8.734 34.25 10.422 1 94 123 ALA B N 1
ATOM 6241 C CA . ALA B 1 123 ? 7.773 34.406 9.336 1 94 123 ALA B CA 1
ATOM 6242 C C . ALA B 1 123 ? 6.559 33.531 9.539 1 94 123 ALA B C 1
ATOM 6244 O O . ALA B 1 123 ? 5.504 33.75 8.945 1 94 123 ALA B O 1
ATOM 6245 N N . SER B 1 124 ? 6.691 32.562 10.43 1 94.19 124 SER B N 1
ATOM 6246 C CA . SER B 1 124 ? 5.664 31.516 10.477 1 94.19 124 SER B CA 1
ATOM 6247 C C . SER B 1 124 ? 5.004 31.453 11.852 1 94.19 124 SER B C 1
ATOM 6249 O O . SER B 1 124 ? 3.852 31.031 11.969 1 94.19 124 SER B O 1
ATOM 6251 N N . SER B 1 125 ? 5.793 31.672 12.852 1 95.12 125 SER B N 1
ATOM 6252 C CA . SER B 1 125 ? 5.266 31.5 14.203 1 95.12 125 SER B CA 1
ATOM 6253 C C . SER B 1 125 ? 6.008 32.375 15.203 1 95.12 125 SER B C 1
ATOM 6255 O O . SER B 1 125 ? 7.051 32.938 14.883 1 95.12 125 SER B O 1
ATOM 6257 N N . GLY B 1 126 ? 5.371 32.469 16.422 1 97.19 126 GLY B N 1
ATOM 6258 C CA . GLY B 1 126 ? 5.965 33.25 17.5 1 97.19 126 GLY B CA 1
ATOM 6259 C C . GLY B 1 126 ? 4.945 33.75 18.516 1 97.19 126 GLY B C 1
ATOM 6260 O O . GLY B 1 126 ? 3.754 33.469 18.391 1 97.19 126 GLY B O 1
ATOM 6261 N N . LEU B 1 127 ? 5.441 34.531 19.375 1 98.25 127 LEU B N 1
ATOM 6262 C CA . LEU B 1 127 ? 4.648 35 20.5 1 98.25 127 LEU B CA 1
ATOM 6263 C C . LEU B 1 127 ? 3.475 35.875 20.031 1 98.25 127 LEU B C 1
ATOM 6265 O O . LEU B 1 127 ? 2.514 36.062 20.781 1 98.25 127 LEU B O 1
ATOM 6269 N N . GLY B 1 128 ? 3.506 36.375 18.844 1 98.38 128 GLY B N 1
ATOM 6270 C CA . GLY B 1 128 ? 2.443 37.219 18.328 1 98.38 128 GLY B CA 1
ATOM 6271 C C . GLY B 1 128 ? 1.289 36.438 17.734 1 98.38 128 GLY B C 1
ATOM 6272 O O . GLY B 1 128 ? 0.32 37.031 17.25 1 98.38 128 GLY B O 1
ATOM 6273 N N . GLY B 1 129 ? 1.395 35.156 17.812 1 97.88 129 GLY B N 1
ATOM 6274 C CA . GLY B 1 129 ? 0.374 34.312 17.219 1 97.88 129 GLY B CA 1
ATOM 6275 C C . GLY B 1 129 ? -0.309 33.406 18.234 1 97.88 129 GLY B C 1
ATOM 6276 O O . GLY B 1 129 ? -0.518 33.781 19.375 1 97.88 129 GLY B O 1
ATOM 6277 N N . GLY B 1 130 ? -0.858 32.281 17.719 1 98.06 130 GLY B N 1
ATOM 6278 C CA . GLY B 1 130 ? -1.544 31.281 18.5 1 98.06 130 GLY B CA 1
ATOM 6279 C C . GLY B 1 130 ? -1.251 29.859 18.047 1 98.06 130 GLY B C 1
ATOM 6280 O O . GLY B 1 130 ? -0.565 29.656 17.047 1 98.06 130 GLY B O 1
ATOM 6281 N N . ALA B 1 131 ? -1.756 28.922 18.844 1 98.44 131 ALA B N 1
ATOM 6282 C CA . ALA B 1 131 ? -1.424 27.516 18.578 1 98.44 131 ALA B CA 1
ATOM 6283 C C . ALA B 1 131 ? -2.529 26.594 19.062 1 98.44 131 ALA B C 1
ATOM 6285 O O . ALA B 1 131 ? -3.438 27.016 19.781 1 98.44 131 ALA B O 1
ATOM 6286 N N . PHE B 1 132 ? -2.494 25.422 18.531 1 98.75 132 PHE B N 1
ATOM 6287 C CA . PHE B 1 132 ? -3.186 24.266 19.094 1 98.75 132 PHE B CA 1
ATOM 6288 C C . PHE B 1 132 ? -2.189 23.172 19.484 1 98.75 132 PHE B C 1
ATOM 6290 O O . PHE B 1 132 ? -1.302 22.828 18.703 1 98.75 132 PHE B O 1
ATOM 6297 N N . ILE B 1 133 ? -2.348 22.688 20.734 1 98.81 133 ILE B N 1
ATOM 6298 C CA . ILE B 1 133 ? -1.409 21.719 21.281 1 98.81 133 ILE B CA 1
ATOM 6299 C C . ILE B 1 133 ? -2.148 20.422 21.625 1 98.81 133 ILE B C 1
ATOM 6301 O O . ILE B 1 133 ? -3.086 20.438 22.438 1 98.81 133 ILE B O 1
ATOM 6305 N N . LEU B 1 134 ? -1.792 19.391 20.984 1 98.81 134 LEU B N 1
ATOM 6306 C CA . LEU B 1 134 ? -2.258 18.047 21.328 1 98.81 134 LEU B CA 1
ATOM 6307 C C . LEU B 1 134 ? -1.186 17.281 22.094 1 98.81 134 LEU B C 1
ATOM 6309 O O . LEU B 1 134 ? -0.063 17.125 21.609 1 98.81 134 LEU B O 1
ATOM 6313 N N . ILE B 1 135 ? -1.586 16.766 23.312 1 98.56 135 ILE B N 1
ATOM 6314 C CA . ILE B 1 135 ? -0.593 16.203 24.234 1 98.56 135 ILE B CA 1
ATOM 6315 C C . ILE B 1 135 ? -0.996 14.789 24.625 1 98.56 135 ILE B C 1
ATOM 6317 O O . ILE B 1 135 ? -2.172 14.516 24.891 1 98.56 135 ILE B O 1
ATOM 6321 N N . GLN B 1 136 ? -0.107 13.93 24.547 1 98.38 136 GLN B N 1
ATOM 6322 C CA . GLN B 1 136 ? -0.135 12.664 25.266 1 98.38 136 GLN B CA 1
ATOM 6323 C C . GLN B 1 136 ? 0.921 12.641 26.375 1 98.38 136 GLN B C 1
ATOM 6325 O O . GLN B 1 136 ? 2.121 12.664 26.094 1 98.38 136 GLN B O 1
ATOM 6330 N N . GLY B 1 137 ? 0.497 12.648 27.641 1 97.56 137 GLY B N 1
ATOM 6331 C CA . GLY B 1 137 ? 1.404 12.656 28.781 1 97.56 137 GLY B CA 1
ATOM 6332 C C . GLY B 1 137 ? 1.203 11.484 29.719 1 97.56 137 GLY B C 1
ATOM 6333 O O . GLY B 1 137 ? 0.181 10.797 29.656 1 97.56 137 GLY B O 1
ATOM 6334 N N . ASP B 1 138 ? 2.199 11.266 30.531 1 97.31 138 ASP B N 1
ATOM 6335 C CA . ASP B 1 138 ? 2.096 10.234 31.562 1 97.31 138 ASP B CA 1
ATOM 6336 C C . ASP B 1 138 ? 1.01 10.57 32.562 1 97.31 138 ASP B C 1
ATOM 6338 O O . ASP B 1 138 ? 1.019 11.656 33.156 1 97.31 138 ASP B O 1
ATOM 6342 N N . LYS B 1 139 ? 0.144 9.625 32.781 1 95.06 139 LYS B N 1
ATOM 6343 C CA . LYS B 1 139 ? -1.007 9.883 33.656 1 95.06 139 LYS B CA 1
ATOM 6344 C C . LYS B 1 139 ? -0.567 10.18 35.094 1 95.06 139 LYS B C 1
ATOM 6346 O O . LYS B 1 139 ? -1.027 11.148 35.688 1 95.06 139 LYS B O 1
ATOM 6351 N N . SER B 1 140 ? 0.281 9.414 35.594 1 94.44 140 SER B N 1
ATOM 6352 C CA . SER B 1 140 ? 0.725 9.586 36.969 1 94.44 140 SER B CA 1
ATOM 6353 C C . SER B 1 140 ? 1.447 10.922 37.156 1 94.44 140 SER B C 1
ATOM 6355 O O . SER B 1 140 ? 1.233 11.617 38.156 1 94.44 140 SER B O 1
ATOM 6357 N N . HIS B 1 141 ? 2.273 11.195 36.219 1 92.88 141 HIS B N 1
ATOM 6358 C CA . HIS B 1 141 ? 2.98 12.469 36.281 1 92.88 141 HIS B CA 1
ATOM 6359 C C . HIS B 1 141 ? 2.008 13.648 36.219 1 92.88 141 HIS B C 1
ATOM 6361 O O . HIS B 1 141 ? 2.139 14.609 36.969 1 92.88 141 HIS B O 1
ATOM 6367 N N . PHE B 1 142 ? 1.119 13.602 35.375 1 92.38 142 PHE B N 1
ATOM 6368 C CA . PHE B 1 142 ? 0.094 14.625 35.188 1 92.38 142 PHE B CA 1
ATOM 6369 C C . PHE B 1 142 ? -0.701 14.836 36.469 1 92.38 142 PHE B C 1
ATOM 6371 O O . PHE B 1 142 ? -0.91 15.969 36.906 1 92.38 142 PHE B O 1
ATOM 6378 N N . GLU B 1 143 ? -1.146 13.781 37.094 1 91.06 143 GLU B N 1
ATOM 6379 C CA . GLU B 1 143 ? -1.941 13.859 38.312 1 91.06 143 GLU B CA 1
ATOM 6380 C C . GLU B 1 143 ? -1.13 14.438 39.469 1 91.06 143 GLU B C 1
ATOM 6382 O O . GLU B 1 143 ? -1.644 15.242 40.25 1 91.06 143 GLU B O 1
ATOM 6387 N N . ASN B 1 144 ? 0.103 14.094 39.531 1 88.69 144 ASN B N 1
ATOM 6388 C CA . ASN B 1 144 ? 0.973 14.648 40.562 1 88.69 144 ASN B CA 1
ATOM 6389 C C . ASN B 1 144 ? 1.213 16.141 40.344 1 88.69 144 ASN B C 1
ATOM 6391 O O . ASN B 1 144 ? 1.234 16.906 41.312 1 88.69 144 ASN B O 1
ATOM 6395 N N . ARG B 1 145 ? 1.396 16.453 39.094 1 86.75 145 ARG B N 1
ATOM 6396 C CA . ARG B 1 145 ? 1.654 17.859 38.781 1 86.75 145 ARG B CA 1
ATOM 6397 C C . ARG B 1 145 ? 0.428 18.719 39.062 1 86.75 145 ARG B C 1
ATOM 6399 O O . ARG B 1 145 ? 0.551 19.844 39.562 1 86.75 145 ARG B O 1
ATOM 6406 N N . THR B 1 146 ? -0.695 18.281 38.625 1 82.94 146 THR B N 1
ATOM 6407 C CA . THR B 1 146 ? -1.914 19.078 38.781 1 82.94 146 THR B CA 1
ATOM 6408 C C . THR B 1 146 ? -2.383 19.109 40.219 1 82.94 146 THR B C 1
ATOM 6410 O O . THR B 1 146 ? -3.018 20.078 40.656 1 82.94 146 THR B O 1
ATOM 6413 N N . ALA B 1 147 ? -2.08 18.125 41 1 78.69 147 ALA B N 1
ATOM 6414 C CA . ALA B 1 147 ? -2.367 18.141 42.438 1 78.69 147 ALA B CA 1
ATOM 6415 C C . ALA B 1 147 ? -1.468 19.141 43.156 1 78.69 147 ALA B C 1
ATOM 6417 O O . ALA B 1 147 ? -1.918 19.844 44.062 1 78.69 147 ALA B O 1
ATOM 6418 N N . ALA B 1 148 ? -0.269 19.125 42.781 1 67.38 148 ALA B N 1
ATOM 6419 C CA . ALA B 1 148 ? 0.706 20.016 43.406 1 67.38 148 ALA B CA 1
ATOM 6420 C C . ALA B 1 148 ? 0.399 21.469 43.094 1 67.38 148 ALA B C 1
ATOM 6422 O O . ALA B 1 148 ? 0.613 22.359 43.938 1 67.38 148 ALA B O 1
ATOM 6423 N N . GLN B 1 149 ? -0.027 21.703 41.938 1 63.28 149 GLN B N 1
ATOM 6424 C CA . GLN B 1 149 ? -0.22 23.062 41.469 1 63.28 149 GLN B CA 1
ATOM 6425 C C . GLN B 1 149 ? -1.524 23.656 42 1 63.28 149 GLN B C 1
ATOM 6427 O O . GLN B 1 149 ? -1.721 24.875 41.969 1 63.28 149 GLN B O 1
ATOM 6432 N N . GLN B 1 150 ? -2.648 22.891 42.25 1 56.81 150 GLN B N 1
ATOM 6433 C CA . GLN B 1 150 ? -3.807 23.484 42.938 1 56.81 150 GLN B CA 1
ATOM 6434 C C . GLN B 1 150 ? -3.381 24.438 44.031 1 56.81 150 GLN B C 1
ATOM 6436 O O . GLN B 1 150 ? -4.113 25.359 44.375 1 56.81 150 GLN B O 1
ATOM 6441 N N . THR B 1 151 ? -2.297 24.344 44.469 1 46.09 151 THR B N 1
ATOM 6442 C CA . THR B 1 151 ? -1.915 25.234 45.562 1 46.09 151 THR B CA 1
ATOM 6443 C C . THR B 1 151 ? -1.153 26.453 45.031 1 46.09 151 THR B C 1
ATOM 6445 O O . THR B 1 151 ? -1.19 27.516 45.656 1 46.09 151 THR B O 1
ATOM 6448 N N . ALA B 1 152 ? -0.33 26.406 44.156 1 56.22 152 ALA B N 1
ATOM 6449 C CA . ALA B 1 152 ? 0.52 27.594 43.969 1 56.22 152 ALA B CA 1
ATOM 6450 C C . ALA B 1 152 ? 0.303 28.219 42.594 1 56.22 152 ALA B C 1
ATOM 6452 O O . ALA B 1 152 ? -0.2 29.328 42.469 1 56.22 152 ALA B O 1
ATOM 6453 N N . ASN B 1 153 ? 1.065 28.016 41.406 1 68.56 153 ASN B N 1
ATOM 6454 C CA . ASN B 1 153 ? 1.425 28.891 40.281 1 68.56 153 ASN B CA 1
ATOM 6455 C C . ASN B 1 153 ? 0.907 28.359 38.938 1 68.56 153 ASN B C 1
ATOM 6457 O O . ASN B 1 153 ? 1.592 28.438 37.938 1 68.56 153 ASN B O 1
ATOM 6461 N N . MET B 1 154 ? -0.503 27.969 38.812 1 86.44 154 MET B N 1
ATOM 6462 C CA . MET B 1 154 ? -1.087 27.578 37.531 1 86.44 154 MET B CA 1
ATOM 6463 C C . MET B 1 154 ? -1.489 28.812 36.719 1 86.44 154 MET B C 1
ATOM 6465 O O . MET B 1 154 ? -2.141 29.719 37.25 1 86.44 154 MET B O 1
ATOM 6469 N N . PRO B 1 155 ? -1.046 28.781 35.438 1 92.88 155 PRO B N 1
ATOM 6470 C CA . PRO B 1 155 ? -1.539 29.891 34.625 1 92.88 155 PRO B CA 1
ATOM 6471 C C . PRO B 1 155 ? -3.057 29.875 34.438 1 92.88 155 PRO B C 1
ATOM 6473 O O . PRO B 1 155 ? -3.672 28.797 34.5 1 92.88 155 PRO B O 1
ATOM 6476 N N . PRO B 1 156 ? -3.682 31.109 34.344 1 92.69 156 PRO B N 1
ATOM 6477 C CA . PRO B 1 156 ? -5.129 31.125 34.125 1 92.69 156 PRO B CA 1
ATOM 6478 C C . PRO B 1 156 ? -5.531 30.406 32.812 1 92.69 156 PRO B C 1
ATOM 6480 O O . PRO B 1 156 ? -4.848 30.531 31.812 1 92.69 156 PRO B O 1
ATOM 6483 N N . PHE B 1 157 ? -6.617 29.656 32.906 1 95.69 157 PHE B N 1
ATOM 6484 C CA . PHE B 1 157 ? -7.129 28.953 31.734 1 95.69 157 PHE B CA 1
ATOM 6485 C C . PHE B 1 157 ? -8.641 28.766 31.828 1 95.69 157 PHE B C 1
ATOM 6487 O O . PHE B 1 157 ? -9.227 28.953 32.906 1 95.69 157 PHE B O 1
ATOM 6494 N N . HIS B 1 158 ? -9.242 28.578 30.672 1 96 158 HIS B N 1
ATOM 6495 C CA . HIS B 1 158 ? -10.648 28.188 30.594 1 96 158 HIS B CA 1
ATOM 6496 C C . HIS B 1 158 ? -10.789 26.703 30.344 1 96 158 HIS B C 1
ATOM 6498 O O . HIS B 1 158 ? -10.141 26.141 29.453 1 96 158 HIS B O 1
ATOM 6504 N N . ASP B 1 159 ? -11.617 26 31.125 1 95.88 159 ASP B N 1
ATOM 6505 C CA . ASP B 1 159 ? -11.875 24.578 30.922 1 95.88 159 ASP B CA 1
ATOM 6506 C C . ASP B 1 159 ? -13.18 24.375 30.156 1 95.88 159 ASP B C 1
ATOM 6508 O O . ASP B 1 159 ? -14.258 24.391 30.734 1 95.88 159 ASP B O 1
ATOM 6512 N N . ALA B 1 160 ? -13.016 24.125 28.844 1 95.88 160 ALA B N 1
ATOM 6513 C CA . ALA B 1 160 ? -14.18 23.922 28 1 95.88 160 ALA B CA 1
ATOM 6514 C C . ALA B 1 160 ? -14.344 22.438 27.625 1 95.88 160 ALA B C 1
ATOM 6516 O O . ALA B 1 160 ? -15.062 22.109 26.688 1 95.88 160 ALA B O 1
ATOM 6517 N N . ARG B 1 161 ? -13.844 21.516 28.297 1 94.25 161 ARG B N 1
ATOM 6518 C CA . ARG B 1 161 ? -13.969 20.078 28.047 1 94.25 161 ARG B CA 1
ATOM 6519 C C . ARG B 1 161 ? -15.391 19.594 28.328 1 94.25 161 ARG B C 1
ATOM 6521 O O . ARG B 1 161 ? -15.992 19.984 29.328 1 94.25 161 ARG B O 1
ATOM 6528 N N . ASP B 1 162 ? -15.852 18.797 27.469 1 89.81 162 ASP B N 1
ATOM 6529 C CA . ASP B 1 162 ? -17.188 18.25 27.656 1 89.81 162 ASP B CA 1
ATOM 6530 C C . ASP B 1 162 ? -17.141 16.781 28.047 1 89.81 162 ASP B C 1
ATOM 6532 O O . ASP B 1 162 ? -18.172 16.172 28.312 1 89.81 162 ASP B O 1
ATOM 6536 N N . LYS B 1 163 ? -15.938 16.234 28.047 1 89.19 163 LYS B N 1
ATOM 6537 C CA . LYS B 1 163 ? -15.648 14.867 28.484 1 89.19 163 LYS B CA 1
ATOM 6538 C C . LYS B 1 163 ? -14.406 14.82 29.375 1 89.19 163 LYS B C 1
ATOM 6540 O O . LYS B 1 163 ? -13.57 15.727 29.328 1 89.19 163 LYS B O 1
ATOM 6545 N N . PRO B 1 164 ? -14.344 13.75 30.219 1 84 164 PRO B N 1
ATOM 6546 C CA . PRO B 1 164 ? -13.078 13.586 30.938 1 84 164 PRO B CA 1
ATOM 6547 C C . PRO B 1 164 ? -11.891 13.375 30 1 84 164 PRO B C 1
ATOM 6549 O O . PRO B 1 164 ? -12.07 13 28.844 1 84 164 PRO B O 1
ATOM 6552 N N . PRO B 1 165 ? -10.766 13.617 30.531 1 83.81 165 PRO B N 1
ATOM 6553 C CA . PRO B 1 165 ? -9.594 13.391 29.672 1 83.81 165 PRO B CA 1
ATOM 6554 C C . PRO B 1 165 ? -9.531 11.969 29.125 1 83.81 165 PRO B C 1
ATOM 6556 O O . PRO B 1 165 ? -9.875 11.016 29.828 1 83.81 165 PRO B O 1
ATOM 6559 N N . LEU B 1 166 ? -9.211 11.891 27.906 1 89.31 166 LEU B N 1
ATOM 6560 C CA . LEU B 1 166 ? -9.023 10.578 27.281 1 89.31 166 LEU B CA 1
ATOM 6561 C C . LEU B 1 166 ? -7.824 9.859 27.891 1 89.31 166 LEU B C 1
ATOM 6563 O O . LEU B 1 166 ? -6.73 10.422 27.953 1 89.31 166 LEU B O 1
ATOM 6567 N N . GLU B 1 167 ? -8.086 8.703 28.453 1 91.06 167 GLU B N 1
ATOM 6568 C CA . GLU B 1 167 ? -7.031 7.91 29.078 1 91.06 167 GLU B CA 1
ATOM 6569 C C . GLU B 1 167 ? -6.879 6.559 28.391 1 91.06 167 GLU B C 1
ATOM 6571 O O . GLU B 1 167 ? -7.875 5.914 28.047 1 91.06 167 GLU B O 1
ATOM 6576 N N . SER B 1 168 ? -5.684 6.277 28.125 1 92.19 168 SER B N 1
ATOM 6577 C CA . SER B 1 168 ? -5.41 4.977 27.516 1 92.19 168 SER B CA 1
ATOM 6578 C C . SER B 1 168 ? -3.992 4.512 27.828 1 92.19 168 SER B C 1
ATOM 6580 O O . SER B 1 168 ? -3.033 5.262 27.641 1 92.19 168 SER B O 1
ATOM 6582 N N . ARG B 1 169 ? -3.865 3.328 28.328 1 92.88 169 ARG B N 1
ATOM 6583 C CA . ARG B 1 169 ? -2.598 2.637 28.547 1 92.88 169 ARG B CA 1
ATOM 6584 C C . ARG B 1 169 ? -1.65 3.48 29.391 1 92.88 169 ARG B C 1
ATOM 6586 O O . ARG B 1 169 ? -0.483 3.658 29.047 1 92.88 169 ARG B O 1
ATOM 6593 N N . GLY B 1 170 ? -2.156 4.09 30.406 1 93.75 170 GLY B N 1
ATOM 6594 C CA . GLY B 1 170 ? -1.366 4.852 31.375 1 93.75 170 GLY B CA 1
ATOM 6595 C C . GLY B 1 170 ? -1.037 6.254 30.891 1 93.75 170 GLY B C 1
ATOM 6596 O O . GLY B 1 170 ? -0.212 6.941 31.484 1 93.75 170 GLY B O 1
ATOM 6597 N N . LYS B 1 171 ? -1.633 6.609 29.844 1 96.94 171 LYS B N 1
ATOM 6598 C CA . LYS B 1 171 ? -1.428 7.949 29.297 1 96.94 171 LYS B CA 1
ATOM 6599 C C . LYS B 1 171 ? -2.709 8.773 29.359 1 96.94 171 LYS B C 1
ATOM 6601 O O . LYS B 1 171 ? -3.807 8.219 29.438 1 96.94 171 LYS B O 1
ATOM 6606 N N . ILE B 1 172 ? -2.52 10.023 29.406 1 96.56 172 ILE B N 1
ATOM 6607 C CA . ILE B 1 172 ? -3.631 10.961 29.328 1 96.56 172 ILE B CA 1
ATOM 6608 C C . ILE B 1 172 ? -3.457 11.867 28.109 1 96.56 172 ILE B C 1
ATOM 6610 O O . ILE B 1 172 ? -2.344 12.305 27.797 1 96.56 172 ILE B O 1
ATOM 6614 N N . LEU B 1 173 ? -4.547 12.094 27.375 1 97.69 173 LEU B N 1
ATOM 6615 C CA . LEU B 1 173 ? -4.512 12.977 26.219 1 97.69 173 LEU B CA 1
ATOM 6616 C C . LEU B 1 173 ? -5.312 14.242 26.484 1 97.69 173 LEU B C 1
ATOM 6618 O O . LEU B 1 173 ? -6.434 14.188 27 1 97.69 173 LEU B O 1
ATOM 6622 N N . GLU B 1 174 ? -4.707 15.398 26.109 1 96.31 174 GLU B N 1
ATOM 6623 C CA . GLU B 1 174 ? -5.344 16.703 26.297 1 96.31 174 GLU B CA 1
ATOM 6624 C C . GLU B 1 174 ? -5.125 17.594 25.078 1 96.31 174 GLU B C 1
ATOM 6626 O O . GLU B 1 174 ? -4.141 17.438 24.359 1 96.31 174 GLU B O 1
ATOM 6631 N N . VAL B 1 175 ? -6.062 18.5 24.922 1 98.38 175 VAL B N 1
ATOM 6632 C CA . VAL B 1 175 ? -5.945 19.547 23.922 1 98.38 175 VAL B CA 1
ATOM 6633 C C . VAL B 1 175 ? -5.902 20.906 24.609 1 98.38 175 VAL B C 1
ATOM 6635 O O . VAL B 1 175 ? -6.766 21.234 25.422 1 98.38 175 VAL B O 1
ATOM 6638 N N . ILE B 1 176 ? -4.914 21.672 24.297 1 98.44 176 ILE B N 1
ATOM 6639 C CA . ILE B 1 176 ? -4.84 23.062 24.703 1 98.44 176 ILE B CA 1
ATOM 6640 C C . ILE B 1 176 ? -5.035 23.984 23.5 1 98.44 176 ILE B C 1
ATOM 6642 O O . ILE B 1 176 ? -4.23 23.953 22.562 1 98.44 176 ILE B O 1
ATOM 6646 N N . ASP B 1 177 ? -6.098 24.719 23.547 1 98.62 177 ASP B N 1
ATOM 6647 C CA . ASP B 1 177 ? -6.418 25.75 22.547 1 98.62 177 ASP B CA 1
ATOM 6648 C C . ASP B 1 177 ? -5.887 27.109 22.984 1 98.62 177 ASP B C 1
ATOM 6650 O O . ASP B 1 177 ? -6.391 27.703 23.938 1 98.62 177 ASP B O 1
ATOM 6654 N N . CYS B 1 178 ? -4.902 27.578 22.328 1 98.56 178 CYS B N 1
ATOM 6655 C CA . CYS B 1 178 ? -4.379 28.906 22.594 1 98.56 178 CYS B CA 1
ATOM 6656 C C . CYS B 1 178 ? -4.391 29.75 21.328 1 98.56 178 CYS B C 1
ATOM 6658 O O . CYS B 1 178 ? -3.447 30.5 21.062 1 98.56 178 CYS B O 1
ATOM 6660 N N . ARG B 1 179 ? -5.383 29.5 20.516 1 98.19 179 ARG B N 1
ATOM 6661 C CA . ARG B 1 179 ? -5.695 30.359 19.375 1 98.19 179 ARG B CA 1
ATOM 6662 C C . ARG B 1 179 ? -5.98 31.781 19.828 1 98.19 179 ARG B C 1
ATOM 6664 O O . ARG B 1 179 ? -6.52 32 20.906 1 98.19 179 ARG B O 1
ATOM 6671 N N . GLU B 1 180 ? -5.648 32.719 19 1 98.31 180 GLU B N 1
ATOM 6672 C CA . GLU B 1 180 ? -5.863 34.125 19.312 1 98.31 180 GLU B CA 1
ATOM 6673 C C . GLU B 1 180 ? -7.355 34.438 19.422 1 98.31 180 GLU B C 1
ATOM 6675 O O . GLU B 1 180 ? -8.18 33.75 18.797 1 98.31 180 GLU B O 1
ATOM 6680 N N . THR B 1 181 ? -7.676 35.469 20.172 1 98.25 181 THR B N 1
ATOM 6681 C CA . THR B 1 181 ? -9.047 35.938 20.281 1 98.25 181 THR B CA 1
ATOM 6682 C C . THR B 1 181 ? -9.18 37.344 19.703 1 98.25 181 THR B C 1
ATOM 6684 O O . THR B 1 181 ? -8.25 38.156 19.812 1 98.25 181 THR B O 1
ATOM 6687 N N . ALA B 1 182 ? -10.328 37.594 19.141 1 98.06 182 ALA B N 1
ATOM 6688 C CA . ALA B 1 182 ? -10.602 38.969 18.688 1 98.06 182 ALA B CA 1
ATOM 6689 C C . ALA B 1 182 ? -10.617 39.938 19.875 1 98.06 182 ALA B C 1
ATOM 6691 O O . ALA B 1 182 ? -11.18 39.625 20.922 1 98.06 182 ALA B O 1
ATOM 6692 N N . PRO B 1 183 ? -9.961 41.094 19.688 1 98.38 183 PRO B N 1
ATOM 6693 C CA . PRO B 1 183 ? -10 42.094 20.734 1 98.38 183 PRO B CA 1
ATOM 6694 C C . PRO B 1 183 ? -11.422 42.469 21.141 1 98.38 183 PRO B C 1
ATOM 6696 O O . PRO B 1 183 ? -12.352 42.344 20.328 1 98.38 183 PRO B O 1
ATOM 6699 N N . SER B 1 184 ? -11.578 43.031 22.344 1 98.06 184 SER B N 1
ATOM 6700 C CA . SER B 1 184 ? -12.891 43.344 22.906 1 98.06 184 SER B CA 1
ATOM 6701 C C . SER B 1 184 ? -13.578 44.438 22.109 1 98.06 184 SER B C 1
ATOM 6703 O O . SER B 1 184 ? -14.812 44.531 22.094 1 98.06 184 SER B O 1
ATOM 6705 N N . ALA B 1 185 ? -12.852 45.219 21.422 1 97.31 185 ALA B N 1
ATOM 6706 C CA . ALA B 1 185 ? -13.406 46.344 20.672 1 97.31 185 ALA B CA 1
ATOM 6707 C C . ALA B 1 185 ? -13.797 45.938 19.25 1 97.31 185 ALA B C 1
ATOM 6709 O O . ALA B 1 185 ? -14.312 46.719 18.484 1 97.31 185 ALA B O 1
ATOM 6710 N N . SER B 1 186 ? -13.617 44.688 18.938 1 96.38 186 SER B N 1
ATOM 6711 C CA . SER B 1 186 ? -13.93 44.188 17.594 1 96.38 186 SER B CA 1
ATOM 6712 C C . SER B 1 186 ? -15.438 44.188 17.344 1 96.38 186 SER B C 1
ATOM 6714 O O . SER B 1 186 ? -16.219 44 18.281 1 96.38 186 SER B O 1
ATOM 6716 N N . THR B 1 187 ? -15.773 44.406 16.047 1 93.81 187 THR B N 1
ATOM 6717 C CA . THR B 1 187 ? -17.172 44.312 15.633 1 93.81 187 THR B CA 1
ATOM 6718 C C . THR B 1 187 ? -17.297 43.531 14.344 1 93.81 187 THR B C 1
ATOM 6720 O O . THR B 1 187 ? -16.328 43.375 13.594 1 93.81 187 THR B O 1
ATOM 6723 N N . GLU B 1 188 ? -18.438 43.031 14.164 1 90.44 188 GLU B N 1
ATOM 6724 C CA . GLU B 1 188 ? -18.703 42.156 13.031 1 90.44 188 GLU B CA 1
ATOM 6725 C C . GLU B 1 188 ? -18.375 42.844 11.703 1 90.44 188 GLU B C 1
ATOM 6727 O O . GLU B 1 188 ? -17.828 42.188 10.797 1 90.44 188 GLU B O 1
ATOM 6732 N N . ASP B 1 189 ? -18.609 44.094 11.57 1 89 189 ASP B N 1
ATOM 6733 C CA . ASP B 1 189 ? -18.484 44.781 10.305 1 89 189 ASP B CA 1
ATOM 6734 C C . ASP B 1 189 ? -17.25 45.688 10.297 1 89 189 ASP B C 1
ATOM 6736 O O . ASP B 1 189 ? -17.141 46.594 9.461 1 89 189 ASP B O 1
ATOM 6740 N N . MET B 1 190 ? -16.328 45.438 11.125 1 91.44 190 MET B N 1
ATOM 6741 C CA . MET B 1 190 ? -15.227 46.375 11.344 1 91.44 190 MET B CA 1
ATOM 6742 C C . MET B 1 190 ? -14.383 46.5 10.078 1 91.44 190 MET B C 1
ATOM 6744 O O . MET B 1 190 ? -13.695 47.5 9.898 1 91.44 190 MET B O 1
ATOM 6748 N N . PHE B 1 191 ? -14.461 45.562 9.203 1 90.06 191 PHE B N 1
ATOM 6749 C CA . PHE B 1 191 ? -13.648 45.625 7.992 1 90.06 191 PHE B CA 1
ATOM 6750 C C . PHE B 1 191 ? -14.5 46.031 6.793 1 90.06 191 PHE B C 1
ATOM 6752 O O . PHE B 1 191 ? -14.008 46.094 5.668 1 90.06 191 PHE B O 1
ATOM 6759 N N . GLY B 1 192 ? -15.766 46.156 6.863 1 84 192 GLY B N 1
ATOM 6760 C CA . GLY B 1 192 ? -16.703 46.375 5.777 1 84 192 GLY B CA 1
ATOM 6761 C C . GLY B 1 192 ? -16.344 47.531 4.883 1 84 192 GLY B C 1
ATOM 6762 O O . GLY B 1 192 ? -16.438 47.438 3.656 1 84 192 GLY B O 1
ATOM 6763 N N . ASP B 1 193 ? -16 48.656 5.391 1 84 193 ASP B N 1
ATOM 6764 C CA . ASP B 1 193 ? -15.742 49.844 4.602 1 84 193 ASP B CA 1
ATOM 6765 C C . ASP B 1 193 ? -14.242 50.094 4.473 1 84 193 ASP B C 1
ATOM 6767 O O . ASP B 1 193 ? -13.812 51.219 4.117 1 84 193 ASP B O 1
ATOM 6771 N N . MET B 1 194 ? -13.516 49.062 4.637 1 87.56 194 MET B N 1
ATOM 6772 C CA . MET B 1 194 ? -12.062 49.219 4.594 1 87.56 194 MET B CA 1
ATOM 6773 C C . MET B 1 194 ? -11.484 48.469 3.385 1 87.56 194 MET B C 1
ATOM 6775 O O . MET B 1 194 ? -12.148 47.625 2.789 1 87.56 194 MET B O 1
ATOM 6779 N N . PRO B 1 195 ? -10.273 48.875 3.037 1 85 195 PRO B N 1
ATOM 6780 C CA . PRO B 1 195 ? -9.617 48.094 1.989 1 85 195 PRO B CA 1
ATOM 6781 C C . PRO B 1 195 ? -9.43 46.625 2.375 1 85 195 PRO B C 1
ATOM 6783 O O . PRO B 1 195 ? -9.328 46.312 3.562 1 85 195 PRO B O 1
ATOM 6786 N N . ALA B 1 196 ? -9.359 45.781 1.384 1 78.69 196 ALA B N 1
ATOM 6787 C CA . ALA B 1 196 ? -9.234 44.344 1.593 1 78.69 196 ALA B CA 1
ATOM 6788 C C . ALA B 1 196 ? -7.988 44.031 2.408 1 78.69 196 ALA B C 1
ATOM 6790 O O . ALA B 1 196 ? -7.969 43.031 3.156 1 78.69 196 ALA B O 1
ATOM 6791 N N . SER B 1 197 ? -7.078 44.875 2.404 1 84.88 197 SER B N 1
ATOM 6792 C CA . SER B 1 197 ? -5.805 44.625 3.074 1 84.88 197 SER B CA 1
ATOM 6793 C C . SER B 1 197 ? -5.895 44.938 4.566 1 84.88 197 SER B C 1
ATOM 6795 O O . SER B 1 197 ? -5.008 44.562 5.336 1 84.88 197 SER B O 1
ATOM 6797 N N . ALA B 1 198 ? -6.973 45.438 4.969 1 87.31 198 ALA B N 1
ATOM 6798 C CA . ALA B 1 198 ? -7.082 45.906 6.352 1 87.31 198 ALA B CA 1
ATOM 6799 C C . ALA B 1 198 ? -7.094 44.719 7.324 1 87.31 198 ALA B C 1
ATOM 6801 O O . ALA B 1 198 ? -6.633 44.844 8.461 1 87.31 198 ALA B O 1
ATOM 6802 N N . SER B 1 199 ? -7.594 43.688 6.895 1 88.94 199 SER B N 1
ATOM 6803 C CA . SER B 1 199 ? -7.602 42.5 7.762 1 88.94 199 SER B CA 1
ATOM 6804 C C . SER B 1 199 ? -6.297 41.719 7.656 1 88.94 199 SER B C 1
ATOM 6806 O O . SER B 1 199 ? -6.031 40.844 8.469 1 88.94 199 SER B O 1
ATOM 6808 N N . SER B 1 200 ? -5.426 42.062 6.766 1 89.19 200 SER B N 1
ATOM 6809 C CA . SER B 1 200 ? -4.191 41.344 6.523 1 89.19 200 SER B CA 1
ATOM 6810 C C . SER B 1 200 ? -2.982 42.094 7.082 1 89.19 200 SER B C 1
ATOM 6812 O O . SER B 1 200 ? -2.027 41.469 7.551 1 89.19 200 SER B O 1
ATOM 6814 N N . PHE B 1 201 ? -3.061 43.406 6.953 1 91.81 201 PHE B N 1
ATOM 6815 C CA . PHE B 1 201 ? -1.897 44.188 7.363 1 91.81 201 PHE B CA 1
ATOM 6816 C C . PHE B 1 201 ? -2.303 45.312 8.312 1 91.81 201 PHE B C 1
ATOM 6818 O O . PHE B 1 201 ? -3.383 45.875 8.172 1 91.81 201 PHE B O 1
ATOM 6825 N N . GLY B 1 202 ? -1.387 45.531 9.281 1 94 202 GLY B N 1
ATOM 6826 C CA . GLY B 1 202 ? -1.606 46.625 10.195 1 94 202 GLY B CA 1
ATOM 6827 C C . GLY B 1 202 ? -2.217 46.219 11.516 1 94 202 GLY B C 1
ATOM 6828 O O . GLY B 1 202 ? -2.375 45 11.773 1 94 202 GLY B O 1
ATOM 6829 N N . GLY B 1 203 ? -2.51 47.188 12.289 1 96.12 203 GLY B N 1
ATOM 6830 C CA . GLY B 1 203 ? -2.91 46.938 13.664 1 96.12 203 GLY B CA 1
ATOM 6831 C C . GLY B 1 203 ? -4.277 46.312 13.773 1 96.12 203 GLY B C 1
ATOM 6832 O O . GLY B 1 203 ? -4.523 45.5 14.688 1 96.12 203 GLY B O 1
ATOM 6833 N N . LEU B 1 204 ? -5.199 46.594 12.859 1 95.81 204 LEU B N 1
ATOM 6834 C CA . LEU B 1 204 ? -6.551 46.062 12.922 1 95.81 204 LEU B CA 1
ATOM 6835 C C . LEU B 1 204 ? -6.555 44.562 12.617 1 95.81 204 LEU B C 1
ATOM 6837 O O . LEU B 1 204 ? -7.523 43.875 12.93 1 95.81 204 LEU B O 1
ATOM 6841 N N . ALA B 1 205 ? -5.473 44.125 12 1 96 205 ALA B N 1
ATOM 6842 C CA . ALA B 1 205 ? -5.355 42.719 11.625 1 96 205 ALA B CA 1
ATOM 6843 C C . ALA B 1 205 ? -4.922 41.875 12.82 1 96 205 ALA B C 1
ATOM 6845 O O . ALA B 1 205 ? -4.914 40.625 12.742 1 96 205 ALA B O 1
ATOM 6846 N N . ILE B 1 206 ? -4.637 42.469 13.922 1 98.12 206 ILE B N 1
ATOM 6847 C CA . ILE B 1 206 ? -3.977 41.812 15.047 1 98.12 206 ILE B CA 1
ATOM 6848 C C . ILE B 1 206 ? -5.016 41.375 16.062 1 98.12 206 ILE B C 1
ATOM 6850 O O . ILE B 1 206 ? -5.824 42.188 16.531 1 98.12 206 ILE B O 1
ATOM 6854 N N . ALA B 1 207 ? -5.051 40.125 16.406 1 98.25 207 ALA B N 1
ATOM 6855 C CA . ALA B 1 207 ? -5.824 39.562 17.516 1 98.25 207 ALA B CA 1
ATOM 6856 C C . ALA B 1 207 ? -4.977 39.438 18.766 1 98.25 207 ALA B C 1
ATOM 6858 O O . ALA B 1 207 ? -3.777 39.75 18.75 1 98.25 207 ALA B O 1
ATOM 6859 N N . VAL B 1 208 ? -5.574 39.125 19.891 1 98.69 208 VAL B N 1
ATOM 6860 C CA . VAL B 1 208 ? -4.836 38.938 21.125 1 98.69 208 VAL B CA 1
ATOM 6861 C C . VAL B 1 208 ? -3.971 37.688 21.031 1 98.69 208 VAL B C 1
ATOM 6863 O O . VAL B 1 208 ? -4.488 36.594 20.844 1 98.69 208 VAL B O 1
ATOM 6866 N N . PRO B 1 209 ? -2.676 37.812 21.141 1 98.5 209 PRO B N 1
ATOM 6867 C CA . PRO B 1 209 ? -1.817 36.625 20.984 1 98.5 209 PRO B CA 1
ATOM 6868 C C . PRO B 1 209 ? -2.027 35.594 22.078 1 98.5 209 PRO B C 1
ATOM 6870 O O . PRO B 1 209 ? -2.27 35.938 23.234 1 98.5 209 PRO B O 1
ATOM 6873 N N . GLY B 1 210 ? -1.892 34.281 21.734 1 98.56 210 GLY B N 1
ATOM 6874 C CA . GLY B 1 210 ? -2.23 33.281 22.703 1 98.56 210 GLY B CA 1
ATOM 6875 C C . GLY B 1 210 ? -1.154 32.219 22.859 1 98.56 210 GLY B C 1
ATOM 6876 O O . GLY B 1 210 ? -1.179 31.438 23.812 1 98.56 210 GLY B O 1
ATOM 6877 N N . GLU B 1 211 ? -0.118 32.156 22.031 1 98.25 211 GLU B N 1
ATOM 6878 C CA . GLU B 1 211 ? 0.838 31.047 21.969 1 98.25 211 GLU B CA 1
ATOM 6879 C C . GLU B 1 211 ? 1.504 30.828 23.328 1 98.25 211 GLU B C 1
ATOM 6881 O O . GLU B 1 211 ? 1.536 29.703 23.828 1 98.25 211 GLU B O 1
ATOM 6886 N N . LEU B 1 212 ? 2.002 31.875 23.922 1 98.62 212 LEU B N 1
ATOM 6887 C CA . LEU B 1 212 ? 2.783 31.75 25.141 1 98.62 212 LEU B CA 1
ATOM 6888 C C . LEU B 1 212 ? 1.933 31.188 26.281 1 98.62 212 LEU B C 1
ATOM 6890 O O . LEU B 1 212 ? 2.4 30.344 27.047 1 98.62 212 LEU B O 1
ATOM 6894 N N . ARG B 1 213 ? 0.684 31.688 26.406 1 98.19 213 ARG B N 1
ATOM 6895 C CA . ARG B 1 213 ? -0.2 31.188 27.453 1 98.19 213 ARG B CA 1
ATOM 6896 C C . ARG B 1 213 ? -0.452 29.688 27.312 1 98.19 213 ARG B C 1
ATOM 6898 O O . ARG B 1 213 ? -0.568 28.969 28.297 1 98.19 213 ARG B O 1
ATOM 6905 N N . GLY B 1 214 ? -0.623 29.281 26.109 1 98.44 214 GLY B N 1
ATOM 6906 C CA . GLY B 1 214 ? -0.809 27.859 25.859 1 98.44 214 GLY B CA 1
ATOM 6907 C C . GLY B 1 214 ? 0.414 27.031 26.203 1 98.44 214 GLY B C 1
ATOM 6908 O O . GLY B 1 214 ? 0.297 25.969 26.828 1 98.44 214 GLY B O 1
ATOM 6909 N N . LEU B 1 215 ? 1.571 27.453 25.781 1 98.56 215 LEU B N 1
ATOM 6910 C CA . LEU B 1 215 ? 2.814 26.75 26.078 1 98.56 215 LEU B CA 1
ATOM 6911 C C . LEU B 1 215 ? 3.059 26.672 27.578 1 98.56 215 LEU B C 1
ATOM 6913 O O . LEU B 1 215 ? 3.486 25.641 28.109 1 98.56 215 LEU B O 1
ATOM 6917 N N . GLU B 1 216 ? 2.777 27.75 28.25 1 97.88 216 GLU B N 1
ATOM 6918 C CA . GLU B 1 216 ? 2.916 27.797 29.703 1 97.88 216 GLU B CA 1
ATOM 6919 C C . GLU B 1 216 ? 1.981 26.797 30.375 1 97.88 216 GLU B C 1
ATOM 6921 O O . GLU B 1 216 ? 2.383 26.094 31.312 1 97.88 216 GLU B O 1
ATOM 6926 N N . LEU B 1 217 ? 0.779 26.797 29.891 1 97.12 217 LEU B N 1
ATOM 6927 C CA . LEU B 1 217 ? -0.205 25.891 30.453 1 97.12 217 LEU B CA 1
ATOM 6928 C C . LEU B 1 217 ? 0.21 24.438 30.234 1 97.12 217 LEU B C 1
ATOM 6930 O O . LEU B 1 217 ? 0.091 23.609 31.125 1 97.12 217 LEU B O 1
ATOM 6934 N N . ALA B 1 218 ? 0.64 24.141 29.078 1 97.69 218 ALA B N 1
ATOM 6935 C CA . ALA B 1 218 ? 1.121 22.797 28.781 1 97.69 218 ALA B CA 1
ATOM 6936 C C . ALA B 1 218 ? 2.246 22.391 29.719 1 97.69 218 ALA B C 1
ATOM 6938 O O . ALA B 1 218 ? 2.248 21.281 30.25 1 97.69 218 ALA B O 1
ATOM 6939 N N . HIS B 1 219 ? 3.205 23.266 29.891 1 97.44 219 HIS B N 1
ATOM 6940 C CA . HIS B 1 219 ? 4.344 23 30.766 1 97.44 219 HIS B CA 1
ATOM 6941 C C . HIS B 1 219 ? 3.893 22.812 32.219 1 97.44 219 HIS B C 1
ATOM 6943 O O . HIS B 1 219 ? 4.367 21.906 32.906 1 97.44 219 HIS B O 1
ATOM 6949 N N . ALA B 1 220 ? 3.012 23.672 32.625 1 95.75 220 ALA B N 1
ATOM 6950 C CA . ALA B 1 220 ? 2.535 23.625 34 1 95.75 220 ALA B CA 1
ATOM 6951 C C . ALA B 1 220 ? 1.832 22.297 34.312 1 95.75 220 ALA B C 1
ATOM 6953 O O . ALA B 1 220 ? 1.953 21.75 35.406 1 95.75 220 ALA B O 1
ATOM 6954 N N . ARG B 1 221 ? 1.178 21.844 33.312 1 95.12 221 ARG B N 1
ATOM 6955 C CA . ARG B 1 221 ? 0.327 20.688 33.531 1 95.12 221 ARG B CA 1
ATOM 6956 C C . ARG B 1 221 ? 1.098 19.391 33.281 1 95.12 221 ARG B C 1
ATOM 6958 O O . ARG B 1 221 ? 0.821 18.359 33.906 1 95.12 221 ARG B O 1
ATOM 6965 N N . HIS B 1 222 ? 2.102 19.438 32.438 1 96.06 222 HIS B N 1
ATOM 6966 C CA . HIS B 1 222 ? 2.688 18.172 32 1 96.06 222 HIS B CA 1
ATOM 6967 C C . HIS B 1 222 ? 4.211 18.219 32.062 1 96.06 222 HIS B C 1
ATOM 6969 O O . HIS B 1 222 ? 4.875 17.188 31.938 1 96.06 222 HIS B O 1
ATOM 6975 N N . GLY B 1 223 ? 4.805 19.359 32.156 1 96.44 223 GLY B N 1
ATOM 6976 C CA . GLY B 1 223 ? 6.25 19.516 32.062 1 96.44 223 GLY B CA 1
ATOM 6977 C C . GLY B 1 223 ? 6.988 18.891 33.219 1 96.44 223 GLY B C 1
ATOM 6978 O O . GLY B 1 223 ? 6.387 18.594 34.281 1 96.44 223 GLY B O 1
ATOM 6979 N N . LYS B 1 224 ? 8.242 18.719 33 1 96.31 224 LYS B N 1
ATOM 6980 C CA . LYS B 1 224 ? 9.086 18.094 34 1 96.31 224 LYS B CA 1
ATOM 6981 C C . LYS B 1 224 ? 10.195 19.031 34.469 1 96.31 224 LYS B C 1
ATOM 6983 O O . LYS B 1 224 ? 10.492 19.109 35.656 1 96.31 224 LYS B O 1
ATOM 6988 N N . LEU B 1 225 ? 10.828 19.719 33.594 1 97.75 225 LEU B N 1
ATOM 6989 C CA . LEU B 1 225 ? 11.922 20.641 33.875 1 97.75 225 LEU B CA 1
ATOM 6990 C C . LEU B 1 225 ? 11.391 21.984 34.344 1 97.75 225 LEU B C 1
ATOM 6992 O O . LEU B 1 225 ? 10.234 22.328 34.062 1 97.75 225 LEU B O 1
ATOM 6996 N N . PRO B 1 226 ? 12.273 22.75 35 1 96.81 226 PRO B N 1
ATOM 6997 C CA . PRO B 1 226 ? 11.844 24.109 35.375 1 96.81 226 PRO B CA 1
ATOM 6998 C C . PRO B 1 226 ? 11.547 24.969 34.156 1 96.81 226 PRO B C 1
ATOM 7000 O O . PRO B 1 226 ? 12.25 24.891 33.125 1 96.81 226 PRO B O 1
ATOM 7003 N N . TRP B 1 227 ? 10.594 25.844 34.25 1 96.94 227 TRP B N 1
ATOM 7004 C CA . TRP B 1 227 ? 10.164 26.734 33.188 1 96.94 227 TRP B CA 1
ATOM 7005 C C . TRP B 1 227 ? 11.336 27.531 32.625 1 96.94 227 TRP B C 1
ATOM 7007 O O . TRP B 1 227 ? 11.508 27.625 31.422 1 96.94 227 TRP B O 1
ATOM 7017 N N . LYS B 1 228 ? 12.195 28.031 33.469 1 97.88 228 LYS B N 1
ATOM 7018 C CA . LYS B 1 228 ? 13.336 28.828 33.031 1 97.88 228 LYS B CA 1
ATOM 7019 C C . LYS B 1 228 ? 14.266 28.031 32.125 1 97.88 228 LYS B C 1
ATOM 7021 O O . LYS B 1 228 ? 14.852 28.578 31.203 1 97.88 228 LYS B O 1
ATOM 7026 N N . THR B 1 229 ? 14.352 26.766 32.438 1 98 229 THR B N 1
ATOM 7027 C CA . THR B 1 229 ? 15.242 25.906 31.672 1 98 229 THR B CA 1
ATOM 7028 C C . THR B 1 229 ? 14.742 25.75 30.25 1 98 229 THR B C 1
ATOM 7030 O O . THR B 1 229 ? 15.531 25.75 29.297 1 98 229 THR B O 1
ATOM 7033 N N . VAL B 1 230 ? 13.438 25.609 30.047 1 98.5 230 VAL B N 1
ATOM 7034 C CA . VAL B 1 230 ? 12.914 25.312 28.719 1 98.5 230 VAL B CA 1
ATOM 7035 C C . VAL B 1 230 ? 12.812 26.609 27.906 1 98.5 230 VAL B C 1
ATOM 7037 O O . VAL B 1 230 ? 12.758 26.562 26.672 1 98.5 230 VAL B O 1
ATOM 7040 N N . VAL B 1 231 ? 12.836 27.812 28.547 1 98.69 231 VAL B N 1
ATOM 7041 C CA . VAL B 1 231 ? 12.75 29.094 27.859 1 98.69 231 VAL B CA 1
ATOM 7042 C C . VAL B 1 231 ? 14.141 29.562 27.453 1 98.69 231 VAL B C 1
ATOM 7044 O O . VAL B 1 231 ? 14.305 30.266 26.453 1 98.69 231 VAL B O 1
ATOM 7047 N N . SER B 1 232 ? 15.156 29.156 28.109 1 98.44 232 SER B N 1
ATOM 7048 C CA . SER B 1 232 ? 16.516 29.672 28.062 1 98.44 232 SER B CA 1
ATOM 7049 C C . SER B 1 232 ? 17.094 29.562 26.656 1 98.44 232 SER B C 1
ATOM 7051 O O . SER B 1 232 ? 17.75 30.484 26.156 1 98.44 232 SER B O 1
ATOM 7053 N N . PRO B 1 233 ? 16.906 28.422 26 1 98.56 233 PRO B N 1
ATOM 7054 C CA . PRO B 1 233 ? 17.5 28.328 24.672 1 98.56 233 PRO B CA 1
ATOM 7055 C C . PRO B 1 233 ? 17.016 29.422 23.719 1 98.56 233 PRO B C 1
ATOM 7057 O O . PRO B 1 233 ? 17.797 29.953 22.922 1 98.56 233 PRO B O 1
ATOM 7060 N N . ALA B 1 234 ? 15.766 29.703 23.766 1 98.62 234 ALA B N 1
ATOM 7061 C CA . ALA B 1 234 ? 15.211 30.734 22.891 1 98.62 234 ALA B CA 1
ATOM 7062 C C . ALA B 1 234 ? 15.805 32.094 23.219 1 98.62 234 ALA B C 1
ATOM 7064 O O . ALA B 1 234 ? 16.016 32.906 22.328 1 98.62 234 ALA B O 1
ATOM 7065 N N . ILE B 1 235 ? 16.094 32.375 24.531 1 98.69 235 ILE B N 1
ATOM 7066 C CA . ILE B 1 235 ? 16.734 33.625 24.938 1 98.69 235 ILE B CA 1
ATOM 7067 C C . ILE B 1 235 ? 18.109 33.75 24.281 1 98.69 235 ILE B C 1
ATOM 7069 O O . ILE B 1 235 ? 18.438 34.781 23.703 1 98.69 235 ILE B O 1
ATOM 7073 N N . SER B 1 236 ? 18.812 32.688 24.359 1 98.25 236 SER B N 1
ATOM 7074 C CA . SER B 1 236 ? 20.156 32.656 23.812 1 98.25 236 SER B CA 1
ATOM 7075 C C . SER B 1 236 ? 20.141 32.875 22.297 1 98.25 236 SER B C 1
ATOM 7077 O O . SER B 1 236 ? 20.984 33.625 21.766 1 98.25 236 SER B O 1
ATOM 7079 N N . LEU B 1 237 ? 19.25 32.281 21.641 1 98 237 LEU B N 1
ATOM 7080 C CA . LEU B 1 237 ? 19.172 32.406 20.188 1 98 237 LEU B CA 1
ATOM 7081 C C . LEU B 1 237 ? 18.766 33.812 19.781 1 98 237 LEU B C 1
ATOM 7083 O O . LEU B 1 237 ? 19.297 34.344 18.828 1 98 237 LEU B O 1
ATOM 7087 N N . ALA B 1 238 ? 17.75 34.312 20.5 1 98.44 238 ALA B N 1
ATOM 7088 C CA . ALA B 1 238 ? 17.297 35.656 20.188 1 98.44 238 ALA B CA 1
ATOM 7089 C C . ALA B 1 238 ? 18.406 36.688 20.391 1 98.44 238 ALA B C 1
ATOM 7091 O O . ALA B 1 238 ? 18.516 37.656 19.656 1 98.44 238 ALA B O 1
ATOM 7092 N N . GLU B 1 239 ? 19.234 36.438 21.359 1 98 239 GLU B N 1
ATOM 7093 C CA . GLU B 1 239 ? 20.297 37.344 21.734 1 98 239 GLU B CA 1
ATOM 7094 C C . GLU B 1 239 ? 21.5 37.188 20.812 1 98 239 GLU B C 1
ATOM 7096 O O . GLU B 1 239 ? 22.078 38.188 20.344 1 98 239 GLU B O 1
ATOM 71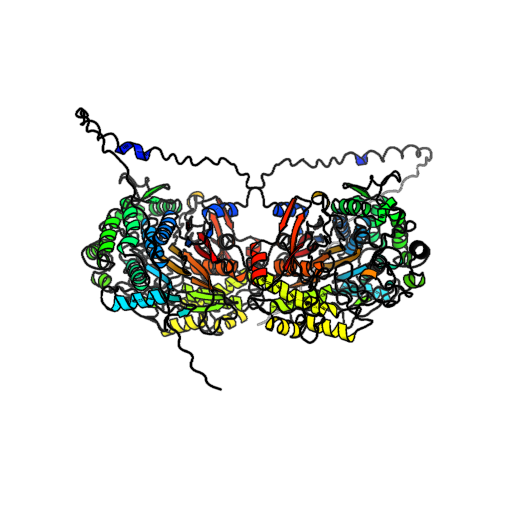01 N N . ASN B 1 240 ? 21.875 35.969 20.562 1 96.88 240 ASN B N 1
ATOM 7102 C CA . ASN B 1 240 ? 23.141 35.688 19.875 1 96.88 240 ASN B CA 1
ATOM 7103 C C . ASN B 1 240 ? 22.922 35.438 18.391 1 96.88 240 ASN B C 1
ATOM 7105 O O . ASN B 1 240 ? 23.859 35.5 17.594 1 96.88 240 ASN B O 1
ATOM 7109 N N . GLY B 1 241 ? 21.75 35.125 18.094 1 96 241 GLY B N 1
ATOM 7110 C CA . GLY B 1 241 ? 21.422 34.969 16.688 1 96 241 GLY B CA 1
ATOM 7111 C C . GLY B 1 241 ? 21.266 33.5 16.281 1 96 241 GLY B C 1
ATOM 7112 O O . GLY B 1 241 ? 21.812 32.625 16.938 1 96 241 GLY B O 1
ATOM 7113 N N . VAL B 1 242 ? 20.547 33.312 15.25 1 95.81 242 VAL B N 1
ATOM 7114 C CA . VAL B 1 242 ? 20.328 32 14.625 1 95.81 242 VAL B CA 1
ATOM 7115 C C . VAL B 1 242 ? 20.516 32.125 13.117 1 95.81 242 VAL B C 1
ATOM 7117 O O . VAL B 1 242 ? 20.125 33.094 12.508 1 95.81 242 VAL B O 1
ATOM 7120 N N . PRO B 1 243 ? 21.172 31.156 12.508 1 93.81 243 PRO B N 1
ATOM 7121 C CA . PRO B 1 243 ? 21.344 31.234 11.062 1 93.81 243 PRO B CA 1
ATOM 7122 C C . PRO B 1 243 ? 20.016 31.234 10.305 1 93.81 243 PRO B C 1
ATOM 7124 O O . PRO B 1 243 ? 19.125 30.438 10.594 1 93.81 243 PRO B O 1
ATOM 7127 N N . ILE B 1 244 ? 19.969 32.125 9.359 1 94.25 244 ILE B N 1
ATOM 7128 C CA . ILE B 1 244 ? 18.781 32.219 8.523 1 94.25 244 ILE B CA 1
ATOM 7129 C C . ILE B 1 244 ? 18.734 31.047 7.555 1 94.25 244 ILE B C 1
ATOM 7131 O O . ILE B 1 244 ? 19.688 30.797 6.82 1 94.25 244 ILE B O 1
ATOM 7135 N N . SER B 1 245 ? 17.641 30.312 7.598 1 89.94 245 SER B N 1
ATOM 7136 C CA . SER B 1 245 ? 17.453 29.203 6.672 1 89.94 245 SER B CA 1
ATOM 7137 C C . SER B 1 245 ? 17.172 29.703 5.258 1 89.94 245 SER B C 1
ATOM 7139 O O . SER B 1 245 ? 16.812 30.859 5.062 1 89.94 245 SER B O 1
ATOM 7141 N N . THR B 1 246 ? 17.344 28.812 4.281 1 87.75 246 THR B N 1
ATOM 7142 C CA . THR B 1 246 ? 17.047 29.156 2.893 1 87.75 246 THR B CA 1
ATOM 7143 C C . THR B 1 246 ? 15.57 29.531 2.729 1 87.75 246 THR B C 1
ATOM 7145 O O . THR B 1 246 ? 15.242 30.453 1.985 1 87.75 246 THR B O 1
ATOM 7148 N N . HIS B 1 247 ? 14.805 28.875 3.408 1 86.25 247 HIS B N 1
ATOM 7149 C CA . HIS B 1 247 ? 13.375 29.141 3.34 1 86.25 247 HIS B CA 1
ATOM 7150 C C . HIS B 1 247 ? 13.047 30.531 3.859 1 86.25 247 HIS B C 1
ATOM 7152 O O . HIS B 1 247 ? 12.297 31.281 3.223 1 86.25 247 HIS B O 1
ATOM 7158 N N . LEU B 1 248 ? 13.547 30.875 5.004 1 90.38 248 LEU B N 1
ATOM 7159 C CA . LEU B 1 248 ? 13.297 32.188 5.578 1 90.38 248 LEU B CA 1
ATOM 7160 C C . LEU B 1 248 ? 13.891 33.281 4.699 1 90.38 248 LEU B C 1
ATOM 7162 O O . LEU B 1 248 ? 13.289 34.344 4.539 1 90.38 248 LEU B O 1
ATOM 7166 N N . ALA B 1 249 ? 15.055 33.062 4.137 1 90.12 249 ALA B N 1
ATOM 7167 C CA . ALA B 1 249 ? 15.68 34.031 3.244 1 90.12 249 ALA B CA 1
ATOM 7168 C C . ALA B 1 249 ? 14.797 34.312 2.037 1 90.12 249 ALA B C 1
ATOM 7170 O O . ALA B 1 249 ? 14.703 35.438 1.585 1 90.12 249 ALA B O 1
ATOM 7171 N N . THR B 1 250 ? 14.227 33.312 1.611 1 85.75 250 THR B N 1
ATOM 7172 C CA . THR B 1 250 ? 13.312 33.469 0.485 1 85.75 250 THR B CA 1
ATOM 7173 C C . THR B 1 250 ? 12.094 34.281 0.886 1 85.75 250 THR B C 1
ATOM 7175 O O . THR B 1 250 ? 11.648 35.156 0.135 1 85.75 250 THR B O 1
ATOM 7178 N N . ASP B 1 251 ? 11.57 34 2.055 1 87.88 251 ASP B N 1
ATOM 7179 C CA . ASP B 1 251 ? 10.445 34.781 2.562 1 87.88 251 ASP B CA 1
ATOM 7180 C C . ASP B 1 251 ? 10.805 36.25 2.693 1 87.88 251 ASP B C 1
ATOM 7182 O O . ASP B 1 251 ? 10.008 37.125 2.35 1 87.88 251 ASP B O 1
ATOM 7186 N N . ILE B 1 252 ? 11.945 36.469 3.191 1 89.19 252 ILE B N 1
ATOM 7187 C CA . ILE B 1 252 ? 12.414 37.844 3.396 1 89.19 252 ILE B CA 1
ATOM 7188 C C . ILE B 1 252 ? 12.531 38.562 2.051 1 89.19 252 ILE B C 1
ATOM 7190 O O . ILE B 1 252 ? 12.047 39.688 1.893 1 89.19 252 ILE B O 1
ATOM 7194 N N . SER B 1 253 ? 13.133 37.906 1.114 1 85.12 253 SER B N 1
ATOM 7195 C CA . SER B 1 253 ? 13.32 38.5 -0.212 1 85.12 253 SER B CA 1
ATOM 7196 C C . SER B 1 253 ? 11.977 38.812 -0.865 1 85.12 253 SER B C 1
ATOM 7198 O O . SER B 1 253 ? 11.812 39.875 -1.471 1 85.12 253 SER B O 1
ATOM 7200 N N . GLU B 1 254 ? 11.102 38.062 -0.619 1 82.06 254 GLU B N 1
ATOM 7201 C CA . GLU B 1 254 ? 9.805 38.188 -1.276 1 82.06 254 GLU B CA 1
ATOM 7202 C C . GLU B 1 254 ? 9.016 39.344 -0.686 1 82.06 254 GLU B C 1
ATOM 7204 O O . GLU B 1 254 ? 8.422 40.156 -1.421 1 82.06 254 GLU B O 1
ATOM 7209 N N . ILE B 1 255 ? 8.961 39.438 0.596 1 83.44 255 ILE B N 1
ATOM 7210 C CA . ILE B 1 255 ? 8.109 40.469 1.201 1 83.44 255 ILE B CA 1
ATOM 7211 C C . ILE B 1 255 ? 8.727 41.844 1 1 83.44 255 ILE B C 1
ATOM 7213 O O . ILE B 1 255 ? 8.008 42.844 0.875 1 83.44 255 ILE B O 1
ATOM 7217 N N . LEU B 1 256 ? 9.969 41.906 0.977 1 83.19 256 LEU B N 1
ATOM 7218 C CA . LEU B 1 256 ? 10.633 43.188 0.842 1 83.19 256 LEU B CA 1
ATOM 7219 C C . LEU B 1 256 ? 10.5 43.719 -0.581 1 83.19 256 LEU B C 1
ATOM 7221 O O . LEU B 1 256 ? 10.727 44.906 -0.829 1 83.19 256 LEU B O 1
ATOM 7225 N N . ASN B 1 257 ? 10.078 42.875 -1.431 1 76.81 257 ASN B N 1
ATOM 7226 C CA . ASN B 1 257 ? 9.852 43.312 -2.805 1 76.81 257 ASN B CA 1
ATOM 7227 C C . ASN B 1 257 ? 8.375 43.656 -3.045 1 76.81 257 ASN B C 1
ATOM 7229 O O . ASN B 1 257 ? 8.008 44.094 -4.137 1 76.81 257 ASN B O 1
ATOM 7233 N N . LYS B 1 258 ? 7.613 43.5 -2.006 1 76.5 258 LYS B N 1
ATOM 7234 C CA . LYS B 1 258 ? 6.203 43.844 -2.119 1 76.5 258 LYS B CA 1
ATOM 7235 C C . LYS B 1 258 ? 5.988 45.344 -1.934 1 76.5 258 LYS B C 1
ATOM 7237 O O . LYS B 1 258 ? 6.707 46 -1.168 1 76.5 258 LYS B O 1
ATOM 7242 N N . ASP B 1 259 ? 4.922 45.812 -2.572 1 67.25 259 ASP B N 1
ATOM 7243 C CA . ASP B 1 259 ? 4.617 47.25 -2.58 1 67.25 259 ASP B CA 1
ATOM 7244 C C . ASP B 1 259 ? 4.289 47.75 -1.176 1 67.25 259 ASP B C 1
ATOM 7246 O O . ASP B 1 259 ? 4.625 48.875 -0.818 1 67.25 259 ASP B O 1
ATOM 7250 N N . GLU B 1 260 ? 3.68 46.938 -0.459 1 67.94 260 GLU B N 1
ATOM 7251 C CA . GLU B 1 260 ? 3.27 47.344 0.886 1 67.94 260 GLU B CA 1
ATOM 7252 C C . GLU B 1 260 ? 4.473 47.719 1.745 1 67.94 260 GLU B C 1
ATOM 7254 O O . GLU B 1 260 ? 4.387 48.594 2.592 1 67.94 260 GLU B O 1
ATOM 7259 N N . LEU B 1 261 ? 5.535 47.094 1.522 1 72.38 261 LEU B N 1
ATOM 7260 C CA . LEU B 1 261 ? 6.711 47.344 2.354 1 72.38 261 LEU B CA 1
ATOM 7261 C C . LEU B 1 261 ? 7.672 48.312 1.672 1 72.38 261 LEU B C 1
ATOM 7263 O O . LEU B 1 261 ? 8.492 48.938 2.336 1 72.38 261 LEU B O 1
ATOM 7267 N N . LYS B 1 262 ? 7.543 48.406 0.44 1 61 262 LYS B N 1
ATOM 7268 C CA . LYS B 1 262 ? 8.445 49.281 -0.289 1 61 262 LYS B CA 1
ATOM 7269 C C . LYS B 1 262 ? 8.188 50.75 0.075 1 61 262 LYS B C 1
ATOM 7271 O O . LYS B 1 262 ? 9.125 51.531 0.184 1 61 262 LYS B O 1
ATOM 7276 N N . ILE B 1 263 ? 7.051 51.094 0.24 1 53.25 263 ILE B N 1
ATOM 7277 C CA . ILE B 1 263 ? 6.695 52.5 0.326 1 53.25 263 ILE B CA 1
ATOM 7278 C C . ILE B 1 263 ? 6.82 53 1.771 1 53.25 263 ILE B C 1
ATOM 7280 O O . ILE B 1 263 ? 6.172 53.969 2.17 1 53.25 263 ILE B O 1
ATOM 7284 N N . GLY B 1 264 ? 7.605 52.438 2.414 1 63.28 264 GLY B N 1
ATOM 7285 C CA . GLY B 1 264 ? 7.969 53.031 3.691 1 63.28 264 GLY B CA 1
ATOM 7286 C C . GLY B 1 264 ? 7.039 52.625 4.82 1 63.28 264 GLY B C 1
ATOM 7287 O O . GLY B 1 264 ? 7.234 53.031 5.969 1 63.28 264 GLY B O 1
ATOM 7288 N N . LYS B 1 265 ? 6.074 51.875 4.398 1 80.19 265 LYS B N 1
ATOM 7289 C CA . LYS B 1 265 ? 5.195 51.406 5.465 1 80.19 265 LYS B CA 1
ATOM 7290 C C . LYS B 1 265 ? 5.844 50.281 6.25 1 80.19 265 LYS B C 1
ATOM 7292 O O . LYS B 1 265 ? 6.703 49.562 5.727 1 80.19 265 LYS B O 1
ATOM 7297 N N . PHE B 1 266 ? 5.684 50.219 7.539 1 88.94 266 PHE B N 1
ATOM 7298 C CA . PHE B 1 266 ? 6.141 49.188 8.453 1 88.94 266 PHE B CA 1
ATOM 7299 C C . PHE B 1 266 ? 7.656 49.219 8.586 1 88.94 266 PHE B C 1
ATOM 7301 O O . PHE B 1 266 ? 8.312 48.188 8.406 1 88.94 266 PHE B O 1
ATOM 7308 N N . ALA B 1 267 ? 8.211 50.312 8.867 1 87.38 267 ALA B N 1
ATOM 7309 C CA . ALA B 1 267 ? 9.641 50.594 8.938 1 87.38 267 ALA B CA 1
ATOM 7310 C C . ALA B 1 267 ? 10.328 49.656 9.953 1 87.38 267 ALA B C 1
ATOM 7312 O O . ALA B 1 267 ? 11.477 49.281 9.758 1 87.38 267 ALA B O 1
ATOM 7313 N N . ASN B 1 268 ? 9.617 49.312 11.016 1 90.56 268 ASN B N 1
ATOM 7314 C CA . ASN B 1 268 ? 10.219 48.5 12.055 1 90.56 268 ASN B CA 1
ATOM 7315 C C . ASN B 1 268 ? 10.5 47.094 11.531 1 90.56 268 ASN B C 1
ATOM 7317 O O . ASN B 1 268 ? 11.539 46.5 11.852 1 90.56 268 ASN B O 1
ATOM 7321 N N . LEU B 1 269 ? 9.594 46.531 10.773 1 92.44 269 LEU B N 1
ATOM 7322 C CA . LEU B 1 269 ? 9.812 45.219 10.203 1 92.44 269 LEU B CA 1
ATOM 7323 C C . LEU B 1 269 ? 10.953 45.25 9.195 1 92.44 269 LEU B C 1
ATOM 7325 O O . LEU B 1 269 ? 11.773 44.312 9.156 1 92.44 269 LEU B O 1
ATOM 7329 N N . ARG B 1 270 ? 10.969 46.219 8.375 1 89.25 270 ARG B N 1
ATOM 7330 C CA . ARG B 1 270 ? 12.047 46.375 7.398 1 89.25 270 ARG B CA 1
ATOM 7331 C C . ARG B 1 270 ? 13.406 46.406 8.078 1 89.25 270 ARG B C 1
ATOM 7333 O O . ARG B 1 270 ? 14.359 45.781 7.613 1 89.25 270 ARG B O 1
ATOM 7340 N N . ALA B 1 271 ? 13.453 47.156 9.117 1 88.44 271 ALA B N 1
ATOM 7341 C CA . ALA B 1 271 ? 14.711 47.281 9.852 1 88.44 271 ALA B CA 1
ATOM 7342 C C . ALA B 1 271 ? 15.148 45.938 10.43 1 88.44 271 ALA B C 1
ATOM 7344 O O . ALA B 1 271 ? 16.344 45.625 10.484 1 88.44 271 ALA B O 1
ATOM 7345 N N . PHE B 1 272 ? 14.219 45.219 10.859 1 91.06 272 PHE B N 1
ATOM 7346 C CA . PHE B 1 272 ? 14.484 43.938 11.438 1 91.06 272 PHE B CA 1
ATOM 7347 C C . PHE B 1 272 ? 15.023 42.969 10.391 1 91.06 272 PHE B C 1
ATOM 7349 O O . PHE B 1 272 ? 15.875 42.125 10.68 1 91.06 272 PHE B O 1
ATOM 7356 N N . LEU B 1 273 ? 14.602 43.062 9.172 1 90.81 273 LEU B N 1
ATOM 7357 C CA . LEU B 1 273 ? 14.875 42.094 8.141 1 90.81 273 LEU B CA 1
ATOM 7358 C C . LEU B 1 273 ? 16.031 42.531 7.25 1 90.81 273 LEU B C 1
ATOM 7360 O O . LEU B 1 273 ? 16.484 41.75 6.395 1 90.81 273 LEU B O 1
ATOM 7364 N N . THR B 1 274 ? 16.531 43.719 7.461 1 87.88 274 THR B N 1
ATOM 7365 C CA . THR B 1 274 ? 17.609 44.25 6.629 1 87.88 274 THR B CA 1
ATOM 7366 C C . THR B 1 274 ? 18.844 44.531 7.469 1 87.88 274 THR B C 1
ATOM 7368 O O . THR B 1 274 ? 18.781 44.562 8.703 1 87.88 274 THR B O 1
ATOM 7371 N N . LYS B 1 275 ? 20.078 44.5 6.996 1 80.5 275 LYS B N 1
ATOM 7372 C CA . LYS B 1 275 ? 21.328 44.781 7.711 1 80.5 275 LYS B CA 1
ATOM 7373 C C . LYS B 1 275 ? 21.438 46.281 8.055 1 80.5 275 LYS B C 1
ATOM 7375 O O . LYS B 1 275 ? 21.672 46.625 9.211 1 80.5 275 LYS B O 1
ATOM 7380 N N . THR B 1 276 ? 22.094 47.156 7.246 1 63.88 276 THR B N 1
ATOM 7381 C CA . THR B 1 276 ? 22.281 48.594 7.48 1 63.88 276 THR B CA 1
ATOM 7382 C C . THR B 1 276 ? 21.141 49.406 6.852 1 63.88 276 THR B C 1
ATOM 7384 O O . THR B 1 276 ? 20.562 48.969 5.848 1 63.88 276 THR B O 1
ATOM 7387 N N . ASP B 1 277 ? 20.422 50.188 7.727 1 50.47 277 ASP B N 1
ATOM 7388 C CA . ASP B 1 277 ? 19.375 51.062 7.219 1 50.47 277 ASP B CA 1
ATOM 7389 C C . ASP B 1 277 ? 19.672 51.5 5.789 1 50.47 277 ASP B C 1
ATOM 7391 O O . ASP B 1 277 ? 19 52.406 5.254 1 50.47 277 ASP B O 1
ATOM 7395 N N . SER B 1 278 ? 20.906 51.156 5.336 1 45.78 278 SER B N 1
ATOM 7396 C CA . SER B 1 278 ? 21.391 51.875 4.164 1 45.78 278 SER B CA 1
ATOM 7397 C C . SER B 1 278 ? 20.766 51.344 2.885 1 45.78 278 SER B C 1
ATOM 7399 O O . SER B 1 278 ? 21.234 51.625 1.785 1 45.78 278 SER B O 1
ATOM 7401 N N . GLY B 1 279 ? 19.578 50.875 2.676 1 50.84 279 GLY B N 1
ATOM 7402 C CA . GLY B 1 279 ? 18.875 50.812 1.407 1 50.84 279 GLY B CA 1
ATOM 7403 C C . GLY B 1 279 ? 18.188 49.5 1.171 1 50.84 279 GLY B C 1
ATOM 7404 O O . GLY B 1 279 ? 18.438 48.531 1.88 1 50.84 279 GLY B O 1
ATOM 7405 N N . TRP B 1 280 ? 17.062 49.469 0.457 1 57 280 TRP B N 1
ATOM 7406 C CA . TRP B 1 280 ? 16.078 48.438 0.085 1 57 280 TRP B CA 1
ATOM 7407 C C . TRP B 1 280 ? 16.781 47.156 -0.378 1 57 280 TRP B C 1
ATOM 7409 O O . TRP B 1 280 ? 16.297 46.062 -0.094 1 57 280 TRP B O 1
ATOM 7419 N N . GLY B 1 281 ? 17.859 47.125 -0.965 1 60.31 281 GLY B N 1
ATOM 7420 C CA . GLY B 1 281 ? 18.422 45.969 -1.64 1 60.31 281 GLY B CA 1
ATOM 7421 C C . GLY B 1 281 ? 19.281 45.094 -0.733 1 60.31 281 GLY B C 1
ATOM 7422 O O . GLY B 1 281 ? 19.672 44 -1.109 1 60.31 281 GLY B O 1
ATOM 7423 N N . ASN B 1 282 ? 19.422 45.5 0.494 1 77.31 282 ASN B N 1
ATOM 7424 C CA . ASN B 1 282 ? 20.359 44.75 1.302 1 77.31 282 ASN B CA 1
ATOM 7425 C C . ASN B 1 282 ? 19.641 43.906 2.363 1 77.31 282 ASN B C 1
ATOM 7427 O O . ASN B 1 282 ? 19.828 44.125 3.561 1 77.31 282 ASN B O 1
ATOM 7431 N N . TYR B 1 283 ? 18.828 42.906 1.999 1 82.5 283 TYR B N 1
ATOM 7432 C CA . TYR B 1 283 ? 18.078 42.062 2.91 1 82.5 283 TYR B CA 1
ATOM 7433 C C . TYR B 1 283 ? 18.938 40.875 3.395 1 82.5 283 TYR B C 1
ATOM 7435 O O . TYR B 1 283 ? 19.922 40.531 2.752 1 82.5 283 TYR B O 1
ATOM 7443 N N . ARG B 1 284 ? 18.578 40.375 4.562 1 87.94 284 ARG B N 1
ATOM 7444 C CA . ARG B 1 284 ? 19.297 39.25 5.172 1 87.94 284 ARG B CA 1
ATOM 7445 C C . ARG B 1 284 ? 19.188 38 4.316 1 87.94 284 ARG B C 1
ATOM 7447 O O . ARG B 1 284 ? 18.125 37.719 3.742 1 87.94 284 ARG B O 1
ATOM 7454 N N . LYS B 1 285 ? 20.359 37.25 4.227 1 90 285 LYS B N 1
ATOM 7455 C CA . LYS B 1 285 ? 20.453 36.094 3.33 1 90 285 LYS B CA 1
ATOM 7456 C C . LYS B 1 285 ? 20.688 34.812 4.109 1 90 285 LYS B C 1
ATOM 7458 O O . LYS B 1 285 ? 20.922 34.844 5.32 1 90 285 LYS B O 1
ATOM 7463 N N . THR B 1 286 ? 20.562 33.688 3.34 1 91.56 286 THR B N 1
ATOM 7464 C CA . THR B 1 286 ? 20.781 32.375 3.91 1 91.56 286 THR B CA 1
ATOM 7465 C C . THR B 1 286 ? 22.141 32.312 4.613 1 91.56 286 THR B C 1
ATOM 7467 O O . THR B 1 286 ? 23.156 32.719 4.062 1 91.56 286 THR B O 1
ATOM 7470 N N . GLY B 1 287 ? 22.141 31.781 5.801 1 92.25 287 GLY B N 1
ATOM 7471 C CA . GLY B 1 287 ? 23.391 31.562 6.527 1 92.25 287 GLY B CA 1
ATOM 7472 C C . GLY B 1 287 ? 23.75 32.719 7.449 1 92.25 287 GLY B C 1
ATOM 7473 O O . GLY B 1 287 ? 24.531 32.531 8.391 1 92.25 287 GLY B O 1
ATOM 7474 N N . GLU B 1 288 ? 23.219 33.906 7.148 1 93.12 288 GLU B N 1
ATOM 7475 C CA . GLU B 1 288 ? 23.438 35.031 8.047 1 93.12 288 GLU B CA 1
ATOM 7476 C C . GLU B 1 288 ? 22.672 34.875 9.352 1 93.12 288 GLU B C 1
ATOM 7478 O O . GLU B 1 288 ? 21.734 34.062 9.43 1 93.12 288 GLU B O 1
ATOM 7483 N N . LEU B 1 289 ? 23.078 35.625 10.344 1 94 289 LEU B N 1
ATOM 7484 C CA . LEU B 1 289 ? 22.469 35.469 11.656 1 94 289 LEU B CA 1
ATOM 7485 C C . LEU B 1 289 ? 21.297 36.438 11.82 1 94 289 LEU B C 1
ATOM 7487 O O . LEU B 1 289 ? 21.391 37.625 11.484 1 94 289 LEU B O 1
ATOM 7491 N N . LEU B 1 290 ? 20.281 35.969 12.273 1 94.56 290 LEU B N 1
ATOM 7492 C CA . LEU B 1 290 ? 19.141 36.75 12.68 1 94.56 290 LEU B CA 1
ATOM 7493 C C . LEU B 1 290 ? 19.141 37 14.188 1 94.56 290 LEU B C 1
ATOM 7495 O O . LEU B 1 290 ? 19.078 36.031 14.969 1 94.56 290 LEU B O 1
ATOM 7499 N N . LYS B 1 291 ? 19.234 38.219 14.578 1 95.44 291 LYS B N 1
ATOM 7500 C CA . LYS B 1 291 ? 19.234 38.594 15.984 1 95.44 291 LYS B CA 1
ATOM 7501 C C . LYS B 1 291 ? 17.984 39.406 16.344 1 95.44 291 LYS B C 1
ATOM 7503 O O . LYS B 1 291 ? 17.484 40.156 15.516 1 95.44 291 LYS B O 1
ATOM 7508 N N . ASN B 1 292 ? 17.516 39.281 17.516 1 97.56 292 ASN B N 1
ATOM 7509 C CA . ASN B 1 292 ? 16.391 40.031 18.062 1 97.56 292 ASN B CA 1
ATOM 7510 C C . ASN B 1 292 ? 16.562 40.281 19.562 1 97.56 292 ASN B C 1
ATOM 7512 O O . ASN B 1 292 ? 15.898 39.625 20.375 1 97.56 292 ASN B O 1
ATOM 7516 N N . PRO B 1 293 ? 17.406 41.156 19.891 1 97.5 293 PRO B N 1
ATOM 7517 C CA . PRO B 1 293 ? 17.719 41.406 21.297 1 97.5 293 PRO B CA 1
ATOM 7518 C C . PRO B 1 293 ? 16.5 41.844 22.109 1 97.5 293 PRO B C 1
ATOM 7520 O O . PRO B 1 293 ? 16.391 41.531 23.297 1 97.5 293 PRO B O 1
ATOM 7523 N N . ALA B 1 294 ? 15.633 42.625 21.516 1 98.06 294 ALA B N 1
ATOM 7524 C CA . ALA B 1 294 ? 14.414 43 22.219 1 98.06 294 ALA B CA 1
ATOM 7525 C C . ALA B 1 294 ? 13.594 41.781 22.625 1 98.06 294 ALA B C 1
ATOM 7527 O O . ALA B 1 294 ? 13.039 41.75 23.734 1 98.06 294 ALA B O 1
ATOM 7528 N N . LEU B 1 295 ? 13.516 40.812 21.75 1 98.62 295 LEU B N 1
ATOM 7529 C CA . LEU B 1 295 ? 12.797 39.594 22.078 1 98.62 295 LEU B CA 1
ATOM 7530 C C . LEU B 1 295 ? 13.508 38.812 23.172 1 98.62 295 LEU B C 1
ATOM 7532 O O . LEU B 1 295 ? 12.859 38.188 24.016 1 98.62 295 LEU B O 1
ATOM 7536 N N . ALA B 1 296 ? 14.836 38.844 23.141 1 98.69 296 ALA B N 1
ATOM 7537 C CA . ALA B 1 296 ? 15.594 38.188 24.219 1 98.69 296 ALA B CA 1
ATOM 7538 C C . ALA B 1 296 ? 15.211 38.75 25.578 1 98.69 296 ALA B C 1
ATOM 7540 O O . ALA B 1 296 ? 15.039 38 26.531 1 98.69 296 ALA B O 1
ATOM 7541 N N . GLU B 1 297 ? 15.07 40.031 25.625 1 98.44 297 GLU B N 1
ATOM 7542 C CA . GLU B 1 297 ? 14.695 40.656 26.875 1 98.44 297 GLU B CA 1
ATOM 7543 C C . GLU B 1 297 ? 13.273 40.281 27.281 1 98.44 297 GLU B C 1
ATOM 7545 O O . GLU B 1 297 ? 13 40.031 28.453 1 98.44 297 GLU B O 1
ATOM 7550 N N . THR B 1 298 ? 12.406 40.344 26.328 1 98.69 298 THR B N 1
ATOM 7551 C CA . THR B 1 298 ? 11.039 39.906 26.578 1 98.69 298 THR B CA 1
ATOM 7552 C C . THR B 1 298 ? 11.023 38.5 27.141 1 98.69 298 THR B C 1
ATOM 7554 O O . THR B 1 298 ? 10.352 38.219 28.141 1 98.69 298 THR B O 1
ATOM 7557 N N . LEU B 1 299 ? 11.781 37.594 26.531 1 98.81 299 LEU B N 1
ATOM 7558 C CA . LEU B 1 299 ? 11.812 36.188 26.953 1 98.81 299 LEU B CA 1
ATOM 7559 C C . LEU B 1 299 ? 12.469 36.031 28.312 1 98.81 299 LEU B C 1
ATOM 7561 O O . LEU B 1 299 ? 12.102 35.156 29.094 1 98.81 299 LEU B O 1
ATOM 7565 N N . ARG B 1 300 ? 13.414 36.875 28.641 1 98.5 300 ARG B N 1
ATOM 7566 C CA . ARG B 1 300 ? 14 36.844 29.984 1 98.5 300 ARG B CA 1
ATOM 7567 C C . ARG B 1 300 ? 12.953 37.188 31.047 1 98.5 300 ARG B C 1
ATOM 7569 O O . ARG B 1 300 ? 12.945 36.562 32.125 1 98.5 300 ARG B O 1
ATOM 7576 N N . ILE B 1 301 ? 12.164 38.125 30.781 1 98.38 301 ILE B N 1
ATOM 7577 C CA . ILE B 1 301 ? 11.094 38.5 31.703 1 98.38 301 ILE B CA 1
ATOM 7578 C C . ILE B 1 301 ? 10.086 37.344 31.812 1 98.38 301 ILE B C 1
ATOM 7580 O O . ILE B 1 301 ? 9.633 37.031 32.906 1 98.38 301 ILE B O 1
ATOM 7584 N N . VAL B 1 302 ? 9.789 36.781 30.719 1 98 302 VAL B N 1
ATOM 7585 C CA . VAL B 1 302 ? 8.875 35.656 30.688 1 98 302 VAL B CA 1
ATOM 7586 C C . VAL B 1 302 ? 9.477 34.5 31.484 1 98 302 VAL B C 1
ATOM 7588 O O . VAL B 1 302 ? 8.75 33.781 32.156 1 98 302 VAL B O 1
ATOM 7591 N N . ALA B 1 303 ? 10.773 34.25 31.281 1 98.31 303 ALA B N 1
ATOM 7592 C CA . ALA B 1 303 ? 11.445 33.188 32.031 1 98.31 303 ALA B CA 1
ATOM 7593 C C . ALA B 1 303 ? 11.336 33.406 33.531 1 98.31 303 ALA B C 1
ATOM 7595 O O . ALA B 1 303 ? 11.234 32.438 34.281 1 98.31 303 ALA B O 1
ATOM 7596 N N . GLN B 1 304 ? 11.25 34.594 33.938 1 96.62 304 GLN B N 1
ATOM 7597 C CA . GLN B 1 304 ? 11.242 34.938 35.375 1 96.62 304 GLN B CA 1
ATOM 7598 C C . GLN B 1 304 ? 9.812 35 35.906 1 96.62 304 GLN B C 1
ATOM 7600 O O . GLN B 1 304 ? 9.547 34.531 37 1 96.62 304 GLN B O 1
ATOM 7605 N N . LYS B 1 305 ? 8.945 35.562 35.156 1 95.56 305 LYS B N 1
ATOM 7606 C CA . LYS B 1 305 ? 7.617 35.875 35.656 1 95.56 305 LYS B CA 1
ATOM 7607 C C . LYS B 1 305 ? 6.555 34.938 35.094 1 95.56 305 LYS B C 1
ATOM 7609 O O . LYS B 1 305 ? 5.371 35.062 35.406 1 95.56 305 LYS B O 1
ATOM 7614 N N . GLY B 1 306 ? 7.004 34.094 34.25 1 95.06 306 GLY B N 1
ATOM 7615 C CA . GLY B 1 306 ? 6.016 33.312 33.531 1 95.06 306 GLY B CA 1
ATOM 7616 C C . GLY B 1 306 ? 5.285 34.125 32.469 1 95.06 306 GLY B C 1
ATOM 7617 O O . GLY B 1 306 ? 5.762 35.156 32.031 1 95.06 306 GLY B O 1
ATOM 7618 N N . GLY B 1 307 ? 4.188 33.594 32.031 1 96.12 307 GLY B N 1
ATOM 7619 C CA . GLY B 1 307 ? 3.396 34.25 31 1 96.12 307 GLY B CA 1
ATOM 7620 C C . GLY B 1 307 ? 2.902 35.625 31.422 1 96.12 307 GLY B C 1
ATOM 7621 O O . GLY B 1 307 ? 2.678 36.5 30.578 1 96.12 307 GLY B O 1
ATOM 7622 N N . ASP B 1 308 ? 2.74 35.844 32.656 1 96.06 308 ASP B N 1
ATOM 7623 C CA . ASP B 1 308 ? 2.271 37.156 33.156 1 96.06 308 ASP B CA 1
ATOM 7624 C C . ASP B 1 308 ? 3.248 38.25 32.781 1 96.06 308 ASP B C 1
ATOM 7626 O O . ASP B 1 308 ? 2.85 39.406 32.656 1 96.06 308 ASP B O 1
ATOM 7630 N N . GLY B 1 309 ? 4.477 37.906 32.625 1 97.12 309 GLY B N 1
ATOM 7631 C CA . GLY B 1 309 ? 5.461 38.875 32.188 1 97.12 309 GLY B CA 1
ATOM 7632 C C . GLY B 1 309 ? 5.164 39.406 30.812 1 97.12 309 GLY B C 1
ATOM 7633 O O . GLY B 1 309 ? 5.609 40.5 30.453 1 97.12 309 GLY B O 1
ATOM 7634 N N . PHE B 1 310 ? 4.473 38.719 30.047 1 98.12 310 PHE B N 1
ATOM 7635 C CA . PHE B 1 310 ? 4.105 39.094 28.688 1 98.12 310 PHE B CA 1
ATOM 7636 C C . PHE B 1 310 ? 2.713 39.719 28.656 1 98.12 310 PHE B C 1
ATOM 7638 O O . PHE B 1 310 ? 2.469 40.688 27.906 1 98.12 310 PHE B O 1
ATOM 7645 N N . TYR B 1 311 ? 1.79 39.25 29.453 1 98.12 311 TYR B N 1
ATOM 7646 C CA . TYR B 1 311 ? 0.378 39.594 29.344 1 98.12 311 TYR B CA 1
ATOM 7647 C C . TYR B 1 311 ? 0.021 40.719 30.297 1 98.12 311 TYR B C 1
ATOM 7649 O O . TYR B 1 311 ? -1.056 41.312 30.203 1 98.12 311 TYR B O 1
ATOM 7657 N N . MET B 1 312 ? 0.934 41 31.188 1 97 312 MET B N 1
ATOM 7658 C CA . MET B 1 312 ? 0.74 42.062 32.156 1 97 312 MET B CA 1
ATOM 7659 C C . MET B 1 312 ? 2.01 42.906 32.312 1 97 312 MET B C 1
ATOM 7661 O O . MET B 1 312 ? 3.08 42.5 31.844 1 97 312 MET B O 1
ATOM 7665 N N . GLY B 1 313 ? 1.884 44.062 32.844 1 95.81 313 GLY B N 1
ATOM 7666 C CA . GLY B 1 313 ? 3.041 44.875 33.188 1 95.81 313 GLY B CA 1
ATOM 7667 C C . GLY B 1 313 ? 3.623 45.625 32 1 95.81 313 GLY B C 1
ATOM 7668 O O . GLY B 1 313 ? 2.891 46.031 31.109 1 95.81 313 GLY B O 1
ATOM 7669 N N . GLU B 1 314 ? 4.906 45.844 32.062 1 96.56 314 GLU B N 1
ATOM 7670 C CA . GLU B 1 314 ? 5.594 46.75 31.125 1 96.56 314 GLU B CA 1
ATOM 7671 C C . GLU B 1 314 ? 5.57 46.188 29.703 1 96.56 314 GLU B C 1
ATOM 7673 O O . GLU B 1 314 ? 5.32 46.938 28.75 1 96.56 314 GLU B O 1
ATOM 7678 N N . ILE B 1 315 ? 5.848 44.938 29.562 1 97.62 315 ILE B N 1
ATOM 7679 C CA . ILE B 1 315 ? 5.891 44.344 28.234 1 97.62 315 ILE B CA 1
ATOM 7680 C C . ILE B 1 315 ? 4.52 44.469 27.578 1 97.62 315 ILE B C 1
ATOM 7682 O O . ILE B 1 315 ? 4.414 44.844 26.406 1 97.62 315 ILE B O 1
ATOM 7686 N N . ALA B 1 316 ? 3.461 44.156 28.281 1 98.12 316 ALA B N 1
ATOM 7687 C CA . ALA B 1 316 ? 2.1 44.25 27.766 1 98.12 316 ALA B CA 1
ATOM 7688 C C . ALA B 1 316 ? 1.786 45.656 27.312 1 98.12 316 ALA B C 1
ATOM 7690 O O . ALA B 1 316 ? 1.206 45.875 26.234 1 98.12 316 ALA B O 1
ATOM 7691 N N . GLN B 1 317 ? 2.176 46.625 28.141 1 97.94 317 GLN B N 1
ATOM 7692 C CA . GLN B 1 317 ? 1.926 48.031 27.828 1 97.94 317 GLN B CA 1
ATOM 7693 C C . GLN B 1 317 ? 2.678 48.438 26.562 1 97.94 317 GLN B C 1
ATOM 7695 O O . GLN B 1 317 ? 2.117 49.094 25.688 1 97.94 317 GLN B O 1
ATOM 7700 N N . GLN B 1 318 ? 3.914 48.062 26.516 1 97.81 318 GLN B N 1
ATOM 7701 C CA . GLN B 1 318 ? 4.719 48.375 25.344 1 97.81 318 GLN B CA 1
ATOM 7702 C C . GLN B 1 318 ? 4.102 47.781 24.078 1 97.81 318 GLN B C 1
ATOM 7704 O O . GLN B 1 318 ? 4.027 48.469 23.047 1 97.81 318 GLN B O 1
ATOM 7709 N N . LEU B 1 319 ? 3.721 46.594 24.172 1 97.75 319 LEU B N 1
ATOM 7710 C CA . LEU B 1 319 ? 3.125 45.906 23.031 1 97.75 319 LEU B CA 1
ATOM 7711 C C . LEU B 1 319 ? 1.851 46.594 22.578 1 97.75 319 LEU B C 1
ATOM 7713 O O . LEU B 1 319 ? 1.656 46.812 21.375 1 97.75 319 LEU B O 1
ATOM 7717 N N . VAL B 1 320 ? 0.96 46.906 23.516 1 98.12 320 VAL B N 1
ATOM 7718 C CA . VAL B 1 320 ? -0.309 47.562 23.203 1 98.12 320 VAL B CA 1
ATOM 7719 C C . VAL B 1 320 ? -0.049 48.938 22.578 1 98.12 320 VAL B C 1
ATOM 7721 O O . VAL B 1 320 ? -0.74 49.344 21.641 1 98.12 320 VAL B O 1
ATOM 7724 N N . ASP B 1 321 ? 0.932 49.656 23.094 1 97.94 321 ASP B N 1
ATOM 7725 C CA . ASP B 1 321 ? 1.286 50.969 22.547 1 97.94 321 ASP B CA 1
ATOM 7726 C C . ASP B 1 321 ? 1.785 50.844 21.109 1 97.94 321 ASP B C 1
ATOM 7728 O O . ASP B 1 321 ? 1.387 51.625 20.234 1 97.94 321 ASP B O 1
ATOM 7732 N N . ASP B 1 322 ? 2.65 49.906 20.906 1 97.06 322 ASP B N 1
ATOM 7733 C CA . ASP B 1 322 ? 3.195 49.719 19.562 1 97.06 322 ASP B CA 1
ATOM 7734 C C . ASP B 1 322 ? 2.1 49.312 18.578 1 97.06 322 ASP B C 1
ATOM 7736 O O . ASP B 1 322 ? 2.1 49.75 17.438 1 97.06 322 ASP B O 1
ATOM 7740 N N . VAL B 1 323 ? 1.185 48.406 18.969 1 97.56 323 VAL B N 1
ATOM 7741 C CA . VAL B 1 323 ? 0.066 48 18.125 1 97.56 323 VAL B CA 1
ATOM 7742 C C . VAL B 1 323 ? -0.854 49.188 17.859 1 97.56 323 VAL B C 1
ATOM 7744 O O . VAL B 1 323 ? -1.343 49.375 16.75 1 97.56 323 VAL B O 1
ATOM 7747 N N . GLY B 1 324 ? -1.089 50 18.891 1 96.88 324 GLY B N 1
ATOM 7748 C CA . GLY B 1 324 ? -1.896 51.188 18.766 1 96.88 324 GLY B CA 1
ATOM 7749 C C . GLY B 1 324 ? -1.306 52.219 17.797 1 96.88 324 GLY B C 1
ATOM 7750 O O . GLY B 1 324 ? -2.039 52.906 17.078 1 96.88 324 GLY B O 1
ATOM 7751 N N . ALA B 1 325 ? -0.04 52.25 17.766 1 95.69 325 ALA B N 1
ATOM 7752 C CA . ALA B 1 325 ? 0.646 53.188 16.859 1 95.69 325 ALA B CA 1
ATOM 7753 C C . ALA B 1 325 ? 0.396 52.781 15.398 1 95.69 325 ALA B C 1
ATOM 7755 O O . ALA B 1 325 ? 0.542 53.625 14.5 1 95.69 325 ALA B O 1
ATOM 7756 N N . GLU B 1 326 ? 0.027 51.656 15.219 1 95.06 326 GLU B N 1
ATOM 7757 C CA . GLU B 1 326 ? -0.304 51.156 13.883 1 95.06 326 GLU B CA 1
ATOM 7758 C C . GLU B 1 326 ? -1.812 51 13.711 1 95.06 326 GLU B C 1
ATOM 7760 O O . GLU B 1 326 ? -2.268 50.156 12.922 1 95.06 326 GLU B O 1
ATOM 7765 N N . ASN B 1 327 ? -2.596 51.656 14.516 1 93.81 327 ASN B N 1
ATOM 7766 C CA . ASN B 1 327 ? -4.051 51.75 14.445 1 93.81 327 ASN B CA 1
ATOM 7767 C C . ASN B 1 327 ? -4.719 50.438 14.914 1 93.81 327 ASN B C 1
ATOM 7769 O O . ASN B 1 327 ? -5.781 50.094 14.414 1 93.81 327 ASN B O 1
ATOM 7773 N N . GLY B 1 328 ? -4.027 49.719 15.773 1 96.81 328 GLY B N 1
ATOM 7774 C CA . GLY B 1 328 ? -4.625 48.531 16.359 1 96.81 328 GLY B CA 1
ATOM 7775 C C . GLY B 1 328 ? -5.594 48.844 17.484 1 96.81 328 GLY B C 1
ATOM 7776 O O . GLY B 1 328 ? -5.598 49.938 18.016 1 96.81 328 GLY B O 1
ATOM 7777 N N . ILE B 1 329 ? -6.453 47.844 17.797 1 97.62 329 ILE B N 1
ATOM 7778 C CA . ILE B 1 329 ? -7.496 48.094 18.797 1 97.62 329 ILE B CA 1
ATOM 7779 C C . ILE B 1 329 ? -7.238 47.219 20.031 1 97.62 329 ILE B C 1
ATOM 7781 O O . ILE B 1 329 ? -8.109 47.094 20.891 1 97.62 329 ILE B O 1
ATOM 7785 N N . LEU B 1 330 ? -6.078 46.625 20.094 1 97.94 330 LEU B N 1
ATOM 7786 C CA . LEU B 1 330 ? -5.68 45.812 21.234 1 97.94 330 LEU B CA 1
ATOM 7787 C C . LEU B 1 330 ? -5.562 46.688 22.484 1 97.94 330 LEU B C 1
ATOM 7789 O O . LEU B 1 330 ? -4.984 47.781 22.453 1 97.94 330 LEU B O 1
ATOM 7793 N N . THR B 1 331 ? -6.113 46.188 23.594 1 98.19 331 THR B N 1
ATOM 7794 C CA . THR B 1 331 ? -6.023 46.938 24.859 1 98.19 331 THR B CA 1
ATOM 7795 C C . THR B 1 331 ? -5.273 46.125 25.906 1 98.19 331 THR B C 1
ATOM 7797 O O . THR B 1 331 ? -5.055 44.906 25.734 1 98.19 331 THR B O 1
ATOM 7800 N N . ILE B 1 332 ? -4.898 46.812 26.953 1 98 332 ILE B N 1
ATOM 7801 C CA . ILE B 1 332 ? -4.223 46.156 28.062 1 98 332 ILE B CA 1
ATOM 7802 C C . ILE B 1 332 ? -5.172 45.125 28.719 1 98 332 ILE B C 1
ATOM 7804 O O . ILE B 1 332 ? -4.738 44.094 29.172 1 98 332 ILE B O 1
ATOM 7808 N N . GLU B 1 333 ? -6.438 45.469 28.766 1 98 333 GLU B N 1
ATOM 7809 C CA . GLU B 1 333 ? -7.43 44.562 29.312 1 98 333 GLU B CA 1
ATOM 7810 C C . GLU B 1 333 ? -7.551 43.281 28.469 1 98 333 GLU B C 1
ATOM 7812 O O . GLU B 1 333 ? -7.77 42.188 29 1 98 333 GLU B O 1
ATOM 7817 N N . ASP B 1 334 ? -7.484 43.438 27.172 1 98.5 334 ASP B N 1
ATOM 7818 C CA . ASP B 1 334 ? -7.477 42.281 26.297 1 98.5 334 ASP B CA 1
ATOM 7819 C C . ASP B 1 334 ? -6.328 41.344 26.656 1 98.5 334 ASP B C 1
ATOM 7821 O O . ASP B 1 334 ? -6.527 40.125 26.75 1 98.5 334 ASP B O 1
ATOM 7825 N N . MET B 1 335 ? -5.113 41.906 26.797 1 98.44 335 MET B N 1
ATOM 7826 C CA . MET B 1 335 ? -3.938 41.094 27.141 1 98.44 335 MET B CA 1
ATOM 7827 C C . MET B 1 335 ? -4.121 40.406 28.5 1 98.44 335 MET B C 1
ATOM 7829 O O . MET B 1 335 ? -3.949 39.188 28.594 1 98.44 335 MET B O 1
ATOM 7833 N N . LYS B 1 336 ? -4.566 41.125 29.438 1 97.44 336 LYS B N 1
ATOM 7834 C CA . LYS B 1 336 ? -4.715 40.625 30.797 1 97.44 336 LYS B CA 1
ATOM 7835 C C . LYS B 1 336 ? -5.754 39.5 30.875 1 97.44 336 LYS B C 1
ATOM 7837 O O . LYS B 1 336 ? -5.613 38.562 31.656 1 97.44 336 LYS B O 1
ATOM 7842 N N . ASN B 1 337 ? -6.746 39.594 30.109 1 97.38 337 ASN B N 1
ATOM 7843 C CA . ASN B 1 337 ? -7.887 38.688 30.203 1 97.38 337 ASN B CA 1
ATOM 7844 C C . ASN B 1 337 ? -7.707 37.469 29.312 1 97.38 337 ASN B C 1
ATOM 7846 O O . ASN B 1 337 ? -8.516 36.531 29.359 1 97.38 337 ASN B O 1
ATOM 7850 N N . TYR B 1 338 ? -6.68 37.438 28.562 1 98.06 338 TYR B N 1
ATOM 7851 C CA . TYR B 1 338 ? -6.512 36.281 27.672 1 98.06 338 TYR B CA 1
ATOM 7852 C C . TYR B 1 338 ? -6.262 35.031 28.469 1 98.06 338 TYR B C 1
ATOM 7854 O O . TYR B 1 338 ? -5.48 35.031 29.422 1 98.06 338 TYR B O 1
ATOM 7862 N N . LYS B 1 339 ? -6.938 33.938 28.016 1 97.75 339 LYS B N 1
ATOM 7863 C CA . LYS B 1 339 ? -6.758 32.625 28.609 1 97.75 339 LYS B CA 1
ATOM 7864 C C . LYS B 1 339 ? -6.688 31.547 27.531 1 97.75 339 LYS B C 1
ATOM 7866 O O . LYS B 1 339 ? -7.406 31.609 26.531 1 97.75 339 LYS B O 1
ATOM 7871 N N . ALA B 1 340 ? -5.734 30.594 27.75 1 98.19 340 ALA B N 1
ATOM 7872 C CA . ALA B 1 340 ? -5.809 29.359 26.969 1 98.19 340 ALA B CA 1
ATOM 7873 C C . ALA B 1 340 ? -7 28.516 27.391 1 98.19 340 ALA B C 1
ATOM 7875 O O . ALA B 1 340 ? -7.516 28.672 28.5 1 98.19 340 ALA B O 1
ATOM 7876 N N . THR B 1 341 ? -7.473 27.672 26.469 1 98 341 THR B N 1
ATOM 7877 C CA . THR B 1 341 ? -8.672 26.875 26.75 1 98 341 THR B CA 1
ATOM 7878 C C . THR B 1 341 ? -8.367 25.391 26.641 1 98 341 THR B C 1
ATOM 7880 O O . THR B 1 341 ? -7.773 24.938 25.656 1 98 341 THR B O 1
ATOM 7883 N N . LEU B 1 342 ? -8.75 24.594 27.688 1 97.25 342 LEU B N 1
ATOM 7884 C CA . LEU B 1 342 ? -8.719 23.141 27.609 1 97.25 342 LEU B CA 1
ATOM 7885 C C . LEU B 1 342 ? -9.945 22.609 26.875 1 97.25 342 LEU B C 1
ATOM 7887 O O . LEU B 1 342 ? -11.062 23.047 27.141 1 97.25 342 LEU B O 1
ATOM 7891 N N . ARG B 1 343 ? -9.688 21.734 25.922 1 97.06 343 ARG B N 1
ATOM 7892 C CA . ARG B 1 343 ? -10.789 21.125 25.172 1 97.06 343 ARG B CA 1
ATOM 7893 C C . ARG B 1 343 ? -10.641 19.609 25.109 1 97.06 343 ARG B C 1
ATOM 7895 O O . ARG B 1 343 ? -9.531 19.094 25.234 1 97.06 343 ARG B O 1
ATOM 7902 N N . SER B 1 344 ? -11.781 18.891 24.938 1 96.19 344 SER B N 1
ATOM 7903 C CA . SER B 1 344 ? -11.734 17.438 24.75 1 96.19 344 SER B CA 1
ATOM 7904 C C . SER B 1 344 ? -11.266 17.078 23.344 1 96.19 344 SER B C 1
ATOM 7906 O O . SER B 1 344 ? -11.773 17.609 22.359 1 96.19 344 SER B O 1
ATOM 7908 N N . PRO B 1 345 ? -10.305 16.156 23.266 1 97.5 345 PRO B N 1
ATOM 7909 C CA . PRO B 1 345 ? -9.875 15.75 21.922 1 97.5 345 PRO B CA 1
ATOM 7910 C C . PRO B 1 345 ? -10.969 15.008 21.156 1 97.5 345 PRO B C 1
ATOM 7912 O O . PRO B 1 345 ? -11.859 14.414 21.766 1 97.5 345 PRO B O 1
ATOM 7915 N N . LEU B 1 346 ? -10.914 15.102 19.859 1 97.75 346 LEU B N 1
ATOM 7916 C CA . LEU B 1 346 ? -11.742 14.266 19 1 97.75 346 LEU B CA 1
ATOM 7917 C C . LEU B 1 346 ? -11.133 12.875 18.844 1 97.75 346 LEU B C 1
ATOM 7919 O O . LEU B 1 346 ? -9.906 12.734 18.812 1 97.75 346 LEU B O 1
ATOM 7923 N N . LEU B 1 347 ? -11.992 11.891 18.781 1 96.56 347 LEU B N 1
ATOM 7924 C CA . LEU B 1 347 ? -11.547 10.516 18.609 1 96.56 347 LEU B CA 1
ATOM 7925 C C . LEU B 1 347 ? -12.453 9.766 17.641 1 96.56 347 LEU B C 1
ATOM 7927 O O . LEU B 1 347 ? -13.68 9.852 17.734 1 96.56 347 LEU B O 1
ATOM 7931 N N . SER B 1 348 ? -11.844 9.055 16.672 1 96.12 348 SER B N 1
ATOM 7932 C CA . SER B 1 348 ? -12.594 8.164 15.789 1 96.12 348 SER B CA 1
ATOM 7933 C C . SER B 1 348 ? -11.75 6.965 15.375 1 96.12 348 SER B C 1
ATOM 7935 O O . SER B 1 348 ? -10.531 7.074 15.234 1 96.12 348 SER B O 1
ATOM 7937 N N . SER B 1 349 ? -12.422 5.887 15.18 1 91.81 349 SER B N 1
ATOM 7938 C CA . SER B 1 349 ? -11.773 4.688 14.648 1 91.81 349 SER B CA 1
ATOM 7939 C C . SER B 1 349 ? -11.945 4.594 13.141 1 91.81 349 SER B C 1
ATOM 7941 O O . SER B 1 349 ? -13.07 4.656 12.633 1 91.81 349 SER B O 1
ATOM 7943 N N . VAL B 1 350 ? -10.812 4.48 12.469 1 90.06 350 VAL B N 1
ATOM 7944 C CA . VAL B 1 350 ? -10.82 4.395 11.008 1 90.06 350 VAL B CA 1
ATOM 7945 C C . VAL B 1 350 ? -9.922 3.24 10.562 1 90.06 350 VAL B C 1
ATOM 7947 O O . VAL B 1 350 ? -8.695 3.342 10.609 1 90.06 350 VAL B O 1
ATOM 7950 N N . ASN B 1 351 ? -10.516 2.166 9.977 1 84.88 351 ASN B N 1
ATOM 7951 C CA . ASN B 1 351 ? -9.812 1.043 9.367 1 84.88 351 ASN B CA 1
ATOM 7952 C C . ASN B 1 351 ? -8.727 0.499 10.289 1 84.88 351 ASN B C 1
ATOM 7954 O O . ASN B 1 351 ? -7.586 0.297 9.859 1 84.88 351 ASN B O 1
ATOM 7958 N N . GLY B 1 352 ? -9 0.382 11.562 1 83.69 352 GLY B N 1
ATOM 7959 C CA . GLY B 1 352 ? -8.078 -0.231 12.492 1 83.69 352 GLY B CA 1
ATOM 7960 C C . GLY B 1 352 ? -7.152 0.771 13.164 1 83.69 352 GLY B C 1
ATOM 7961 O O . GLY B 1 352 ? -6.242 0.388 13.898 1 83.69 352 GLY B O 1
ATOM 7962 N N . PHE B 1 353 ? -7.391 2.055 12.977 1 90.25 353 PHE B N 1
ATOM 7963 C CA . PHE B 1 353 ? -6.605 3.119 13.594 1 90.25 353 PHE B CA 1
ATOM 7964 C C . PHE B 1 353 ? -7.508 4.09 14.344 1 90.25 353 PHE B C 1
ATOM 7966 O O . PHE B 1 353 ? -8.609 4.406 13.883 1 90.25 353 PHE B O 1
ATOM 7973 N N . SER B 1 354 ? -7.066 4.445 15.523 1 94.56 354 SER B N 1
ATOM 7974 C CA . SER B 1 354 ? -7.695 5.551 16.25 1 94.56 354 SER B CA 1
ATOM 7975 C C . SER B 1 354 ? -7.039 6.883 15.906 1 94.56 354 SER B C 1
ATOM 7977 O O . SER B 1 354 ? -5.832 7.055 16.094 1 94.56 354 SER B O 1
ATOM 7979 N N . ILE B 1 355 ? -7.812 7.781 15.391 1 97.12 355 ILE B N 1
ATOM 7980 C CA . ILE B 1 355 ? -7.32 9.117 15.062 1 97.12 355 ILE B CA 1
ATOM 7981 C C . ILE B 1 355 ? -7.781 10.109 16.125 1 97.12 355 ILE B C 1
ATOM 7983 O O . ILE B 1 355 ? -8.977 10.211 16.422 1 97.12 355 ILE B O 1
ATOM 7987 N N . VAL B 1 356 ? -6.844 10.805 16.688 1 98.44 356 VAL B N 1
ATOM 7988 C CA . VAL B 1 356 ? -7.129 11.828 17.688 1 98.44 356 VAL B CA 1
ATOM 7989 C C . VAL B 1 356 ? -6.754 13.203 17.141 1 98.44 356 VAL B C 1
ATOM 7991 O O . VAL B 1 356 ? -5.629 13.414 16.688 1 98.44 356 VAL B O 1
ATOM 7994 N N . GLY B 1 357 ? -7.684 14.102 17.109 1 98.25 357 GLY B N 1
ATOM 7995 C CA . GLY B 1 357 ? -7.457 15.438 16.578 1 98.25 357 GLY B CA 1
ATOM 7996 C C . GLY B 1 357 ? -7.961 16.531 17.5 1 98.25 357 GLY B C 1
ATOM 7997 O O . GLY B 1 357 ? -8.484 16.25 18.578 1 98.25 357 GLY B O 1
ATOM 7998 N N . VAL B 1 358 ? -7.723 17.766 17.109 1 98.38 358 VAL B N 1
ATOM 7999 C CA . VAL B 1 358 ? -8.117 18.953 17.859 1 98.38 358 VAL B CA 1
ATOM 8000 C C . VAL B 1 358 ? -9.508 19.406 17.406 1 98.38 358 VAL B C 1
ATOM 8002 O O . VAL B 1 358 ? -9.805 19.438 16.219 1 98.38 358 VAL B O 1
ATOM 8005 N N . PRO B 1 359 ? -10.398 19.703 18.297 1 97.88 359 PRO B N 1
ATOM 8006 C CA . PRO B 1 359 ? -11.734 20.172 17.953 1 97.88 359 PRO B CA 1
ATOM 8007 C C . PRO B 1 359 ? -11.766 21.656 17.594 1 97.88 359 PRO B C 1
ATOM 8009 O O . PRO B 1 359 ? -10.742 22.344 17.703 1 97.88 359 PRO B O 1
ATOM 8012 N N . PRO B 1 360 ? -12.898 22.156 17.078 1 96.88 360 PRO B N 1
ATOM 8013 C CA . PRO B 1 360 ? -13.016 23.594 16.828 1 96.88 360 PRO B CA 1
ATOM 8014 C C . PRO B 1 360 ? -12.648 24.438 18.047 1 96.88 360 PRO B C 1
ATOM 8016 O O . PRO B 1 360 ? -12.883 24.016 19.172 1 96.88 360 PRO B O 1
ATOM 8019 N N . PRO B 1 361 ? -12.008 25.562 17.828 1 96.56 361 PRO B N 1
ATOM 8020 C CA . PRO B 1 361 ? -12.023 26.312 16.562 1 96.56 361 PRO B CA 1
ATOM 8021 C C . PRO B 1 361 ? -11 25.797 15.555 1 96.56 361 PRO B C 1
ATOM 8023 O O . PRO B 1 361 ? -10.867 26.344 14.461 1 96.56 361 PRO B O 1
ATOM 8026 N N . SER B 1 362 ? -10.227 24.766 15.867 1 97.12 362 SER B N 1
ATOM 8027 C CA . SER B 1 362 ? -9.508 24.062 14.812 1 97.12 362 SER B CA 1
ATOM 8028 C C . SER B 1 362 ? -10.453 23.219 13.961 1 97.12 362 SER B C 1
ATOM 8030 O O . SER B 1 362 ? -11.164 22.359 14.484 1 97.12 362 SER B O 1
ATOM 8032 N N . SER B 1 363 ? -10.492 23.5 12.742 1 96.06 363 SER B N 1
ATOM 8033 C CA . SER B 1 363 ? -11.352 22.688 11.891 1 96.06 363 SER B CA 1
ATOM 8034 C C . SER B 1 363 ? -10.617 21.438 11.398 1 96.06 363 SER B C 1
ATOM 8036 O O . SER B 1 363 ? -11.219 20.562 10.766 1 96.06 363 SER B O 1
ATOM 8038 N N . GLY B 1 364 ? -9.312 21.359 11.664 1 96.94 364 GLY B N 1
ATOM 8039 C CA . GLY B 1 364 ? -8.461 20.328 11.078 1 96.94 364 GLY B CA 1
ATOM 8040 C C . GLY B 1 364 ? -8.828 18.922 11.516 1 96.94 364 GLY B C 1
ATOM 8041 O O . GLY B 1 364 ? -8.984 18.031 10.68 1 96.94 364 GLY B O 1
ATOM 8042 N N . GLY B 1 365 ? -9 18.734 12.836 1 97.75 365 GLY B N 1
ATOM 8043 C CA . GLY B 1 365 ? -9.266 17.406 13.375 1 97.75 365 GLY B CA 1
ATOM 8044 C C . GLY B 1 365 ? -10.531 16.781 12.828 1 97.75 365 GLY B C 1
ATOM 8045 O O . GLY B 1 365 ? -10.5 15.664 12.297 1 97.75 365 GLY B O 1
ATOM 8046 N N . ALA B 1 366 ? -11.602 17.516 12.914 1 98.5 366 ALA B N 1
ATOM 8047 C CA . ALA B 1 366 ? -12.898 16.984 12.5 1 98.5 366 ALA B CA 1
ATOM 8048 C C . ALA B 1 366 ? -12.93 16.734 10.992 1 98.5 366 ALA B C 1
ATOM 8050 O O . ALA B 1 366 ? -13.43 15.695 10.539 1 98.5 366 ALA B O 1
ATOM 8051 N N . THR B 1 367 ? -12.422 17.656 10.25 1 98.38 367 THR B N 1
ATOM 8052 C CA . THR B 1 367 ? -12.453 17.562 8.797 1 98.38 367 THR B CA 1
ATOM 8053 C C . THR B 1 367 ? -11.602 16.391 8.312 1 98.38 367 THR B C 1
ATOM 8055 O O . THR B 1 367 ? -12.016 15.641 7.434 1 98.38 367 THR B O 1
ATOM 8058 N N . LEU B 1 368 ? -10.438 16.281 8.891 1 98.38 368 LEU B N 1
ATOM 8059 C CA . LEU B 1 368 ? -9.531 15.188 8.555 1 98.38 368 LEU B CA 1
ATOM 8060 C C . LEU B 1 368 ? -10.164 13.844 8.883 1 98.38 368 LEU B C 1
ATOM 8062 O O . LEU B 1 368 ? -10.164 12.938 8.047 1 98.38 368 LEU B O 1
ATOM 8066 N N . ILE B 1 369 ? -10.734 13.703 10.047 1 98.5 369 ILE B N 1
ATOM 8067 C CA . ILE B 1 369 ? -11.375 12.469 10.484 1 98.5 369 ILE B CA 1
ATOM 8068 C C . ILE B 1 369 ? -12.57 12.148 9.586 1 98.5 369 ILE B C 1
ATOM 8070 O O . ILE B 1 369 ? -12.766 11 9.18 1 98.5 369 ILE B O 1
ATOM 8074 N N . GLY B 1 370 ? -13.352 13.211 9.289 1 98.69 370 GLY B N 1
ATOM 8075 C CA . GLY B 1 370 ? -14.484 13.008 8.406 1 98.69 370 GLY B CA 1
ATOM 8076 C C . GLY B 1 370 ? -14.094 12.453 7.051 1 98.69 370 GLY B C 1
ATOM 8077 O O . GLY B 1 370 ? -14.719 11.508 6.555 1 98.69 370 GLY B O 1
ATOM 8078 N N . ALA B 1 371 ? -13.062 13.031 6.441 1 97.69 371 ALA B N 1
ATOM 8079 C CA . ALA B 1 371 ? -12.578 12.555 5.148 1 97.69 371 ALA B CA 1
ATOM 8080 C C . ALA B 1 371 ? -12.078 11.117 5.246 1 97.69 371 ALA B C 1
ATOM 8082 O O . ALA B 1 371 ? -12.336 10.305 4.355 1 97.69 371 ALA B O 1
ATOM 8083 N N . ALA B 1 372 ? -11.359 10.805 6.293 1 95.25 372 ALA B N 1
ATOM 8084 C CA . ALA B 1 372 ? -10.844 9.453 6.5 1 95.25 372 ALA B CA 1
ATOM 8085 C C . ALA B 1 372 ? -11.977 8.445 6.652 1 95.25 372 ALA B C 1
ATOM 8087 O O . ALA B 1 372 ? -11.914 7.34 6.113 1 95.25 372 ALA B O 1
ATOM 8088 N N . ARG B 1 373 ? -12.992 8.812 7.387 1 95.69 373 ARG B N 1
ATOM 8089 C CA . ARG B 1 373 ? -14.148 7.945 7.582 1 95.69 373 ARG B CA 1
ATOM 8090 C C . ARG B 1 373 ? -14.883 7.707 6.27 1 95.69 373 ARG B C 1
ATOM 8092 O O . ARG B 1 373 ? -15.344 6.598 6 1 95.69 373 ARG B O 1
ATOM 8099 N N . PHE B 1 374 ? -15.023 8.742 5.473 1 95.75 374 PHE B N 1
ATOM 8100 C CA . PHE B 1 374 ? -15.602 8.617 4.145 1 95.75 374 PHE B CA 1
ATOM 8101 C C . PHE B 1 374 ? -14.875 7.559 3.328 1 95.75 374 PHE B C 1
ATOM 8103 O O . PHE B 1 374 ? -15.5 6.668 2.752 1 95.75 374 PHE B O 1
ATOM 8110 N N . LEU B 1 375 ? -13.602 7.613 3.307 1 91.5 375 LEU B N 1
ATOM 8111 C CA . LEU B 1 375 ? -12.773 6.719 2.506 1 91.5 375 LEU B CA 1
ATOM 8112 C C . LEU B 1 375 ? -12.82 5.297 3.057 1 91.5 375 LEU B C 1
ATOM 8114 O O . LEU B 1 375 ? -12.742 4.328 2.297 1 91.5 375 LEU B O 1
ATOM 8118 N N . SER B 1 376 ? -12.969 5.145 4.336 1 87.81 376 SER B N 1
ATOM 8119 C CA . SER B 1 376 ? -12.945 3.844 5 1 87.81 376 SER B CA 1
ATOM 8120 C C . SER B 1 376 ? -14.172 3.016 4.637 1 87.81 376 SER B C 1
ATOM 8122 O O . SER B 1 376 ? -14.195 1.803 4.852 1 87.81 376 SER B O 1
ATOM 8124 N N . GLY B 1 377 ? -15.148 3.631 4.047 1 86.62 377 GLY B N 1
ATOM 8125 C CA . GLY B 1 377 ? -16.359 2.93 3.678 1 86.62 377 GLY B CA 1
ATOM 8126 C C . GLY B 1 377 ? -16.203 2.076 2.432 1 86.62 377 GLY B C 1
ATOM 8127 O O . GLY B 1 377 ? -17.047 1.211 2.158 1 86.62 377 GLY B O 1
ATOM 8128 N N . TYR B 1 378 ? -15.148 2.277 1.712 1 81.88 378 TYR B N 1
ATOM 8129 C CA . TYR B 1 378 ? -14.906 1.48 0.516 1 81.88 378 TYR B CA 1
ATOM 8130 C C . TYR B 1 378 ? -14.258 0.148 0.873 1 81.88 378 TYR B C 1
ATOM 8132 O O . TYR B 1 378 ? -13.484 0.063 1.832 1 81.88 378 TYR B O 1
ATOM 8140 N N . LYS B 1 379 ? -14.641 -0.916 0.139 1 70.06 379 LYS B N 1
ATOM 8141 C CA . LYS B 1 379 ? -14.07 -2.242 0.351 1 70.06 379 LYS B CA 1
ATOM 8142 C C . LYS B 1 379 ? -12.555 -2.221 0.191 1 70.06 379 LYS B C 1
ATOM 8144 O O . LYS B 1 379 ? -11.836 -2.902 0.924 1 70.06 379 LYS B O 1
ATOM 8149 N N . SER B 1 380 ? -12.25 -1.639 -0.861 1 62.47 380 SER B N 1
ATOM 8150 C CA . SER B 1 380 ? -10.82 -1.409 -1.07 1 62.47 380 SER B CA 1
ATOM 8151 C C . SER B 1 380 ? -10.508 0.082 -1.119 1 62.47 380 SER B C 1
ATOM 8153 O O . SER B 1 380 ? -10.453 0.674 -2.199 1 62.47 380 SER B O 1
ATOM 8155 N N . PRO B 1 381 ? -10.672 0.578 0.155 1 54.44 381 PRO B N 1
ATOM 8156 C CA . PRO B 1 381 ? -10.594 2.041 0.159 1 54.44 381 PRO B CA 1
ATOM 8157 C C . PRO B 1 381 ? -9.336 2.564 -0.538 1 54.44 381 PRO B C 1
ATOM 8159 O O . PRO B 1 381 ? -9.312 3.707 -1.001 1 54.44 381 PRO B O 1
ATOM 8162 N N . LEU B 1 382 ? -8.266 1.701 -0.317 1 56.78 382 LEU B N 1
ATOM 8163 C CA . LEU B 1 382 ? -6.984 2.211 -0.792 1 56.78 382 LEU B CA 1
ATOM 8164 C C . LEU B 1 382 ? -6.527 1.463 -2.039 1 56.78 382 LEU B C 1
ATOM 8166 O O . LEU B 1 382 ? -5.656 0.597 -1.966 1 56.78 382 LEU B O 1
ATOM 8170 N N . ALA B 1 383 ? -7.594 1.113 -2.779 1 51.94 383 ALA B N 1
ATOM 8171 C CA . ALA B 1 383 ? -7.074 0.528 -4.012 1 51.94 383 ALA B CA 1
ATOM 8172 C C . ALA B 1 383 ? -5.703 1.103 -4.359 1 51.94 383 ALA B C 1
ATOM 8174 O O . ALA B 1 383 ? -5.359 2.205 -3.928 1 51.94 383 ALA B O 1
ATOM 8175 N N . SER B 1 384 ? -4.738 0.511 -4.91 1 46.25 384 SER B N 1
ATOM 8176 C CA . SER B 1 384 ? -3.309 0.702 -5.133 1 46.25 384 SER B CA 1
ATOM 8177 C C . SER B 1 384 ? -3 2.137 -5.551 1 46.25 384 SER B C 1
ATOM 8179 O O . SER B 1 384 ? -3.867 2.832 -6.086 1 46.25 384 SER B O 1
ATOM 8181 N N . GLU B 1 385 ? -2.037 2.902 -4.762 1 42.41 385 GLU B N 1
ATOM 8182 C CA . GLU B 1 385 ? -1.432 4.133 -5.258 1 42.41 385 GLU B CA 1
ATOM 8183 C C . GLU B 1 385 ? -1.643 4.285 -6.762 1 42.41 385 GLU B C 1
ATOM 8185 O O . GLU B 1 385 ? -2.01 5.363 -7.238 1 42.41 385 GLU B O 1
ATOM 8190 N N . SER B 1 386 ? -1.179 3.236 -7.473 1 51.66 386 SER B N 1
ATOM 8191 C CA . SER B 1 386 ? -1.255 3.443 -8.914 1 51.66 386 SER B CA 1
ATOM 8192 C C . SER B 1 386 ? -2.689 3.705 -9.359 1 51.66 386 SER B C 1
ATOM 8194 O O . SER B 1 386 ? -2.93 4.066 -10.516 1 51.66 386 SER B O 1
ATOM 8196 N N . ASP B 1 387 ? -3.613 3.773 -8.227 1 63.12 387 ASP B N 1
ATOM 8197 C CA . ASP B 1 387 ? -5 3.732 -8.68 1 63.12 387 ASP B CA 1
ATOM 8198 C C . ASP B 1 387 ? -5.594 5.137 -8.766 1 63.12 387 ASP B C 1
ATOM 8200 O O . ASP B 1 387 ? -5.676 5.84 -7.754 1 63.12 387 ASP B O 1
ATOM 8204 N N . THR B 1 388 ? -5.754 5.715 -9.82 1 82.88 388 THR B N 1
ATOM 8205 C CA . THR B 1 388 ? -6.367 6.988 -10.18 1 82.88 388 THR B CA 1
ATOM 8206 C C . THR B 1 388 ? -7.77 7.102 -9.578 1 82.88 388 THR B C 1
ATOM 8208 O O . THR B 1 388 ? -8.227 8.203 -9.273 1 82.88 388 THR B O 1
ATOM 8211 N N . LEU B 1 389 ? -8.383 5.988 -9.242 1 85.44 389 LEU B N 1
ATOM 8212 C CA . LEU B 1 389 ? -9.703 6.004 -8.625 1 85.44 389 LEU B CA 1
ATOM 8213 C C . LEU B 1 389 ? -9.617 6.438 -7.164 1 85.44 389 LEU B C 1
ATOM 8215 O O . LEU B 1 389 ? -10.477 7.176 -6.68 1 85.44 389 LEU B O 1
ATOM 8219 N N . SER B 1 390 ? -8.57 5.902 -6.504 1 85.88 390 SER B N 1
ATOM 8220 C CA . SER B 1 390 ? -8.383 6.293 -5.109 1 85.88 390 SER B CA 1
ATOM 8221 C C . SER B 1 390 ? -8.172 7.797 -4.98 1 85.88 390 SER B C 1
ATOM 8223 O O . SER B 1 390 ? -8.586 8.406 -3.99 1 85.88 390 SER B O 1
ATOM 8225 N N . VAL B 1 391 ? -7.469 8.43 -5.93 1 90.5 391 VAL B N 1
ATOM 8226 C CA . VAL B 1 391 ? -7.25 9.867 -5.926 1 90.5 391 VAL B CA 1
ATOM 8227 C C . VAL B 1 391 ? -8.586 10.594 -6.094 1 90.5 391 VAL B C 1
ATOM 8229 O O . VAL B 1 391 ? -8.867 11.562 -5.375 1 90.5 391 VAL B O 1
ATOM 8232 N N . HIS B 1 392 ? -9.398 10.102 -7.039 1 92.31 392 HIS B N 1
ATOM 8233 C CA . HIS B 1 392 ? -10.734 10.656 -7.23 1 92.31 392 HIS B CA 1
ATOM 8234 C C . HIS B 1 392 ? -11.555 10.578 -5.949 1 92.31 392 HIS B C 1
ATOM 8236 O O . HIS B 1 392 ? -12.18 11.562 -5.539 1 92.31 392 HIS B O 1
ATOM 8242 N N . ARG B 1 393 ? -11.523 9.461 -5.32 1 92.06 393 ARG B N 1
ATOM 8243 C CA . ARG B 1 393 ? -12.289 9.258 -4.094 1 92.06 393 ARG B CA 1
ATOM 8244 C C . ARG B 1 393 ? -11.781 10.164 -2.977 1 92.06 393 ARG B C 1
ATOM 8246 O O . ARG B 1 393 ? -12.562 10.625 -2.143 1 92.06 393 ARG B O 1
ATOM 8253 N N . THR B 1 394 ? -10.461 10.391 -2.939 1 93.81 394 THR B N 1
ATOM 8254 C CA . THR B 1 394 ? -9.891 11.305 -1.964 1 93.81 394 THR B CA 1
ATOM 8255 C C . THR B 1 394 ? -10.406 12.727 -2.191 1 93.81 394 THR B C 1
ATOM 8257 O O . THR B 1 394 ? -10.734 13.43 -1.236 1 93.81 394 THR B O 1
ATOM 8260 N N . VAL B 1 395 ? -10.492 13.117 -3.445 1 96 395 VAL B N 1
ATOM 8261 C CA . VAL B 1 395 ? -11.023 14.438 -3.777 1 96 395 VAL B CA 1
ATOM 8262 C C . VAL B 1 395 ? -12.477 14.539 -3.32 1 96 395 VAL B C 1
ATOM 8264 O O . VAL B 1 395 ? -12.867 15.531 -2.701 1 96 395 VAL B O 1
ATOM 8267 N N . GLU B 1 396 ? -13.25 13.492 -3.619 1 96.06 396 GLU B N 1
ATOM 8268 C CA . GLU B 1 396 ? -14.648 13.477 -3.207 1 96.06 396 GLU B CA 1
ATOM 8269 C C . GLU B 1 396 ? -14.773 13.555 -1.688 1 96.06 396 GLU B C 1
ATOM 8271 O O . GLU B 1 396 ? -15.633 14.273 -1.17 1 96.06 396 GLU B O 1
ATOM 8276 N N . ALA B 1 397 ? -13.945 12.828 -1.012 1 96.62 397 ALA B N 1
ATOM 8277 C CA . ALA B 1 397 ? -13.953 12.852 0.448 1 96.62 397 ALA B CA 1
ATOM 8278 C C . ALA B 1 397 ? -13.672 14.258 0.974 1 96.62 397 ALA B C 1
ATOM 8280 O O . ALA B 1 397 ? -14.352 14.734 1.885 1 96.62 397 ALA B O 1
ATOM 8281 N N . LEU B 1 398 ? -12.672 14.922 0.429 1 97.88 398 LEU B N 1
ATOM 8282 C CA . LEU B 1 398 ? -12.297 16.266 0.854 1 97.88 398 LEU B CA 1
ATOM 8283 C C . LEU B 1 398 ? -13.406 17.266 0.541 1 97.88 398 LEU B C 1
ATOM 8285 O O . LEU B 1 398 ? -13.695 18.156 1.348 1 97.88 398 LEU B O 1
ATOM 8289 N N . ARG B 1 399 ? -14.039 17.125 -0.622 1 97.44 399 ARG B N 1
ATOM 8290 C CA . ARG B 1 399 ? -15.125 18.031 -0.976 1 97.44 399 ARG B CA 1
ATOM 8291 C C . ARG B 1 399 ? -16.25 17.953 0.046 1 97.44 399 ARG B C 1
ATOM 8293 O O . ARG B 1 399 ? -16.734 18.969 0.526 1 97.44 399 ARG B O 1
ATOM 8300 N N . HIS B 1 400 ? -16.625 16.781 0.393 1 98.5 400 HIS B N 1
ATOM 8301 C CA . HIS B 1 400 ? -17.688 16.609 1.38 1 98.5 400 HIS B CA 1
ATOM 8302 C C . HIS B 1 400 ? -17.25 17.125 2.748 1 98.5 400 HIS B C 1
ATOM 8304 O O . HIS B 1 400 ? -18.016 17.812 3.424 1 98.5 400 HIS B O 1
ATOM 8310 N N . ALA B 1 401 ? -16.078 16.781 3.184 1 98.5 401 ALA B N 1
ATOM 8311 C CA . ALA B 1 401 ? -15.594 17.172 4.504 1 98.5 401 ALA B CA 1
ATOM 8312 C C . ALA B 1 401 ? -15.469 18.688 4.605 1 98.5 401 ALA B C 1
ATOM 8314 O O . ALA B 1 401 ? -15.82 19.281 5.629 1 98.5 401 ALA B O 1
ATOM 8315 N N . PHE B 1 402 ? -14.969 19.328 3.551 1 97.12 402 PHE B N 1
ATOM 8316 C CA . PHE B 1 402 ? -14.805 20.781 3.555 1 97.12 402 PHE B CA 1
ATOM 8317 C C . PHE B 1 402 ? -16.156 21.484 3.508 1 97.12 402 PHE B C 1
ATOM 8319 O O . PHE B 1 402 ? -16.297 22.609 3.992 1 97.12 402 PHE B O 1
ATOM 8326 N N . ALA B 1 403 ? -17.141 20.844 2.912 1 96.38 403 ALA B N 1
ATOM 8327 C CA . ALA B 1 403 ? -18.484 21.391 2.971 1 96.38 403 ALA B CA 1
ATOM 8328 C C . ALA B 1 403 ? -18.984 21.469 4.41 1 96.38 403 ALA B C 1
ATOM 8330 O O . ALA B 1 403 ? -19.562 22.469 4.824 1 96.38 403 ALA B O 1
ATOM 8331 N N . LEU B 1 404 ? -18.766 20.406 5.137 1 97.38 404 LEU B N 1
ATOM 8332 C CA . LEU B 1 404 ? -19.156 20.406 6.543 1 97.38 404 LEU B CA 1
ATOM 8333 C C . LEU B 1 404 ? -18.328 21.406 7.34 1 97.38 404 LEU B C 1
ATOM 8335 O O . LEU B 1 404 ? -18.812 22.031 8.281 1 97.38 404 LEU B O 1
ATOM 8339 N N . ARG B 1 405 ? -17.078 21.547 6.973 1 95.88 405 ARG B N 1
ATOM 8340 C CA . ARG B 1 405 ? -16.156 22.469 7.637 1 95.88 405 ARG B CA 1
ATOM 8341 C C . ARG B 1 405 ? -16.719 23.875 7.645 1 95.88 405 ARG B C 1
ATOM 8343 O O . ARG B 1 405 ? -16.5 24.641 8.594 1 95.88 405 ARG B O 1
ATOM 8350 N N . MET B 1 406 ? -17.453 24.234 6.641 1 92.19 406 MET B N 1
ATOM 8351 C CA . MET B 1 406 ? -18 25.578 6.508 1 92.19 406 MET B CA 1
ATOM 8352 C C . MET B 1 406 ? -18.969 25.891 7.637 1 92.19 406 MET B C 1
ATOM 8354 O O . MET B 1 406 ? -19.297 27.047 7.883 1 92.19 406 MET B O 1
ATOM 8358 N N . SER B 1 407 ? -19.375 24.859 8.375 1 92.38 407 SER B N 1
ATOM 8359 C CA . SER B 1 407 ? -20.312 25.062 9.469 1 92.38 407 SER B CA 1
ATOM 8360 C C . SER B 1 407 ? -19.609 25.078 10.812 1 92.38 407 SER B C 1
ATOM 8362 O O . SER B 1 407 ? -20.25 25.156 11.859 1 92.38 407 SER B O 1
ATOM 8364 N N . LEU B 1 408 ? -18.328 25.047 10.789 1 94.69 408 LEU B N 1
ATOM 8365 C CA . LEU B 1 408 ? -17.562 25.047 12.023 1 94.69 408 LEU B C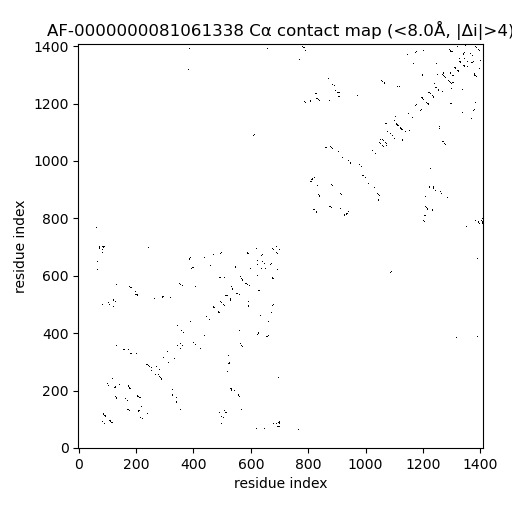A 1
ATOM 8366 C C . LEU B 1 408 ? -17.141 26.453 12.414 1 94.69 408 LEU B C 1
ATOM 8368 O O . LEU B 1 408 ? -16.891 27.297 11.539 1 94.69 408 LEU B O 1
ATOM 8372 N N . CYS B 1 409 ? -17.094 26.734 13.672 1 93.94 409 CYS B N 1
ATOM 8373 C CA . CYS B 1 409 ? -16.609 27.984 14.242 1 93.94 409 CYS B CA 1
ATOM 8374 C C . CYS B 1 409 ? -16.234 27.812 15.703 1 93.94 409 CYS B C 1
ATOM 8376 O O . CYS B 1 409 ? -16.062 26.688 16.172 1 93.94 409 CYS B O 1
ATOM 8378 N N . ASP B 1 410 ? -15.93 28.891 16.359 1 95.12 410 ASP B N 1
ATOM 8379 C CA . ASP B 1 410 ? -15.68 28.859 17.797 1 95.12 410 ASP B CA 1
ATOM 8380 C C . ASP B 1 410 ? -16.891 28.297 18.547 1 95.12 410 ASP B C 1
ATOM 8382 O O . ASP B 1 410 ? -17.984 28.859 18.5 1 95.12 410 ASP B O 1
ATOM 8386 N N . PRO B 1 411 ? -16.688 27.219 19.25 1 94.44 411 PRO B N 1
ATOM 8387 C CA . PRO B 1 411 ? -17.828 26.578 19.906 1 94.44 411 PRO B CA 1
ATOM 8388 C C . PRO B 1 411 ? -18.469 27.453 20.969 1 94.44 411 PRO B C 1
ATOM 8390 O O . PRO B 1 411 ? -19.609 27.188 21.391 1 94.44 411 PRO B O 1
ATOM 8393 N N . ALA B 1 412 ? -17.859 28.422 21.438 1 92.31 412 ALA B N 1
ATOM 8394 C CA . ALA B 1 412 ? -18.438 29.328 22.422 1 92.31 412 ALA B CA 1
ATOM 8395 C C . ALA B 1 412 ? -19.5 30.219 21.797 1 92.31 412 ALA B C 1
ATOM 8397 O O . ALA B 1 412 ? -20.328 30.797 22.516 1 92.31 412 ALA B O 1
ATOM 8398 N N . PHE B 1 413 ? -19.688 30.547 20.594 1 89.94 413 PHE B N 1
ATOM 8399 C CA . PHE B 1 413 ? -20.594 31.484 19.938 1 89.94 413 PHE B CA 1
ATOM 8400 C C . PHE B 1 413 ? -21.641 30.75 19.125 1 89.94 413 PHE B C 1
ATOM 8402 O O . PHE B 1 413 ? -22.766 31.234 18.969 1 89.94 413 PHE B O 1
ATOM 8409 N N . ASN B 1 414 ? -21.594 29.625 18.531 1 79.62 414 ASN B N 1
ATOM 8410 C CA . ASN B 1 414 ? -22.516 28.75 17.797 1 79.62 414 ASN B CA 1
ATOM 8411 C C . ASN B 1 414 ? -22.281 27.281 18.141 1 79.62 414 ASN B C 1
ATOM 8413 O O . ASN B 1 414 ? -22.062 26.469 17.234 1 79.62 414 ASN B O 1
ATOM 8417 N N . THR B 1 415 ? -22.734 27.047 19.172 1 80.31 415 THR B N 1
ATOM 8418 C CA . THR B 1 415 ? -22.328 25.781 19.781 1 80.31 415 THR B CA 1
ATOM 8419 C C . THR B 1 415 ? -23.062 24.609 19.156 1 80.31 415 THR B C 1
ATOM 8421 O O . THR B 1 415 ? -22.438 23.609 18.797 1 80.31 415 THR B O 1
ATOM 8424 N N . ASN B 1 416 ? -24.281 24.812 18.953 1 89.5 416 ASN B N 1
ATOM 8425 C CA . ASN B 1 416 ? -25.078 23.656 18.547 1 89.5 416 ASN B CA 1
ATOM 8426 C C . ASN B 1 416 ? -24.734 23.234 17.125 1 89.5 416 ASN B C 1
ATOM 8428 O O . ASN B 1 416 ? -24.547 22.047 16.859 1 89.5 416 ASN B O 1
ATOM 8432 N N . LYS B 1 417 ? -24.641 24.203 16.266 1 91.06 417 LYS B N 1
ATOM 8433 C CA . LYS B 1 417 ? -24.344 23.875 14.875 1 91.06 417 LYS B CA 1
ATOM 8434 C C . LYS B 1 417 ? -22.953 23.281 14.734 1 91.06 417 LYS B C 1
ATOM 8436 O O . LYS B 1 417 ? -22.766 22.281 14.023 1 91.06 417 LYS B O 1
ATOM 8441 N N . THR B 1 418 ? -22.031 23.922 15.352 1 95 418 THR B N 1
ATOM 8442 C CA . THR B 1 418 ? -20.656 23.422 15.32 1 95 418 THR B CA 1
ATOM 8443 C C . THR B 1 418 ? -20.578 22.031 15.93 1 95 418 THR B C 1
ATOM 8445 O O . THR B 1 418 ? -19.938 21.141 15.367 1 95 418 THR B O 1
ATOM 8448 N N . ARG B 1 419 ? -21.281 21.797 16.969 1 95 419 ARG B N 1
ATOM 8449 C CA . ARG B 1 419 ? -21.266 20.5 17.641 1 95 419 ARG B CA 1
ATOM 8450 C C . ARG B 1 419 ? -21.891 19.422 16.75 1 95 419 ARG B C 1
ATOM 8452 O O . ARG B 1 419 ? -21.375 18.297 16.672 1 95 419 ARG B O 1
ATOM 8459 N N . GLU B 1 420 ? -22.938 19.75 16.125 1 96.19 420 GLU B N 1
ATOM 8460 C CA . GLU B 1 420 ? -23.609 18.781 15.266 1 96.19 420 GLU B CA 1
ATOM 8461 C C . GLU B 1 420 ? -22.766 18.438 14.055 1 96.19 420 GLU B C 1
ATOM 8463 O O . GLU B 1 420 ? -22.703 17.281 13.633 1 96.19 420 GLU B O 1
ATOM 8468 N N . ALA B 1 421 ? -22.156 19.453 13.477 1 97 421 ALA B N 1
ATOM 8469 C CA . ALA B 1 421 ? -21.281 19.219 12.328 1 97 421 ALA B CA 1
ATOM 8470 C C . ALA B 1 421 ? -20.109 18.328 12.711 1 97 421 ALA B C 1
ATOM 8472 O O . ALA B 1 421 ? -19.75 17.422 11.953 1 97 421 ALA B O 1
ATOM 8473 N N . VAL B 1 422 ? -19.531 18.594 13.859 1 98 422 VAL B N 1
ATOM 8474 C CA . VAL B 1 422 ? -18.422 17.781 14.336 1 98 422 VAL B CA 1
ATOM 8475 C C . VAL B 1 422 ? -18.891 16.344 14.516 1 98 422 VAL B C 1
ATOM 8477 O O . VAL B 1 422 ? -18.188 15.398 14.125 1 98 422 VAL B O 1
ATOM 8480 N N . LYS B 1 423 ? -20.047 16.141 15.07 1 97.69 423 LYS B N 1
ATOM 8481 C CA . LYS B 1 423 ? -20.594 14.805 15.297 1 97.69 423 LYS B CA 1
ATOM 8482 C C . LYS B 1 423 ? -20.75 14.047 13.984 1 97.69 423 LYS B C 1
ATOM 8484 O O . LYS B 1 423 ? -20.359 12.883 13.883 1 97.69 423 LYS B O 1
ATOM 8489 N N . ASP B 1 424 ? -21.266 14.688 13.016 1 98.31 424 ASP B N 1
ATOM 8490 C CA . ASP B 1 424 ? -21.484 14.055 11.719 1 98.31 424 ASP B CA 1
ATOM 8491 C C . ASP B 1 424 ? -20.172 13.695 11.047 1 98.31 424 ASP B C 1
ATOM 8493 O O . ASP B 1 424 ? -20.078 12.711 10.312 1 98.31 424 ASP B O 1
ATOM 8497 N N . LEU B 1 425 ? -19.156 14.492 11.352 1 98.69 425 LEU B N 1
ATOM 8498 C CA . LEU B 1 425 ? -17.844 14.234 10.766 1 98.69 425 LEU B CA 1
ATOM 8499 C C . LEU B 1 425 ? -17.141 13.078 11.469 1 98.69 425 LEU B C 1
ATOM 8501 O O . LEU B 1 425 ? -16.516 12.234 10.82 1 98.69 425 LEU B O 1
ATOM 8505 N N . VAL B 1 426 ? -17.297 12.914 12.812 1 98.12 426 VAL B N 1
ATOM 8506 C CA . VAL B 1 426 ? -16.375 12.07 13.562 1 98.12 426 VAL B CA 1
ATOM 8507 C C . VAL B 1 426 ? -17.094 10.805 14.031 1 98.12 426 VAL B C 1
ATOM 8509 O O . VAL B 1 426 ? -16.453 9.82 14.398 1 98.12 426 VAL B O 1
ATOM 8512 N N . GLU B 1 427 ? -18.422 10.812 13.977 1 96.5 427 GLU B N 1
ATOM 8513 C CA . GLU B 1 427 ? -19.172 9.641 14.406 1 96.5 427 GLU B CA 1
ATOM 8514 C C . GLU B 1 427 ? -20.469 9.492 13.602 1 96.5 427 GLU B C 1
ATOM 8516 O O . GLU B 1 427 ? -20.812 10.367 12.812 1 96.5 427 GLU B O 1
ATOM 8521 N N . GLY B 1 428 ? -21.016 8.344 13.711 1 96.12 428 GLY B N 1
ATOM 8522 C CA . GLY B 1 428 ? -22.297 8.094 13.07 1 96.12 428 GLY B CA 1
ATOM 8523 C C . GLY B 1 428 ? -22.172 7.703 11.609 1 96.12 428 GLY B C 1
ATOM 8524 O O . GLY B 1 428 ? -21.078 7.383 11.141 1 96.12 428 GLY B O 1
ATOM 8525 N N . GLU B 1 429 ? -23.281 7.789 10.82 1 97 429 GLU B N 1
ATOM 8526 C CA . GLU B 1 429 ? -23.328 7.223 9.477 1 97 429 GLU B CA 1
ATOM 8527 C C . GLU B 1 429 ? -23.328 8.32 8.414 1 97 429 GLU B C 1
ATOM 8529 O O . GLU B 1 429 ? -23.391 8.031 7.219 1 97 429 GLU B O 1
ATOM 8534 N N . TYR B 1 430 ? -23.266 9.508 8.891 1 98.12 430 TYR B N 1
ATOM 8535 C CA . TYR B 1 430 ? -23.469 10.602 7.949 1 98.12 430 TYR B CA 1
ATOM 8536 C C . TYR B 1 430 ? -22.422 10.57 6.848 1 98.12 430 TYR B C 1
ATOM 8538 O O . TYR B 1 430 ? -22.734 10.727 5.668 1 98.12 430 TYR B O 1
ATOM 8546 N N . MET B 1 431 ? -21.141 10.43 7.199 1 97.94 431 MET B N 1
ATOM 8547 C CA . MET B 1 431 ? -20.094 10.398 6.191 1 97.94 431 MET B CA 1
ATOM 8548 C C . MET B 1 431 ? -20.25 9.203 5.266 1 97.94 431 MET B C 1
ATOM 8550 O O . MET B 1 431 ? -19.938 9.289 4.074 1 97.94 431 MET B O 1
ATOM 8554 N N . GLU B 1 432 ? -20.703 8.062 5.789 1 96.19 432 GLU B N 1
ATOM 8555 C CA . GLU B 1 432 ? -21.016 6.887 4.973 1 96.19 432 GLU B CA 1
ATOM 8556 C C . GLU B 1 432 ? -22.125 7.18 3.977 1 96.19 432 GLU B C 1
ATOM 8558 O O . GLU B 1 432 ? -22.078 6.734 2.828 1 96.19 432 GLU B O 1
ATOM 8563 N N . ASN B 1 433 ? -23.125 7.855 4.418 1 97.56 433 ASN B N 1
ATOM 8564 C CA . ASN B 1 433 ? -24.219 8.242 3.533 1 97.56 433 ASN B CA 1
ATOM 8565 C C . ASN B 1 433 ? -23.719 9.133 2.396 1 97.56 433 ASN B C 1
ATOM 8567 O O . ASN B 1 433 ? -24.188 9.008 1.26 1 97.56 433 ASN B O 1
ATOM 8571 N N . LEU B 1 434 ? -22.812 10.008 2.709 1 98.19 434 LEU B N 1
ATOM 8572 C CA . LEU B 1 434 ? -22.25 10.867 1.676 1 98.19 434 LEU B CA 1
ATOM 8573 C C . LEU B 1 434 ? -21.438 10.039 0.676 1 98.19 434 LEU B C 1
ATOM 8575 O O . LEU B 1 434 ? -21.453 10.328 -0.524 1 98.19 434 LEU B O 1
ATOM 8579 N N . ARG B 1 435 ? -20.688 9.047 1.146 1 94.62 435 ARG B N 1
ATOM 8580 C CA . ARG B 1 435 ? -19.938 8.156 0.26 1 94.62 435 ARG B CA 1
ATOM 8581 C C . ARG B 1 435 ? -20.875 7.449 -0.715 1 94.62 435 ARG B C 1
ATOM 8583 O O . ARG B 1 435 ? -20.578 7.344 -1.906 1 94.62 435 ARG B O 1
ATOM 8590 N N . ARG B 1 436 ? -22.031 7.008 -0.26 1 93.38 436 ARG B N 1
ATOM 8591 C CA . ARG B 1 436 ? -22.984 6.234 -1.052 1 93.38 436 ARG B CA 1
ATOM 8592 C C . ARG B 1 436 ? -23.547 7.066 -2.195 1 93.38 436 ARG B C 1
ATOM 8594 O O . ARG B 1 436 ? -23.875 6.535 -3.258 1 93.38 436 ARG B O 1
ATOM 8601 N N . ILE B 1 437 ? -23.625 8.359 -2.02 1 94.94 437 ILE B N 1
ATOM 8602 C CA . ILE B 1 437 ? -24.203 9.188 -3.068 1 94.94 437 ILE B CA 1
ATOM 8603 C C . ILE B 1 437 ? -23.109 9.688 -4.004 1 94.94 437 ILE B C 1
ATOM 8605 O O . ILE B 1 437 ? -23.391 10.289 -5.043 1 94.94 437 ILE B O 1
ATOM 8609 N N . SER B 1 438 ? -21.859 9.531 -3.656 1 94.5 438 SER B N 1
ATOM 8610 C CA . SER B 1 438 ? -20.734 9.922 -4.508 1 94.5 438 SER B CA 1
ATOM 8611 C C . SER B 1 438 ? -20.516 8.906 -5.625 1 94.5 438 SER B C 1
ATOM 8613 O O . SER B 1 438 ? -20.922 7.746 -5.508 1 94.5 438 SER B O 1
ATOM 8615 N N . LYS B 1 439 ? -19.938 9.352 -6.699 1 91.69 439 LYS B N 1
ATOM 8616 C CA . LYS B 1 439 ? -19.781 8.516 -7.891 1 91.69 439 LYS B CA 1
ATOM 8617 C C . LYS B 1 439 ? -18.312 8.25 -8.195 1 91.69 439 LYS B C 1
ATOM 8619 O O . LYS B 1 439 ? -17.469 9.133 -8.023 1 91.69 439 LYS B O 1
ATOM 8624 N N . ASP B 1 440 ? -18.016 7.059 -8.695 1 86.62 440 ASP B N 1
ATOM 8625 C CA . ASP B 1 440 ? -16.641 6.695 -9.062 1 86.62 440 ASP B CA 1
ATOM 8626 C C . ASP B 1 440 ? -16.297 7.215 -10.453 1 86.62 440 ASP B C 1
ATOM 8628 O O . ASP B 1 440 ? -15.109 7.332 -10.797 1 86.62 440 ASP B O 1
ATOM 8632 N N . ARG B 1 441 ? -17.266 7.605 -11.281 1 88.38 441 ARG B N 1
ATOM 8633 C CA . ARG B 1 441 ? -16.984 7.973 -12.664 1 88.38 441 ARG B CA 1
ATOM 8634 C C . ARG B 1 441 ? -17.391 9.422 -12.938 1 88.38 441 ARG B C 1
ATOM 8636 O O . ARG B 1 441 ? -17.453 9.844 -14.094 1 88.38 441 ARG B O 1
ATOM 8643 N N . ASP B 1 442 ? -17.797 10.109 -11.898 1 93.81 442 ASP B N 1
ATOM 8644 C CA . ASP B 1 442 ? -18.203 11.5 -12.039 1 93.81 442 ASP B CA 1
ATOM 8645 C C . ASP B 1 442 ? -18.109 12.234 -10.703 1 93.81 442 ASP B C 1
ATOM 8647 O O . ASP B 1 442 ? -17.781 11.641 -9.68 1 93.81 442 ASP B O 1
ATOM 8651 N N . THR B 1 443 ? -18.297 13.57 -10.766 1 95.94 443 THR B N 1
ATOM 8652 C CA . THR B 1 443 ? -18.391 14.398 -9.57 1 95.94 443 THR B CA 1
ATOM 8653 C C . THR B 1 443 ? -19.828 14.867 -9.352 1 95.94 443 THR B C 1
ATOM 8655 O O . THR B 1 443 ? -20.672 14.75 -10.242 1 95.94 443 THR B O 1
ATOM 8658 N N . LEU B 1 444 ? -20.125 15.312 -8.18 1 96.19 444 LEU B N 1
ATOM 8659 C CA . LEU B 1 444 ? -21.422 15.898 -7.871 1 96.19 444 LEU B CA 1
ATOM 8660 C C . LEU B 1 444 ? -21.438 17.391 -8.188 1 96.19 444 LEU B C 1
ATOM 8662 O O . LEU B 1 444 ? -20.375 18.031 -8.258 1 96.19 444 LEU B O 1
ATOM 8666 N N . PRO B 1 445 ? -22.719 17.922 -8.391 1 94.25 445 PRO B N 1
ATOM 8667 C CA . PRO B 1 445 ? -22.781 19.391 -8.383 1 94.25 445 PRO B CA 1
ATOM 8668 C C . PRO B 1 445 ? -22.312 20 -7.062 1 94.25 445 PRO B C 1
ATOM 8670 O O . PRO B 1 445 ? -22.547 19.422 -5.996 1 94.25 445 PRO B O 1
ATOM 8673 N N . LEU B 1 446 ? -21.734 21.188 -7.195 1 93.19 446 LEU B N 1
ATOM 8674 C CA . LEU B 1 446 ? -21.141 21.844 -6.035 1 93.19 446 LEU B CA 1
ATOM 8675 C C . LEU B 1 446 ? -22.141 21.953 -4.898 1 93.19 446 LEU B C 1
ATOM 8677 O O . LEU B 1 446 ? -21.797 21.812 -3.729 1 93.19 446 LEU B O 1
ATOM 8681 N N . SER B 1 447 ? -23.406 22.125 -5.172 1 94.25 447 SER B N 1
ATOM 8682 C CA . SER B 1 447 ? -24.469 22.375 -4.203 1 94.25 447 SER B CA 1
ATOM 8683 C C . SER B 1 447 ? -24.844 21.094 -3.463 1 94.25 447 SER B C 1
ATOM 8685 O O . SER B 1 447 ? -25.547 21.141 -2.457 1 94.25 447 SER B O 1
ATOM 8687 N N . MET B 1 448 ? -24.297 20.031 -3.887 1 96.19 448 MET B N 1
ATOM 8688 C CA . MET B 1 448 ? -24.703 18.75 -3.293 1 96.19 448 MET B CA 1
ATOM 8689 C C . MET B 1 448 ? -23.656 18.266 -2.287 1 96.19 448 MET B C 1
ATOM 8691 O O . MET B 1 448 ? -23.922 17.359 -1.505 1 96.19 448 MET B O 1
ATOM 8695 N N . TYR B 1 449 ? -22.516 18.844 -2.346 1 97.12 449 TYR B N 1
ATOM 8696 C CA . TYR B 1 449 ? -21.484 18.406 -1.41 1 97.12 449 TYR B CA 1
ATOM 8697 C C . TYR B 1 449 ? -21.844 18.781 0.019 1 97.12 449 TYR B C 1
ATOM 8699 O O . TYR B 1 449 ? -22.281 19.906 0.27 1 97.12 449 TYR B O 1
ATOM 8707 N N . GLY B 1 450 ? -21.641 17.891 0.995 1 97.5 450 GLY B N 1
ATOM 8708 C CA . GLY B 1 450 ? -22.047 18.047 2.385 1 97.5 450 GLY B CA 1
ATOM 8709 C C . GLY B 1 450 ? -23.453 17.531 2.658 1 97.5 450 GLY B C 1
ATOM 8710 O O . GLY B 1 450 ? -23.875 17.469 3.811 1 97.5 450 GLY B O 1
ATOM 8711 N N . GLY B 1 451 ? -24.094 17.078 1.53 1 96.69 451 GLY B N 1
ATOM 8712 C CA . GLY B 1 451 ? -25.453 16.594 1.685 1 96.69 451 GLY B CA 1
ATOM 8713 C C . GLY B 1 451 ? -26.453 17.688 1.974 1 96.69 451 GLY B C 1
ATOM 8714 O O . GLY B 1 451 ? -26.078 18.859 2.096 1 96.69 451 GLY B O 1
ATOM 8715 N N . LYS B 1 452 ? -27.703 17.297 2.121 1 93.12 452 LYS B N 1
ATOM 8716 C CA . LYS B 1 452 ? -28.797 18.25 2.318 1 93.12 452 LYS B CA 1
ATOM 8717 C C . LYS B 1 452 ? -28.609 19.047 3.607 1 93.12 452 LYS B C 1
ATOM 8719 O O . LYS B 1 452 ? -28.984 20.219 3.678 1 93.12 452 LYS B O 1
ATOM 8724 N N . LYS B 1 453 ? -27.969 18.469 4.484 1 94.75 453 LYS B N 1
ATOM 8725 C CA . LYS B 1 453 ? -27.891 19.031 5.824 1 94.75 453 LYS B CA 1
ATOM 8726 C C . LYS B 1 453 ? -26.828 20.125 5.887 1 94.75 453 LYS B C 1
ATOM 8728 O O . LYS B 1 453 ? -26.984 21.109 6.602 1 94.75 453 LYS B O 1
ATOM 8733 N N . TRP B 1 454 ? -25.719 20 5.105 1 95.81 454 TRP B N 1
ATOM 8734 C CA . TRP B 1 454 ? -24.562 20.859 5.379 1 95.81 454 TRP B CA 1
ATOM 8735 C C . TRP B 1 454 ? -24.125 21.609 4.121 1 95.81 454 TRP B C 1
ATOM 8737 O O . TRP B 1 454 ? -23.219 22.438 4.168 1 95.81 454 TRP B O 1
ATOM 8747 N N . ALA B 1 455 ? -24.797 21.328 3 1 93.62 455 ALA B N 1
ATOM 8748 C CA . ALA B 1 455 ? -24.453 22.016 1.767 1 93.62 455 ALA B CA 1
ATOM 8749 C C . ALA B 1 455 ? -24.734 23.516 1.885 1 93.62 455 ALA B C 1
ATOM 8751 O O . ALA B 1 455 ? -25.812 23.906 2.336 1 93.62 455 ALA B O 1
ATOM 8752 N N . GLN B 1 456 ? -23.688 24.328 1.497 1 89.38 456 GLN B N 1
ATOM 8753 C CA . GLN B 1 456 ? -23.875 25.766 1.636 1 89.38 456 GLN B CA 1
ATOM 8754 C C . GLN B 1 456 ? -23.594 26.484 0.322 1 89.38 456 GLN B C 1
ATOM 8756 O O . GLN B 1 456 ? -23.906 27.656 0.17 1 89.38 456 GLN B O 1
ATOM 8761 N N . LEU B 1 457 ? -23 25.766 -0.636 1 90.31 457 LEU B N 1
ATOM 8762 C CA . LEU B 1 457 ? -22.609 26.391 -1.893 1 90.31 457 LEU B CA 1
ATOM 8763 C C . LEU B 1 457 ? -23.656 26.156 -2.967 1 90.31 457 LEU B C 1
ATOM 8765 O O . LEU B 1 457 ? -24.484 25.25 -2.855 1 90.31 457 LEU B O 1
ATOM 8769 N N . GLN B 1 458 ? -23.641 27.062 -3.912 1 90.25 458 GLN B N 1
ATOM 8770 C CA . GLN B 1 458 ? -24.469 26.938 -5.109 1 90.25 458 GLN B CA 1
ATOM 8771 C C . GLN B 1 458 ? -23.641 26.5 -6.309 1 90.25 458 GLN B C 1
ATOM 8773 O O . GLN B 1 458 ? -22.422 26.688 -6.332 1 90.25 458 GLN B O 1
ATOM 8778 N N . ASP B 1 459 ? -24.297 25.891 -7.242 1 90.19 459 ASP B N 1
ATOM 8779 C CA . ASP B 1 459 ? -23.594 25.375 -8.414 1 90.19 459 ASP B CA 1
ATOM 8780 C C . ASP B 1 459 ? -22.922 26.5 -9.203 1 90.19 459 ASP B C 1
ATOM 8782 O O . ASP B 1 459 ? -21.969 26.25 -9.945 1 90.19 459 ASP B O 1
ATOM 8786 N N . SER B 1 460 ? -23.422 27.656 -9.016 1 85.88 460 SER B N 1
ATOM 8787 C CA . SER B 1 460 ? -22.859 28.797 -9.727 1 85.88 460 SER B CA 1
ATOM 8788 C C . SER B 1 460 ? -21.609 29.328 -9.031 1 85.88 460 SER B C 1
ATOM 8790 O O . SER B 1 460 ? -20.844 30.109 -9.617 1 85.88 460 SER B O 1
ATOM 8792 N N . ASP B 1 461 ? -21.406 28.797 -7.879 1 82.19 461 ASP B N 1
ATOM 8793 C CA . ASP B 1 461 ? -20.219 29.234 -7.145 1 82.19 461 ASP B CA 1
ATOM 8794 C C . ASP B 1 461 ? -18.953 28.719 -7.801 1 82.19 461 ASP B C 1
ATOM 8796 O O . ASP B 1 461 ? -18.922 27.578 -8.297 1 82.19 461 ASP B O 1
ATOM 8800 N N . GLY B 1 462 ? -17.938 29.5 -7.977 1 75.19 462 GLY B N 1
ATOM 8801 C CA . GLY B 1 462 ? -16.641 29.062 -8.477 1 75.19 462 GLY B CA 1
ATOM 8802 C C . GLY B 1 462 ? -16.516 29.156 -9.984 1 75.19 462 GLY B C 1
ATOM 8803 O O . GLY B 1 462 ? -15.516 28.719 -10.555 1 75.19 462 GLY B O 1
ATOM 8804 N N . ARG B 1 463 ? -17.609 29.516 -10.609 1 71.81 463 ARG B N 1
ATOM 8805 C CA . ARG B 1 463 ? -17.531 29.703 -12.047 1 71.81 463 ARG B CA 1
ATOM 8806 C C . ARG B 1 463 ? -16.844 31.016 -12.398 1 71.81 463 ARG B C 1
ATOM 8808 O O . ARG B 1 463 ? -17.422 32.094 -12.258 1 71.81 463 ARG B O 1
ATOM 8815 N N . ILE B 1 464 ? -15.492 30.844 -12.523 1 71.62 464 ILE B N 1
ATOM 8816 C CA . ILE B 1 464 ? -14.742 32.031 -12.859 1 71.62 464 ILE B CA 1
ATOM 8817 C C . ILE B 1 464 ? -14.039 31.859 -14.203 1 71.62 464 ILE B C 1
ATOM 8819 O O . ILE B 1 464 ? -13.828 30.734 -14.656 1 71.62 464 ILE B O 1
ATOM 8823 N N . LYS B 1 465 ? -13.766 33 -14.766 1 60.97 465 LYS B N 1
ATOM 8824 C CA . LYS B 1 465 ? -13.227 33.031 -16.125 1 60.97 465 LYS B CA 1
ATOM 8825 C C . LYS B 1 465 ? -11.773 32.562 -16.156 1 60.97 465 LYS B C 1
ATOM 8827 O O . LYS B 1 465 ? -11.367 31.844 -17.062 1 60.97 465 LYS B O 1
ATOM 8832 N N . SER B 1 466 ? -10.945 33.031 -15.148 1 70.81 466 SER B N 1
ATOM 8833 C CA . SER B 1 466 ? -9.523 32.688 -15.148 1 70.81 466 SER B CA 1
ATOM 8834 C C . SER B 1 466 ? -9.117 32.031 -13.844 1 70.81 466 SER B C 1
ATOM 8836 O O . SER B 1 466 ? -9.383 32.531 -12.758 1 70.81 466 SER B O 1
ATOM 8838 N N . ILE B 1 467 ? -8.625 30.828 -14.047 1 70.69 467 ILE B N 1
ATOM 8839 C CA . ILE B 1 467 ? -8.18 30.031 -12.906 1 70.69 467 ILE B CA 1
ATOM 8840 C C . ILE B 1 467 ? -6.656 30.047 -12.836 1 70.69 467 ILE B C 1
ATOM 8842 O O . ILE B 1 467 ? -5.98 29.656 -13.789 1 70.69 467 ILE B O 1
ATOM 8846 N N . GLU B 1 468 ? -6.043 30.703 -11.734 1 65.62 468 GLU B N 1
ATOM 8847 C CA . GLU B 1 468 ? -4.594 30.766 -11.594 1 65.62 468 GLU B CA 1
ATOM 8848 C C . GLU B 1 468 ? -4.152 30.312 -10.211 1 65.62 468 GLU B C 1
ATOM 8850 O O . GLU B 1 468 ? -4.918 30.406 -9.25 1 65.62 468 GLU B O 1
ATOM 8855 N N . ASP B 1 469 ? -2.979 29.797 -10.227 1 67.31 469 ASP B N 1
ATOM 8856 C CA . ASP B 1 469 ? -2.361 29.469 -8.945 1 67.31 469 ASP B CA 1
ATOM 8857 C C . ASP B 1 469 ? -2.141 30.719 -8.102 1 67.31 469 ASP B C 1
ATOM 8859 O O . ASP B 1 469 ? -1.625 31.719 -8.594 1 67.31 469 ASP B O 1
ATOM 8863 N N . ALA B 1 470 ? -2.596 30.625 -6.828 1 57.06 470 ALA B N 1
ATOM 8864 C CA . ALA B 1 470 ? -2.439 31.766 -5.945 1 57.06 470 ALA B CA 1
ATOM 8865 C C . ALA B 1 470 ? -1.043 31.812 -5.332 1 57.06 470 ALA B C 1
ATOM 8867 O O . ALA B 1 470 ? -0.656 32.781 -4.707 1 57.06 470 ALA B O 1
ATOM 8868 N N . HIS B 1 471 ? -0.182 30.75 -5.727 1 53 471 HIS B N 1
ATOM 8869 C CA . HIS B 1 471 ? 1.197 30.609 -5.277 1 53 471 HIS B CA 1
ATOM 8870 C C . HIS B 1 471 ? 1.297 30.719 -3.76 1 53 471 HIS B C 1
ATOM 8872 O O . HIS B 1 471 ? 2.16 31.438 -3.244 1 53 471 HIS B O 1
ATOM 8878 N N . GLU B 1 472 ? 0.169 30.188 -3.213 1 50.34 472 GLU B N 1
ATOM 8879 C CA . GLU B 1 472 ? 0.144 30.188 -1.753 1 50.34 472 GLU B CA 1
ATOM 8880 C C . GLU B 1 472 ? 1.23 29.281 -1.187 1 50.34 472 GLU B C 1
ATOM 8882 O O . GLU B 1 472 ? 1.284 28.094 -1.511 1 50.34 472 GLU B O 1
ATOM 8887 N N . GLY B 1 473 ? 2.107 29.812 -0.591 1 44.66 473 GLY B N 1
ATOM 8888 C CA . GLY B 1 473 ? 3.109 28.984 0.067 1 44.66 473 GLY B CA 1
ATOM 8889 C C . GLY B 1 473 ? 4.348 28.766 -0.779 1 44.66 473 GLY B C 1
ATOM 8890 O O . GLY B 1 473 ? 5.289 28.094 -0.35 1 44.66 473 GLY B O 1
ATOM 8891 N N . ASP B 1 474 ? 4.262 29.125 -2.193 1 48.5 474 ASP B N 1
ATOM 8892 C CA . ASP B 1 474 ? 5.391 28.906 -3.09 1 48.5 474 ASP B CA 1
ATOM 8893 C C . ASP B 1 474 ? 6.473 29.969 -2.879 1 48.5 474 ASP B C 1
ATOM 8895 O O . ASP B 1 474 ? 6.258 31.141 -3.156 1 48.5 474 ASP B O 1
ATOM 8899 N N . ARG B 1 475 ? 7.414 29.703 -2.09 1 44.44 475 ARG B N 1
ATOM 8900 C CA . ARG B 1 475 ? 8.523 30.578 -1.723 1 44.44 475 ARG B CA 1
ATOM 8901 C C . ARG B 1 475 ? 9.5 30.734 -2.881 1 44.44 475 ARG B C 1
ATOM 8903 O O . ARG B 1 475 ? 10.492 31.453 -2.762 1 44.44 475 ARG B O 1
ATOM 8910 N N . ARG B 1 476 ? 9.25 30.094 -4.043 1 46.84 476 ARG B N 1
ATOM 8911 C CA . ARG B 1 476 ? 10.312 29.953 -5.031 1 46.84 476 ARG B CA 1
ATOM 8912 C C . ARG B 1 476 ? 10.023 30.781 -6.277 1 46.84 476 ARG B C 1
ATOM 8914 O O . ARG B 1 476 ? 10.664 30.594 -7.312 1 46.84 476 ARG B O 1
ATOM 8921 N N . LEU B 1 477 ? 9.125 31.766 -6.273 1 41.31 477 LEU B N 1
ATOM 8922 C CA . LEU B 1 477 ? 8.664 32.375 -7.523 1 41.31 477 LEU B CA 1
ATOM 8923 C C . LEU B 1 477 ? 9.828 33 -8.289 1 41.31 477 LEU B C 1
ATOM 8925 O O . LEU B 1 477 ? 9.641 33.5 -9.391 1 41.31 477 LEU B O 1
ATOM 8929 N N . LYS B 1 478 ? 10.898 33.469 -7.715 1 38.66 478 LYS B N 1
ATOM 8930 C CA . LYS B 1 478 ? 11.633 34.344 -8.602 1 38.66 478 LYS B CA 1
ATOM 8931 C C . LYS B 1 478 ? 12.062 33.625 -9.875 1 38.66 478 LYS B C 1
ATOM 8933 O O . LYS B 1 478 ? 12.375 34.25 -10.883 1 38.66 478 LYS B O 1
ATOM 8938 N N . ARG B 1 479 ? 12.492 32.469 -9.891 1 34.62 479 ARG B N 1
ATOM 8939 C CA . ARG B 1 479 ? 13.234 32.156 -11.109 1 34.62 479 ARG B CA 1
ATOM 8940 C C . ARG B 1 479 ? 12.305 32.094 -12.312 1 34.62 479 ARG B C 1
ATOM 8942 O O . ARG B 1 479 ? 12.766 32.031 -13.453 1 34.62 479 ARG B O 1
ATOM 8949 N N . ARG B 1 480 ? 11.008 31.859 -11.961 1 33.34 480 ARG B N 1
ATOM 8950 C CA . ARG B 1 480 ? 10.266 31.703 -13.211 1 33.34 480 ARG B CA 1
ATOM 8951 C C . ARG B 1 480 ? 9.703 33.031 -13.68 1 33.34 480 ARG B C 1
ATOM 8953 O O . ARG B 1 480 ? 9.07 33.125 -14.734 1 33.34 480 ARG B O 1
ATOM 8960 N N . ARG B 1 481 ? 9.18 33.938 -12.867 1 31.64 481 ARG B N 1
ATOM 8961 C CA . ARG B 1 481 ? 8.461 35.094 -13.438 1 31.64 481 ARG B CA 1
ATOM 8962 C C . ARG B 1 481 ? 9.422 36.125 -13.969 1 31.64 481 ARG B C 1
ATOM 8964 O O . ARG B 1 481 ? 9.93 36.969 -13.203 1 31.64 481 ARG B O 1
ATOM 8971 N N . LEU B 1 482 ? 10.133 36.188 -14.867 1 30.89 482 LEU B N 1
ATOM 8972 C CA . LEU B 1 482 ? 10.25 37.469 -15.523 1 30.89 482 LEU B CA 1
ATOM 8973 C C . LEU B 1 482 ? 8.875 38.094 -15.734 1 30.89 482 LEU B C 1
ATOM 8975 O O . LEU B 1 482 ? 8.75 39.312 -15.836 1 30.89 482 LEU B O 1
ATOM 8979 N N . GLY B 1 483 ? 7.68 37.531 -16.453 1 27.83 483 GLY B N 1
ATOM 8980 C CA . GLY B 1 483 ? 6.648 38.375 -17.016 1 27.83 483 GLY B CA 1
ATOM 8981 C C . GLY B 1 483 ? 5.543 38.719 -16.031 1 27.83 483 GLY B C 1
ATOM 8982 O O . GLY B 1 483 ? 4.633 39.469 -16.344 1 27.83 483 GLY B O 1
ATOM 8983 N N . ARG B 1 484 ? 4.742 37.656 -15.336 1 30.39 484 ARG B N 1
ATOM 8984 C CA . ARG B 1 484 ? 3.396 38.094 -14.992 1 30.39 484 ARG B CA 1
ATOM 8985 C C . ARG B 1 484 ? 3.395 38.844 -13.664 1 30.39 484 ARG B C 1
ATOM 8987 O O . ARG B 1 484 ? 4.07 38.438 -12.711 1 30.39 484 ARG B O 1
ATOM 8994 N N . PRO B 1 485 ? 2.779 40.125 -13.672 1 28 485 PRO B N 1
ATOM 8995 C CA . PRO B 1 485 ? 2.777 41.094 -12.57 1 28 485 PRO B CA 1
ATOM 8996 C C . PRO B 1 485 ? 2.344 40.469 -11.242 1 28 485 PRO B C 1
ATOM 8998 O O . PRO B 1 485 ? 2.986 40.719 -10.211 1 28 485 PRO B O 1
ATOM 9001 N N . PHE B 1 486 ? 0.949 40.312 -11.109 1 29.34 486 PHE B N 1
ATOM 9002 C CA . PHE B 1 486 ? 0.243 40.406 -9.844 1 29.34 486 PHE B CA 1
ATOM 9003 C C . PHE B 1 486 ? 0.363 39.094 -9.055 1 29.34 486 PHE B C 1
ATOM 9005 O O . PHE B 1 486 ? -0.404 38.875 -8.125 1 29.34 486 PHE B O 1
ATOM 9012 N N . GLY B 1 487 ? 1.459 38.562 -8.875 1 29.08 487 GLY B N 1
ATOM 9013 C CA . GLY B 1 487 ? 1.573 37.25 -8.258 1 29.08 487 GLY B CA 1
ATOM 9014 C C . GLY B 1 487 ? 1.374 37.281 -6.75 1 29.08 487 GLY B C 1
ATOM 9015 O O . GLY B 1 487 ? 2.152 37.906 -6.031 1 29.08 487 GLY B O 1
ATOM 9016 N N . TYR B 1 488 ? 0.169 37.375 -6.312 1 31 488 TYR B N 1
ATOM 9017 C CA . TYR B 1 488 ? -0.054 37.281 -4.879 1 31 488 TYR B CA 1
ATOM 9018 C C . TYR B 1 488 ? 0.542 35.969 -4.34 1 31 488 TYR B C 1
ATOM 9020 O O . TYR B 1 488 ? 0.118 34.875 -4.723 1 31 488 TYR B O 1
ATOM 9028 N N . LEU B 1 489 ? 1.821 35.938 -4.051 1 34.53 489 LEU B N 1
ATOM 9029 C CA . LEU B 1 489 ? 2.562 34.812 -3.527 1 34.53 489 LEU B CA 1
ATOM 9030 C C . LEU B 1 489 ? 2.26 34.594 -2.047 1 34.53 489 LEU B C 1
ATOM 9032 O O . LEU B 1 489 ? 2.76 35.344 -1.196 1 34.53 489 LEU B O 1
ATOM 9036 N N . GLU B 1 490 ? 1.129 34.688 -1.415 1 37.69 490 GLU B N 1
ATOM 9037 C CA . GLU B 1 490 ? 0.897 34.75 0.025 1 37.69 490 GLU B CA 1
ATOM 9038 C C . GLU B 1 490 ? 0.903 33.375 0.652 1 37.69 490 GLU B C 1
ATOM 9040 O O . GLU B 1 490 ? 0.117 32.5 0.26 1 37.69 490 GLU B O 1
ATOM 9045 N N . ASP B 1 491 ? 2.105 32.906 1.104 1 45.22 491 ASP B N 1
ATOM 9046 C CA . ASP B 1 491 ? 2.451 31.672 1.771 1 45.22 491 ASP B CA 1
ATOM 9047 C C . ASP B 1 491 ? 1.986 31.672 3.227 1 45.22 491 ASP B C 1
ATOM 9049 O O . ASP B 1 491 ? 1.872 32.75 3.842 1 45.22 491 ASP B O 1
ATOM 9053 N N . SER B 1 492 ? 1.385 30.625 3.791 1 61.16 492 SER B N 1
ATOM 9054 C CA . SER B 1 492 ? 0.851 30.516 5.145 1 61.16 492 SER B CA 1
ATOM 9055 C C . SER B 1 492 ? 1.969 30.531 6.184 1 61.16 492 SER B C 1
ATOM 9057 O O . SER B 1 492 ? 3.053 30 5.945 1 61.16 492 SER B O 1
ATOM 9059 N N . GLY B 1 493 ? 2.076 31.484 7.047 1 74.75 493 GLY B N 1
ATOM 9060 C CA . GLY B 1 493 ? 2.893 31.688 8.234 1 74.75 493 GLY B CA 1
ATOM 9061 C C . GLY B 1 493 ? 2.586 30.719 9.352 1 74.75 493 GLY B C 1
ATOM 9062 O O . GLY B 1 493 ? 2.215 31.109 10.453 1 74.75 493 GLY B O 1
ATOM 9063 N N . THR B 1 494 ? 2.799 29.406 9.078 1 81.81 494 THR B N 1
ATOM 9064 C CA . THR B 1 494 ? 2.488 28.359 10.055 1 81.81 494 THR B CA 1
ATOM 9065 C C . THR B 1 494 ? 3.678 27.422 10.234 1 81.81 494 THR B C 1
ATOM 9067 O O . THR B 1 494 ? 4.422 27.156 9.289 1 81.81 494 THR B O 1
ATOM 9070 N N . SER B 1 495 ? 3.959 27.062 11.484 1 90.69 495 SER B N 1
ATOM 9071 C CA . SER B 1 495 ? 4.949 26.047 11.836 1 90.69 495 SER B CA 1
ATOM 9072 C C . SER B 1 495 ? 4.309 24.891 12.578 1 90.69 495 SER B C 1
ATOM 9074 O O . SER B 1 495 ? 3.26 25.047 13.211 1 90.69 495 SER B O 1
ATOM 9076 N N . HIS B 1 496 ? 4.945 23.75 12.438 1 96.88 496 HIS B N 1
ATOM 9077 C CA . HIS B 1 496 ? 4.48 22.578 13.156 1 96.88 496 HIS B CA 1
ATOM 9078 C C . HIS B 1 496 ? 5.652 21.797 13.75 1 96.88 496 HIS B C 1
ATOM 9080 O O . HIS B 1 496 ? 6.766 21.844 13.227 1 96.88 496 HIS B O 1
ATOM 9086 N N . LEU B 1 497 ? 5.293 21.188 14.898 1 96.75 497 LEU B N 1
ATOM 9087 C CA . LEU B 1 497 ? 6.258 20.344 15.602 1 96.75 497 LEU B CA 1
ATOM 9088 C C . LEU B 1 497 ? 5.617 19.031 16.047 1 96.75 497 LEU B C 1
ATOM 9090 O O . LEU B 1 497 ? 4.48 19.031 16.531 1 96.75 497 LEU B O 1
ATOM 9094 N N . SER B 1 498 ? 6.344 17.891 15.812 1 98.81 498 SER B N 1
ATOM 9095 C CA . SER B 1 498 ? 5.996 16.578 16.375 1 98.81 498 SER B CA 1
ATOM 9096 C C . SER B 1 498 ? 7.121 16.031 17.25 1 98.81 498 SER B C 1
ATOM 9098 O O . SER B 1 498 ? 8.281 16.031 16.828 1 98.81 498 SER B O 1
ATOM 9100 N N . VAL B 1 499 ? 6.781 15.594 18.469 1 98.81 499 VAL B N 1
ATOM 9101 C CA . VAL B 1 499 ? 7.777 15.109 19.422 1 98.81 499 VAL B CA 1
ATOM 9102 C C . VAL B 1 499 ? 7.293 13.812 20.062 1 98.81 499 VAL B C 1
ATOM 9104 O O . VAL B 1 499 ? 6.105 13.664 20.359 1 98.81 499 VAL B O 1
ATOM 9107 N N . VAL B 1 500 ? 8.164 12.867 20.219 1 98.81 500 VAL B N 1
ATOM 9108 C CA . VAL B 1 500 ? 7.965 11.68 21.031 1 98.81 500 VAL B CA 1
ATOM 9109 C C . VAL B 1 500 ? 9.195 11.438 21.906 1 98.81 500 VAL B C 1
ATOM 9111 O O . VAL B 1 500 ? 10.328 11.555 21.438 1 98.81 500 VAL B O 1
ATOM 9114 N N . ASP B 1 501 ? 9.016 11.172 23.188 1 98.62 501 ASP B N 1
ATOM 9115 C CA . ASP B 1 501 ? 10.148 10.906 24.078 1 98.62 501 ASP B CA 1
ATOM 9116 C C . ASP B 1 501 ? 10.234 9.43 24.438 1 98.62 501 ASP B C 1
ATOM 9118 O O . ASP B 1 501 ? 9.453 8.617 23.922 1 98.62 501 ASP B O 1
ATOM 9122 N N . ILE B 1 502 ? 11.188 9.062 25.25 1 96.44 502 ILE B N 1
ATOM 9123 C CA . ILE B 1 502 ? 11.539 7.68 25.531 1 96.44 502 ILE B CA 1
ATOM 9124 C C . ILE B 1 502 ? 10.422 7.004 26.312 1 96.44 502 ILE B C 1
ATOM 9126 O O . ILE B 1 502 ? 10.258 5.781 26.266 1 96.44 502 ILE B O 1
ATOM 9130 N N . GLU B 1 503 ? 9.617 7.781 27.062 1 96.38 503 GLU B N 1
ATOM 9131 C CA . GLU B 1 503 ? 8.562 7.211 27.891 1 96.38 503 GLU B CA 1
ATOM 9132 C C . GLU B 1 503 ? 7.254 7.098 27.125 1 96.38 503 GLU B C 1
ATOM 9134 O O . GLU B 1 503 ? 6.23 6.695 27.688 1 96.38 503 GLU B O 1
ATOM 9139 N N . GLY B 1 504 ? 7.246 7.543 25.875 1 96.81 504 GLY B N 1
ATOM 9140 C CA . GLY B 1 504 ? 6.055 7.438 25.047 1 96.81 504 GLY B CA 1
ATOM 9141 C C . GLY B 1 504 ? 5.16 8.664 25.141 1 96.81 504 GLY B C 1
ATOM 9142 O O . GLY B 1 504 ? 4.039 8.656 24.625 1 96.81 504 GLY B O 1
ATOM 9143 N N . ASN B 1 505 ? 5.605 9.695 25.906 1 98.56 505 ASN B N 1
ATOM 9144 C CA . ASN B 1 505 ? 4.902 10.969 25.797 1 98.56 505 ASN B CA 1
ATOM 9145 C C . ASN B 1 505 ? 5.066 11.594 24.422 1 98.56 505 ASN B C 1
ATOM 9147 O O . ASN B 1 505 ? 6.082 11.383 23.75 1 98.56 505 ASN B O 1
ATOM 9151 N N . ALA B 1 506 ? 4.062 12.305 24.016 1 98.88 506 ALA B N 1
ATOM 9152 C CA . ALA B 1 506 ? 4.082 12.875 22.672 1 98.88 506 ALA B CA 1
ATOM 9153 C C . ALA B 1 506 ? 3.359 14.219 22.641 1 98.88 506 ALA B C 1
ATOM 9155 O O . ALA B 1 506 ? 2.445 14.461 23.422 1 98.88 506 ALA B O 1
ATOM 9156 N N . VAL B 1 507 ? 3.812 15.078 21.75 1 98.94 507 VAL B N 1
ATOM 9157 C CA . VAL B 1 507 ? 3.168 16.359 21.531 1 98.94 507 VAL B CA 1
ATOM 9158 C C . VAL B 1 507 ? 3.107 16.656 20.031 1 98.94 507 VAL B C 1
ATOM 9160 O O . VAL B 1 507 ? 4.09 16.453 19.312 1 98.94 507 VAL B O 1
ATOM 9163 N N . SER B 1 508 ? 2.004 17 19.516 1 98.88 508 SER B N 1
ATOM 9164 C CA . SER B 1 508 ? 1.774 17.609 18.203 1 98.88 508 SER B CA 1
ATOM 9165 C C . SER B 1 508 ? 1.27 19.047 18.359 1 98.88 508 SER B C 1
ATOM 9167 O O . SER B 1 508 ? 0.219 19.281 18.953 1 98.88 508 SER B O 1
ATOM 9169 N N . VAL B 1 509 ? 2.006 19.984 17.844 1 98.62 509 VAL B N 1
ATOM 9170 C CA . VAL B 1 509 ? 1.613 21.391 18.031 1 98.62 509 VAL B CA 1
ATOM 9171 C C . VAL B 1 509 ? 1.798 22.156 16.719 1 98.62 509 VAL B C 1
ATOM 9173 O O . VAL B 1 509 ? 2.83 22.031 16.062 1 98.62 509 VAL B O 1
ATOM 9176 N N . THR B 1 510 ? 0.8 22.828 16.297 1 98.19 510 THR B N 1
ATOM 9177 C CA . THR B 1 510 ? 0.854 23.75 15.172 1 98.19 510 THR B CA 1
ATOM 9178 C C . THR B 1 510 ? 0.673 25.188 15.648 1 98.19 510 THR B C 1
ATOM 9180 O O . THR B 1 510 ? -0.283 25.5 16.359 1 98.19 510 THR B O 1
ATOM 9183 N N . SER B 1 511 ? 1.592 26.016 15.344 1 97.5 511 SER B N 1
ATOM 9184 C CA . SER B 1 511 ? 1.577 27.422 15.703 1 97.5 511 SER B CA 1
ATOM 9185 C C . SER B 1 511 ? 1.641 28.312 14.469 1 97.5 511 SER B C 1
ATOM 9187 O O . SER B 1 511 ? 2.309 27.969 13.484 1 97.5 511 SER B O 1
ATOM 9189 N N . SER B 1 512 ? 0.918 29.453 14.586 1 96.44 512 SER B N 1
ATOM 9190 C CA . SER B 1 512 ? 0.847 30.297 13.398 1 96.44 512 SER B CA 1
ATOM 9191 C C . SER B 1 512 ? 0.68 31.766 13.773 1 96.44 512 SER B C 1
ATOM 9193 O O . SER B 1 512 ? 0.035 32.094 14.773 1 96.44 512 SER B O 1
ATOM 9195 N N . ILE B 1 513 ? 1.321 32.562 13.031 1 96.56 513 ILE B N 1
ATOM 9196 C CA . ILE B 1 513 ? 0.968 33.969 13.031 1 96.56 513 ILE B CA 1
ATOM 9197 C C . ILE B 1 513 ? 0.107 34.312 11.805 1 96.56 513 ILE B C 1
ATOM 9199 O O . ILE B 1 513 ? -0.035 35.469 11.422 1 96.56 513 ILE B O 1
ATOM 9203 N N . ASN B 1 514 ? -0.391 33.219 11.164 1 93.38 514 ASN B N 1
ATOM 9204 C CA . ASN B 1 514 ? -1.389 33.188 10.102 1 93.38 514 ASN B CA 1
ATOM 9205 C C . ASN B 1 514 ? -0.748 33.344 8.727 1 93.38 514 ASN B C 1
ATOM 9207 O O . ASN B 1 514 ? -0.397 32.344 8.086 1 93.38 514 ASN B O 1
ATOM 9211 N N . GLN B 1 515 ? -0.385 34.562 8.297 1 91 515 GLN B N 1
ATOM 9212 C CA . GLN B 1 515 ? 0.317 34.75 7.027 1 91 515 GLN B CA 1
ATOM 9213 C C . GLN B 1 515 ? 1.809 34.969 7.25 1 91 515 GLN B C 1
ATOM 9215 O O . GLN B 1 515 ? 2.244 35.188 8.383 1 91 515 GLN B O 1
ATOM 9220 N N . VAL B 1 516 ? 2.604 34.906 6.184 1 90.94 516 VAL B N 1
ATOM 9221 C CA . VAL B 1 516 ? 4.047 35.094 6.266 1 90.94 516 VAL B CA 1
ATOM 9222 C C . VAL B 1 516 ? 4.34 36.5 6.82 1 90.94 516 VAL B C 1
ATOM 9224 O O . VAL B 1 516 ? 3.891 37.5 6.266 1 90.94 516 VAL B O 1
ATOM 9227 N N . PHE B 1 517 ? 4.934 36.531 7.922 1 93.56 517 PHE B N 1
ATOM 9228 C CA . PHE B 1 517 ? 5.312 37.719 8.672 1 93.56 517 PHE B CA 1
ATOM 9229 C C . PHE B 1 517 ? 4.082 38.438 9.227 1 93.56 517 PHE B C 1
ATOM 9231 O O . PHE B 1 517 ? 4.141 39.625 9.562 1 93.56 517 PHE B O 1
ATOM 9238 N N . GLY B 1 518 ? 2.975 37.781 9.219 1 93.88 518 GLY B N 1
ATOM 9239 C CA . GLY B 1 518 ? 1.777 38.219 9.922 1 93.88 518 GLY B CA 1
ATOM 9240 C C . GLY B 1 518 ? 1.243 39.562 9.422 1 93.88 518 GLY B C 1
ATOM 9241 O O . GLY B 1 518 ? 1.066 39.75 8.219 1 93.88 518 GLY B O 1
ATOM 9242 N N . SER B 1 519 ? 0.989 40.5 10.359 1 95.25 519 SER B N 1
ATOM 9243 C CA . SER B 1 519 ? 0.393 41.812 10.094 1 95.25 519 SER B CA 1
ATOM 9244 C C . SER B 1 519 ? 1.441 42.812 9.609 1 95.25 519 SER B C 1
ATOM 9246 O O . SER B 1 519 ? 1.114 43.938 9.289 1 95.25 519 SER B O 1
ATOM 9248 N N . TYR B 1 520 ? 2.633 42.406 9.586 1 94 520 TYR B N 1
ATOM 9249 C CA . TYR B 1 520 ? 3.791 43.219 9.266 1 94 520 TYR B CA 1
ATOM 9250 C C . TYR B 1 520 ? 4.078 44.219 10.391 1 94 520 TYR B C 1
ATOM 9252 O O . TYR B 1 520 ? 5.012 45 10.289 1 94 520 TYR B O 1
ATOM 9260 N N . VAL B 1 521 ? 3.324 44.156 11.453 1 96.5 521 VAL B N 1
ATOM 9261 C CA . VAL B 1 521 ? 3.588 45 12.602 1 96.5 521 VAL B CA 1
ATOM 9262 C C . VAL B 1 521 ? 4.625 44.344 13.508 1 96.5 521 VAL B C 1
ATOM 9264 O O . VAL B 1 521 ? 4.371 43.281 14.078 1 96.5 521 VAL B O 1
ATOM 9267 N N . PHE B 1 522 ? 5.766 45 13.578 1 96.88 522 PHE B N 1
ATOM 9268 C CA . PHE B 1 522 ? 6.852 44.562 14.438 1 96.88 522 PHE B CA 1
ATOM 9269 C C . PHE B 1 522 ? 6.992 45.5 15.648 1 96.88 522 PHE B C 1
ATOM 9271 O O . PHE B 1 522 ? 7.254 46.688 15.5 1 96.88 522 PHE B O 1
ATOM 9278 N N . SER B 1 523 ? 6.762 44.938 16.828 1 97.69 523 SER B N 1
ATOM 9279 C CA . SER B 1 523 ? 6.953 45.688 18.047 1 97.69 523 SER B CA 1
ATOM 9280 C C . SER B 1 523 ? 8.438 45.844 18.375 1 97.69 523 SER B C 1
ATOM 9282 O O . SER B 1 523 ? 9.047 44.938 18.938 1 97.69 523 SER B O 1
ATOM 9284 N N . GLU B 1 524 ? 8.945 46.906 18.125 1 94.12 524 GLU B N 1
ATOM 9285 C CA . GLU B 1 524 ? 10.375 47.156 18.328 1 94.12 524 GLU B CA 1
ATOM 9286 C C . GLU B 1 524 ? 10.742 47.125 19.812 1 94.12 524 GLU B C 1
ATOM 9288 O O . GLU B 1 524 ? 11.844 46.719 20.172 1 94.12 524 GLU B O 1
ATOM 9293 N N . SER B 1 525 ? 9.82 47.531 20.594 1 96.94 525 SER B N 1
ATOM 9294 C CA . SER B 1 525 ? 10.086 47.625 22.031 1 96.94 525 SER B CA 1
ATOM 9295 C C . SER B 1 525 ? 10.172 46.219 22.656 1 96.94 525 SER B C 1
ATOM 9297 O O . SER B 1 525 ? 10.883 46.031 23.641 1 96.94 525 SER B O 1
ATOM 9299 N N . THR B 1 526 ? 9.445 45.312 22.078 1 98.19 526 THR B N 1
ATOM 9300 C CA . THR B 1 526 ? 9.375 44 22.703 1 98.19 526 THR B CA 1
ATOM 9301 C C . THR B 1 526 ? 10.016 42.938 21.797 1 98.19 526 THR B C 1
ATOM 9303 O O . THR B 1 526 ? 10.312 41.844 22.25 1 98.19 526 THR B O 1
ATOM 9306 N N . GLY B 1 527 ? 10.219 43.219 20.578 1 98.25 527 GLY B N 1
ATOM 9307 C CA . GLY B 1 527 ? 10.781 42.281 19.625 1 98.25 527 GLY B CA 1
ATOM 9308 C C . GLY B 1 527 ? 9.766 41.281 19.078 1 98.25 527 GLY B C 1
ATOM 9309 O O . GLY B 1 527 ? 10.109 40.375 18.328 1 98.25 527 GLY B O 1
ATOM 9310 N N . VAL B 1 528 ? 8.484 41.469 19.344 1 98.62 528 VAL B N 1
ATOM 9311 C CA . VAL B 1 528 ? 7.449 40.5 18.938 1 98.62 528 VAL B CA 1
ATOM 9312 C C . VAL B 1 528 ? 6.883 40.906 17.578 1 98.62 528 VAL B C 1
ATOM 9314 O O . VAL B 1 528 ? 6.516 42.062 17.359 1 98.62 528 VAL B O 1
ATOM 9317 N N . LEU B 1 529 ? 6.934 40 16.641 1 97.88 529 LEU B N 1
ATOM 9318 C CA . LEU B 1 529 ? 6.207 40.156 15.383 1 97.88 529 LEU B CA 1
ATOM 9319 C C . LEU B 1 529 ? 4.75 39.719 15.539 1 97.88 529 LEU B C 1
ATOM 9321 O O . LEU B 1 529 ? 4.477 38.594 15.93 1 97.88 529 LEU B O 1
ATOM 9325 N N . MET B 1 530 ? 3.846 40.594 15.227 1 98 530 MET B N 1
ATOM 9326 C CA . MET B 1 530 ? 2.432 40.344 15.5 1 98 530 MET B CA 1
ATOM 9327 C C . MET B 1 530 ? 1.765 39.656 14.32 1 98 530 MET B C 1
ATOM 9329 O O . MET B 1 530 ? 2.031 40 13.164 1 98 530 MET B O 1
ATOM 9333 N N . GLY B 1 531 ? 0.871 38.719 14.648 1 96.94 531 GLY B N 1
ATOM 9334 C CA . GLY B 1 531 ? 0.131 38 13.617 1 96.94 531 GLY B CA 1
ATOM 9335 C C . GLY B 1 531 ? -1.02 38.812 13.047 1 96.94 531 GLY B C 1
ATOM 9336 O O . GLY B 1 531 ? -1.246 39.938 13.453 1 96.94 531 GLY B O 1
ATOM 9337 N N . ASN B 1 532 ? -1.706 38.25 12.031 1 96.06 532 ASN B N 1
ATOM 9338 C CA . ASN B 1 532 ? -2.893 38.844 11.43 1 96.06 532 ASN B CA 1
ATOM 9339 C C . ASN B 1 532 ? -4.066 37.875 11.414 1 96.06 532 ASN B C 1
ATOM 9341 O O . ASN B 1 532 ? -4.742 37.719 10.391 1 96.06 532 ASN B O 1
ATOM 9345 N N . THR B 1 533 ? -4.289 37.281 12.516 1 95.31 533 THR B N 1
ATOM 9346 C CA . THR B 1 533 ? -5.258 36.188 12.641 1 95.31 533 THR B CA 1
ATOM 9347 C C . THR B 1 533 ? -6.676 36.719 12.43 1 95.31 533 THR B C 1
ATOM 9349 O O . THR B 1 533 ? -7.586 35.938 12.125 1 95.31 533 THR B O 1
ATOM 9352 N N . MET B 1 534 ? -6.91 38 12.539 1 94.38 534 MET B N 1
ATOM 9353 C CA . MET B 1 534 ? -8.234 38.562 12.281 1 94.38 534 MET B CA 1
ATOM 9354 C C . MET B 1 534 ? -8.688 38.25 10.859 1 94.38 534 MET B C 1
ATOM 9356 O O . MET B 1 534 ? -9.891 38.219 10.578 1 94.38 534 MET B O 1
ATOM 9360 N N . ASP B 1 535 ? -7.715 37.969 10.031 1 92.31 535 ASP B N 1
ATOM 9361 C CA . ASP B 1 535 ? -8.008 37.656 8.633 1 92.31 535 ASP B CA 1
ATOM 9362 C C . ASP B 1 535 ? -8.688 36.281 8.508 1 92.31 535 ASP B C 1
ATOM 9364 O O . ASP B 1 535 ? -9.273 35.969 7.465 1 92.31 535 ASP B O 1
ATOM 9368 N N . ASP B 1 536 ? -8.617 35.5 9.453 1 91.5 536 ASP B N 1
ATOM 9369 C CA . ASP B 1 536 ? -9.195 34.156 9.406 1 91.5 536 ASP B CA 1
ATOM 9370 C C . ASP B 1 536 ? -10.695 34.188 9.672 1 91.5 536 ASP B C 1
ATOM 9372 O O . ASP B 1 536 ? -11.391 33.188 9.484 1 91.5 536 ASP B O 1
ATOM 9376 N N . PHE B 1 537 ? -11.18 35.344 10.164 1 91.38 537 PHE B N 1
ATOM 9377 C CA . PHE B 1 537 ? -12.625 35.5 10.25 1 91.38 537 PHE B CA 1
ATOM 9378 C C . PHE B 1 537 ? -13.227 35.719 8.867 1 91.38 537 PHE B C 1
ATOM 9380 O O . PHE B 1 537 ? -12.531 36.156 7.941 1 91.38 537 PHE B O 1
ATOM 9387 N N . GLY B 1 538 ? -14.445 35.312 8.789 1 84.69 538 GLY B N 1
ATOM 9388 C CA . GLY B 1 538 ? -15.188 35.656 7.598 1 84.69 538 GLY B CA 1
ATOM 9389 C C . GLY B 1 538 ? -15.594 37.125 7.559 1 84.69 538 GLY B C 1
ATOM 9390 O O . GLY B 1 538 ? -15.953 37.719 8.586 1 84.69 538 GLY B O 1
ATOM 9391 N N . ASN B 1 539 ? -15.211 37.656 6.422 1 77.75 539 ASN B N 1
ATOM 9392 C CA . ASN B 1 539 ? -15.727 38.969 6.121 1 77.75 539 ASN B CA 1
ATOM 9393 C C . ASN B 1 539 ? -16.875 38.938 5.129 1 77.75 539 ASN B C 1
ATOM 9395 O O . ASN B 1 539 ? -16.766 38.312 4.062 1 77.75 539 ASN B O 1
ATOM 9399 N N . PRO B 1 540 ? -18 39.438 5.578 1 73.19 540 PRO B N 1
ATOM 9400 C CA . PRO B 1 540 ? -19.141 39.375 4.656 1 73.19 540 PRO B CA 1
ATOM 9401 C C . PRO B 1 540 ? -18.781 39.812 3.242 1 73.19 540 PRO B C 1
ATOM 9403 O O . PRO B 1 540 ? -18.234 40.906 3.059 1 73.19 540 PRO B O 1
ATOM 9406 N N . GLY B 1 541 ? -19.078 38.938 2.26 1 66.12 541 GLY B N 1
ATOM 9407 C CA . GLY B 1 541 ? -18.953 39.281 0.852 1 66.12 541 GLY B CA 1
ATOM 9408 C C . GLY B 1 541 ? -17.547 39.094 0.311 1 66.12 541 GLY B C 1
ATOM 9409 O O . GLY B 1 541 ? -17.312 39.312 -0.878 1 66.12 541 GLY B O 1
ATOM 9410 N N . ARG B 1 542 ? -16.531 38.656 1.18 1 71.19 542 ARG B N 1
ATOM 9411 C CA . ARG B 1 542 ? -15.156 38.594 0.71 1 71.19 542 ARG B CA 1
ATOM 9412 C C . ARG B 1 542 ? -14.484 37.312 1.204 1 71.19 542 ARG B C 1
ATOM 9414 O O . ARG B 1 542 ? -14.672 36.906 2.355 1 71.19 542 ARG B O 1
ATOM 9421 N N . SER B 1 543 ? -13.711 36.688 0.287 1 68.88 543 SER B N 1
ATOM 9422 C CA . SER B 1 543 ? -12.906 35.531 0.688 1 68.88 543 SER B CA 1
ATOM 9423 C C . SER B 1 543 ? -11.688 35.969 1.494 1 68.88 543 SER B C 1
ATOM 9425 O O . SER B 1 543 ? -11.203 37.094 1.352 1 68.88 543 SER B O 1
ATOM 9427 N N . ASN B 1 544 ? -11.258 35.094 2.316 1 66.44 544 ASN B N 1
ATOM 9428 C CA . ASN B 1 544 ? -10.023 35.375 3.043 1 66.44 544 ASN B CA 1
ATOM 9429 C C . ASN B 1 544 ? -8.789 35.094 2.188 1 66.44 544 ASN B C 1
ATOM 9431 O O . ASN B 1 544 ? -8.906 34.812 0.995 1 66.44 544 ASN B O 1
ATOM 9435 N N . TYR B 1 545 ? -7.648 35.156 2.85 1 56.5 545 TYR B N 1
ATOM 9436 C CA . TYR B 1 545 ? -6.367 35.031 2.164 1 56.5 545 TYR B CA 1
ATOM 9437 C C . TYR B 1 545 ? -6.258 33.656 1.496 1 56.5 545 TYR B C 1
ATOM 9439 O O . TYR B 1 545 ? -5.688 33.531 0.411 1 56.5 545 TYR B O 1
ATOM 9447 N N . TYR B 1 546 ? -6.914 32.719 1.995 1 60.75 546 TYR B N 1
ATOM 9448 C CA . TYR B 1 546 ? -6.773 31.344 1.522 1 60.75 546 TYR B CA 1
ATOM 9449 C C . TYR B 1 546 ? -7.863 31 0.515 1 60.75 546 TYR B C 1
ATOM 9451 O O . TYR B 1 546 ? -7.984 29.844 0.09 1 60.75 546 TYR B O 1
ATOM 9459 N N . GLY B 1 547 ? -8.633 31.984 0.154 1 65.5 547 GLY B N 1
ATOM 9460 C CA . GLY B 1 547 ? -9.648 31.797 -0.872 1 65.5 547 GLY B CA 1
ATOM 9461 C C . GLY B 1 547 ? -10.875 31.047 -0.373 1 65.5 547 GLY B C 1
ATOM 9462 O O . GLY B 1 547 ? -11.617 30.453 -1.166 1 65.5 547 GLY B O 1
ATOM 9463 N N . LEU B 1 548 ? -11.039 30.953 0.849 1 66.38 548 LEU B N 1
ATOM 9464 C CA . LEU B 1 548 ? -12.211 30.312 1.415 1 66.38 548 LEU B CA 1
ATOM 9465 C C . LEU B 1 548 ? -13.414 31.25 1.404 1 66.38 548 LEU B C 1
ATOM 9467 O O . LEU B 1 548 ? -13.297 32.406 1.803 1 66.38 548 LEU B O 1
ATOM 9471 N N . LYS B 1 549 ? -14.484 30.766 0.943 1 70.88 549 LYS B N 1
ATOM 9472 C CA . LYS B 1 549 ? -15.727 31.531 1.006 1 70.88 549 LYS B CA 1
ATOM 9473 C C . LYS B 1 549 ? -16.172 31.734 2.451 1 70.88 549 LYS B C 1
ATOM 9475 O O . LYS B 1 549 ? -16.125 30.797 3.258 1 70.88 549 LYS B O 1
ATOM 9480 N N . PRO B 1 550 ? -16.578 32.969 2.758 1 73.88 550 PRO B N 1
ATOM 9481 C CA . PRO B 1 550 ? -16.938 33.25 4.148 1 73.88 550 PRO B CA 1
ATOM 9482 C C . PRO B 1 550 ? -18.234 32.562 4.562 1 73.88 550 PRO B C 1
ATOM 9484 O O . PRO B 1 550 ? -19.156 32.438 3.762 1 73.88 550 PRO B O 1
ATOM 9487 N N . SER B 1 551 ? -18.156 32.062 5.727 1 77.69 551 SER B N 1
ATOM 9488 C CA . SER B 1 551 ? -19.344 31.516 6.371 1 77.69 551 SER B CA 1
ATOM 9489 C C . SER B 1 551 ? -19.812 32.406 7.512 1 77.69 551 SER B C 1
ATOM 9491 O O . SER B 1 551 ? -19 32.906 8.305 1 77.69 551 SER B O 1
ATOM 9493 N N . PRO B 1 552 ? -21.078 32.656 7.582 1 78.5 552 PRO B N 1
ATOM 9494 C CA . PRO B 1 552 ? -21.594 33.5 8.648 1 78.5 552 PRO B CA 1
ATOM 9495 C C . PRO B 1 552 ? -21.219 33 10.039 1 78.5 552 PRO B C 1
ATOM 9497 O O . PRO B 1 552 ? -21.078 33.812 10.969 1 78.5 552 PRO B O 1
ATOM 9500 N N . GLU B 1 553 ? -21 31.766 10.156 1 82.69 553 GLU B N 1
ATOM 9501 C CA . GLU B 1 553 ? -20.656 31.172 11.453 1 82.69 553 GLU B CA 1
ATOM 9502 C C . GLU B 1 553 ? -19.312 31.688 11.953 1 82.69 553 GLU B C 1
ATOM 9504 O O . GLU B 1 553 ? -19.078 31.734 13.164 1 82.69 553 GLU B O 1
ATOM 9509 N N . ASN B 1 554 ? -18.5 32.219 11.148 1 89.12 554 ASN B N 1
ATOM 9510 C CA . ASN B 1 554 ? -17.141 32.594 11.492 1 89.12 554 ASN B CA 1
ATOM 9511 C C . ASN B 1 554 ? -16.953 34.094 11.367 1 89.12 554 ASN B C 1
ATOM 9513 O O . ASN B 1 554 ? -15.82 34.594 11.219 1 89.12 554 ASN B O 1
ATOM 9517 N N . PHE B 1 555 ? -17.984 34.875 11.477 1 90 555 PHE B N 1
ATOM 9518 C CA . PHE B 1 555 ? -17.828 36.312 11.469 1 90 555 PHE B CA 1
ATOM 9519 C C . PHE B 1 555 ? -17.25 36.812 12.781 1 90 555 PHE B C 1
ATOM 9521 O O . PHE B 1 555 ? -17.328 36.125 13.805 1 90 555 PHE B O 1
ATOM 9528 N N . VAL B 1 556 ? -16.688 38 12.75 1 93.31 556 VAL B N 1
ATOM 9529 C CA . VAL B 1 556 ? -15.961 38.594 13.867 1 93.31 556 VAL B CA 1
ATOM 9530 C C . VAL B 1 556 ? -16.922 38.844 15.023 1 93.31 556 VAL B C 1
ATOM 9532 O O . VAL B 1 556 ? -18.062 39.281 14.805 1 93.31 556 VAL B O 1
ATOM 9535 N N . ALA B 1 557 ? -16.531 38.531 16.156 1 94.81 557 ALA B N 1
ATOM 9536 C CA . ALA B 1 557 ? -17.172 38.938 17.406 1 94.81 557 ALA B CA 1
ATOM 9537 C C . ALA B 1 557 ? -16.156 39.125 18.516 1 94.81 557 ALA B C 1
ATOM 9539 O O . ALA B 1 557 ? -15.125 38.438 18.531 1 94.81 557 ALA B O 1
ATOM 9540 N N . PRO B 1 558 ? -16.406 40.062 19.438 1 96.69 558 PRO B N 1
ATOM 9541 C CA . PRO B 1 558 ? -15.453 40.25 20.531 1 96.69 558 PRO B CA 1
ATOM 9542 C C . PRO B 1 558 ? -15.188 38.969 21.328 1 96.69 558 PRO B C 1
ATOM 9544 O O . PRO B 1 558 ? -16.125 38.312 21.781 1 96.69 558 PRO B O 1
ATOM 9547 N N . GLY B 1 559 ? -13.906 38.625 21.438 1 96.81 559 GLY B N 1
ATOM 9548 C CA . GLY B 1 559 ? -13.508 37.5 22.234 1 96.81 559 GLY B CA 1
ATOM 9549 C C . GLY B 1 559 ? -13.594 36.188 21.484 1 96.81 559 GLY B C 1
ATOM 9550 O O . GLY B 1 559 ? -13.211 35.125 22.016 1 96.81 559 GLY B O 1
ATOM 9551 N N . LYS B 1 560 ? -14.062 36.281 20.297 1 96.38 560 LYS B N 1
ATOM 9552 C CA . LYS B 1 560 ? -14.227 35.062 19.484 1 96.38 560 LYS B CA 1
ATOM 9553 C C . LYS B 1 560 ? -12.891 34.594 18.922 1 96.38 560 LYS B C 1
ATOM 9555 O O . LYS B 1 560 ? -12 35.406 18.656 1 96.38 560 LYS B O 1
ATOM 9560 N N . ARG B 1 561 ? -12.688 33.312 18.812 1 97.06 561 ARG B N 1
ATOM 9561 C CA . ARG B 1 561 ? -11.539 32.75 18.125 1 97.06 561 ARG B CA 1
ATOM 9562 C C . ARG B 1 561 ? -11.891 32.406 16.688 1 97.06 561 ARG B C 1
ATOM 9564 O O . ARG B 1 561 ? -12.898 31.719 16.422 1 97.06 561 ARG B O 1
ATOM 9571 N N . PRO B 1 562 ? -11.102 32.844 15.766 1 95.25 562 PRO B N 1
ATOM 9572 C CA . PRO B 1 562 ? -11.406 32.5 14.367 1 95.25 562 PRO B CA 1
ATOM 9573 C C . PRO B 1 562 ? -11.125 31.047 14.039 1 95.25 562 PRO B C 1
ATOM 9575 O O . PRO B 1 562 ? -10.273 30.422 14.672 1 95.25 562 PRO B O 1
ATOM 9578 N N . LEU B 1 563 ? -11.812 30.547 13.039 1 94.38 563 LEU B N 1
ATOM 9579 C CA . LEU B 1 563 ? -11.625 29.188 12.57 1 94.38 563 LEU B CA 1
ATOM 9580 C C . LEU B 1 563 ? -10.219 28.984 12.016 1 94.38 563 LEU B C 1
ATOM 9582 O O . LEU B 1 563 ? -9.695 29.875 11.32 1 94.38 563 LEU B O 1
ATOM 9586 N N . SER B 1 564 ? -9.594 27.828 12.32 1 95 564 SER B N 1
ATOM 9587 C CA . SER B 1 564 ? -8.242 27.5 11.883 1 95 564 SER B CA 1
ATOM 9588 C C . SER B 1 564 ? -8.203 26.141 11.172 1 95 564 SER B C 1
ATOM 9590 O O . SER B 1 564 ? -9.078 25.297 11.375 1 95 564 SER B O 1
ATOM 9592 N N . SER B 1 565 ? -7.191 26 10.281 1 94.5 565 SER B N 1
ATOM 9593 C CA . SER B 1 565 ? -6.98 24.719 9.602 1 94.5 565 SER B CA 1
ATOM 9594 C C . SER B 1 565 ? -5.875 23.922 10.273 1 94.5 565 SER B C 1
ATOM 9596 O O . SER B 1 565 ? -5.574 22.797 9.852 1 94.5 565 SER B O 1
ATOM 9598 N N . MET B 1 566 ? -5.266 24.422 11.336 1 96.88 566 MET B N 1
ATOM 9599 C CA . MET B 1 566 ? -4.219 23.688 12.047 1 96.88 566 MET B CA 1
ATOM 9600 C C . MET B 1 566 ? -4.719 22.328 12.484 1 96.88 566 MET B C 1
ATOM 9602 O O . MET B 1 566 ? -5.828 22.203 13.016 1 96.88 566 MET B O 1
ATOM 9606 N N . SER B 1 567 ? -3.867 21.266 12.227 1 97.31 567 SER B N 1
ATOM 9607 C CA . SER B 1 567 ? -4.367 19.906 12.398 1 97.31 567 SER B CA 1
ATOM 9608 C C . SER B 1 567 ? -3.371 19.047 13.172 1 97.31 567 SER B C 1
ATOM 9610 O O . SER B 1 567 ? -2.992 17.969 12.719 1 97.31 567 SER B O 1
ATOM 9612 N N . PRO B 1 568 ? -3.029 19.422 14.406 1 98.69 568 PRO B N 1
ATOM 9613 C CA . PRO B 1 568 ? -2.297 18.422 15.188 1 98.69 568 PRO B CA 1
ATOM 9614 C C . PRO B 1 568 ? -3.051 17.094 15.312 1 98.69 568 PRO B C 1
ATOM 9616 O O . PRO B 1 568 ? -4.25 17.094 15.602 1 98.69 568 PRO B O 1
ATOM 9619 N N . THR B 1 569 ? -2.35 15.992 15.07 1 98.88 569 THR B N 1
ATOM 9620 C CA . THR B 1 569 ? -3.031 14.703 14.992 1 98.88 569 THR B CA 1
ATOM 9621 C C . THR B 1 569 ? -2.158 13.594 15.562 1 98.88 569 THR B C 1
ATOM 9623 O O . THR B 1 569 ? -0.947 13.562 15.336 1 98.88 569 THR B O 1
ATOM 9626 N N . PHE B 1 570 ? -2.82 12.734 16.406 1 98.75 570 PHE B N 1
ATOM 9627 C CA . PHE B 1 570 ? -2.238 11.445 16.766 1 98.75 570 PHE B CA 1
ATOM 9628 C C . PHE B 1 570 ? -2.965 10.305 16.078 1 98.75 570 PHE B C 1
ATOM 9630 O O . PHE B 1 570 ? -4.18 10.359 15.875 1 98.75 570 PHE B O 1
ATOM 9637 N N . VAL B 1 571 ? -2.203 9.32 15.711 1 97.06 571 VAL B N 1
ATOM 9638 C CA . VAL B 1 571 ? -2.775 8.078 15.203 1 97.06 571 VAL B CA 1
ATOM 9639 C C . VAL B 1 571 ? -2.289 6.898 16.031 1 97.06 571 VAL B C 1
ATOM 9641 O O . VAL B 1 571 ? -1.09 6.758 16.281 1 97.06 571 VAL B O 1
ATOM 9644 N N . PHE B 1 572 ? -3.279 6.137 16.438 1 94.94 572 PHE B N 1
ATOM 9645 C CA . PHE B 1 572 ? -2.998 4.926 17.203 1 94.94 572 PHE B CA 1
ATOM 9646 C C . PHE B 1 572 ? -3.406 3.684 16.422 1 94.94 572 PHE B C 1
ATOM 9648 O O . PHE B 1 572 ? -4.383 3.709 15.672 1 94.94 572 PHE B O 1
ATOM 9655 N N . ARG B 1 573 ? -2.643 2.674 16.531 1 90.69 573 ARG B N 1
ATOM 9656 C CA . ARG B 1 573 ? -3.027 1.396 15.945 1 90.69 573 ARG B CA 1
ATOM 9657 C C . ARG B 1 573 ? -3.836 0.56 16.938 1 90.69 573 ARG B C 1
ATOM 9659 O O . ARG B 1 573 ? -3.377 0.28 18.047 1 90.69 573 ARG B O 1
ATOM 9666 N N . GLU B 1 574 ? -4.98 0.182 16.469 1 87.5 574 GLU B N 1
ATOM 9667 C CA . GLU B 1 574 ? -5.859 -0.629 17.312 1 87.5 574 GLU B CA 1
ATOM 9668 C C . GLU B 1 574 ? -5.398 -2.084 17.344 1 87.5 574 GLU B C 1
ATOM 9670 O O . GLU B 1 574 ? -4.77 -2.566 16.406 1 87.5 574 GLU B O 1
ATOM 9675 N N . ASP B 1 575 ? -5.531 -2.717 18.375 1 79.44 575 ASP B N 1
ATOM 9676 C CA . ASP B 1 575 ? -5.293 -4.152 18.484 1 79.44 575 ASP B CA 1
ATOM 9677 C C . ASP B 1 575 ? -6.477 -4.852 19.156 1 79.44 575 ASP B C 1
ATOM 9679 O O . ASP B 1 575 ? -7.547 -4.262 19.312 1 79.44 575 ASP B O 1
ATOM 9683 N N . GLU B 1 576 ? -6.355 -6.145 19.312 1 67.69 576 GLU B N 1
ATOM 9684 C CA . GLU B 1 576 ? -7.457 -6.988 19.781 1 67.69 576 GLU B CA 1
ATOM 9685 C C . GLU B 1 576 ? -7.969 -6.523 21.141 1 67.69 576 GLU B C 1
ATOM 9687 O O . GLU B 1 576 ? -9.102 -6.828 21.516 1 67.69 576 GLU B O 1
ATOM 9692 N N . ASN B 1 577 ? -7.145 -5.742 21.812 1 66.44 577 ASN B N 1
ATOM 9693 C CA . ASN B 1 577 ? -7.527 -5.309 23.156 1 66.44 577 ASN B CA 1
ATOM 9694 C C . ASN B 1 577 ? -8.273 -3.977 23.125 1 66.44 577 ASN B C 1
ATOM 9696 O O . ASN B 1 577 ? -8.75 -3.496 24.156 1 66.44 577 ASN B O 1
ATOM 9700 N N . CYS B 1 578 ? -8.391 -3.551 21.875 1 72.31 578 CYS B N 1
ATOM 9701 C CA . CYS B 1 578 ? -9.031 -2.246 21.75 1 72.31 578 CYS B CA 1
ATOM 9702 C C . CYS B 1 578 ? -10.539 -2.361 21.953 1 72.31 578 CYS B C 1
ATOM 9704 O O . CYS B 1 578 ? -11.148 -3.363 21.562 1 72.31 578 CYS B O 1
ATOM 9706 N N . GLY B 1 579 ? -11.406 -1.39 22.656 1 64.25 579 GLY B N 1
ATOM 9707 C CA . GLY B 1 579 ? -12.844 -1.427 22.891 1 64.25 579 GLY B CA 1
ATOM 9708 C C . GLY B 1 579 ? -13.227 -1.011 24.297 1 64.25 579 GLY B C 1
ATOM 9709 O O . GLY B 1 579 ? -14.367 -0.612 24.547 1 64.25 579 GLY B O 1
ATOM 9710 N N . HIS B 1 580 ? -12.531 -0.854 25.188 1 65 580 HIS B N 1
ATOM 9711 C CA . HIS B 1 580 ? -12.844 -0.455 26.562 1 65 580 HIS B CA 1
ATOM 9712 C C . HIS B 1 580 ? -12.055 0.786 26.969 1 65 580 HIS B C 1
ATOM 9714 O O . HIS B 1 580 ? -11.516 0.848 28.062 1 65 580 HIS B O 1
ATOM 9720 N N . GLY B 1 581 ? -12.07 1.639 26.094 1 78.81 581 GLY B N 1
ATOM 9721 C CA . GLY B 1 581 ? -11.344 2.855 26.422 1 78.81 581 GLY B CA 1
ATOM 9722 C C . GLY B 1 581 ? -9.906 2.844 25.938 1 78.81 581 GLY B C 1
ATOM 9723 O O . GLY B 1 581 ? -9.234 3.875 25.969 1 78.81 581 GLY B O 1
ATOM 9724 N N . ASP B 1 582 ? -9.492 1.775 25.484 1 90.12 582 ASP B N 1
ATOM 9725 C CA . ASP B 1 582 ? -8.148 1.655 24.922 1 90.12 582 ASP B CA 1
ATOM 9726 C C . ASP B 1 582 ? -8.141 2.039 23.438 1 90.12 582 ASP B C 1
ATOM 9728 O O . ASP B 1 582 ? -8.891 1.471 22.641 1 90.12 582 ASP B O 1
ATOM 9732 N N . ILE B 1 583 ? -7.332 2.986 23.156 1 93.69 583 ILE B N 1
ATOM 9733 C CA . ILE B 1 583 ? -7.387 3.492 21.797 1 93.69 583 ILE B CA 1
ATOM 9734 C C . ILE B 1 583 ? -6.227 2.918 20.984 1 93.69 583 ILE B C 1
ATOM 9736 O O . ILE B 1 583 ? -6.027 3.291 19.828 1 93.69 583 ILE B O 1
ATOM 9740 N N . GLY B 1 584 ? -5.426 2.076 21.594 1 92.44 584 GLY B N 1
ATOM 9741 C CA . GLY B 1 584 ? -4.348 1.415 20.875 1 92.44 584 GLY B CA 1
ATOM 9742 C C . GLY B 1 584 ? -2.982 2.004 21.156 1 92.44 584 GLY B C 1
ATOM 9743 O O . GLY B 1 584 ? -2.816 2.75 22.125 1 92.44 584 GLY B O 1
ATOM 9744 N N . ALA B 1 585 ? -1.982 1.567 20.375 1 92.44 585 ALA B N 1
ATOM 9745 C CA . ALA B 1 585 ? -0.602 2.01 20.547 1 92.44 585 ALA B CA 1
ATOM 9746 C C . ALA B 1 585 ? -0.282 3.195 19.641 1 92.44 585 ALA B C 1
ATOM 9748 O O . ALA B 1 585 ? -0.707 3.232 18.484 1 92.44 585 ALA B O 1
ATOM 9749 N N . LEU B 1 586 ? 0.453 4.16 20.203 1 96.44 586 LEU B N 1
ATOM 9750 C CA . LEU B 1 586 ? 0.827 5.344 19.438 1 96.44 586 LEU B CA 1
ATOM 9751 C C . LEU B 1 586 ? 1.667 4.961 18.219 1 96.44 586 LEU B C 1
ATOM 9753 O O . LEU B 1 586 ? 2.727 4.348 18.375 1 96.44 586 LEU B O 1
ATOM 9757 N N . LYS B 1 587 ? 1.179 5.316 17.062 1 95.06 587 LYS B N 1
ATOM 9758 C CA . LYS B 1 587 ? 1.828 4.926 15.82 1 95.06 587 LYS B CA 1
ATOM 9759 C C . LYS B 1 587 ? 2.408 6.137 15.094 1 95.06 587 LYS B C 1
ATOM 9761 O O . LYS B 1 587 ? 3.443 6.035 14.43 1 95.06 587 LYS B O 1
ATOM 9766 N N . LEU B 1 588 ? 1.756 7.258 15.188 1 97.5 588 LEU B N 1
ATOM 9767 C CA . LEU B 1 588 ? 2.129 8.406 14.375 1 97.5 588 LEU B CA 1
ATOM 9768 C C . LEU B 1 588 ? 1.75 9.711 15.07 1 97.5 588 LEU B C 1
ATOM 9770 O O . LEU B 1 588 ? 0.623 9.859 15.555 1 97.5 588 LEU B O 1
ATOM 9774 N N . VAL B 1 589 ? 2.666 10.617 15.234 1 98.88 589 VAL B N 1
ATOM 9775 C CA . VAL B 1 589 ? 2.471 12 15.641 1 98.88 589 VAL B CA 1
ATOM 9776 C C . VAL B 1 589 ? 2.709 12.93 14.453 1 98.88 589 VAL B C 1
ATOM 9778 O O . VAL B 1 589 ? 3.791 12.922 13.859 1 98.88 589 VAL B O 1
ATOM 9781 N N . ILE B 1 590 ? 1.674 13.711 14.094 1 98.75 590 ILE B N 1
ATOM 9782 C CA . ILE B 1 590 ? 1.778 14.359 12.789 1 98.75 590 ILE B CA 1
ATOM 9783 C C . ILE B 1 590 ? 1.016 15.688 12.805 1 98.75 590 ILE B C 1
ATOM 9785 O O . ILE B 1 590 ? 0.129 15.883 13.641 1 98.75 590 ILE B O 1
ATOM 9789 N N . GLY B 1 591 ? 1.335 16.594 12 1 98.31 591 GLY B N 1
ATOM 9790 C CA . GLY B 1 591 ? 0.716 17.875 11.703 1 98.31 591 GLY B CA 1
ATOM 9791 C C . GLY B 1 591 ? 1.438 18.641 10.609 1 98.31 591 GLY B C 1
ATOM 9792 O O . GLY B 1 591 ? 2.385 18.125 10.008 1 98.31 591 GLY B O 1
ATOM 9793 N N . GLY B 1 592 ? 0.939 19.859 10.406 1 96.31 592 GLY B N 1
ATOM 9794 C CA . GLY B 1 592 ? 1.569 20.516 9.273 1 96.31 592 GLY B CA 1
ATOM 9795 C C . GLY B 1 592 ? 1.3 22.016 9.227 1 96.31 592 GLY B C 1
ATOM 9796 O O . GLY B 1 592 ? 0.826 22.594 10.203 1 96.31 592 GLY B O 1
ATOM 9797 N N . SER B 1 593 ? 1.788 22.609 8.109 1 94.25 593 SER B N 1
ATOM 9798 C CA . SER B 1 593 ? 1.593 24.016 7.77 1 94.25 593 SER B CA 1
ATOM 9799 C C . SER B 1 593 ? 1.082 24.172 6.34 1 94.25 593 SER B C 1
ATOM 9801 O O . SER B 1 593 ? 1.242 23.266 5.516 1 94.25 593 SER B O 1
ATOM 9803 N N . GLY B 1 594 ? 0.358 25.234 6.117 1 91.12 594 GLY B N 1
ATOM 9804 C CA . GLY B 1 594 ? -0.095 25.5 4.762 1 91.12 594 GLY B CA 1
ATOM 9805 C C . GLY B 1 594 ? -1.568 25.844 4.68 1 91.12 594 GLY B C 1
ATOM 9806 O O . GLY B 1 594 ? -2.232 25.547 3.686 1 91.12 594 GLY B O 1
ATOM 9807 N N . GLY B 1 595 ? -2.078 26.484 5.691 1 90.94 595 GLY B N 1
ATOM 9808 C CA . GLY B 1 595 ? -3.488 26.828 5.656 1 90.94 595 GLY B CA 1
ATOM 9809 C C . GLY B 1 595 ? -4.398 25.625 5.523 1 90.94 595 GLY B C 1
ATOM 9810 O O . GLY B 1 595 ? -4.195 24.609 6.195 1 90.94 595 GLY B O 1
ATOM 9811 N N . PRO B 1 596 ? -5.387 25.75 4.672 1 92 596 PRO B N 1
ATOM 9812 C CA . PRO B 1 596 ? -6.305 24.625 4.523 1 92 596 PRO B CA 1
ATOM 9813 C C . PRO B 1 596 ? -5.617 23.375 3.979 1 92 596 PRO B C 1
ATOM 9815 O O . PRO B 1 596 ? -6.121 22.266 4.156 1 92 596 PRO B O 1
ATOM 9818 N N . LYS B 1 597 ? -4.477 23.562 3.336 1 94.31 597 LYS B N 1
ATOM 9819 C CA . LYS B 1 597 ? -3.732 22.438 2.773 1 94.31 597 LYS B CA 1
ATOM 9820 C C . LYS B 1 597 ? -3.18 21.531 3.873 1 94.31 597 LYS B C 1
ATOM 9822 O O . LYS B 1 597 ? -2.799 20.391 3.613 1 94.31 597 LYS B O 1
ATOM 9827 N N . ILE B 1 598 ? -3.164 22.016 5.129 1 96.38 598 ILE B N 1
ATOM 9828 C CA . ILE B 1 598 ? -2.73 21.188 6.25 1 96.38 598 ILE B CA 1
ATOM 9829 C C . ILE B 1 598 ? -3.605 19.938 6.336 1 96.38 598 ILE B C 1
ATOM 9831 O O . ILE B 1 598 ? -3.098 18.828 6.488 1 96.38 598 ILE B O 1
ATOM 9835 N N . ILE B 1 599 ? -4.887 20.156 6.156 1 97.25 599 ILE B N 1
ATOM 9836 C CA . ILE B 1 599 ? -5.852 19.062 6.332 1 97.25 599 ILE B CA 1
ATOM 9837 C C . ILE B 1 599 ? -5.617 17.984 5.277 1 97.25 599 ILE B C 1
ATOM 9839 O O . ILE B 1 599 ? -5.488 16.812 5.605 1 97.25 599 ILE B O 1
ATOM 9843 N N . SER B 1 600 ? -5.492 18.406 4.004 1 96.75 600 SER B N 1
ATOM 9844 C CA . SER B 1 600 ? -5.324 17.422 2.93 1 96.75 600 SER B CA 1
ATOM 9845 C C . SER B 1 600 ? -3.953 16.766 2.996 1 96.75 600 SER B C 1
ATOM 9847 O O . SER B 1 600 ? -3.818 15.578 2.695 1 96.75 600 SER B O 1
ATOM 9849 N N . SER B 1 601 ? -2.92 17.531 3.363 1 97.25 601 SER B N 1
ATOM 9850 C CA . SER B 1 601 ? -1.578 16.953 3.422 1 97.25 601 SER B CA 1
ATOM 9851 C C . SER B 1 601 ? -1.462 15.93 4.543 1 97.25 601 SER B C 1
ATOM 9853 O O . SER B 1 601 ? -0.915 14.844 4.34 1 97.25 601 SER B O 1
ATOM 9855 N N . VAL B 1 602 ? -1.988 16.219 5.738 1 98.12 602 VAL B N 1
ATOM 9856 C CA . VAL B 1 602 ? -1.934 15.297 6.871 1 98.12 602 VAL B CA 1
ATOM 9857 C C . VAL B 1 602 ? -2.748 14.047 6.559 1 98.12 602 VAL B C 1
ATOM 9859 O O . VAL B 1 602 ? -2.318 12.93 6.859 1 98.12 602 VAL B O 1
ATOM 9862 N N . LEU B 1 603 ? -3.9 14.203 5.898 1 97.19 603 LEU B N 1
ATOM 9863 C CA . LEU B 1 603 ? -4.73 13.07 5.504 1 97.19 603 LEU B CA 1
ATOM 9864 C C . LEU B 1 603 ? -3.963 12.133 4.578 1 97.19 603 LEU B C 1
ATOM 9866 O O . LEU B 1 603 ? -3.979 10.914 4.773 1 97.19 603 LEU B O 1
ATOM 9870 N N . GLN B 1 604 ? -3.328 12.719 3.609 1 95.19 604 GLN B N 1
ATOM 9871 C CA . GLN B 1 604 ? -2.656 11.906 2.6 1 95.19 604 GLN B CA 1
ATOM 9872 C C . GLN B 1 604 ? -1.442 11.188 3.188 1 95.19 604 GLN B C 1
ATOM 9874 O O . GLN B 1 604 ? -1.148 10.047 2.82 1 95.19 604 GLN B O 1
ATOM 9879 N N . VAL B 1 605 ? -0.69 11.797 4.121 1 95.88 605 VAL B N 1
ATOM 9880 C CA . VAL B 1 605 ? 0.418 11.117 4.781 1 95.88 605 VAL B CA 1
ATOM 9881 C C . VAL B 1 605 ? -0.118 9.977 5.648 1 95.88 605 VAL B C 1
ATOM 9883 O O . VAL B 1 605 ? 0.479 8.898 5.711 1 95.88 605 VAL B O 1
ATOM 9886 N N . PHE B 1 606 ? -1.265 10.148 6.324 1 93.88 606 PHE B N 1
ATOM 9887 C CA . PHE B 1 606 ? -1.91 9.086 7.086 1 93.88 606 PHE B CA 1
ATOM 9888 C C . PHE B 1 606 ? -2.232 7.898 6.191 1 93.88 606 PHE B C 1
ATOM 9890 O O . PHE B 1 606 ? -1.923 6.754 6.535 1 93.88 606 PHE B O 1
ATOM 9897 N N . ILE B 1 607 ? -2.846 8.211 5.078 1 89.19 607 ILE B N 1
ATOM 9898 C CA . ILE B 1 607 ? -3.229 7.16 4.141 1 89.19 607 ILE B CA 1
ATOM 9899 C C . ILE B 1 607 ? -1.986 6.406 3.678 1 89.19 607 ILE B C 1
ATOM 9901 O O . ILE B 1 607 ? -1.935 5.176 3.758 1 89.19 607 ILE B O 1
ATOM 9905 N N . ASN B 1 608 ? -0.959 7.117 3.252 1 87.88 608 ASN B N 1
ATOM 9906 C CA . ASN B 1 608 ? 0.257 6.516 2.715 1 87.88 608 ASN B CA 1
ATOM 9907 C C . ASN B 1 608 ? 0.971 5.664 3.76 1 87.88 608 ASN B C 1
ATOM 9909 O O . ASN B 1 608 ? 1.392 4.543 3.469 1 87.88 608 ASN B O 1
ATOM 9913 N N . TYR B 1 609 ? 1.078 6.129 4.938 1 89.62 609 TYR B N 1
ATOM 9914 C CA . TYR B 1 609 ? 1.898 5.5 5.969 1 89.62 609 TYR B CA 1
ATOM 9915 C C . TYR B 1 609 ? 1.121 4.406 6.695 1 89.62 609 TYR B C 1
ATOM 9917 O O . TYR B 1 609 ? 1.622 3.295 6.875 1 89.62 609 TYR B O 1
ATOM 9925 N N . CYS B 1 610 ? -0.108 4.758 7.09 1 88.12 610 CYS B N 1
ATOM 9926 C CA . CYS B 1 610 ? -0.844 3.848 7.961 1 88.12 610 CYS B CA 1
ATOM 9927 C C . CYS B 1 610 ? -1.659 2.852 7.145 1 88.12 610 CYS B C 1
ATOM 9929 O O . CYS B 1 610 ? -1.682 1.659 7.457 1 88.12 610 CYS B O 1
ATOM 9931 N N . LEU B 1 611 ? -2.293 3.32 6.125 1 82.69 611 LEU B N 1
ATOM 9932 C CA . LEU B 1 611 ? -3.195 2.43 5.402 1 82.69 611 LEU B CA 1
ATOM 9933 C C . LEU B 1 611 ? -2.451 1.678 4.305 1 82.69 611 LEU B C 1
ATOM 9935 O O . LEU B 1 611 ? -2.709 0.494 4.074 1 82.69 611 LEU B O 1
ATOM 9939 N N . LEU B 1 612 ? -1.493 2.35 3.615 1 80.06 612 LEU B N 1
ATOM 9940 C CA . LEU B 1 612 ? -0.791 1.726 2.5 1 80.06 612 LEU B CA 1
ATOM 9941 C C . LEU B 1 612 ? 0.537 1.131 2.957 1 80.06 612 LEU B C 1
ATOM 9943 O O . LEU B 1 612 ? 1.162 0.36 2.225 1 80.06 612 LEU B O 1
ATOM 9947 N N . GLY B 1 613 ? 1.018 1.617 4.105 1 79.44 613 GLY B N 1
ATOM 9948 C CA . GLY B 1 613 ? 2.193 0.993 4.688 1 79.44 613 GLY B CA 1
ATOM 9949 C C . GLY B 1 613 ? 3.496 1.513 4.105 1 79.44 613 GLY B C 1
ATOM 9950 O O . GLY B 1 613 ? 4.535 0.858 4.215 1 79.44 613 GLY B O 1
ATOM 9951 N N . MET B 1 614 ? 3.58 2.623 3.561 1 83.56 614 MET B N 1
ATOM 9952 C CA . MET B 1 614 ? 4.809 3.201 3.02 1 83.56 614 MET B CA 1
ATOM 9953 C C . MET B 1 614 ? 5.762 3.598 4.141 1 83.56 614 MET B C 1
ATOM 9955 O O . MET B 1 614 ? 5.324 3.969 5.23 1 83.56 614 MET B O 1
ATOM 9959 N N . PRO B 1 615 ? 7.117 3.506 3.795 1 85.88 615 PRO B N 1
ATOM 9960 C CA . PRO B 1 615 ? 8.023 4.148 4.746 1 85.88 615 PRO B CA 1
ATOM 9961 C C . PRO B 1 615 ? 7.695 5.625 4.973 1 85.88 615 PRO B C 1
ATOM 9963 O O . PRO B 1 615 ? 7.266 6.312 4.043 1 85.88 615 PRO B O 1
ATOM 9966 N N . LEU B 1 616 ? 7.934 6.062 6.156 1 93.5 616 LEU B N 1
ATOM 9967 C CA . LEU B 1 616 ? 7.441 7.379 6.559 1 93.5 616 LEU B CA 1
ATOM 9968 C C . LEU B 1 616 ? 7.984 8.469 5.637 1 93.5 616 LEU B C 1
ATOM 9970 O O . LEU B 1 616 ? 7.246 9.367 5.23 1 93.5 616 LEU B O 1
ATOM 9974 N N . PHE B 1 617 ? 9.273 8.422 5.242 1 95.75 617 PHE B N 1
ATOM 9975 C CA . PHE B 1 617 ? 9.844 9.43 4.352 1 95.75 617 PHE B CA 1
ATOM 9976 C C . PHE B 1 617 ? 9.133 9.414 3.004 1 95.75 617 PHE B C 1
ATOM 9978 O O . PHE B 1 617 ? 8.758 10.469 2.486 1 95.75 617 PHE B O 1
ATOM 9985 N N . GLU B 1 618 ? 8.93 8.242 2.453 1 90.44 618 GLU B N 1
ATOM 9986 C CA . GLU B 1 618 ? 8.25 8.109 1.168 1 90.44 618 GLU B CA 1
ATOM 9987 C C . GLU B 1 618 ? 6.812 8.617 1.251 1 90.44 618 GLU B C 1
ATOM 9989 O O . GLU B 1 618 ? 6.309 9.219 0.302 1 90.44 618 GLU B O 1
ATOM 9994 N N . ALA B 1 619 ? 6.176 8.352 2.363 1 91.62 619 ALA B N 1
ATOM 9995 C CA . ALA B 1 619 ? 4.801 8.797 2.578 1 91.62 619 ALA B CA 1
ATOM 9996 C C . ALA B 1 619 ? 4.703 10.32 2.523 1 91.62 619 ALA B C 1
ATOM 9998 O O . ALA B 1 619 ? 3.705 10.859 2.041 1 91.62 619 ALA B O 1
ATOM 9999 N N . LEU B 1 620 ? 5.719 11 3.012 1 95.69 620 LEU B N 1
ATOM 10000 C CA . LEU B 1 620 ? 5.688 12.461 3.127 1 95.69 620 LEU B CA 1
ATOM 10001 C C . LEU B 1 620 ? 6.043 13.117 1.797 1 95.69 620 LEU B C 1
ATOM 10003 O O . LEU B 1 620 ? 5.555 14.203 1.49 1 95.69 620 LEU B O 1
ATOM 10007 N N . VAL B 1 621 ? 6.836 12.477 0.97 1 94.44 621 VAL B N 1
ATOM 10008 C CA . VAL B 1 621 ? 7.352 13.172 -0.202 1 94.44 621 VAL B CA 1
ATOM 10009 C C . VAL B 1 621 ? 6.488 12.852 -1.42 1 94.44 621 VAL B C 1
ATOM 10011 O O . VAL B 1 621 ? 6.766 13.312 -2.527 1 94.44 621 VAL B O 1
ATOM 10014 N N . ARG B 1 622 ? 5.426 12.102 -1.228 1 92.44 622 ARG B N 1
ATOM 10015 C CA . ARG B 1 622 ? 4.512 11.859 -2.34 1 92.44 622 ARG B CA 1
ATOM 10016 C C . ARG B 1 622 ? 3.822 13.148 -2.773 1 92.44 622 ARG B C 1
ATOM 10018 O O . ARG B 1 622 ? 3.432 13.961 -1.935 1 92.44 622 ARG B O 1
ATOM 10025 N N . PRO B 1 623 ? 3.643 13.336 -4.148 1 94.12 623 PRO B N 1
ATOM 10026 C CA . PRO B 1 623 ? 2.865 14.492 -4.594 1 94.12 623 PRO B CA 1
ATOM 10027 C C . PRO B 1 623 ? 1.431 14.477 -4.07 1 94.12 623 PRO B C 1
ATOM 10029 O O . PRO B 1 623 ? 0.837 13.406 -3.914 1 94.12 623 PRO B O 1
ATOM 10032 N N . ARG B 1 624 ? 0.879 15.68 -3.875 1 95.62 624 ARG B N 1
ATOM 10033 C CA . ARG B 1 624 ? -0.391 15.766 -3.162 1 95.62 624 ARG B CA 1
ATOM 10034 C C . ARG B 1 624 ? -1.466 16.406 -4.035 1 95.62 624 ARG B C 1
ATOM 10036 O O . ARG B 1 624 ? -1.154 17.109 -5 1 95.62 624 ARG B O 1
ATOM 10043 N N . ILE B 1 625 ? -2.688 16.062 -3.689 1 95.12 625 ILE B N 1
ATOM 10044 C CA . ILE B 1 625 ? -3.883 16.719 -4.188 1 95.12 625 ILE B CA 1
ATOM 10045 C C . ILE B 1 625 ? -4.512 17.562 -3.07 1 95.12 625 ILE B C 1
ATOM 10047 O O . ILE B 1 625 ? -4.48 17.156 -1.902 1 95.12 625 ILE B O 1
ATOM 10051 N N . HIS B 1 626 ? -4.98 18.75 -3.404 1 94.81 626 HIS B N 1
ATOM 10052 C CA . HIS B 1 626 ? -5.727 19.547 -2.441 1 94.81 626 HIS B CA 1
ATOM 10053 C C . HIS B 1 626 ? -7.086 19.969 -3.004 1 94.81 626 HIS B C 1
ATOM 10055 O O . HIS B 1 626 ? -7.188 20.344 -4.172 1 94.81 626 HIS B O 1
ATOM 10061 N N . GLU B 1 627 ? -8.078 19.75 -2.201 1 93.94 627 GLU B N 1
ATOM 10062 C CA . GLU B 1 627 ? -9.438 20.141 -2.541 1 93.94 627 GLU B CA 1
ATOM 10063 C C . GLU B 1 627 ? -10.133 20.797 -1.35 1 93.94 627 GLU B C 1
ATOM 10065 O O . GLU B 1 627 ? -10.172 20.219 -0.257 1 93.94 627 GLU B O 1
ATOM 10070 N N . GLN B 1 628 ? -10.641 22.016 -1.611 1 92.12 628 GLN B N 1
ATOM 10071 C CA . GLN B 1 628 ? -11.32 22.75 -0.549 1 92.12 628 GLN B CA 1
ATOM 10072 C C . GLN B 1 628 ? -12.641 23.344 -1.047 1 92.12 628 GLN B C 1
ATOM 10074 O O . GLN B 1 628 ? -13.07 24.391 -0.572 1 92.12 628 GLN B O 1
ATOM 10079 N N . LEU B 1 629 ? -13.305 22.734 -2.121 1 90.06 629 LEU B N 1
ATOM 10080 C CA . LEU B 1 629 ? -14.562 23.094 -2.758 1 90.06 629 LEU B CA 1
ATOM 10081 C C . LEU B 1 629 ? -14.383 24.266 -3.711 1 90.06 629 LEU B C 1
ATOM 10083 O O . LEU B 1 629 ? -14.617 24.141 -4.914 1 90.06 629 LEU B O 1
ATOM 10087 N N . VAL B 1 630 ? -14.008 25.391 -3.135 1 87.25 630 VAL B N 1
ATOM 10088 C CA . VAL B 1 630 ? -13.719 26.562 -3.941 1 87.25 630 VAL B CA 1
ATOM 10089 C C . VAL B 1 630 ? -12.352 27.125 -3.564 1 87.25 630 VAL B C 1
ATOM 10091 O O . VAL B 1 630 ? -12.133 27.531 -2.418 1 87.25 630 VAL B O 1
ATOM 10094 N N . TYR B 1 631 ? -11.469 27.078 -4.52 1 85.25 631 TYR B N 1
ATOM 10095 C CA . TYR B 1 631 ? -10.117 27.594 -4.355 1 85.25 631 TYR B CA 1
ATOM 10096 C C . TYR B 1 631 ? -9.977 28.953 -5.027 1 85.25 631 TYR B C 1
ATOM 10098 O O . TYR B 1 631 ? -9.898 29.047 -6.254 1 85.25 631 TYR B O 1
ATOM 10106 N N . HIS B 1 632 ? -9.898 30.016 -4.207 1 81.75 632 HIS B N 1
ATOM 10107 C CA . HIS B 1 632 ? -9.812 31.375 -4.719 1 81.75 632 HIS B CA 1
ATOM 10108 C C . HIS B 1 632 ? -10.906 31.656 -5.738 1 81.75 632 HIS B C 1
ATOM 10110 O O . HIS B 1 632 ? -10.617 32.094 -6.859 1 81.75 632 HIS B O 1
ATOM 10116 N N . ASN B 1 633 ? -12.141 31.281 -5.316 1 79.75 633 ASN B N 1
ATOM 10117 C CA . ASN B 1 633 ? -13.383 31.562 -6.035 1 79.75 633 ASN B CA 1
ATOM 10118 C C . ASN B 1 633 ? -13.531 30.656 -7.258 1 79.75 633 ASN B C 1
ATOM 10120 O O . ASN B 1 633 ? -14.438 30.859 -8.07 1 79.75 633 ASN B O 1
ATOM 10124 N N . ALA B 1 634 ? -12.672 29.703 -7.375 1 84.75 634 ALA B N 1
ATOM 10125 C CA . ALA B 1 634 ? -12.773 28.766 -8.484 1 84.75 634 ALA B CA 1
ATOM 10126 C C . ALA B 1 634 ? -13.086 27.359 -7.984 1 84.75 634 ALA B C 1
ATOM 10128 O O . ALA B 1 634 ? -12.453 26.875 -7.043 1 84.75 634 ALA B O 1
ATOM 10129 N N . ALA B 1 635 ? -14.078 26.781 -8.609 1 87.81 635 ALA B N 1
ATOM 10130 C CA . ALA B 1 635 ? -14.359 25.375 -8.32 1 87.81 635 ALA B CA 1
ATOM 10131 C C . ALA B 1 635 ? -13.422 24.469 -9.109 1 87.81 635 ALA B C 1
ATOM 10133 O O . ALA B 1 635 ? -13.781 23.984 -10.188 1 87.81 635 ALA B O 1
ATOM 10134 N N . VAL B 1 636 ? -12.172 24.234 -8.547 1 90.19 636 VAL B N 1
ATOM 10135 C CA . VAL B 1 636 ? -11.141 23.469 -9.25 1 90.19 636 VAL B CA 1
ATOM 10136 C C . VAL B 1 636 ? -10.477 22.484 -8.289 1 90.19 636 VAL B C 1
ATOM 10138 O O . VAL B 1 636 ? -10.438 22.719 -7.082 1 90.19 636 VAL B O 1
ATOM 10141 N N . THR B 1 637 ? -10.102 21.344 -8.867 1 92.81 637 THR B N 1
ATOM 10142 C CA . THR B 1 637 ? -9.234 20.438 -8.141 1 92.81 637 THR B CA 1
ATOM 10143 C C . THR B 1 637 ? -7.766 20.797 -8.352 1 92.81 637 THR B C 1
ATOM 10145 O O . THR B 1 637 ? -7.309 20.938 -9.484 1 92.81 637 THR B O 1
ATOM 10148 N N . THR B 1 638 ? -6.988 20.953 -7.254 1 93.69 638 THR B N 1
ATOM 10149 C CA . THR B 1 638 ? -5.602 21.375 -7.398 1 93.69 638 THR B CA 1
ATOM 10150 C C . THR B 1 638 ? -4.66 20.172 -7.301 1 93.69 638 THR B C 1
ATOM 10152 O O . THR B 1 638 ? -4.906 19.25 -6.52 1 93.69 638 THR B O 1
ATOM 10155 N N . THR B 1 639 ? -3.662 20.188 -8.148 1 94.75 639 THR B N 1
ATOM 10156 C CA . THR B 1 639 ? -2.627 19.172 -8.18 1 94.75 639 THR B CA 1
ATOM 10157 C C . THR B 1 639 ? -1.25 19.781 -7.938 1 94.75 639 THR B C 1
ATOM 10159 O O . THR B 1 639 ? -0.966 20.891 -8.398 1 94.75 639 THR B O 1
ATOM 10162 N N . GLU B 1 640 ? -0.426 19.094 -7.199 1 94.44 640 GLU B N 1
ATOM 10163 C CA . GLU B 1 640 ? 0.887 19.625 -6.84 1 94.44 640 GLU B CA 1
ATOM 10164 C C . GLU B 1 640 ? 1.842 19.578 -8.031 1 94.44 640 GLU B C 1
ATOM 10166 O O . GLU B 1 640 ? 1.886 18.594 -8.766 1 94.44 640 GLU B O 1
ATOM 10171 N N . ASN B 1 641 ? 2.477 20.594 -8.328 1 93.38 641 ASN B N 1
ATOM 10172 C CA . ASN B 1 641 ? 3.613 20.797 -9.219 1 93.38 641 ASN B CA 1
ATOM 10173 C C . ASN B 1 641 ? 4.66 21.719 -8.602 1 93.38 641 ASN B C 1
ATOM 10175 O O . ASN B 1 641 ? 4.723 22.906 -8.93 1 93.38 641 ASN B O 1
ATOM 10179 N N . ASP B 1 642 ? 5.461 21.094 -7.711 1 90.75 642 ASP B N 1
ATOM 10180 C CA . ASP B 1 642 ? 6.34 21.859 -6.828 1 90.75 642 ASP B CA 1
ATOM 10181 C C . ASP B 1 642 ? 7.805 21.562 -7.133 1 90.75 642 ASP B C 1
ATOM 10183 O O . ASP B 1 642 ? 8.281 20.453 -6.93 1 90.75 642 ASP B O 1
ATOM 10187 N N . HIS B 1 643 ? 8.516 22.594 -7.613 1 88.62 643 HIS B N 1
ATOM 10188 C CA . HIS B 1 643 ? 9.969 22.516 -7.73 1 88.62 643 HIS B CA 1
ATOM 10189 C C . HIS B 1 643 ? 10.648 22.859 -6.406 1 88.62 643 HIS B C 1
ATOM 10191 O O . HIS B 1 643 ? 10.742 24.031 -6.039 1 88.62 643 HIS B O 1
ATOM 10197 N N . LEU B 1 644 ? 11.141 21.891 -5.734 1 86.12 644 LEU B N 1
ATOM 10198 C CA . LEU B 1 644 ? 11.766 22.109 -4.434 1 86.12 644 LEU B CA 1
ATOM 10199 C C . LEU B 1 644 ? 13.062 22.906 -4.578 1 86.12 644 LEU B C 1
ATOM 10201 O O . LEU B 1 644 ? 13.734 22.812 -5.609 1 86.12 644 LEU B O 1
ATOM 10205 N N . ASP B 1 645 ? 13.398 23.562 -3.566 1 77.5 645 ASP B N 1
ATOM 10206 C CA . ASP B 1 645 ? 14.633 24.344 -3.566 1 77.5 645 ASP B CA 1
ATOM 10207 C C . ASP B 1 645 ? 15.852 23.469 -3.773 1 77.5 645 ASP B C 1
ATOM 10209 O O . ASP B 1 645 ? 16.844 23.891 -4.363 1 77.5 645 ASP B O 1
ATOM 10213 N N . GLN B 1 646 ? 15.688 22.281 -3.365 1 79.94 646 GLN B N 1
ATOM 10214 C CA . GLN B 1 646 ? 16.797 21.344 -3.422 1 79.94 646 GLN B CA 1
ATOM 10215 C C . GLN B 1 646 ? 16.953 20.75 -4.82 1 79.94 646 GLN B C 1
ATOM 10217 O O . GLN B 1 646 ? 17.953 20.094 -5.121 1 79.94 646 GLN B O 1
ATOM 10222 N N . GLY B 1 647 ? 15.953 20.891 -5.68 1 80.31 647 GLY B N 1
ATOM 10223 C CA . GLY B 1 647 ? 16.141 20.453 -7.055 1 80.31 647 GLY B CA 1
ATOM 10224 C C . GLY B 1 647 ? 15.008 19.562 -7.551 1 80.31 647 GLY B C 1
ATOM 10225 O O . GLY B 1 647 ? 14.398 19.844 -8.586 1 80.31 647 GLY B O 1
ATOM 10226 N N . PRO B 1 648 ? 14.641 18.641 -6.777 1 87 648 PRO B N 1
ATOM 10227 C CA . PRO B 1 648 ? 13.656 17.688 -7.277 1 87 648 PRO B CA 1
ATOM 10228 C C . PRO B 1 648 ? 12.281 18.312 -7.504 1 87 648 PRO B C 1
ATOM 10230 O O . PRO B 1 648 ? 11.938 19.312 -6.859 1 87 648 PRO B O 1
ATOM 10233 N N . LEU B 1 649 ? 11.547 17.719 -8.461 1 91.06 649 LEU B N 1
ATOM 10234 C CA . LEU B 1 649 ? 10.18 18.109 -8.789 1 91.06 649 LEU B CA 1
ATOM 10235 C C . LEU B 1 649 ? 9.18 17.125 -8.195 1 91.06 649 LEU B C 1
ATOM 10237 O O . LEU B 1 649 ? 9.289 15.914 -8.422 1 91.06 649 LEU B O 1
ATOM 10241 N N . LEU B 1 650 ? 8.328 17.641 -7.371 1 92.62 650 LEU B N 1
ATOM 10242 C CA . LEU B 1 650 ? 7.164 16.859 -6.945 1 92.62 650 LEU B CA 1
ATOM 10243 C C . LEU B 1 650 ? 5.941 17.203 -7.789 1 92.62 650 LEU B C 1
ATOM 10245 O O . LEU B 1 650 ? 5.434 18.328 -7.73 1 92.62 650 LEU B O 1
ATOM 10249 N N . GLN B 1 651 ? 5.52 16.234 -8.57 1 93.44 651 GLN B N 1
ATOM 10250 C CA . GLN B 1 651 ? 4.449 16.5 -9.516 1 93.44 651 GLN B CA 1
ATOM 10251 C C . GLN B 1 651 ? 3.455 15.344 -9.586 1 93.44 651 GLN B C 1
ATOM 10253 O O . GLN B 1 651 ? 3.854 14.188 -9.727 1 93.44 651 GLN B O 1
ATOM 10258 N N . VAL B 1 652 ? 2.154 15.664 -9.445 1 93.56 652 VAL B N 1
ATOM 10259 C CA . VAL B 1 652 ? 1.127 14.664 -9.727 1 93.56 652 VAL B CA 1
ATOM 10260 C C . VAL B 1 652 ? 1.214 14.227 -11.188 1 93.56 652 VAL B C 1
ATOM 10262 O O . VAL B 1 652 ? 1.233 15.062 -12.094 1 93.56 652 VAL B O 1
ATOM 10265 N N . PRO B 1 653 ? 1.287 12.945 -11.469 1 89.19 653 PRO B N 1
ATOM 10266 C CA . PRO B 1 653 ? 1.471 12.453 -12.836 1 89.19 653 PRO B CA 1
ATOM 10267 C C . PRO B 1 653 ? 0.321 12.844 -13.766 1 89.19 653 PRO B C 1
ATOM 10269 O O . PRO B 1 653 ? -0.832 12.906 -13.328 1 89.19 653 PRO B O 1
ATOM 10272 N N . GLN B 1 654 ? 0.684 13.016 -15.102 1 90.44 654 GLN B N 1
ATOM 10273 C CA . GLN B 1 654 ? -0.312 13.359 -16.109 1 90.44 654 GLN B CA 1
ATOM 10274 C C . GLN B 1 654 ? -1.406 12.297 -16.188 1 90.44 654 GLN B C 1
ATOM 10276 O O . GLN B 1 654 ? -2.576 12.625 -16.406 1 90.44 654 GLN B O 1
ATOM 10281 N N . ARG B 1 655 ? -1.094 11.055 -16 1 86.12 655 ARG B N 1
ATOM 10282 C CA . ARG B 1 655 ? -2.062 9.961 -16 1 86.12 655 ARG B CA 1
ATOM 10283 C C . ARG B 1 655 ? -3.16 10.203 -14.969 1 86.12 655 ARG B C 1
ATOM 10285 O O . ARG B 1 655 ? -4.34 9.969 -15.25 1 86.12 655 ARG B O 1
ATOM 10292 N N . THR B 1 656 ? -2.725 10.586 -13.789 1 90.56 656 THR B N 1
ATOM 10293 C CA . THR B 1 656 ? -3.68 10.867 -12.727 1 90.56 656 THR B CA 1
ATOM 10294 C C . THR B 1 656 ? -4.562 12.055 -13.094 1 90.56 656 THR B C 1
ATOM 10296 O O . THR B 1 656 ? -5.777 12.023 -12.867 1 90.56 656 THR B O 1
ATOM 10299 N N . LYS B 1 657 ? -3.975 13.086 -13.641 1 93.62 657 LYS B N 1
ATOM 10300 C CA . LYS B 1 657 ? -4.723 14.273 -14.055 1 93.62 657 LYS B CA 1
ATOM 10301 C C . LYS B 1 657 ? -5.75 13.922 -15.125 1 93.62 657 LYS B C 1
ATOM 10303 O O . LYS B 1 657 ? -6.906 14.352 -15.047 1 93.62 657 LYS B O 1
ATOM 10308 N N . ASP B 1 658 ? -5.316 13.117 -16.094 1 91.88 658 ASP B N 1
ATOM 10309 C CA . ASP B 1 658 ? -6.223 12.695 -17.156 1 91.88 658 ASP B CA 1
ATOM 10310 C C . ASP B 1 658 ? -7.379 11.875 -16.609 1 91.88 658 ASP B C 1
ATOM 10312 O O . ASP B 1 658 ? -8.516 12.008 -17.062 1 91.88 658 ASP B O 1
ATOM 10316 N N . ALA B 1 659 ? -7.031 11.047 -15.695 1 90.69 659 ALA B N 1
ATOM 10317 C CA . ALA B 1 659 ? -8.062 10.211 -15.07 1 90.69 659 ALA B CA 1
ATOM 10318 C C . ALA B 1 659 ? -9.078 11.07 -14.32 1 90.69 659 ALA B C 1
ATOM 10320 O O . ALA B 1 659 ? -10.281 10.789 -14.359 1 90.69 659 ALA B O 1
ATOM 10321 N N . LEU B 1 660 ? -8.648 12.078 -13.57 1 94.31 660 LEU B N 1
ATOM 10322 C CA . LEU B 1 660 ? -9.555 12.984 -12.859 1 94.31 660 LEU B CA 1
ATOM 10323 C C . LEU B 1 660 ? -10.469 13.711 -13.828 1 94.31 660 LEU B C 1
ATOM 10325 O O . LEU B 1 660 ? -11.672 13.836 -13.586 1 94.31 660 LEU B O 1
ATOM 10329 N N . LEU B 1 661 ? -9.875 14.172 -14.945 1 94.88 661 LEU B N 1
ATOM 10330 C CA . LEU B 1 661 ? -10.68 14.852 -15.961 1 94.88 661 LEU B CA 1
ATOM 10331 C C . LEU B 1 661 ? -11.734 13.914 -16.531 1 94.88 661 LEU B C 1
ATOM 10333 O O . LEU B 1 661 ? -12.883 14.32 -16.734 1 94.88 661 LEU B O 1
ATOM 10337 N N . SER B 1 662 ? -11.375 12.672 -16.766 1 92.12 662 SER B N 1
ATOM 10338 C CA . SER B 1 662 ? -12.297 11.688 -17.328 1 92.12 662 SER B CA 1
ATOM 10339 C C . SER B 1 662 ? -13.406 11.352 -16.328 1 92.12 662 SER B C 1
ATOM 10341 O O . SER B 1 662 ? -14.453 10.812 -16.719 1 92.12 662 SER B O 1
ATOM 10343 N N . ARG B 1 663 ? -13.18 11.664 -15.039 1 93 663 ARG B N 1
ATOM 10344 C CA . ARG B 1 663 ? -14.164 11.352 -14.008 1 93 663 ARG B CA 1
ATOM 10345 C C . ARG B 1 663 ? -14.953 12.594 -13.609 1 93 663 ARG B C 1
ATOM 10347 O O . ARG B 1 663 ? -15.359 12.734 -12.453 1 93 663 ARG B O 1
ATOM 10354 N N . GLY B 1 664 ? -15.023 13.539 -14.414 1 94.12 664 GLY B N 1
ATOM 10355 C CA . GLY B 1 664 ? -15.969 14.633 -14.25 1 94.12 664 GLY B CA 1
ATOM 10356 C C . GLY B 1 664 ? -15.344 15.867 -13.617 1 94.12 664 GLY B C 1
ATOM 10357 O O . GLY B 1 664 ? -16.016 16.891 -13.438 1 94.12 664 GLY B O 1
ATOM 10358 N N . HIS B 1 665 ? -14.016 15.828 -13.219 1 94 665 HIS B N 1
ATOM 10359 C CA . HIS B 1 665 ? -13.367 17.047 -12.75 1 94 665 HIS B CA 1
ATOM 10360 C C . HIS B 1 665 ? -13.211 18.062 -13.883 1 94 665 HIS B C 1
ATOM 10362 O O . HIS B 1 665 ? -12.438 17.828 -14.82 1 94 665 HIS B O 1
ATOM 10368 N N . LYS B 1 666 ? -13.922 19.062 -13.859 1 85.88 666 LYS B N 1
ATOM 10369 C CA . LYS B 1 666 ? -14.031 19.984 -14.992 1 85.88 666 LYS B CA 1
ATOM 10370 C C . LYS B 1 666 ? -12.742 20.766 -15.195 1 85.88 666 LYS B C 1
ATOM 10372 O O . LYS B 1 666 ? -12.461 21.234 -16.297 1 85.88 666 LYS B O 1
ATOM 10377 N N . ALA B 1 667 ? -12.039 21.125 -14.117 1 89.69 667 ALA B N 1
ATOM 10378 C CA . ALA B 1 667 ? -10.797 21.891 -14.203 1 89.69 667 ALA B CA 1
ATOM 10379 C C . ALA B 1 667 ? -9.805 21.453 -13.133 1 89.69 667 ALA B C 1
ATOM 10381 O O . ALA B 1 667 ? -10.188 21.156 -12 1 89.69 667 ALA B O 1
ATOM 10382 N N . LEU B 1 668 ? -8.578 21.375 -13.656 1 93.38 668 LEU B N 1
ATOM 10383 C CA . LEU B 1 668 ? -7.473 21.109 -12.742 1 93.38 668 LEU B CA 1
ATOM 10384 C C . LEU B 1 668 ? -6.516 22.297 -12.695 1 93.38 668 LEU B C 1
ATOM 10386 O O . LEU B 1 668 ? -6.363 23.016 -13.68 1 93.38 668 LEU B O 1
ATOM 10390 N N . LEU B 1 669 ? -5.945 22.531 -11.539 1 92.31 669 LEU B N 1
ATOM 10391 C CA . LEU B 1 669 ? -4.973 23.609 -11.375 1 92.31 669 LEU B CA 1
ATOM 10392 C C . LEU B 1 669 ? -3.697 23.094 -10.719 1 92.31 669 LEU B C 1
ATOM 10394 O O . LEU B 1 669 ? -3.74 22.547 -9.609 1 92.31 669 LEU B O 1
ATOM 10398 N N . ASP B 1 670 ? -2.594 23.266 -11.43 1 91.88 670 ASP B N 1
ATOM 10399 C CA . ASP B 1 670 ? -1.303 22.984 -10.812 1 91.88 670 ASP B CA 1
ATOM 10400 C C . ASP B 1 670 ? -0.922 24.062 -9.797 1 91.88 670 ASP B C 1
ATOM 10402 O O . ASP B 1 670 ? -0.995 25.25 -10.102 1 91.88 670 ASP B O 1
ATOM 10406 N N . ILE B 1 671 ? -0.644 23.562 -8.625 1 90.25 671 ILE B N 1
ATOM 10407 C CA . ILE B 1 671 ? -0.184 24.5 -7.609 1 90.25 671 ILE B CA 1
ATOM 10408 C C . ILE B 1 671 ? 1.245 24.156 -7.199 1 90.25 671 ILE B C 1
ATOM 10410 O O . ILE B 1 671 ? 1.653 22.984 -7.262 1 90.25 671 ILE B O 1
ATOM 10414 N N . ASP B 1 672 ? 1.995 25.094 -6.742 1 88.25 672 ASP B N 1
ATOM 10415 C CA . ASP B 1 672 ? 3.418 24.906 -6.48 1 88.25 672 ASP B CA 1
ATOM 10416 C C . ASP B 1 672 ? 3.676 24.641 -5 1 88.25 672 ASP B C 1
ATOM 10418 O O . ASP B 1 672 ? 4.828 24.594 -4.562 1 88.25 672 ASP B O 1
ATOM 10422 N N . TYR B 1 673 ? 2.613 24.562 -4.227 1 88 673 TYR B N 1
ATOM 10423 C CA . TYR B 1 673 ? 2.738 24.266 -2.803 1 88 673 TYR B CA 1
ATOM 10424 C C . TYR B 1 673 ? 1.51 23.516 -2.295 1 88 673 TYR B C 1
ATOM 10426 O O . TYR B 1 673 ? 0.381 23.984 -2.449 1 88 673 TYR B O 1
ATOM 10434 N N . ALA B 1 674 ? 1.746 22.375 -1.69 1 90.81 674 ALA B N 1
ATOM 10435 C CA . ALA B 1 674 ? 0.622 21.547 -1.264 1 90.81 674 ALA B CA 1
ATOM 10436 C C . ALA B 1 674 ? 0.768 21.141 0.198 1 90.81 674 ALA B C 1
ATOM 10438 O O . ALA B 1 674 ? 0.492 19.984 0.557 1 90.81 674 ALA B O 1
ATOM 10439 N N . GLY B 1 675 ? 1.242 22.047 1.069 1 92.44 675 GLY B N 1
ATOM 10440 C CA . GLY B 1 675 ? 1.325 21.797 2.5 1 92.44 675 GLY B CA 1
ATOM 10441 C C . GLY B 1 675 ? 2.629 21.141 2.918 1 92.44 675 GLY B C 1
ATOM 10442 O O . GLY B 1 675 ? 3.283 20.484 2.111 1 92.44 675 GLY B O 1
ATOM 10443 N N . THR B 1 676 ? 3.086 21.406 4.152 1 94.56 676 THR B N 1
ATOM 10444 C CA . THR B 1 676 ? 4.289 20.859 4.766 1 94.56 676 THR B CA 1
ATOM 10445 C C . THR B 1 676 ? 3.943 20.078 6.031 1 94.56 676 THR B C 1
ATOM 10447 O O . THR B 1 676 ? 3.178 20.547 6.871 1 94.56 676 THR B O 1
ATOM 10450 N N . VAL B 1 677 ? 4.512 18.859 6.152 1 97.25 677 VAL B N 1
ATOM 10451 C CA . VAL B 1 677 ? 4.145 17.984 7.266 1 97.25 677 VAL B CA 1
ATOM 10452 C C . VAL B 1 677 ? 5.387 17.656 8.086 1 97.25 677 VAL B C 1
ATOM 10454 O O . VAL B 1 677 ? 6.473 17.484 7.535 1 97.25 677 VAL B O 1
ATOM 10457 N N . GLN B 1 678 ? 5.312 17.688 9.414 1 98.19 678 GLN B N 1
ATOM 10458 C CA . GLN B 1 678 ? 6.266 17.109 10.359 1 98.19 678 GLN B CA 1
ATOM 10459 C C . GLN B 1 678 ? 5.688 15.883 11.055 1 98.19 678 GLN B C 1
ATOM 10461 O O . GLN B 1 678 ? 4.562 15.922 11.555 1 98.19 678 GLN B O 1
ATOM 10466 N N . ALA B 1 679 ? 6.484 14.789 11.031 1 98.69 679 ALA B N 1
ATOM 10467 C CA . ALA B 1 679 ? 5.902 13.555 11.562 1 98.69 679 ALA B CA 1
ATOM 10468 C C . ALA B 1 679 ? 6.945 12.75 12.336 1 98.69 679 ALA B C 1
ATOM 10470 O O . ALA B 1 679 ? 8.133 12.781 12.008 1 98.69 679 ALA B O 1
ATOM 10471 N N . VAL B 1 680 ? 6.496 12.094 13.383 1 98.75 680 VAL B N 1
ATOM 10472 C CA . VAL B 1 680 ? 7.258 11.062 14.086 1 98.75 680 VAL B CA 1
ATOM 10473 C C . VAL B 1 680 ? 6.461 9.758 14.109 1 98.75 680 VAL B C 1
ATOM 10475 O O . VAL B 1 680 ? 5.328 9.719 14.594 1 98.75 680 VAL B O 1
ATOM 10478 N N . GLY B 1 681 ? 7.066 8.758 13.508 1 97.12 681 GLY B N 1
ATOM 10479 C CA . GLY B 1 681 ? 6.492 7.418 13.555 1 97.12 681 GLY B CA 1
ATOM 10480 C C . GLY B 1 681 ? 7.137 6.527 14.602 1 97.12 681 GLY B C 1
ATOM 10481 O O . GLY B 1 681 ? 8.336 6.629 14.859 1 97.12 681 GLY B O 1
ATOM 10482 N N . VAL B 1 682 ? 6.336 5.641 15.172 1 95.75 682 VAL B N 1
ATOM 10483 C CA . VAL B 1 682 ? 6.824 4.656 16.125 1 95.75 682 VAL B CA 1
ATOM 10484 C C . VAL B 1 682 ? 6.637 3.248 15.57 1 95.75 682 VAL B C 1
ATOM 10486 O O . VAL B 1 682 ? 5.527 2.865 15.195 1 95.75 682 VAL B O 1
ATOM 10489 N N . ASP B 1 683 ? 7.75 2.541 15.469 1 90.88 683 ASP B N 1
ATOM 10490 C CA . ASP B 1 683 ? 7.668 1.134 15.086 1 90.88 683 ASP B CA 1
ATOM 10491 C C . ASP B 1 683 ? 7.137 0.285 16.234 1 90.88 683 ASP B C 1
ATOM 10493 O O . ASP B 1 683 ? 7.777 0.179 17.281 1 90.88 683 ASP B O 1
ATOM 10497 N N . LEU B 1 684 ? 6.035 -0.33 16.094 1 87.75 684 LEU B N 1
ATOM 10498 C CA . LEU B 1 684 ? 5.328 -0.973 17.203 1 87.75 684 LEU B CA 1
ATOM 10499 C C . LEU B 1 684 ? 5.945 -2.33 17.531 1 87.75 684 LEU B C 1
ATOM 10501 O O . LEU B 1 684 ? 5.629 -2.932 18.547 1 87.75 684 LEU B O 1
ATOM 10505 N N . GLU B 1 685 ? 6.855 -2.811 16.656 1 83.25 685 GLU B N 1
ATOM 10506 C CA . GLU B 1 685 ? 7.574 -4.047 16.969 1 83.25 685 GLU B CA 1
ATOM 10507 C C . GLU B 1 685 ? 8.805 -3.775 17.828 1 83.25 685 GLU B C 1
ATOM 10509 O O . GLU B 1 685 ? 9.156 -4.586 18.688 1 83.25 685 GLU B O 1
ATOM 10514 N N . THR B 1 686 ? 9.492 -2.686 17.562 1 86.5 686 THR B N 1
ATOM 10515 C CA . THR B 1 686 ? 10.797 -2.445 18.172 1 86.5 686 THR B CA 1
ATOM 10516 C C . THR B 1 686 ? 10.75 -1.234 19.094 1 86.5 686 THR B C 1
ATOM 10518 O O . THR B 1 686 ? 11.664 -1.013 19.891 1 86.5 686 THR B O 1
ATOM 10521 N N . ASP B 1 687 ? 9.68 -0.376 18.969 1 90.69 687 ASP B N 1
ATOM 10522 C CA . ASP B 1 687 ? 9.508 0.88 19.703 1 90.69 687 ASP B CA 1
ATOM 10523 C C . ASP B 1 687 ? 10.477 1.945 19.203 1 90.69 687 ASP B C 1
ATOM 10525 O O . ASP B 1 687 ? 10.57 3.031 19.766 1 90.69 687 ASP B O 1
ATOM 10529 N N . LEU B 1 688 ? 11.258 1.596 18.172 1 94.25 688 LEU B N 1
ATOM 10530 C CA . LEU B 1 688 ? 12.156 2.588 17.578 1 94.25 688 LEU B CA 1
ATOM 10531 C C . LEU B 1 688 ? 11.359 3.66 16.844 1 94.25 688 LEU B C 1
ATOM 10533 O O . LEU B 1 688 ? 10.266 3.391 16.328 1 94.25 688 LEU B O 1
ATOM 10537 N N . MET B 1 689 ? 11.945 4.852 16.812 1 97.44 689 MET B N 1
ATOM 10538 C CA . MET B 1 689 ? 11.227 5.988 16.25 1 97.44 689 MET B CA 1
ATOM 10539 C C . MET B 1 689 ? 11.883 6.469 14.961 1 97.44 689 MET B C 1
ATOM 10541 O O . MET B 1 689 ? 13.094 6.309 14.773 1 97.44 689 MET B O 1
ATOM 10545 N N . THR B 1 690 ? 11.055 6.949 14.062 1 97.44 690 THR B N 1
ATOM 10546 C CA . THR B 1 690 ? 11.469 7.633 12.844 1 97.44 690 THR B CA 1
ATOM 10547 C C . THR B 1 690 ? 10.914 9.055 12.797 1 97.44 690 THR B C 1
ATOM 10549 O O . THR B 1 690 ? 9.719 9.258 13.008 1 97.44 690 THR B O 1
ATOM 10552 N N . GLY B 1 691 ? 11.781 10.039 12.648 1 98.38 691 GLY B N 1
ATOM 10553 C CA . GLY B 1 691 ? 11.359 11.414 12.445 1 98.38 691 GLY B CA 1
ATOM 10554 C C . GLY B 1 691 ? 11.57 11.898 11.016 1 98.38 691 GLY B C 1
ATOM 10555 O O . GLY B 1 691 ? 12.602 11.609 10.406 1 98.38 691 GLY B O 1
ATOM 10556 N N . VAL B 1 692 ? 10.555 12.523 10.469 1 98.31 692 VAL B N 1
ATOM 10557 C CA . VAL B 1 692 ? 10.672 13.078 9.125 1 98.31 692 VAL B CA 1
ATOM 10558 C C . VAL B 1 692 ? 10.156 14.516 9.109 1 98.31 692 VAL B C 1
ATOM 10560 O O . VAL B 1 692 ? 9.062 14.797 9.609 1 98.31 692 VAL B O 1
ATOM 10563 N N . SER B 1 693 ? 10.922 15.398 8.625 1 97.31 693 SER B N 1
ATOM 10564 C CA . SER B 1 693 ? 10.523 16.766 8.312 1 97.31 693 SER B CA 1
ATOM 10565 C C . SER B 1 693 ? 10.414 16.984 6.809 1 97.31 693 SER B C 1
ATOM 10567 O O . SER B 1 693 ? 11.32 16.625 6.055 1 97.31 693 SER B O 1
ATOM 10569 N N . ASP B 1 694 ? 9.359 17.547 6.406 1 94.56 694 ASP B N 1
ATOM 10570 C CA . ASP B 1 694 ? 9.008 17.703 4.996 1 94.56 694 ASP B CA 1
ATOM 10571 C C . ASP B 1 694 ? 10.062 18.516 4.254 1 94.56 694 ASP B C 1
ATOM 10573 O O . ASP B 1 694 ? 10.305 19.672 4.602 1 94.56 694 ASP B O 1
ATOM 10577 N N . PRO B 1 695 ? 10.664 18.016 3.207 1 92.06 695 PRO B N 1
ATOM 10578 C CA . PRO B 1 695 ? 11.672 18.781 2.473 1 92.06 695 PRO B CA 1
ATOM 10579 C C . PRO B 1 695 ? 11.094 20.016 1.767 1 92.06 695 PRO B C 1
ATOM 10581 O O . PRO B 1 695 ? 11.844 20.906 1.369 1 92.06 695 PRO B O 1
ATOM 10584 N N . ARG B 1 696 ? 9.805 20.016 1.605 1 90.25 696 ARG B N 1
ATOM 10585 C CA . ARG B 1 696 ? 9.156 21.141 0.955 1 90.25 696 ARG B CA 1
ATOM 10586 C C . ARG B 1 696 ? 9.5 22.453 1.654 1 90.25 696 ARG B C 1
ATOM 10588 O O . ARG B 1 696 ? 9.523 23.516 1.023 1 90.25 696 ARG B O 1
ATOM 10595 N N . LYS B 1 697 ? 9.727 22.422 2.975 1 88.12 697 LYS B N 1
ATOM 10596 C CA . LYS B 1 697 ? 10.039 23.609 3.75 1 88.12 697 LYS B CA 1
ATOM 10597 C C . LYS B 1 697 ? 11.469 23.562 4.289 1 88.12 697 LYS B C 1
ATOM 10599 O O . LYS B 1 697 ? 11.891 24.453 5.02 1 88.12 697 LYS B O 1
ATOM 10604 N N . GLY B 1 698 ? 12.133 22.469 4.07 1 84.94 698 GLY B N 1
ATOM 10605 C CA . GLY B 1 698 ? 13.539 22.359 4.414 1 84.94 698 GLY B CA 1
ATOM 10606 C C . GLY B 1 698 ? 13.773 22.016 5.875 1 84.94 698 GLY B C 1
ATOM 10607 O O . GLY B 1 698 ? 14.828 22.312 6.426 1 84.94 698 GLY B O 1
ATOM 10608 N N . GLY B 1 699 ? 12.875 21.516 6.57 1 88 699 GLY B N 1
ATOM 10609 C CA . GLY B 1 699 ? 13.055 21.109 7.953 1 88 699 GLY B CA 1
ATOM 10610 C C . GLY B 1 699 ? 13.914 19.875 8.109 1 88 699 GLY B C 1
ATOM 10611 O O . GLY B 1 699 ? 14.125 19.125 7.145 1 88 699 GLY B O 1
ATOM 10612 N N . THR B 1 700 ? 14.531 19.719 9.305 1 94.88 700 THR B N 1
ATOM 10613 C CA . THR B 1 700 ? 15.344 18.562 9.648 1 94.88 700 THR B CA 1
ATOM 10614 C C . THR B 1 700 ? 15 18.047 11.047 1 94.88 700 THR B C 1
ATOM 10616 O O . THR B 1 700 ? 14.992 18.828 12.008 1 94.88 700 THR B O 1
ATOM 10619 N N . PRO B 1 701 ? 14.648 16.75 11.109 1 98.19 701 PRO B N 1
ATOM 10620 C CA . PRO B 1 701 ? 14.391 16.203 12.438 1 98.19 701 PRO B CA 1
ATOM 10621 C C . PRO B 1 701 ? 15.664 15.914 13.227 1 98.19 701 PRO B C 1
ATOM 10623 O O . PRO B 1 701 ? 16.766 15.938 12.656 1 98.19 701 PRO B O 1
ATOM 10626 N N . ALA B 1 702 ? 15.531 15.75 14.508 1 98.44 702 ALA B N 1
ATOM 10627 C CA . ALA B 1 702 ? 16.641 15.344 15.375 1 98.44 702 ALA B CA 1
ATOM 10628 C C . ALA B 1 702 ? 16.203 14.234 16.328 1 98.44 702 ALA B C 1
ATOM 10630 O O . ALA B 1 702 ? 15.016 14.117 16.656 1 98.44 702 ALA B O 1
ATOM 10631 N N . GLY B 1 703 ? 17.125 13.414 16.672 1 97.88 703 GLY B N 1
ATOM 10632 C CA . GLY B 1 703 ? 16.906 12.328 17.609 1 97.88 703 GLY B CA 1
ATOM 10633 C C . GLY B 1 703 ? 18.156 11.938 18.375 1 97.88 703 GLY B C 1
ATOM 10634 O O . GLY B 1 703 ? 19.25 12.422 18.078 1 97.88 703 GLY B O 1
ATOM 10635 N N . TYR B 1 704 ? 17.984 11.086 19.406 1 95.44 704 TYR B N 1
ATOM 10636 C CA . TYR B 1 704 ? 19.141 10.594 20.156 1 95.44 704 TYR B CA 1
ATOM 10637 C C . TYR B 1 704 ? 18.859 9.219 20.75 1 95.44 704 TYR B C 1
ATOM 10639 O O . TYR B 1 704 ? 17.703 8.836 20.938 1 95.44 704 TYR B O 1
#

Secondary structure (DSSP, 8-state):
--------------------------------S--SGGGSGGGSGGGT------------------TTGGGHHHHEEEEESSEEEE-S-HHHHHHHHHHHHTT--HHHHHHHHHHHHHHH-TTT-STTSEEEEEEEEEHHHHHHHHHHHTSS-PPPEEE--SSPPEEETTEEEEEEEE--B--TT--TTTTTTS-GGGGTSSGGGPPBP-HHHHHHHHHHHH--S-HHHHHHHHHHHHHH-EEPPHHHHHHHHHHHTSHHHHTSTTHHHHHHHBSSTT-TT-B--TTSEE--HHHHHHHHHHHHHTTHHHHSHHHHHHHHHHHHHTT----HHHHHH--EEEEPPEEEEETTEEEEEPPTTB-HHHHHHHHHHHHHTSSSTT--TT-HHHHHHHHHHHHHHHHHHTT---TTTSHHHHHHHHHHHHSSSHHHHHHHHS-SS----GGGTTHHHH----TTTT--S------TT-TTGGGT-SS--------EEEEEEEEEETTS-EEEEEEEEEETTTTS-EETTTTEEP--GGGGSBBTTB--TT-PPP-GGGB--TTPPPPB----EEEEE--TTTTSS---EEEEEEEEESTTHHHHHHHHHHIIIIIS---HHHHHHS--EE--SSBTTB--EEEEEEE-TTS-EEE--HHHHHHHHHTT---EEEES---EEEEEEE-TTT--EEEEE-TTTT---EE-/--------------------------------S--SGGGGSGGGGGGT------------------TTGGGHHHHEEEEESSEEEE-S-HHHHHHHHHHHHTT--HHHHHHHHHHHHHHH-TTT-STBSEEEEEEEEEHHHHHHHHHHHTTTTPPPEEE--SSPPEEETTEEEEEEEE--B--TT--TTTTTTS-GGGGTSSGGGPPBP-HHHHHHHHHHHH--S-HHHHHHHHHHHHHH-EEPPHHHHHHHHHHHTSHHHHTSTTHHHHHHHBSSTT-TT-B--TTSEE--HHHHHHHHHHHHHTTHHHHSHHHHHHHHHHHHHTT----HHHHHH--EEEEPPEEEEETTEEEEEPPTTB-HHHHHHHHHHHHHTSSSTT--TT-HHHHHHHHHHHHHHHHHHTT---TTTSHHHHHHHHHHHHSSSHHHHHHHHS-SSS---GGGTTHHHH----TTTT--S------TT-TTGGGT-SS--------EEEEEEEEEETTS-EEEEEEEEEETTTTS-EETTTTEEB--GGGGSBBTTB--TT-PPP-GGGB--TTPPPPB----EEEEE--TTTTSS---EEEEEEEEESTTHHHHHHHHHHIIIIIS---HHHHHHS--EE--SSBTTB--EEEEEEE-TTS-EEE--HHHHHHHHHTT---EEEES---EEEEEEE-TTT--EEEEE-TTTT---EE-